Protein 2MRC (pdb70)

Solvent-accessible surface area: 8932 Å² total; per-residue (Å²): 250,98,142,164,171,153,123,198,142,169,160,148,71,113,169,31,34,207,104,76,64,16,22,127,107,90,56,41,70,66,51,126,91,80,14,56,152,102,97,88,136,66,34,192,47,126,78,64,15,38,143,65,29,30,106,13,135,64,126,39,60,108,77,113,40,56,67,37,77,123,126,11,102,86,41,147,70,181,70,40,121,90,38,86,108,100,190,182,149,61,189,199

Nearest PDB structures (foldseek):
  2mrc-assembly1_A  TM=8.404E-01  e=1.492E-11  Plasmodium falciparum 3D7
  2eqz-assembly1_A  TM=6.096E-01  e=2.941E-03  Homo sapiens
  2rtu-assembly1_A  TM=5.316E-01  e=8.885E-03  Homo sapiens
  2ly4-assembly1_A  TM=5.467E-01  e=5.963E-02  Homo sapiens
  2mrc-assembly1_A  TM=8.126E-01  e=1.089E-11  Plasmodium falciparum 3D7

Secondary structure (DSSP, 8-state):
---SSS-SS-S--TTS-S----HHHHHHHHHHHHHHHH-TTGGG-HHHHHHHHHHHHHT--HHHHHHHHHHHHHHHHHHHHHHHHHHHT---

Foldseek 3Di:
DDDDDDDDDDPDDPPFDDDDAQLLVVVLCVQLVVCCVVPVVCNVVPVVSVVCSVVCLVVDDCVVNVCRVVRNVVCVVCVCVRRVVCVVVPDD

GO terms:
  GO:0002720 positive regulation of cytokine production involved in immune response (P, IDA)
  GO:0005694 chromosome (C, IDA)
  GO:0003677 DNA binding (F, IDA)
  GO:0005829 cytosol (C, IDA)
  GO:0008301 DNA binding, bending (F, IDA)
  GO:0006355 regulation of DNA-templated transcription (P, TAS)

Organism: Plasmodium falciparum (isolate 3D7) (NCBI:txid36329)

Radius of gyration: 17.03 Å; Cα contacts (8 Å, |Δi|>4): 40; chains: 1; bounding box: 44×26×45 Å

InterPro domains:
  IPR009071 High mobility group box domain [PF00505] (24-94)
  IPR009071 High mobility group box domain [PS50118] (24-94)
  IPR009071 High mobility group box domain [SM00398] (23-95)
  IPR036910 High mobility group box domain superfamily [G3DSA:1.10.30.10] (9-93)
  IPR036910 High mobility group box domain superfamily [SSF47095] (15-97)
  IPR050342 High Mobility Group Box (HMGB) [PTHR48112] (8-98)

Structure (mmCIF, N/CA/C/O backbone):
data_2MRC
#
_entry.id   2MRC
#
loop_
_atom_site.group_PDB
_atom_site.id
_atom_site.type_symbol
_atom_site.label_atom_id
_atom_site.label_alt_id
_atom_site.label_comp_id
_atom_site.label_asym_id
_atom_site.label_entity_id
_atom_site.label_seq_id
_atom_site.pdbx_PDB_ins_code
_atom_site.Cartn_x
_atom_site.Cartn_y
_atom_site.Cartn_z
_atom_site.occupancy
_atom_site.B_iso_or_equiv
_atom_site.auth_seq_id
_atom_site.auth_comp_id
_atom_site.auth_asym_id
_atom_site.auth_atom_id
_atom_site.pdbx_PDB_model_num
ATOM 1 N N . MET A 1 1 ? 1.329 0.000 0.000 1.00 0.00 1 MET A N 1
ATOM 2 C CA . MET A 1 1 ? 2.093 -0.001 -1.242 1.00 0.00 1 MET A CA 1
ATOM 3 C C . MET A 1 1 ? 2.156 -1.402 -1.841 1.00 0.00 1 MET A C 1
ATOM 4 O O . MET A 1 1 ? 3.237 -1.916 -2.128 1.00 0.00 1 MET A O 1
ATOM 18 N N . ALA A 1 2 ? 0.991 -2.015 -2.025 1.00 0.00 2 ALA A N 1
ATOM 19 C CA . ALA A 1 2 ? 0.915 -3.356 -2.591 1.00 0.00 2 ALA A CA 1
ATOM 20 C C . ALA A 1 2 ? -0.068 -3.406 -3.756 1.00 0.00 2 ALA A C 1
ATOM 21 O O . ALA A 1 2 ? -1.205 -3.855 -3.603 1.00 0.00 2 ALA A O 1
ATOM 28 N N . HIS A 1 3 ? 0.376 -2.941 -4.919 1.00 0.00 3 HIS A N 1
ATOM 29 C CA . HIS A 1 3 ? -0.466 -2.932 -6.110 1.00 0.00 3 HIS A CA 1
ATOM 30 C C . HIS A 1 3 ? 0.008 -3.975 -7.118 1.00 0.00 3 HIS A C 1
ATOM 31 O O . HIS A 1 3 ? 1.084 -4.554 -6.968 1.00 0.00 3 HIS A O 1
ATOM 45 N N . HIS A 1 4 ? -0.803 -4.210 -8.145 1.00 0.00 4 HIS A N 1
ATOM 46 C CA . HIS A 1 4 ? -0.466 -5.184 -9.178 1.00 0.00 4 HIS A CA 1
ATOM 47 C C . HIS A 1 4 ? 0.671 -4.672 -10.057 1.00 0.00 4 HIS A C 1
ATOM 48 O O . HIS A 1 4 ? 1.479 -5.453 -10.561 1.00 0.00 4 HIS A O 1
ATOM 62 N N . HIS A 1 5 ? 0.727 -3.356 -10.237 1.00 0.00 5 HIS A N 1
ATOM 63 C CA . HIS A 1 5 ? 1.766 -2.740 -11.055 1.00 0.00 5 HIS A CA 1
ATOM 64 C C . HIS A 1 5 ? 3.150 -3.018 -10.477 1.00 0.00 5 HIS A C 1
ATOM 65 O O . HIS A 1 5 ? 3.982 -3.665 -11.114 1.00 0.00 5 HIS A O 1
ATOM 79 N N . HIS A 1 6 ? 3.390 -2.525 -9.266 1.00 0.00 6 HIS A N 1
ATOM 80 C CA . HIS A 1 6 ? 4.674 -2.721 -8.601 1.00 0.00 6 HIS A CA 1
ATOM 81 C C . HIS A 1 6 ? 4.608 -3.893 -7.627 1.00 0.00 6 HIS A C 1
ATOM 82 O O . HIS A 1 6 ? 3.850 -3.865 -6.657 1.00 0.00 6 HIS A O 1
ATOM 96 N N . HIS A 1 7 ? 5.407 -4.922 -7.891 1.00 0.00 7 HIS A N 1
ATOM 97 C CA . HIS A 1 7 ? 5.439 -6.104 -7.038 1.00 0.00 7 HIS A CA 1
ATOM 98 C C . HIS A 1 7 ? 6.620 -6.047 -6.074 1.00 0.00 7 HIS A C 1
ATOM 99 O O . HIS A 1 7 ? 7.663 -5.471 -6.387 1.00 0.00 7 HIS A O 1
ATOM 113 N N . HIS A 1 8 ? 6.450 -6.646 -4.900 1.00 0.00 8 HIS A N 1
ATOM 114 C CA . HIS A 1 8 ? 7.502 -6.663 -3.890 1.00 0.00 8 HIS A CA 1
ATOM 115 C C . HIS A 1 8 ? 8.635 -7.599 -4.301 1.00 0.00 8 HIS A C 1
ATOM 116 O O . HIS A 1 8 ? 8.460 -8.816 -4.348 1.00 0.00 8 HIS A O 1
ATOM 130 N N . MET A 1 9 ? 9.795 -7.022 -4.598 1.00 0.00 9 MET A N 1
ATOM 131 C CA . MET A 1 9 ? 10.955 -7.806 -5.005 1.00 0.00 9 MET A CA 1
ATOM 132 C C . MET A 1 9 ? 12.211 -6.940 -5.041 1.00 0.00 9 MET A C 1
ATOM 133 O O . MET A 1 9 ? 12.156 -5.738 -4.778 1.00 0.00 9 MET A O 1
ATOM 147 N N . LYS A 1 10 ? 13.341 -7.557 -5.367 1.00 0.00 10 LYS A N 1
ATOM 148 C CA . LYS A 1 10 ? 14.610 -6.843 -5.438 1.00 0.00 10 LYS A CA 1
ATOM 149 C C . LYS A 1 10 ? 14.799 -6.205 -6.810 1.00 0.00 10 LYS A C 1
ATOM 150 O O . LYS A 1 10 ? 15.414 -6.792 -7.700 1.00 0.00 10 LYS A O 1
ATOM 169 N N . LYS A 1 11 ? 14.268 -4.998 -6.974 1.00 0.00 11 LYS A N 1
ATOM 170 C CA . LYS A 1 11 ? 14.381 -4.277 -8.237 1.00 0.00 11 LYS A CA 1
ATOM 171 C C . LYS A 1 11 ? 15.716 -3.546 -8.329 1.00 0.00 11 LYS A C 1
ATOM 172 O O . LYS A 1 11 ? 16.224 -3.294 -9.422 1.00 0.00 11 LYS A O 1
ATOM 191 N N . LYS A 1 12 ? 16.282 -3.210 -7.175 1.00 0.00 12 LYS A N 1
ATOM 192 C CA . LYS A 1 12 ? 17.560 -2.510 -7.125 1.00 0.00 12 LYS A CA 1
ATOM 193 C C . LYS A 1 12 ? 18.206 -2.655 -5.750 1.00 0.00 12 LYS A C 1
ATOM 194 O O . LYS A 1 12 ? 17.666 -3.322 -4.868 1.00 0.00 12 LYS A O 1
ATOM 213 N N . ASP A 1 13 ? 19.363 -2.025 -5.576 1.00 0.00 13 ASP A N 1
ATOM 214 C CA . ASP A 1 13 ? 20.081 -2.082 -4.308 1.00 0.00 13 ASP A CA 1
ATOM 215 C C . ASP A 1 13 ? 20.258 -0.685 -3.721 1.00 0.00 13 ASP A C 1
ATOM 216 O O . ASP A 1 13 ? 21.351 -0.118 -3.722 1.00 0.00 13 ASP A O 1
ATOM 225 N N . PRO A 1 14 ? 19.158 -0.116 -3.206 1.00 0.00 14 PRO A N 1
ATOM 226 C CA . PRO A 1 14 ? 19.166 1.222 -2.607 1.00 0.00 14 PRO A CA 1
ATOM 227 C C . PRO A 1 14 ? 19.923 1.259 -1.283 1.00 0.00 14 PRO A C 1
ATOM 228 O O . PRO A 1 14 ? 20.308 2.328 -0.807 1.00 0.00 14 PRO A O 1
ATOM 239 N N . LEU A 1 15 ? 20.133 0.087 -0.694 1.00 0.00 15 LEU A N 1
ATOM 240 C CA . LEU A 1 15 ? 20.845 -0.014 0.575 1.00 0.00 15 LEU A CA 1
ATOM 241 C C . LEU A 1 15 ? 22.305 -0.396 0.351 1.00 0.00 15 LEU A C 1
ATOM 242 O O . LEU A 1 15 ? 22.939 -0.996 1.218 1.00 0.00 15 LEU A O 1
ATOM 258 N N . ALA A 1 16 ? 22.831 -0.042 -0.816 1.00 0.00 16 ALA A N 1
ATOM 259 C CA . ALA A 1 16 ? 24.217 -0.344 -1.152 1.00 0.00 16 ALA A CA 1
ATOM 260 C C . ALA A 1 16 ? 24.989 0.926 -1.493 1.00 0.00 16 ALA A C 1
ATOM 261 O O . ALA A 1 16 ? 24.411 1.965 -1.816 1.00 0.00 16 ALA A O 1
ATOM 268 N N . PRO A 1 17 ? 26.326 0.846 -1.419 1.00 0.00 17 PRO A N 1
ATOM 269 C CA . PRO A 1 17 ? 27.205 1.980 -1.716 1.00 0.00 17 PRO A CA 1
ATOM 270 C C . PRO A 1 17 ? 27.210 2.337 -3.199 1.00 0.00 17 PRO A C 1
ATOM 271 O O . PRO A 1 17 ? 26.514 1.714 -4.000 1.00 0.00 17 PRO A O 1
ATOM 282 N N . LYS A 1 18 ? 28.000 3.343 -3.557 1.00 0.00 18 LYS A N 1
ATOM 283 C CA . LYS A 1 18 ? 28.099 3.783 -4.944 1.00 0.00 18 LYS A CA 1
ATOM 284 C C . LYS A 1 18 ? 29.058 2.894 -5.730 1.00 0.00 18 LYS A C 1
ATOM 285 O O . LYS A 1 18 ? 30.171 2.617 -5.281 1.00 0.00 18 LYS A O 1
ATOM 304 N N . ARG A 1 19 ? 28.621 2.453 -6.905 1.00 0.00 19 ARG A N 1
ATOM 305 C CA . ARG A 1 19 ? 29.442 1.596 -7.752 1.00 0.00 19 ARG A CA 1
ATOM 306 C C . ARG A 1 19 ? 28.758 1.341 -9.092 1.00 0.00 19 ARG A C 1
ATOM 307 O O . ARG A 1 19 ? 27.533 1.408 -9.197 1.00 0.00 19 ARG A O 1
ATOM 328 N N . ALA A 1 20 ? 29.557 1.048 -10.112 1.00 0.00 20 ALA A N 1
ATOM 329 C CA . ALA A 1 20 ? 29.028 0.781 -11.444 1.00 0.00 20 ALA A CA 1
ATOM 330 C C . ALA A 1 20 ? 29.210 -0.685 -11.823 1.00 0.00 20 ALA A C 1
ATOM 331 O O . ALA A 1 20 ? 30.010 -1.400 -11.216 1.00 0.00 20 ALA A O 1
ATOM 338 N N . LEU A 1 21 ? 28.464 -1.128 -12.829 1.00 0.00 21 LEU A N 1
ATOM 339 C CA . LEU A 1 21 ? 28.543 -2.510 -13.289 1.00 0.00 21 LEU A CA 1
ATOM 340 C C . LEU A 1 21 ? 29.954 -2.849 -13.758 1.00 0.00 21 LEU A C 1
ATOM 341 O O . LEU A 1 21 ? 30.726 -1.964 -14.126 1.00 0.00 21 LEU A O 1
ATOM 357 N N . SER A 1 22 ? 30.284 -4.137 -13.743 1.00 0.00 22 SER A N 1
ATOM 358 C CA . SER A 1 22 ? 31.603 -4.593 -14.166 1.00 0.00 22 SER A CA 1
ATOM 359 C C . SER A 1 22 ? 31.585 -5.026 -15.628 1.00 0.00 22 SER A C 1
ATOM 360 O O . SER A 1 22 ? 30.525 -5.271 -16.202 1.00 0.00 22 SER A O 1
ATOM 368 N N . ALA A 1 23 ? 32.769 -5.118 -16.226 1.00 0.00 23 ALA A N 1
ATOM 369 C CA . ALA A 1 23 ? 32.891 -5.523 -17.621 1.00 0.00 23 ALA A CA 1
ATOM 370 C C . ALA A 1 23 ? 32.149 -6.830 -17.879 1.00 0.00 23 ALA A C 1
ATOM 371 O O . ALA A 1 23 ? 31.457 -6.973 -18.887 1.00 0.00 23 ALA A O 1
ATOM 378 N N . TYR A 1 24 ? 32.299 -7.781 -16.964 1.00 0.00 24 TYR A N 1
ATOM 379 C CA . TYR A 1 24 ? 31.645 -9.078 -17.095 1.00 0.00 24 TYR A CA 1
ATOM 380 C C . TYR A 1 24 ? 30.149 -8.911 -17.340 1.00 0.00 24 TYR A C 1
ATOM 381 O O . TYR A 1 24 ? 29.619 -9.371 -18.351 1.00 0.00 24 TYR A O 1
ATOM 399 N N . MET A 1 25 ? 29.473 -8.250 -16.406 1.00 0.00 25 MET A N 1
ATOM 400 C CA . MET A 1 25 ? 28.038 -8.020 -16.520 1.00 0.00 25 MET A CA 1
ATOM 401 C C . MET A 1 25 ? 27.714 -7.217 -17.776 1.00 0.00 25 MET A C 1
ATOM 402 O O . MET A 1 25 ? 26.748 -7.511 -18.481 1.00 0.00 25 MET A O 1
ATOM 416 N N . PHE A 1 26 ? 28.526 -6.202 -18.050 1.00 0.00 26 PHE A N 1
ATOM 417 C CA . PHE A 1 26 ? 28.325 -5.357 -19.221 1.00 0.00 26 PHE A CA 1
ATOM 418 C C . PHE A 1 26 ? 28.191 -6.200 -20.485 1.00 0.00 26 PHE A C 1
ATOM 419 O O . PHE A 1 26 ? 27.227 -6.060 -21.239 1.00 0.00 26 PHE A O 1
ATOM 436 N N . TYR A 1 27 ? 29.163 -7.077 -20.710 1.00 0.00 27 TYR A N 1
ATOM 437 C CA . TYR A 1 27 ? 29.156 -7.942 -21.884 1.00 0.00 27 TYR A CA 1
ATOM 438 C C . TYR A 1 27 ? 27.922 -8.839 -21.892 1.00 0.00 27 TYR A C 1
ATOM 439 O O . TYR A 1 27 ? 27.221 -8.942 -22.899 1.00 0.00 27 TYR A O 1
ATOM 457 N N . VAL A 1 28 ? 27.662 -9.486 -20.761 1.00 0.00 28 VAL A N 1
ATOM 458 C CA . VAL A 1 28 ? 26.512 -10.374 -20.635 1.00 0.00 28 VAL A CA 1
ATOM 459 C C . VAL A 1 28 ? 25.220 -9.656 -21.011 1.00 0.00 28 VAL A C 1
ATOM 460 O O . VAL A 1 28 ? 24.527 -10.051 -21.949 1.00 0.00 28 VAL A O 1
ATOM 473 N N . LYS A 1 29 ? 24.901 -8.599 -20.273 1.00 0.00 29 LYS A N 1
ATOM 474 C CA . LYS A 1 29 ? 23.693 -7.823 -20.528 1.00 0.00 29 LYS A CA 1
ATOM 475 C C . LYS A 1 29 ? 23.697 -7.261 -21.946 1.00 0.00 29 LYS A C 1
ATOM 476 O O . LYS A 1 29 ? 22.646 -7.128 -22.574 1.00 0.00 29 LYS A O 1
ATOM 495 N N . ASP A 1 30 ? 24.884 -6.935 -22.445 1.00 0.00 30 ASP A N 1
ATOM 496 C CA . ASP A 1 30 ? 25.024 -6.390 -23.790 1.00 0.00 30 ASP A CA 1
ATOM 497 C C . ASP A 1 30 ? 24.590 -7.410 -24.838 1.00 0.00 30 ASP A C 1
ATOM 498 O O . ASP A 1 30 ? 23.696 -7.148 -25.643 1.00 0.00 30 ASP A O 1
ATOM 507 N N . LYS A 1 31 ? 25.228 -8.575 -24.822 1.00 0.00 31 LYS A N 1
ATOM 508 C CA . LYS A 1 31 ? 24.909 -9.636 -25.770 1.00 0.00 31 LYS A CA 1
ATOM 509 C C . LYS A 1 31 ? 23.437 -10.025 -25.676 1.00 0.00 31 LYS A C 1
ATOM 510 O O . LYS A 1 31 ? 22.768 -10.207 -26.693 1.00 0.00 31 LYS A O 1
ATOM 529 N N . ARG A 1 32 ? 22.939 -10.148 -24.450 1.00 0.00 32 ARG A N 1
ATOM 530 C CA . ARG A 1 32 ? 21.546 -10.514 -24.224 1.00 0.00 32 ARG A CA 1
ATOM 531 C C . ARG A 1 32 ? 20.607 -9.444 -24.774 1.00 0.00 32 ARG A C 1
ATOM 532 O O . ARG A 1 32 ? 19.813 -9.705 -25.679 1.00 0.00 32 ARG A O 1
ATOM 553 N N . LEU A 1 33 ? 20.702 -8.240 -24.220 1.00 0.00 33 LEU A N 1
ATOM 554 C CA . LEU A 1 33 ? 19.861 -7.130 -24.654 1.00 0.00 33 LEU A CA 1
ATOM 555 C C . LEU A 1 33 ? 19.904 -6.974 -26.171 1.00 0.00 33 LEU A C 1
ATOM 556 O O . LEU A 1 33 ? 18.912 -6.597 -26.793 1.00 0.00 33 LEU A O 1
ATOM 572 N N . GLU A 1 34 ? 21.059 -7.269 -26.758 1.00 0.00 34 GLU A N 1
ATOM 573 C CA . GLU A 1 34 ? 21.230 -7.163 -28.202 1.00 0.00 34 GLU A CA 1
ATOM 574 C C . GLU A 1 34 ? 20.432 -8.244 -28.926 1.00 0.00 34 GLU A C 1
ATOM 575 O O . GLU A 1 34 ? 19.738 -7.967 -29.905 1.00 0.00 34 GLU A O 1
ATOM 587 N N . ILE A 1 35 ? 20.537 -9.475 -28.437 1.00 0.00 35 ILE A N 1
ATOM 588 C CA . ILE A 1 35 ? 19.825 -10.597 -29.036 1.00 0.00 35 ILE A CA 1
ATOM 589 C C . ILE A 1 35 ? 18.318 -10.452 -28.854 1.00 0.00 35 ILE A C 1
ATOM 590 O O . ILE A 1 35 ? 17.533 -10.994 -29.633 1.00 0.00 35 ILE A O 1
ATOM 606 N N . ILE A 1 36 ? 17.920 -9.716 -27.822 1.00 0.00 36 ILE A N 1
ATOM 607 C CA . ILE A 1 36 ? 16.507 -9.498 -27.540 1.00 0.00 36 ILE A CA 1
ATOM 608 C C . ILE A 1 36 ? 15.933 -8.396 -28.425 1.00 0.00 36 ILE A C 1
ATOM 609 O O . ILE A 1 36 ? 14.881 -8.565 -29.042 1.00 0.00 36 ILE A O 1
ATOM 625 N N . LYS A 1 37 ? 16.633 -7.268 -28.485 1.00 0.00 37 LYS A N 1
ATOM 626 C CA . LYS A 1 37 ? 16.196 -6.139 -29.297 1.00 0.00 37 LYS A CA 1
ATOM 627 C C . LYS A 1 37 ? 16.180 -6.507 -30.777 1.00 0.00 37 LYS A C 1
ATOM 628 O O . LYS A 1 37 ? 15.298 -6.082 -31.522 1.00 0.00 37 LYS A O 1
ATOM 647 N N . GLU A 1 38 ? 17.160 -7.302 -31.196 1.00 0.00 38 GLU A N 1
ATOM 648 C CA . GLU A 1 38 ? 17.257 -7.727 -32.587 1.00 0.00 38 GLU A CA 1
ATOM 649 C C . GLU A 1 38 ? 16.442 -8.996 -32.826 1.00 0.00 38 GLU A C 1
ATOM 650 O O . GLU A 1 38 ? 15.946 -9.231 -33.928 1.00 0.00 38 GLU A O 1
ATOM 662 N N . LYS A 1 39 ? 16.310 -9.811 -31.785 1.00 0.00 39 LYS A N 1
ATOM 663 C CA . LYS A 1 39 ? 15.557 -11.056 -31.879 1.00 0.00 39 LYS A CA 1
ATOM 664 C C . LYS A 1 39 ? 14.806 -11.336 -30.581 1.00 0.00 39 LYS A C 1
ATOM 665 O O . LYS A 1 39 ? 15.217 -12.160 -29.764 1.00 0.00 39 LYS A O 1
ATOM 684 N N . PRO A 1 40 ? 13.678 -10.637 -30.386 1.00 0.00 40 PRO A N 1
ATOM 685 C CA . PRO A 1 40 ? 12.845 -10.796 -29.190 1.00 0.00 40 PRO A CA 1
ATOM 686 C C . PRO A 1 40 ? 12.132 -12.143 -29.155 1.00 0.00 40 PRO A C 1
ATOM 687 O O . PRO A 1 40 ? 11.517 -12.503 -28.152 1.00 0.00 40 PRO A O 1
ATOM 698 N N . GLU A 1 41 ? 12.220 -12.883 -30.255 1.00 0.00 41 GLU A N 1
ATOM 699 C CA . GLU A 1 41 ? 11.582 -14.191 -30.349 1.00 0.00 41 GLU A CA 1
ATOM 700 C C . GLU A 1 41 ? 12.291 -15.207 -29.457 1.00 0.00 41 GLU A C 1
ATOM 701 O O . GLU A 1 41 ? 11.648 -15.981 -28.746 1.00 0.00 41 GLU A O 1
ATOM 713 N N . LEU A 1 42 ? 13.618 -15.199 -29.502 1.00 0.00 42 LEU A N 1
ATOM 714 C CA . LEU A 1 42 ? 14.416 -16.120 -28.700 1.00 0.00 42 LEU A CA 1
ATOM 715 C C . LEU A 1 42 ? 14.739 -15.515 -27.337 1.00 0.00 42 LEU A C 1
ATOM 716 O O . LEU A 1 42 ? 15.462 -16.111 -26.538 1.00 0.00 42 LEU A O 1
ATOM 732 N N . ALA A 1 43 ? 14.198 -14.329 -27.078 1.00 0.00 43 ALA A N 1
ATOM 733 C CA . ALA A 1 43 ? 14.425 -13.646 -25.811 1.00 0.00 43 ALA A CA 1
ATOM 734 C C . ALA A 1 43 ? 14.072 -14.546 -24.631 1.00 0.00 43 ALA A C 1
ATOM 735 O O . ALA A 1 43 ? 14.617 -14.395 -23.537 1.00 0.00 43 ALA A O 1
ATOM 742 N N . LYS A 1 44 ? 13.156 -15.481 -24.859 1.00 0.00 44 LYS A N 1
ATOM 743 C CA . LYS A 1 44 ? 12.730 -16.406 -23.816 1.00 0.00 44 LYS A CA 1
ATOM 744 C C . LYS A 1 44 ? 13.494 -17.723 -23.911 1.00 0.00 44 LYS A C 1
ATOM 745 O O . LYS A 1 44 ? 12.968 -18.782 -23.569 1.00 0.00 44 LYS A O 1
ATOM 764 N N . ASP A 1 45 ? 14.736 -17.648 -24.376 1.00 0.00 45 ASP A N 1
ATOM 765 C CA . ASP A 1 45 ? 15.573 -18.834 -24.513 1.00 0.00 45 ASP A CA 1
ATOM 766 C C . ASP A 1 45 ? 16.827 -18.717 -23.653 1.00 0.00 45 ASP A C 1
ATOM 767 O O . ASP A 1 45 ? 17.920 -18.466 -24.161 1.00 0.00 45 ASP A O 1
ATOM 776 N N . VAL A 1 46 ? 16.662 -18.898 -22.346 1.00 0.00 46 VAL A N 1
ATOM 777 C CA . VAL A 1 46 ? 17.780 -18.812 -21.415 1.00 0.00 46 VAL A CA 1
ATOM 778 C C . VAL A 1 46 ? 18.947 -19.677 -21.876 1.00 0.00 46 VAL A C 1
ATOM 779 O O . VAL A 1 46 ? 20.100 -19.247 -21.851 1.00 0.00 46 VAL A O 1
ATOM 792 N N . ALA A 1 47 ? 18.640 -20.900 -22.298 1.00 0.00 47 ALA A N 1
ATOM 793 C CA . ALA A 1 47 ? 19.663 -21.825 -22.768 1.00 0.00 47 ALA A CA 1
ATOM 794 C C . ALA A 1 47 ? 20.387 -21.270 -23.990 1.00 0.00 47 ALA A C 1
ATOM 795 O O . ALA A 1 47 ? 21.606 -21.388 -24.107 1.00 0.00 47 ALA A O 1
ATOM 802 N N . GLN A 1 48 ? 19.627 -20.665 -24.897 1.00 0.00 48 GLN A N 1
ATOM 803 C CA . GLN A 1 48 ? 20.196 -20.093 -26.111 1.00 0.00 48 GLN A CA 1
ATOM 804 C C . GLN A 1 48 ? 21.196 -18.991 -25.777 1.00 0.00 48 GLN A C 1
ATOM 805 O O . GLN A 1 48 ? 22.385 -19.104 -26.076 1.00 0.00 48 GLN A O 1
ATOM 819 N N . VAL A 1 49 ? 20.706 -17.923 -25.154 1.00 0.00 49 VAL A N 1
ATOM 820 C CA . VAL A 1 49 ? 21.557 -16.800 -24.778 1.00 0.00 49 VAL A CA 1
ATOM 821 C C . VAL A 1 49 ? 22.798 -17.277 -24.032 1.00 0.00 49 VAL A C 1
ATOM 822 O O . VAL A 1 49 ? 23.916 -16.866 -24.340 1.00 0.00 49 VAL A O 1
ATOM 835 N N . GLY A 1 50 ? 22.593 -18.147 -23.048 1.00 0.00 50 GLY A N 1
ATOM 836 C CA . GLY A 1 50 ? 23.704 -18.666 -22.273 1.00 0.00 50 GLY A CA 1
ATOM 837 C C . GLY A 1 50 ? 24.774 -19.295 -23.143 1.00 0.00 50 GLY A C 1
ATOM 838 O O . GLY A 1 50 ? 25.957 -18.976 -23.014 1.00 0.00 50 GLY A O 1
ATOM 842 N N . LYS A 1 51 ? 24.360 -20.193 -24.030 1.00 0.00 51 LYS A N 1
ATOM 843 C CA . LYS A 1 51 ? 25.291 -20.870 -24.926 1.00 0.00 51 LYS A CA 1
ATOM 844 C C . LYS A 1 51 ? 26.083 -19.861 -25.751 1.00 0.00 51 LYS A C 1
ATOM 845 O O . LYS A 1 51 ? 27.264 -20.066 -26.035 1.00 0.00 51 LYS A O 1
ATOM 864 N N . LEU A 1 52 ? 25.427 -18.770 -26.132 1.00 0.00 52 LEU A N 1
ATOM 865 C CA . LEU A 1 52 ? 26.071 -17.728 -26.924 1.00 0.00 52 LEU A CA 1
ATOM 866 C C . LEU A 1 52 ? 27.205 -17.072 -26.143 1.00 0.00 52 LEU A C 1
ATOM 867 O O . LEU A 1 52 ? 28.302 -16.879 -26.667 1.00 0.00 52 LEU A O 1
ATOM 883 N N . ILE A 1 53 ? 26.932 -16.734 -24.887 1.00 0.00 53 ILE A N 1
ATOM 884 C CA . ILE A 1 53 ? 27.931 -16.104 -24.032 1.00 0.00 53 ILE A CA 1
ATOM 885 C C . ILE A 1 53 ? 29.139 -17.013 -23.835 1.00 0.00 53 ILE A C 1
ATOM 886 O O . ILE A 1 53 ? 30.274 -16.622 -24.102 1.00 0.00 53 ILE A O 1
ATOM 902 N N . GLY A 1 54 ? 28.886 -18.231 -23.366 1.00 0.00 54 GLY A N 1
ATOM 903 C CA . GLY A 1 54 ? 29.962 -19.178 -23.142 1.00 0.00 54 GLY A CA 1
ATOM 904 C C . GLY A 1 54 ? 30.800 -19.408 -24.384 1.00 0.00 54 GLY A C 1
ATOM 905 O O . GLY A 1 54 ? 32.029 -19.394 -24.322 1.00 0.00 54 GLY A O 1
ATOM 909 N N . GLU A 1 55 ? 30.134 -19.621 -25.515 1.00 0.00 55 GLU A N 1
ATOM 910 C CA . GLU A 1 55 ? 30.827 -19.856 -26.776 1.00 0.00 55 GLU A CA 1
ATOM 911 C C . GLU A 1 55 ? 31.686 -18.654 -27.157 1.00 0.00 55 GLU A C 1
ATOM 912 O O . GLU A 1 55 ? 32.894 -18.780 -27.359 1.00 0.00 55 GLU A O 1
ATOM 924 N N . ALA A 1 56 ? 31.053 -17.490 -27.256 1.00 0.00 56 ALA A N 1
ATOM 925 C CA . ALA A 1 56 ? 31.759 -16.265 -27.612 1.00 0.00 56 ALA A CA 1
ATOM 926 C C . ALA A 1 56 ? 32.991 -16.066 -26.736 1.00 0.00 56 ALA A C 1
ATOM 927 O O . ALA A 1 56 ? 34.031 -15.607 -27.207 1.00 0.00 56 ALA A O 1
ATOM 934 N N . TRP A 1 57 ? 32.866 -16.415 -25.461 1.00 0.00 57 TRP A N 1
ATOM 935 C CA . TRP A 1 57 ? 33.971 -16.273 -24.519 1.00 0.00 57 TRP A CA 1
ATOM 936 C C . TRP A 1 57 ? 35.071 -17.287 -24.814 1.00 0.00 57 TRP A C 1
ATOM 937 O O . TRP A 1 57 ? 36.221 -16.918 -25.049 1.00 0.00 57 TRP A O 1
ATOM 958 N N . GLY A 1 58 ? 34.710 -18.567 -24.801 1.00 0.00 58 GLY A N 1
ATOM 959 C CA . GLY A 1 58 ? 35.679 -19.613 -25.069 1.00 0.00 58 GLY A CA 1
ATOM 960 C C . GLY A 1 58 ? 36.303 -19.487 -26.445 1.00 0.00 58 GLY A C 1
ATOM 961 O O . GLY A 1 58 ? 37.348 -20.078 -26.715 1.00 0.00 58 GLY A O 1
ATOM 965 N N . GLN A 1 59 ? 35.660 -18.717 -27.316 1.00 0.00 59 GLN A N 1
ATOM 966 C CA . GLN A 1 59 ? 36.158 -18.518 -28.672 1.00 0.00 59 GLN A CA 1
ATOM 967 C C . GLN A 1 59 ? 36.558 -17.064 -28.898 1.00 0.00 59 GLN A C 1
ATOM 968 O O . GLN A 1 59 ? 36.818 -16.648 -30.028 1.00 0.00 59 GLN A O 1
ATOM 982 N N . LEU A 1 60 ? 36.605 -16.294 -27.816 1.00 0.00 60 LEU A N 1
ATOM 983 C CA . LEU A 1 60 ? 36.973 -14.885 -27.895 1.00 0.00 60 LEU A CA 1
ATOM 984 C C . LEU A 1 60 ? 38.481 -14.724 -28.054 1.00 0.00 60 LEU A C 1
ATOM 985 O O . LEU A 1 60 ? 39.248 -15.639 -27.755 1.00 0.00 60 LEU A O 1
ATOM 1001 N N . SER A 1 61 ? 38.900 -13.554 -28.526 1.00 0.00 61 SER A N 1
ATOM 1002 C CA . SER A 1 61 ? 40.317 -13.274 -28.727 1.00 0.00 61 SER A CA 1
ATOM 1003 C C . SER A 1 61 ? 40.921 -12.613 -27.491 1.00 0.00 61 SER A C 1
ATOM 1004 O O . SER A 1 61 ? 40.218 -12.056 -26.648 1.00 0.00 61 SER A O 1
ATOM 1012 N N . PRO A 1 62 ? 42.256 -12.677 -27.379 1.00 0.00 62 PRO A N 1
ATOM 1013 C CA . PRO A 1 62 ? 42.985 -12.090 -26.251 1.00 0.00 62 PRO A CA 1
ATOM 1014 C C . PRO A 1 62 ? 42.961 -10.565 -26.275 1.00 0.00 62 PRO A C 1
ATOM 1015 O O . PRO A 1 62 ? 43.219 -9.915 -25.263 1.00 0.00 62 PRO A O 1
ATOM 1026 N N . ALA A 1 63 ? 42.649 -10.002 -27.438 1.00 0.00 63 ALA A N 1
ATOM 1027 C CA . ALA A 1 63 ? 42.590 -8.553 -27.592 1.00 0.00 63 ALA A CA 1
ATOM 1028 C C . ALA A 1 63 ? 41.514 -7.949 -26.696 1.00 0.00 63 ALA A C 1
ATOM 1029 O O . ALA A 1 63 ? 41.783 -7.034 -25.919 1.00 0.00 63 ALA A O 1
ATOM 1036 N N . GLN A 1 64 ? 40.295 -8.467 -26.812 1.00 0.00 64 GLN A N 1
ATOM 1037 C CA . GLN A 1 64 ? 39.179 -7.977 -26.012 1.00 0.00 64 GLN A CA 1
ATOM 1038 C C . GLN A 1 64 ? 39.124 -8.683 -24.662 1.00 0.00 64 GLN A C 1
ATOM 1039 O O . GLN A 1 64 ? 38.631 -8.130 -23.679 1.00 0.00 64 GLN A O 1
ATOM 1053 N N . LYS A 1 65 ? 39.635 -9.909 -24.620 1.00 0.00 65 LYS A N 1
ATOM 1054 C CA . LYS A 1 65 ? 39.646 -10.692 -23.390 1.00 0.00 65 LYS A CA 1
ATOM 1055 C C . LYS A 1 65 ? 40.600 -10.085 -22.367 1.00 0.00 65 LYS A C 1
ATOM 1056 O O . LYS A 1 65 ? 40.332 -10.105 -21.166 1.00 0.00 65 LYS A O 1
ATOM 1075 N N . ALA A 1 66 ? 41.713 -9.544 -22.851 1.00 0.00 66 ALA A N 1
ATOM 1076 C CA . ALA A 1 66 ? 42.705 -8.928 -21.978 1.00 0.00 66 ALA A CA 1
ATOM 1077 C C . ALA A 1 66 ? 42.059 -7.906 -21.048 1.00 0.00 66 ALA A C 1
ATOM 1078 O O . ALA A 1 66 ? 42.087 -8.039 -19.825 1.00 0.00 66 ALA A O 1
ATOM 1085 N N . PRO A 1 67 ? 41.462 -6.861 -21.640 1.00 0.00 67 PRO A N 1
ATOM 1086 C CA . PRO A 1 67 ? 40.797 -5.796 -20.882 1.00 0.00 67 PRO A CA 1
ATOM 1087 C C . PRO A 1 67 ? 39.514 -6.275 -20.212 1.00 0.00 67 PRO A C 1
ATOM 1088 O O . PRO A 1 67 ? 39.261 -5.975 -19.045 1.00 0.00 67 PRO A O 1
ATOM 1099 N N . TYR A 1 68 ? 38.706 -7.022 -20.958 1.00 0.00 68 TYR A N 1
ATOM 1100 C CA . TYR A 1 68 ? 37.447 -7.541 -20.436 1.00 0.00 68 TYR A CA 1
ATOM 1101 C C . TYR A 1 68 ? 37.675 -8.335 -19.154 1.00 0.00 68 TYR A C 1
ATOM 1102 O O . TYR A 1 68 ? 36.942 -8.181 -18.178 1.00 0.00 68 TYR A O 1
ATOM 1120 N N . GLU A 1 69 ? 38.698 -9.184 -19.165 1.00 0.00 69 GLU A N 1
ATOM 1121 C CA . GLU A 1 69 ? 39.023 -10.003 -18.003 1.00 0.00 69 GLU A CA 1
ATOM 1122 C C . GLU A 1 69 ? 39.642 -9.155 -16.896 1.00 0.00 69 GLU A C 1
ATOM 1123 O O . GLU A 1 69 ? 39.192 -9.185 -15.750 1.00 0.00 69 GLU A O 1
ATOM 1135 N N . LYS A 1 70 ? 40.677 -8.400 -17.246 1.00 0.00 70 LYS A N 1
ATOM 1136 C CA . LYS A 1 70 ? 41.360 -7.542 -16.285 1.00 0.00 70 LYS A CA 1
ATOM 1137 C C . LYS A 1 70 ? 40.364 -6.651 -15.549 1.00 0.00 70 LYS A C 1
ATOM 1138 O O . LYS A 1 70 ? 40.410 -6.531 -14.324 1.00 0.00 70 LYS A O 1
ATOM 1157 N N . LYS A 1 71 ? 39.464 -6.029 -16.302 1.00 0.00 71 LYS A N 1
ATOM 1158 C CA . LYS A 1 71 ? 38.455 -5.150 -15.722 1.00 0.00 71 LYS A CA 1
ATOM 1159 C C . LYS A 1 71 ? 37.438 -5.950 -14.914 1.00 0.00 71 LYS A C 1
ATOM 1160 O O . LYS A 1 71 ? 37.130 -5.607 -13.773 1.00 0.00 71 LYS A O 1
ATOM 1179 N N . ALA A 1 72 ? 36.920 -7.017 -15.514 1.00 0.00 72 ALA A N 1
ATOM 1180 C CA . ALA A 1 72 ? 35.940 -7.866 -14.848 1.00 0.00 72 ALA A CA 1
ATOM 1181 C C . ALA A 1 72 ? 36.465 -8.362 -13.505 1.00 0.00 72 ALA A C 1
ATOM 1182 O O . ALA A 1 72 ? 35.719 -8.447 -12.531 1.00 0.00 72 ALA A O 1
ATOM 1189 N N . GLN A 1 73 ? 37.753 -8.688 -13.463 1.00 0.00 73 GLN A N 1
ATOM 1190 C CA . GLN A 1 73 ? 38.376 -9.177 -12.238 1.00 0.00 73 GLN A CA 1
ATOM 1191 C C . GLN A 1 73 ? 38.551 -8.048 -11.228 1.00 0.00 73 GLN A C 1
ATOM 1192 O O . GLN A 1 73 ? 38.034 -8.113 -10.112 1.00 0.00 73 GLN A O 1
ATOM 1206 N N . LEU A 1 74 ? 39.284 -7.013 -11.626 1.00 0.00 74 LEU A N 1
ATOM 1207 C CA . LEU A 1 74 ? 39.528 -5.868 -10.756 1.00 0.00 74 LEU A CA 1
ATOM 1208 C C . LEU A 1 74 ? 38.218 -5.321 -10.196 1.00 0.00 74 LEU A C 1
ATOM 1209 O O . LEU A 1 74 ? 38.131 -4.977 -9.017 1.00 0.00 74 LEU A O 1
ATOM 1225 N N . ASP A 1 75 ? 37.203 -5.245 -11.049 1.00 0.00 75 ASP A N 1
ATOM 1226 C CA . ASP A 1 75 ? 35.896 -4.742 -10.639 1.00 0.00 75 ASP A CA 1
ATOM 1227 C C . ASP A 1 75 ? 35.209 -5.724 -9.695 1.00 0.00 75 ASP A C 1
ATOM 1228 O O . ASP A 1 75 ? 34.706 -5.338 -8.639 1.00 0.00 75 ASP A O 1
ATOM 1237 N N . LYS A 1 76 ? 35.189 -6.994 -10.082 1.00 0.00 76 LYS A N 1
ATOM 1238 C CA . LYS A 1 76 ? 34.563 -8.032 -9.271 1.00 0.00 76 LYS A CA 1
ATOM 1239 C C . LYS A 1 76 ? 35.196 -8.095 -7.885 1.00 0.00 76 LYS A C 1
ATOM 1240 O O . LYS A 1 76 ? 34.508 -8.304 -6.886 1.00 0.00 76 LYS A O 1
ATOM 1259 N N . VAL A 1 77 ? 36.512 -7.913 -7.832 1.00 0.00 77 VAL A N 1
ATOM 1260 C CA . VAL A 1 77 ? 37.238 -7.946 -6.567 1.00 0.00 77 VAL A CA 1
ATOM 1261 C C . VAL A 1 77 ? 36.935 -6.710 -5.727 1.00 0.00 77 VAL A C 1
ATOM 1262 O O . VAL A 1 77 ? 36.435 -6.816 -4.608 1.00 0.00 77 VAL A O 1
ATOM 1275 N N . ARG A 1 78 ? 37.242 -5.539 -6.276 1.00 0.00 78 ARG A N 1
ATOM 1276 C CA . ARG A 1 78 ? 37.004 -4.282 -5.577 1.00 0.00 78 ARG A CA 1
ATOM 1277 C C . ARG A 1 78 ? 35.555 -4.185 -5.111 1.00 0.00 78 ARG A C 1
ATOM 1278 O O . ARG A 1 78 ? 35.281 -3.784 -3.980 1.00 0.00 78 ARG A O 1
ATOM 1299 N N . TYR A 1 79 ? 34.630 -4.555 -5.991 1.00 0.00 79 TYR A N 1
ATOM 1300 C CA . TYR A 1 79 ? 33.209 -4.507 -5.671 1.00 0.00 79 TYR A CA 1
ATOM 1301 C C . TYR A 1 79 ? 32.862 -5.510 -4.575 1.00 0.00 79 TYR A C 1
ATOM 1302 O O . TYR A 1 79 ? 32.228 -5.163 -3.578 1.00 0.00 79 TYR A O 1
ATOM 1320 N N . SER A 1 80 ? 33.285 -6.755 -4.767 1.00 0.00 80 SER A N 1
ATOM 1321 C CA . SER A 1 80 ? 33.018 -7.811 -3.797 1.00 0.00 80 SER A CA 1
ATOM 1322 C C . SER A 1 80 ? 33.468 -7.393 -2.400 1.00 0.00 80 SER A C 1
ATOM 1323 O O . SER A 1 80 ? 32.678 -7.384 -1.456 1.00 0.00 80 SER A O 1
ATOM 1331 N N . LYS A 1 81 ? 34.745 -7.046 -2.277 1.00 0.00 81 LYS A N 1
ATOM 1332 C CA . LYS A 1 81 ? 35.304 -6.625 -0.997 1.00 0.00 81 LYS A CA 1
ATOM 1333 C C . LYS A 1 81 ? 34.585 -5.387 -0.471 1.00 0.00 81 LYS A C 1
ATOM 1334 O O . LYS A 1 81 ? 34.232 -5.316 0.706 1.00 0.00 81 LYS A O 1
ATOM 1353 N N . GLU A 1 82 ? 34.371 -4.414 -1.351 1.00 0.00 82 GLU A N 1
ATOM 1354 C CA . GLU A 1 82 ? 33.693 -3.179 -0.974 1.00 0.00 82 GLU A CA 1
ATOM 1355 C C . GLU A 1 82 ? 32.361 -3.476 -0.292 1.00 0.00 82 GLU A C 1
ATOM 1356 O O . GLU A 1 82 ? 32.171 -3.167 0.885 1.00 0.00 82 GLU A O 1
ATOM 1368 N N . ILE A 1 83 ? 31.441 -4.076 -1.040 1.00 0.00 83 ILE A N 1
ATOM 1369 C CA . ILE A 1 83 ? 30.127 -4.415 -0.508 1.00 0.00 83 ILE A CA 1
ATOM 1370 C C . ILE A 1 83 ? 30.242 -5.368 0.677 1.00 0.00 83 ILE A C 1
ATOM 1371 O O . ILE A 1 83 ? 29.402 -5.360 1.576 1.00 0.00 83 ILE A O 1
ATOM 1387 N N . GLU A 1 84 ? 31.290 -6.186 0.671 1.00 0.00 84 GLU A N 1
ATOM 1388 C CA . GLU A 1 84 ? 31.515 -7.145 1.747 1.00 0.00 84 GLU A CA 1
ATOM 1389 C C . GLU A 1 84 ? 31.633 -6.435 3.093 1.00 0.00 84 GLU A C 1
ATOM 1390 O O . GLU A 1 84 ? 30.886 -6.725 4.026 1.00 0.00 84 GLU A O 1
ATOM 1402 N N . GLU A 1 85 ? 32.578 -5.504 3.183 1.00 0.00 85 GLU A N 1
ATOM 1403 C CA . GLU A 1 85 ? 32.795 -4.753 4.415 1.00 0.00 85 GLU A CA 1
ATOM 1404 C C . GLU A 1 85 ? 31.591 -3.872 4.733 1.00 0.00 85 GLU A C 1
ATOM 1405 O O . GLU A 1 85 ? 31.142 -3.805 5.878 1.00 0.00 85 GLU A O 1
ATOM 1417 N N . TYR A 1 86 ? 31.073 -3.196 3.713 1.00 0.00 86 TYR A N 1
ATOM 1418 C CA . TYR A 1 86 ? 29.924 -2.316 3.884 1.00 0.00 86 TYR A CA 1
ATOM 1419 C C . TYR A 1 86 ? 28.738 -3.076 4.470 1.00 0.00 86 TYR A C 1
ATOM 1420 O O . TYR A 1 86 ? 28.168 -2.674 5.485 1.00 0.00 86 TYR A O 1
ATOM 1438 N N . ARG A 1 87 ? 28.371 -4.177 3.822 1.00 0.00 87 ARG A N 1
ATOM 1439 C CA . ARG A 1 87 ? 27.253 -4.994 4.276 1.00 0.00 87 ARG A CA 1
ATOM 1440 C C . ARG A 1 87 ? 27.491 -5.500 5.696 1.00 0.00 87 ARG A C 1
ATOM 1441 O O . ARG A 1 87 ? 26.593 -5.465 6.538 1.00 0.00 87 ARG A O 1
ATOM 1462 N N . LYS A 1 88 ? 28.706 -5.969 5.956 1.00 0.00 88 LYS A N 1
ATOM 1463 C CA . LYS A 1 88 ? 29.064 -6.481 7.274 1.00 0.00 88 LYS A CA 1
ATOM 1464 C C . LYS A 1 88 ? 28.912 -5.399 8.337 1.00 0.00 88 LYS A C 1
ATOM 1465 O O . LYS A 1 88 ? 28.567 -5.685 9.484 1.00 0.00 88 LYS A O 1
ATOM 1484 N N . LYS A 1 89 ? 29.171 -4.154 7.950 1.00 0.00 89 LYS A N 1
ATOM 1485 C CA . LYS A 1 89 ? 29.060 -3.028 8.869 1.00 0.00 89 LYS A CA 1
ATOM 1486 C C . LYS A 1 89 ? 27.951 -2.076 8.432 1.00 0.00 89 LYS A C 1
ATOM 1487 O O . LYS A 1 89 ? 28.065 -0.861 8.592 1.00 0.00 89 LYS A O 1
ATOM 1506 N N . ASN A 1 90 ? 26.880 -2.636 7.881 1.00 0.00 90 ASN A N 1
ATOM 1507 C CA . ASN A 1 90 ? 25.750 -1.836 7.422 1.00 0.00 90 ASN A CA 1
ATOM 1508 C C . ASN A 1 90 ? 24.552 -2.003 8.352 1.00 0.00 90 ASN A C 1
ATOM 1509 O O . ASN A 1 90 ? 24.574 -2.827 9.266 1.00 0.00 90 ASN A O 1
ATOM 1520 N N . GLN A 1 91 ? 23.508 -1.217 8.110 1.00 0.00 91 GLN A N 1
ATOM 1521 C CA . GLN A 1 91 ? 22.301 -1.278 8.926 1.00 0.00 91 GLN A CA 1
ATOM 1522 C C . GLN A 1 91 ? 22.628 -1.063 10.400 1.00 0.00 91 GLN A C 1
ATOM 1523 O O . GLN A 1 91 ? 21.960 -1.607 11.279 1.00 0.00 91 GLN A O 1
ATOM 1537 N N . GLU A 1 92 ? 23.660 -0.268 10.662 1.00 0.00 92 GLU A N 1
ATOM 1538 C CA . GLU A 1 92 ? 24.077 0.017 12.030 1.00 0.00 92 GLU A CA 1
ATOM 1539 C C . GLU A 1 92 ? 23.197 1.098 12.652 1.00 0.00 92 GLU A C 1
ATOM 1540 O O . GLU A 1 92 ? 22.548 0.873 13.673 1.00 0.00 92 GLU A O 1
ATOM 1552 N N . MET A 1 1 ? -5.896 -22.141 -14.869 1.00 0.00 1 MET A N 2
ATOM 1553 C CA . MET A 1 1 ? -4.984 -21.028 -15.108 1.00 0.00 1 MET A CA 2
ATOM 1554 C C . MET A 1 1 ? -4.177 -20.708 -13.854 1.00 0.00 1 MET A C 2
ATOM 1555 O O . MET A 1 1 ? -4.727 -20.619 -12.756 1.00 0.00 1 MET A O 2
ATOM 1569 N N . ALA A 1 2 ? -2.870 -20.537 -14.024 1.00 0.00 2 ALA A N 2
ATOM 1570 C CA . ALA A 1 2 ? -1.988 -20.225 -12.906 1.00 0.00 2 ALA A CA 2
ATOM 1571 C C . ALA A 1 2 ? -0.723 -19.521 -13.385 1.00 0.00 2 ALA A C 2
ATOM 1572 O O . ALA A 1 2 ? -0.410 -19.526 -14.576 1.00 0.00 2 ALA A O 2
ATOM 1579 N N . HIS A 1 3 ? 0.002 -18.916 -12.450 1.00 0.00 3 HIS A N 2
ATOM 1580 C CA . HIS A 1 3 ? 1.234 -18.207 -12.777 1.00 0.00 3 HIS A CA 2
ATOM 1581 C C . HIS A 1 3 ? 2.003 -17.842 -11.511 1.00 0.00 3 HIS A C 2
ATOM 1582 O O . HIS A 1 3 ? 1.414 -17.427 -10.512 1.00 0.00 3 HIS A O 2
ATOM 1596 N N . HIS A 1 4 ? 3.323 -17.999 -11.559 1.00 0.00 4 HIS A N 2
ATOM 1597 C CA . HIS A 1 4 ? 4.172 -17.685 -10.416 1.00 0.00 4 HIS A CA 2
ATOM 1598 C C . HIS A 1 4 ? 5.153 -16.568 -10.758 1.00 0.00 4 HIS A C 2
ATOM 1599 O O . HIS A 1 4 ? 6.062 -16.753 -11.568 1.00 0.00 4 HIS A O 2
ATOM 1613 N N . HIS A 1 5 ? 4.962 -15.408 -10.137 1.00 0.00 5 HIS A N 2
ATOM 1614 C CA . HIS A 1 5 ? 5.830 -14.261 -10.376 1.00 0.00 5 HIS A CA 2
ATOM 1615 C C . HIS A 1 5 ? 7.215 -14.493 -9.779 1.00 0.00 5 HIS A C 2
ATOM 1616 O O . HIS A 1 5 ? 7.422 -15.434 -9.012 1.00 0.00 5 HIS A O 2
ATOM 1630 N N . HIS A 1 6 ? 8.161 -13.630 -10.137 1.00 0.00 6 HIS A N 2
ATOM 1631 C CA . HIS A 1 6 ? 9.526 -13.742 -9.637 1.00 0.00 6 HIS A CA 2
ATOM 1632 C C . HIS A 1 6 ? 9.820 -12.653 -8.610 1.00 0.00 6 HIS A C 2
ATOM 1633 O O . HIS A 1 6 ? 9.183 -11.598 -8.609 1.00 0.00 6 HIS A O 2
ATOM 1647 N N . HIS A 1 7 ? 10.787 -12.914 -7.736 1.00 0.00 7 HIS A N 2
ATOM 1648 C CA . HIS A 1 7 ? 11.164 -11.956 -6.704 1.00 0.00 7 HIS A CA 2
ATOM 1649 C C . HIS A 1 7 ? 11.607 -10.634 -7.325 1.00 0.00 7 HIS A C 2
ATOM 1650 O O . HIS A 1 7 ? 11.732 -10.521 -8.544 1.00 0.00 7 HIS A O 2
ATOM 1664 N N . HIS A 1 8 ? 11.842 -9.637 -6.478 1.00 0.00 8 HIS A N 2
ATOM 1665 C CA . HIS A 1 8 ? 12.271 -8.323 -6.944 1.00 0.00 8 HIS A CA 2
ATOM 1666 C C . HIS A 1 8 ? 13.635 -7.960 -6.364 1.00 0.00 8 HIS A C 2
ATOM 1667 O O . HIS A 1 8 ? 14.050 -8.503 -5.341 1.00 0.00 8 HIS A O 2
ATOM 1681 N N . MET A 1 9 ? 14.327 -7.038 -7.026 1.00 0.00 9 MET A N 2
ATOM 1682 C CA . MET A 1 9 ? 15.644 -6.602 -6.576 1.00 0.00 9 MET A CA 2
ATOM 1683 C C . MET A 1 9 ? 15.788 -5.089 -6.702 1.00 0.00 9 MET A C 2
ATOM 1684 O O . MET A 1 9 ? 16.834 -4.587 -7.115 1.00 0.00 9 MET A O 2
ATOM 1698 N N . LYS A 1 10 ? 14.732 -4.367 -6.345 1.00 0.00 10 LYS A N 2
ATOM 1699 C CA . LYS A 1 10 ? 14.740 -2.910 -6.416 1.00 0.00 10 LYS A CA 2
ATOM 1700 C C . LYS A 1 10 ? 15.444 -2.310 -5.204 1.00 0.00 10 LYS A C 2
ATOM 1701 O O . LYS A 1 10 ? 14.948 -2.394 -4.080 1.00 0.00 10 LYS A O 2
ATOM 1720 N N . LYS A 1 11 ? 16.602 -1.702 -5.438 1.00 0.00 11 LYS A N 2
ATOM 1721 C CA . LYS A 1 11 ? 17.374 -1.085 -4.366 1.00 0.00 11 LYS A CA 2
ATOM 1722 C C . LYS A 1 11 ? 18.054 0.192 -4.851 1.00 0.00 11 LYS A C 2
ATOM 1723 O O . LYS A 1 11 ? 18.363 0.332 -6.034 1.00 0.00 11 LYS A O 2
ATOM 1742 N N . LYS A 1 12 ? 18.286 1.120 -3.929 1.00 0.00 12 LYS A N 2
ATOM 1743 C CA . LYS A 1 12 ? 18.933 2.384 -4.261 1.00 0.00 12 LYS A CA 2
ATOM 1744 C C . LYS A 1 12 ? 20.228 2.556 -3.474 1.00 0.00 12 LYS A C 2
ATOM 1745 O O . LYS A 1 12 ? 21.297 2.747 -4.054 1.00 0.00 12 LYS A O 2
ATOM 1764 N N . ASP A 1 13 ? 20.125 2.486 -2.151 1.00 0.00 13 ASP A N 2
ATOM 1765 C CA . ASP A 1 13 ? 21.289 2.631 -1.285 1.00 0.00 13 ASP A CA 2
ATOM 1766 C C . ASP A 1 13 ? 22.017 3.941 -1.568 1.00 0.00 13 ASP A C 2
ATOM 1767 O O . ASP A 1 13 ? 23.110 3.962 -2.134 1.00 0.00 13 ASP A O 2
ATOM 1776 N N . PRO A 1 14 ? 21.398 5.061 -1.167 1.00 0.00 14 PRO A N 2
ATOM 1777 C CA . PRO A 1 14 ? 21.969 6.397 -1.368 1.00 0.00 14 PRO A CA 2
ATOM 1778 C C . PRO A 1 14 ? 23.192 6.642 -0.491 1.00 0.00 14 PRO A C 2
ATOM 1779 O O . PRO A 1 14 ? 23.971 7.563 -0.738 1.00 0.00 14 PRO A O 2
ATOM 1790 N N . LEU A 1 15 ? 23.356 5.812 0.533 1.00 0.00 15 LEU A N 2
ATOM 1791 C CA . LEU A 1 15 ? 24.486 5.938 1.447 1.00 0.00 15 LEU A CA 2
ATOM 1792 C C . LEU A 1 15 ? 25.477 4.796 1.249 1.00 0.00 15 LEU A C 2
ATOM 1793 O O . LEU A 1 15 ? 26.137 4.363 2.193 1.00 0.00 15 LEU A O 2
ATOM 1809 N N . ALA A 1 16 ? 25.577 4.314 0.014 1.00 0.00 16 ALA A N 2
ATOM 1810 C CA . ALA A 1 16 ? 26.491 3.225 -0.309 1.00 0.00 16 ALA A CA 2
ATOM 1811 C C . ALA A 1 16 ? 27.752 3.750 -0.987 1.00 0.00 16 ALA A C 2
ATOM 1812 O O . ALA A 1 16 ? 27.783 4.858 -1.521 1.00 0.00 16 ALA A O 2
ATOM 1819 N N . PRO A 1 17 ? 28.819 2.937 -0.964 1.00 0.00 17 PRO A N 2
ATOM 1820 C CA . PRO A 1 17 ? 30.103 3.298 -1.572 1.00 0.00 17 PRO A CA 2
ATOM 1821 C C . PRO A 1 17 ? 30.035 3.329 -3.096 1.00 0.00 17 PRO A C 2
ATOM 1822 O O . PRO A 1 17 ? 28.964 3.174 -3.683 1.00 0.00 17 PRO A O 2
ATOM 1833 N N . LYS A 1 18 ? 31.185 3.528 -3.731 1.00 0.00 18 LYS A N 2
ATOM 1834 C CA . LYS A 1 18 ? 31.257 3.577 -5.186 1.00 0.00 18 LYS A CA 2
ATOM 1835 C C . LYS A 1 18 ? 31.512 2.189 -5.765 1.00 0.00 18 LYS A C 2
ATOM 1836 O O . LYS A 1 18 ? 32.079 1.323 -5.099 1.00 0.00 18 LYS A O 2
ATOM 1855 N N . ARG A 1 19 ? 31.091 1.985 -7.009 1.00 0.00 19 ARG A N 2
ATOM 1856 C CA . ARG A 1 19 ? 31.274 0.703 -7.677 1.00 0.00 19 ARG A CA 2
ATOM 1857 C C . ARG A 1 19 ? 31.253 0.871 -9.194 1.00 0.00 19 ARG A C 2
ATOM 1858 O O . ARG A 1 19 ? 30.672 1.823 -9.714 1.00 0.00 19 ARG A O 2
ATOM 1879 N N . ALA A 1 20 ? 31.890 -0.059 -9.897 1.00 0.00 20 ALA A N 2
ATOM 1880 C CA . ALA A 1 20 ? 31.943 -0.014 -11.353 1.00 0.00 20 ALA A CA 2
ATOM 1881 C C . ALA A 1 20 ? 31.515 -1.346 -11.959 1.00 0.00 20 ALA A C 2
ATOM 1882 O O . ALA A 1 20 ? 31.488 -2.370 -11.276 1.00 0.00 20 ALA A O 2
ATOM 1889 N N . LEU A 1 21 ? 31.180 -1.325 -13.244 1.00 0.00 21 LEU A N 2
ATOM 1890 C CA . LEU A 1 21 ? 30.752 -2.532 -13.943 1.00 0.00 21 LEU A CA 2
ATOM 1891 C C . LEU A 1 21 ? 31.954 -3.330 -14.438 1.00 0.00 21 LEU A C 2
ATOM 1892 O O . LEU A 1 21 ? 33.064 -2.806 -14.531 1.00 0.00 21 LEU A O 2
ATOM 1908 N N . SER A 1 22 ? 31.724 -4.600 -14.756 1.00 0.00 22 SER A N 2
ATOM 1909 C CA . SER A 1 22 ? 32.789 -5.471 -15.239 1.00 0.00 22 SER A CA 2
ATOM 1910 C C . SER A 1 22 ? 32.859 -5.449 -16.763 1.00 0.00 22 SER A C 2
ATOM 1911 O O . SER A 1 22 ? 31.934 -4.987 -17.431 1.00 0.00 22 SER A O 2
ATOM 1919 N N . ALA A 1 23 ? 33.963 -5.951 -17.306 1.00 0.00 23 ALA A N 2
ATOM 1920 C CA . ALA A 1 23 ? 34.154 -5.991 -18.751 1.00 0.00 23 ALA A CA 2
ATOM 1921 C C . ALA A 1 23 ? 33.119 -6.892 -19.417 1.00 0.00 23 ALA A C 2
ATOM 1922 O O . ALA A 1 23 ? 32.778 -6.703 -20.585 1.00 0.00 23 ALA A O 2
ATOM 1929 N N . TYR A 1 24 ? 32.624 -7.870 -18.668 1.00 0.00 24 TYR A N 2
ATOM 1930 C CA . TYR A 1 24 ? 31.630 -8.802 -19.187 1.00 0.00 24 TYR A CA 2
ATOM 1931 C C . TYR A 1 24 ? 30.249 -8.155 -19.235 1.00 0.00 24 TYR A C 2
ATOM 1932 O O . TYR A 1 24 ? 29.472 -8.392 -20.159 1.00 0.00 24 TYR A O 2
ATOM 1950 N N . MET A 1 25 ? 29.952 -7.336 -18.231 1.00 0.00 25 MET A N 2
ATOM 1951 C CA . MET A 1 25 ? 28.665 -6.653 -18.158 1.00 0.00 25 MET A CA 2
ATOM 1952 C C . MET A 1 25 ? 28.387 -5.879 -19.444 1.00 0.00 25 MET A C 2
ATOM 1953 O O . MET A 1 25 ? 27.283 -5.934 -19.986 1.00 0.00 25 MET A O 2
ATOM 1967 N N . PHE A 1 26 ? 29.395 -5.159 -19.926 1.00 0.00 26 PHE A N 2
ATOM 1968 C CA . PHE A 1 26 ? 29.258 -4.374 -21.146 1.00 0.00 26 PHE A CA 2
ATOM 1969 C C . PHE A 1 26 ? 28.717 -5.231 -22.287 1.00 0.00 26 PHE A C 2
ATOM 1970 O O . PHE A 1 26 ? 27.816 -4.817 -23.017 1.00 0.00 26 PHE A O 2
ATOM 1987 N N . TYR A 1 27 ? 29.274 -6.428 -22.434 1.00 0.00 27 TYR A N 2
ATOM 1988 C CA . TYR A 1 27 ? 28.850 -7.344 -23.487 1.00 0.00 27 TYR A CA 2
ATOM 1989 C C . TYR A 1 27 ? 27.402 -7.776 -23.283 1.00 0.00 27 TYR A C 2
ATOM 1990 O O . TYR A 1 27 ? 26.653 -7.955 -24.244 1.00 0.00 27 TYR A O 2
ATOM 2008 N N . VAL A 1 28 ? 27.013 -7.943 -22.023 1.00 0.00 28 VAL A N 2
ATOM 2009 C CA . VAL A 1 28 ? 25.654 -8.353 -21.690 1.00 0.00 28 VAL A CA 2
ATOM 2010 C C . VAL A 1 28 ? 24.643 -7.287 -22.099 1.00 0.00 28 VAL A C 2
ATOM 2011 O O . VAL A 1 28 ? 23.678 -7.571 -22.810 1.00 0.00 28 VAL A O 2
ATOM 2024 N N . LYS A 1 29 ? 24.869 -6.059 -21.646 1.00 0.00 29 LYS A N 2
ATOM 2025 C CA . LYS A 1 29 ? 23.980 -4.949 -21.965 1.00 0.00 29 LYS A CA 2
ATOM 2026 C C . LYS A 1 29 ? 23.953 -4.688 -23.468 1.00 0.00 29 LYS A C 2
ATOM 2027 O O . LYS A 1 29 ? 22.893 -4.447 -24.047 1.00 0.00 29 LYS A O 2
ATOM 2046 N N . ASP A 1 30 ? 25.123 -4.740 -24.094 1.00 0.00 30 ASP A N 2
ATOM 2047 C CA . ASP A 1 30 ? 25.233 -4.512 -25.530 1.00 0.00 30 ASP A CA 2
ATOM 2048 C C . ASP A 1 30 ? 24.507 -5.603 -26.310 1.00 0.00 30 ASP A C 2
ATOM 2049 O O . ASP A 1 30 ? 23.588 -5.324 -27.081 1.00 0.00 30 ASP A O 2
ATOM 2058 N N . LYS A 1 31 ? 24.926 -6.847 -26.107 1.00 0.00 31 LYS A N 2
ATOM 2059 C CA . LYS A 1 31 ? 24.316 -7.982 -26.791 1.00 0.00 31 LYS A CA 2
ATOM 2060 C C . LYS A 1 31 ? 22.801 -7.973 -26.616 1.00 0.00 31 LYS A C 2
ATOM 2061 O O . LYS A 1 31 ? 22.054 -8.021 -27.593 1.00 0.00 31 LYS A O 2
ATOM 2080 N N . ARG A 1 32 ? 22.355 -7.909 -25.365 1.00 0.00 32 ARG A N 2
ATOM 2081 C CA . ARG A 1 32 ? 20.928 -7.892 -25.063 1.00 0.00 32 ARG A CA 2
ATOM 2082 C C . ARG A 1 32 ? 20.232 -6.744 -25.788 1.00 0.00 32 ARG A C 2
ATOM 2083 O O . ARG A 1 32 ? 19.191 -6.934 -26.418 1.00 0.00 32 ARG A O 2
ATOM 2104 N N . LEU A 1 33 ? 20.814 -5.553 -25.696 1.00 0.00 33 LEU A N 2
ATOM 2105 C CA . LEU A 1 33 ? 20.250 -4.374 -26.342 1.00 0.00 33 LEU A CA 2
ATOM 2106 C C . LEU A 1 33 ? 19.979 -4.639 -27.819 1.00 0.00 33 LEU A C 2
ATOM 2107 O O . LEU A 1 33 ? 18.872 -4.412 -28.307 1.00 0.00 33 LEU A O 2
ATOM 2123 N N . GLU A 1 34 ? 20.996 -5.124 -28.525 1.00 0.00 34 GLU A N 2
ATOM 2124 C CA . GLU A 1 34 ? 20.866 -5.422 -29.946 1.00 0.00 34 GLU A CA 2
ATOM 2125 C C . GLU A 1 34 ? 19.771 -6.457 -30.187 1.00 0.00 34 GLU A C 2
ATOM 2126 O O . GLU A 1 34 ? 18.876 -6.249 -31.007 1.00 0.00 34 GLU A O 2
ATOM 2138 N N . ILE A 1 35 ? 19.849 -7.571 -29.467 1.00 0.00 35 ILE A N 2
ATOM 2139 C CA . ILE A 1 35 ? 18.865 -8.637 -29.601 1.00 0.00 35 ILE A CA 2
ATOM 2140 C C . ILE A 1 35 ? 17.453 -8.117 -29.356 1.00 0.00 35 ILE A C 2
ATOM 2141 O O . ILE A 1 35 ? 16.492 -8.590 -29.964 1.00 0.00 35 ILE A O 2
ATOM 2157 N N . ILE A 1 36 ? 17.335 -7.140 -28.463 1.00 0.00 36 ILE A N 2
ATOM 2158 C CA . ILE A 1 36 ? 16.040 -6.553 -28.140 1.00 0.00 36 ILE A CA 2
ATOM 2159 C C . ILE A 1 36 ? 15.636 -5.509 -29.175 1.00 0.00 36 ILE A C 2
ATOM 2160 O O . ILE A 1 36 ? 14.450 -5.250 -29.382 1.00 0.00 36 ILE A O 2
ATOM 2176 N N . LYS A 1 37 ? 16.630 -4.912 -29.824 1.00 0.00 37 LYS A N 2
ATOM 2177 C CA . LYS A 1 37 ? 16.380 -3.897 -30.841 1.00 0.00 37 LYS A CA 2
ATOM 2178 C C . LYS A 1 37 ? 15.803 -4.525 -32.106 1.00 0.00 37 LYS A C 2
ATOM 2179 O O . LYS A 1 37 ? 14.807 -4.047 -32.648 1.00 0.00 37 LYS A O 2
ATOM 2198 N N . GLU A 1 38 ? 16.434 -5.600 -32.569 1.00 0.00 38 GLU A N 2
ATOM 2199 C CA . GLU A 1 38 ? 15.982 -6.292 -33.770 1.00 0.00 38 GLU A CA 2
ATOM 2200 C C . GLU A 1 38 ? 14.967 -7.377 -33.422 1.00 0.00 38 GLU A C 2
ATOM 2201 O O . GLU A 1 38 ? 14.125 -7.743 -34.243 1.00 0.00 38 GLU A O 2
ATOM 2213 N N . LYS A 1 39 ? 15.052 -7.889 -32.199 1.00 0.00 39 LYS A N 2
ATOM 2214 C CA . LYS A 1 39 ? 14.142 -8.931 -31.739 1.00 0.00 39 LYS A CA 2
ATOM 2215 C C . LYS A 1 39 ? 13.648 -8.639 -30.326 1.00 0.00 39 LYS A C 2
ATOM 2216 O O . LYS A 1 39 ? 14.059 -9.275 -29.355 1.00 0.00 39 LYS A O 2
ATOM 2235 N N . PRO A 1 40 ? 12.745 -7.655 -30.206 1.00 0.00 40 PRO A N 2
ATOM 2236 C CA . PRO A 1 40 ? 12.174 -7.257 -28.916 1.00 0.00 40 PRO A CA 2
ATOM 2237 C C . PRO A 1 40 ? 11.240 -8.318 -28.344 1.00 0.00 40 PRO A C 2
ATOM 2238 O O . PRO A 1 40 ? 10.939 -8.314 -27.150 1.00 0.00 40 PRO A O 2
ATOM 2249 N N . GLU A 1 41 ? 10.784 -9.224 -29.203 1.00 0.00 41 GLU A N 2
ATOM 2250 C CA . GLU A 1 41 ? 9.883 -10.290 -28.781 1.00 0.00 41 GLU A CA 2
ATOM 2251 C C . GLU A 1 41 ? 10.566 -11.214 -27.777 1.00 0.00 41 GLU A C 2
ATOM 2252 O O . GLU A 1 41 ? 9.942 -11.685 -26.825 1.00 0.00 41 GLU A O 2
ATOM 2264 N N . LEU A 1 42 ? 11.851 -11.470 -27.996 1.00 0.00 42 LEU A N 2
ATOM 2265 C CA . LEU A 1 42 ? 12.620 -12.338 -27.111 1.00 0.00 42 LEU A CA 2
ATOM 2266 C C . LEU A 1 42 ? 13.253 -11.537 -25.978 1.00 0.00 42 LEU A C 2
ATOM 2267 O O . LEU A 1 42 ? 13.998 -12.079 -25.162 1.00 0.00 42 LEU A O 2
ATOM 2283 N N . ALA A 1 43 ? 12.950 -10.243 -25.933 1.00 0.00 43 ALA A N 2
ATOM 2284 C CA . ALA A 1 43 ? 13.486 -9.368 -24.898 1.00 0.00 43 ALA A CA 2
ATOM 2285 C C . ALA A 1 43 ? 13.150 -9.895 -23.506 1.00 0.00 43 ALA A C 2
ATOM 2286 O O . ALA A 1 43 ? 13.850 -9.604 -22.536 1.00 0.00 43 ALA A O 2
ATOM 2293 N N . LYS A 1 44 ? 12.076 -10.671 -23.416 1.00 0.00 44 LYS A N 2
ATOM 2294 C CA . LYS A 1 44 ? 11.647 -11.239 -22.143 1.00 0.00 44 LYS A CA 2
ATOM 2295 C C . LYS A 1 44 ? 12.051 -12.706 -22.039 1.00 0.00 44 LYS A C 2
ATOM 2296 O O . LYS A 1 44 ? 11.366 -13.505 -21.399 1.00 0.00 44 LYS A O 2
ATOM 2315 N N . ASP A 1 45 ? 13.167 -13.054 -22.670 1.00 0.00 45 ASP A N 2
ATOM 2316 C CA . ASP A 1 45 ? 13.664 -14.425 -22.645 1.00 0.00 45 ASP A CA 2
ATOM 2317 C C . ASP A 1 45 ? 14.980 -14.513 -21.879 1.00 0.00 45 ASP A C 2
ATOM 2318 O O . ASP A 1 45 ? 16.049 -14.649 -22.474 1.00 0.00 45 ASP A O 2
ATOM 2327 N N . VAL A 1 46 ? 14.894 -14.433 -20.555 1.00 0.00 46 VAL A N 2
ATOM 2328 C CA . VAL A 1 46 ? 16.078 -14.503 -19.706 1.00 0.00 46 VAL A CA 2
ATOM 2329 C C . VAL A 1 46 ? 16.941 -15.707 -20.066 1.00 0.00 46 VAL A C 2
ATOM 2330 O O . VAL A 1 46 ? 18.163 -15.600 -20.166 1.00 0.00 46 VAL A O 2
ATOM 2343 N N . ALA A 1 47 ? 16.297 -16.853 -20.260 1.00 0.00 47 ALA A N 2
ATOM 2344 C CA . ALA A 1 47 ? 17.006 -18.077 -20.611 1.00 0.00 47 ALA A CA 2
ATOM 2345 C C . ALA A 1 47 ? 17.731 -17.929 -21.944 1.00 0.00 47 ALA A C 2
ATOM 2346 O O . ALA A 1 47 ? 18.874 -18.361 -22.090 1.00 0.00 47 ALA A O 2
ATOM 2353 N N . GLN A 1 48 ? 17.059 -17.315 -22.913 1.00 0.00 48 GLN A N 2
ATOM 2354 C CA . GLN A 1 48 ? 17.640 -17.112 -24.235 1.00 0.00 48 GLN A CA 2
ATOM 2355 C C . GLN A 1 48 ? 18.913 -16.275 -24.147 1.00 0.00 48 GLN A C 2
ATOM 2356 O O . GLN A 1 48 ? 20.001 -16.744 -24.478 1.00 0.00 48 GLN A O 2
ATOM 2370 N N . VAL A 1 49 ? 18.768 -15.032 -23.698 1.00 0.00 49 VAL A N 2
ATOM 2371 C CA . VAL A 1 49 ? 19.905 -14.129 -23.566 1.00 0.00 49 VAL A CA 2
ATOM 2372 C C . VAL A 1 49 ? 21.047 -14.792 -22.803 1.00 0.00 49 VAL A C 2
ATOM 2373 O O . VAL A 1 49 ? 22.200 -14.748 -23.228 1.00 0.00 49 VAL A O 2
ATOM 2386 N N . GLY A 1 50 ? 20.716 -15.408 -21.671 1.00 0.00 50 GLY A N 2
ATOM 2387 C CA . GLY A 1 50 ? 21.725 -16.072 -20.866 1.00 0.00 50 GLY A CA 2
ATOM 2388 C C . GLY A 1 50 ? 22.536 -17.074 -21.664 1.00 0.00 50 GLY A C 2
ATOM 2389 O O . GLY A 1 50 ? 23.766 -17.046 -21.644 1.00 0.00 50 GLY A O 2
ATOM 2393 N N . LYS A 1 51 ? 21.845 -17.965 -22.368 1.00 0.00 51 LYS A N 2
ATOM 2394 C CA . LYS A 1 51 ? 22.508 -18.982 -23.176 1.00 0.00 51 LYS A CA 2
ATOM 2395 C C . LYS A 1 51 ? 23.441 -18.341 -24.199 1.00 0.00 51 LYS A C 2
ATOM 2396 O O . LYS A 1 51 ? 24.518 -18.865 -24.485 1.00 0.00 51 LYS A O 2
ATOM 2415 N N . LEU A 1 52 ? 23.022 -17.205 -24.745 1.00 0.00 52 LEU A N 2
ATOM 2416 C CA . LEU A 1 52 ? 23.821 -16.492 -25.735 1.00 0.00 52 LEU A CA 2
ATOM 2417 C C . LEU A 1 52 ? 25.145 -16.029 -25.135 1.00 0.00 52 LEU A C 2
ATOM 2418 O O . LEU A 1 52 ? 26.198 -16.148 -25.763 1.00 0.00 52 LEU A O 2
ATOM 2434 N N . ILE A 1 53 ? 25.084 -15.502 -23.916 1.00 0.00 53 ILE A N 2
ATOM 2435 C CA . ILE A 1 53 ? 26.279 -15.025 -23.231 1.00 0.00 53 ILE A CA 2
ATOM 2436 C C . ILE A 1 53 ? 27.231 -16.175 -22.921 1.00 0.00 53 ILE A C 2
ATOM 2437 O O . ILE A 1 53 ? 28.441 -16.060 -23.110 1.00 0.00 53 ILE A O 2
ATOM 2453 N N . GLY A 1 54 ? 26.675 -17.285 -22.445 1.00 0.00 54 GLY A N 2
ATOM 2454 C CA . GLY A 1 54 ? 27.489 -18.441 -22.118 1.00 0.00 54 GLY A CA 2
ATOM 2455 C C . GLY A 1 54 ? 28.230 -18.987 -23.322 1.00 0.00 54 GLY A C 2
ATOM 2456 O O . GLY A 1 54 ? 29.457 -19.081 -23.313 1.00 0.00 54 GLY A O 2
ATOM 2460 N N . GLU A 1 55 ? 27.483 -19.351 -24.360 1.00 0.00 55 GLU A N 2
ATOM 2461 C CA . GLU A 1 55 ? 28.078 -19.894 -25.576 1.00 0.00 55 GLU A CA 2
ATOM 2462 C C . GLU A 1 55 ? 29.055 -18.898 -26.195 1.00 0.00 55 GLU A C 2
ATOM 2463 O O . GLU A 1 55 ? 30.159 -19.264 -26.597 1.00 0.00 55 GLU A O 2
ATOM 2475 N N . ALA A 1 56 ? 28.639 -17.638 -26.267 1.00 0.00 56 ALA A N 2
ATOM 2476 C CA . ALA A 1 56 ? 29.477 -16.589 -26.836 1.00 0.00 56 ALA A CA 2
ATOM 2477 C C . ALA A 1 56 ? 30.763 -16.419 -26.035 1.00 0.00 56 ALA A C 2
ATOM 2478 O O . ALA A 1 56 ? 31.816 -16.106 -26.592 1.00 0.00 56 ALA A O 2
ATOM 2485 N N . TRP A 1 57 ? 30.672 -16.628 -24.726 1.00 0.00 57 TRP A N 2
ATOM 2486 C CA . TRP A 1 57 ? 31.829 -16.497 -23.849 1.00 0.00 57 TRP A CA 2
ATOM 2487 C C . TRP A 1 57 ? 32.774 -17.682 -24.014 1.00 0.00 57 TRP A C 2
ATOM 2488 O O . TRP A 1 57 ? 33.933 -17.517 -24.392 1.00 0.00 57 TRP A O 2
ATOM 2509 N N . GLY A 1 58 ? 32.271 -18.879 -23.727 1.00 0.00 58 GLY A N 2
ATOM 2510 C CA . GLY A 1 58 ? 33.084 -20.075 -23.850 1.00 0.00 58 GLY A CA 2
ATOM 2511 C C . GLY A 1 58 ? 33.754 -20.183 -25.205 1.00 0.00 58 GLY A C 2
ATOM 2512 O O . GLY A 1 58 ? 34.927 -20.545 -25.297 1.00 0.00 58 GLY A O 2
ATOM 2516 N N . GLN A 1 59 ? 33.008 -19.870 -26.259 1.00 0.00 59 GLN A N 2
ATOM 2517 C CA . GLN A 1 59 ? 33.537 -19.936 -27.616 1.0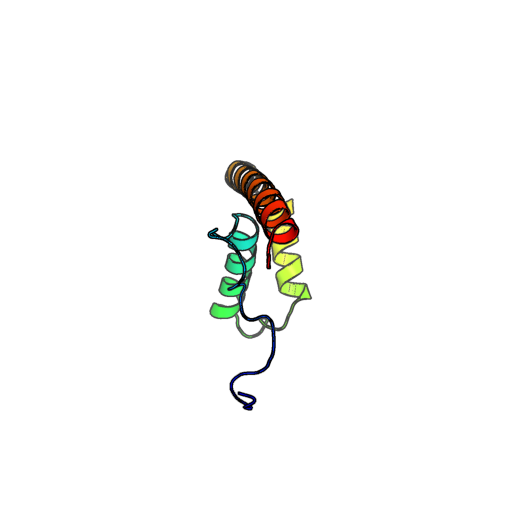0 0.00 59 GLN A CA 2
ATOM 2518 C C . GLN A 1 59 ? 34.543 -18.817 -27.864 1.00 0.00 59 GLN A C 2
ATOM 2519 O O . GLN A 1 59 ? 35.437 -18.945 -28.702 1.00 0.00 59 GLN A O 2
ATOM 2533 N N . LEU A 1 60 ? 34.390 -17.719 -27.132 1.00 0.00 60 LEU A N 2
ATOM 2534 C CA . LEU A 1 60 ? 35.285 -16.575 -27.272 1.00 0.00 60 LEU A CA 2
ATOM 2535 C C . LEU A 1 60 ? 36.743 -17.005 -27.142 1.00 0.00 60 LEU A C 2
ATOM 2536 O O . LEU A 1 60 ? 37.034 -18.145 -26.779 1.00 0.00 60 LEU A O 2
ATOM 2552 N N . SER A 1 61 ? 37.655 -16.084 -27.437 1.00 0.00 61 SER A N 2
ATOM 2553 C CA . SER A 1 61 ? 39.083 -16.369 -27.355 1.00 0.00 61 SER A CA 2
ATOM 2554 C C . SER A 1 61 ? 39.659 -15.875 -26.031 1.00 0.00 61 SER A C 2
ATOM 2555 O O . SER A 1 61 ? 39.080 -15.030 -25.349 1.00 0.00 61 SER A O 2
ATOM 2563 N N . PRO A 1 62 ? 40.828 -16.416 -25.657 1.00 0.00 62 PRO A N 2
ATOM 2564 C CA . PRO A 1 62 ? 41.510 -16.047 -24.413 1.00 0.00 62 PRO A CA 2
ATOM 2565 C C . PRO A 1 62 ? 42.068 -14.629 -24.457 1.00 0.00 62 PRO A C 2
ATOM 2566 O O . PRO A 1 62 ? 42.392 -14.046 -23.423 1.00 0.00 62 PRO A O 2
ATOM 2577 N N . ALA A 1 63 ? 42.177 -14.078 -25.662 1.00 0.00 63 ALA A N 2
ATOM 2578 C CA . ALA A 1 63 ? 42.694 -12.727 -25.840 1.00 0.00 63 ALA A CA 2
ATOM 2579 C C . ALA A 1 63 ? 41.833 -11.708 -25.102 1.00 0.00 63 ALA A C 2
ATOM 2580 O O . ALA A 1 63 ? 42.337 -10.923 -24.299 1.00 0.00 63 ALA A O 2
ATOM 2587 N N . GLN A 1 64 ? 40.534 -11.726 -25.379 1.00 0.00 64 GLN A N 2
ATOM 2588 C CA . GLN A 1 64 ? 39.604 -10.801 -24.741 1.00 0.00 64 GLN A CA 2
ATOM 2589 C C . GLN A 1 64 ? 39.121 -11.352 -23.403 1.00 0.00 64 GLN A C 2
ATOM 2590 O O . GLN A 1 64 ? 38.795 -10.594 -22.489 1.00 0.00 64 GLN A O 2
ATOM 2604 N N . LYS A 1 65 ? 39.077 -12.675 -23.295 1.00 0.00 65 LYS A N 2
ATOM 2605 C CA . LYS A 1 65 ? 38.635 -13.328 -22.068 1.00 0.00 65 LYS A CA 2
ATOM 2606 C C . LYS A 1 65 ? 39.635 -13.099 -20.939 1.00 0.00 65 LYS A C 2
ATOM 2607 O O . LYS A 1 65 ? 39.253 -12.970 -19.777 1.00 0.00 65 LYS A O 2
ATOM 2626 N N . ALA A 1 66 ? 40.916 -13.049 -21.290 1.00 0.00 66 ALA A N 2
ATOM 2627 C CA . ALA A 1 66 ? 41.969 -12.831 -20.306 1.00 0.00 66 ALA A CA 2
ATOM 2628 C C . ALA A 1 66 ? 41.672 -11.609 -19.444 1.00 0.00 66 ALA A C 2
ATOM 2629 O O . ALA A 1 66 ? 41.522 -11.701 -18.226 1.00 0.00 66 ALA A O 2
ATOM 2636 N N . PRO A 1 67 ? 41.584 -10.436 -20.089 1.00 0.00 67 PRO A N 2
ATOM 2637 C CA . PRO A 1 67 ? 41.304 -9.173 -19.400 1.00 0.00 67 PRO A CA 2
ATOM 2638 C C . PRO A 1 67 ? 39.873 -9.104 -18.876 1.00 0.00 67 PRO A C 2
ATOM 2639 O O . PRO A 1 67 ? 39.634 -8.652 -17.756 1.00 0.00 67 PRO A O 2
ATOM 2650 N N . TYR A 1 68 ? 38.927 -9.555 -19.691 1.00 0.00 68 TYR A N 2
ATOM 2651 C CA . TYR A 1 68 ? 37.520 -9.542 -19.310 1.00 0.00 68 TYR A CA 2
ATOM 2652 C C . TYR A 1 68 ? 37.302 -10.301 -18.005 1.00 0.00 68 TYR A C 2
ATOM 2653 O O . TYR A 1 68 ? 36.601 -9.830 -17.110 1.00 0.00 68 TYR A O 2
ATOM 2671 N N . GLU A 1 69 ? 37.908 -11.480 -17.906 1.00 0.00 69 GLU A N 2
ATOM 2672 C CA . GLU A 1 69 ? 37.780 -12.306 -16.711 1.00 0.00 69 GLU A CA 2
ATOM 2673 C C . GLU A 1 69 ? 38.568 -11.707 -15.549 1.00 0.00 69 GLU A C 2
ATOM 2674 O O . GLU A 1 69 ? 38.047 -11.557 -14.443 1.00 0.00 69 GLU A O 2
ATOM 2686 N N . LYS A 1 70 ? 39.826 -11.366 -15.807 1.00 0.00 70 LYS A N 2
ATOM 2687 C CA . LYS A 1 70 ? 40.686 -10.783 -14.785 1.00 0.00 70 LYS A CA 2
ATOM 2688 C C . LYS A 1 70 ? 40.030 -9.559 -14.155 1.00 0.00 70 LYS A C 2
ATOM 2689 O O . LYS A 1 70 ? 39.952 -9.444 -12.932 1.00 0.00 70 LYS A O 2
ATOM 2708 N N . LYS A 1 71 ? 39.557 -8.647 -14.998 1.00 0.00 71 LYS A N 2
ATOM 2709 C CA . LYS A 1 71 ? 38.904 -7.432 -14.524 1.00 0.00 71 LYS A CA 2
ATOM 2710 C C . LYS A 1 71 ? 37.585 -7.758 -13.831 1.00 0.00 71 LYS A C 2
ATOM 2711 O O . LYS A 1 71 ? 37.322 -7.289 -12.724 1.00 0.00 71 LYS A O 2
ATOM 2730 N N . ALA A 1 72 ? 36.760 -8.566 -14.490 1.00 0.00 72 ALA A N 2
ATOM 2731 C CA . ALA A 1 72 ? 35.470 -8.957 -13.935 1.00 0.00 72 ALA A CA 2
ATOM 2732 C C . ALA A 1 72 ? 35.630 -9.553 -12.540 1.00 0.00 72 ALA A C 2
ATOM 2733 O O . ALA A 1 72 ? 34.873 -9.227 -11.626 1.00 0.00 72 ALA A O 2
ATOM 2740 N N . GLN A 1 73 ? 36.619 -10.427 -12.385 1.00 0.00 73 GLN A N 2
ATOM 2741 C CA . GLN A 1 73 ? 36.877 -11.069 -11.101 1.00 0.00 73 GLN A CA 2
ATOM 2742 C C . GLN A 1 73 ? 37.346 -10.050 -10.068 1.00 0.00 73 GLN A C 2
ATOM 2743 O O . GLN A 1 73 ? 36.731 -9.891 -9.013 1.00 0.00 73 GLN A O 2
ATOM 2757 N N . LEU A 1 74 ? 38.440 -9.362 -10.377 1.00 0.00 74 LEU A N 2
ATOM 2758 C CA . LEU A 1 74 ? 38.993 -8.358 -9.475 1.00 0.00 74 LEU A CA 2
ATOM 2759 C C . LEU A 1 74 ? 37.922 -7.359 -9.050 1.00 0.00 74 LEU A C 2
ATOM 2760 O O . LEU A 1 74 ? 37.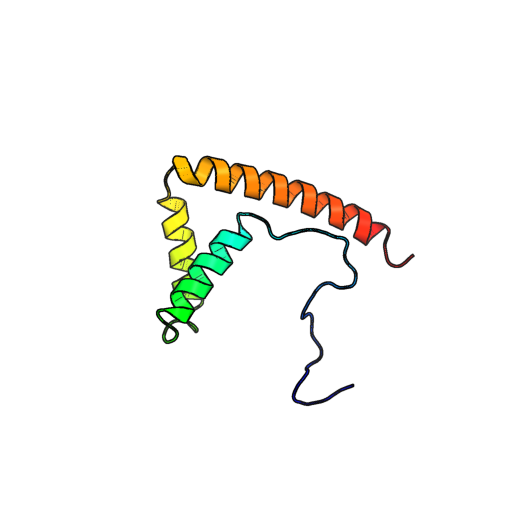829 -6.994 -7.878 1.00 0.00 74 LEU A O 2
ATOM 2776 N N . ASP A 1 75 ? 37.114 -6.922 -10.009 1.00 0.00 75 ASP A N 2
ATOM 2777 C CA . ASP A 1 75 ? 36.046 -5.967 -9.734 1.00 0.00 75 ASP A CA 2
ATOM 2778 C C . ASP A 1 75 ? 34.959 -6.602 -8.872 1.00 0.00 75 ASP A C 2
ATOM 2779 O O . ASP A 1 75 ? 34.397 -5.956 -7.987 1.00 0.00 75 ASP A O 2
ATOM 2788 N N . LYS A 1 76 ? 34.666 -7.870 -9.137 1.00 0.00 76 LYS A N 2
ATOM 2789 C CA . LYS A 1 76 ? 33.646 -8.593 -8.387 1.00 0.00 76 LYS A CA 2
ATOM 2790 C C . LYS A 1 76 ? 34.031 -8.705 -6.915 1.00 0.00 76 LYS A C 2
ATOM 2791 O O . LYS A 1 76 ? 33.226 -8.418 -6.029 1.00 0.00 76 LYS A O 2
ATOM 2810 N N . VAL A 1 77 ? 35.267 -9.122 -6.661 1.00 0.00 77 VAL A N 2
ATOM 2811 C CA . VAL A 1 77 ? 35.759 -9.269 -5.296 1.00 0.00 77 VAL A CA 2
ATOM 2812 C C . VAL A 1 77 ? 35.938 -7.910 -4.628 1.00 0.00 77 VAL A C 2
ATOM 2813 O O . VAL A 1 77 ? 35.699 -7.760 -3.429 1.00 0.00 77 VAL A O 2
ATOM 2826 N N . ARG A 1 78 ? 36.360 -6.923 -5.411 1.00 0.00 78 ARG A N 2
ATOM 2827 C CA . ARG A 1 78 ? 36.572 -5.576 -4.894 1.00 0.00 78 ARG A CA 2
ATOM 2828 C C . ARG A 1 78 ? 35.252 -4.946 -4.460 1.00 0.00 78 ARG A C 2
ATOM 2829 O O . ARG A 1 78 ? 35.149 -4.385 -3.369 1.00 0.00 78 ARG A O 2
ATOM 2850 N N . TYR A 1 79 ? 34.246 -5.042 -5.322 1.00 0.00 79 TYR A N 2
ATOM 2851 C CA . TYR A 1 79 ? 32.933 -4.479 -5.029 1.00 0.00 79 TYR A CA 2
ATOM 2852 C C . TYR A 1 79 ? 32.258 -5.235 -3.888 1.00 0.00 79 TYR A C 2
ATOM 2853 O O . TYR A 1 79 ? 31.701 -4.630 -2.972 1.00 0.00 79 TYR A O 2
ATOM 2871 N N . SER A 1 80 ? 32.314 -6.561 -3.951 1.00 0.00 80 SER A N 2
ATOM 2872 C CA . SER A 1 80 ? 31.706 -7.401 -2.926 1.00 0.00 80 SER A CA 2
ATOM 2873 C C . SER A 1 80 ? 32.286 -7.085 -1.550 1.00 0.00 80 SER A C 2
ATOM 2874 O O . SER A 1 80 ? 31.553 -6.769 -0.612 1.00 0.00 80 SER A O 2
ATOM 2882 N N . LYS A 1 81 ? 33.607 -7.173 -1.438 1.00 0.00 81 LYS A N 2
ATOM 2883 C CA . LYS A 1 81 ? 34.288 -6.895 -0.178 1.00 0.00 81 LYS A CA 2
ATOM 2884 C C . LYS A 1 81 ? 34.024 -5.464 0.279 1.00 0.00 81 LYS A C 2
ATOM 2885 O O . LYS A 1 81 ? 33.727 -5.222 1.448 1.00 0.00 81 LYS A O 2
ATOM 2904 N N . GLU A 1 82 ? 34.133 -4.521 -0.651 1.00 0.00 82 GLU A N 2
ATOM 2905 C CA . GLU A 1 82 ? 33.906 -3.114 -0.341 1.00 0.00 82 GLU A CA 2
ATOM 2906 C C . GLU A 1 82 ? 32.557 -2.919 0.346 1.00 0.00 82 GLU A C 2
ATOM 2907 O O . GLU A 1 82 ? 32.493 -2.505 1.504 1.00 0.00 82 GLU A O 2
ATOM 2919 N N . ILE A 1 83 ? 31.483 -3.220 -0.376 1.00 0.00 83 ILE A N 2
ATOM 2920 C CA . ILE A 1 83 ? 30.136 -3.079 0.163 1.00 0.00 83 ILE A CA 2
ATOM 2921 C C . ILE A 1 83 ? 29.945 -3.953 1.398 1.00 0.00 83 ILE A C 2
ATOM 2922 O O . ILE A 1 83 ? 29.165 -3.620 2.290 1.00 0.00 83 ILE A O 2
ATOM 2938 N N . GLU A 1 84 ? 30.663 -5.070 1.443 1.00 0.00 84 GLU A N 2
ATOM 2939 C CA . GLU A 1 84 ? 30.572 -5.991 2.570 1.00 0.00 84 GLU A CA 2
ATOM 2940 C C . GLU A 1 84 ? 30.932 -5.290 3.877 1.00 0.00 84 GLU A C 2
ATOM 2941 O O . GLU A 1 84 ? 30.141 -5.267 4.819 1.00 0.00 84 GLU A O 2
ATOM 2953 N N . GLU A 1 85 ? 32.132 -4.720 3.924 1.00 0.00 85 GLU A N 2
ATOM 2954 C CA . GLU A 1 85 ? 32.598 -4.019 5.115 1.00 0.00 85 GLU A CA 2
ATOM 2955 C C . GLU A 1 85 ? 31.754 -2.775 5.379 1.00 0.00 85 GLU A C 2
ATOM 2956 O O . GLU A 1 85 ? 31.366 -2.505 6.516 1.00 0.00 85 GLU A O 2
ATOM 2968 N N . TYR A 1 86 ? 31.475 -2.022 4.321 1.00 0.00 86 TYR A N 2
ATOM 2969 C CA . TYR A 1 86 ? 30.680 -0.805 4.438 1.00 0.00 86 TYR A CA 2
ATOM 2970 C C . TYR A 1 86 ? 29.318 -1.101 5.057 1.00 0.00 86 TYR A C 2
ATOM 2971 O O . TYR A 1 86 ? 28.926 -0.485 6.048 1.00 0.00 86 TYR A O 2
ATOM 2989 N N . ARG A 1 87 ? 28.600 -2.051 4.465 1.00 0.00 87 ARG A N 2
ATOM 2990 C CA . ARG A 1 87 ? 27.281 -2.430 4.957 1.00 0.00 87 ARG A CA 2
ATOM 2991 C C . ARG A 1 87 ? 27.357 -2.910 6.403 1.00 0.00 87 ARG A C 2
ATOM 2992 O O . ARG A 1 87 ? 26.531 -2.539 7.237 1.00 0.00 87 ARG A O 2
ATOM 3013 N N . LYS A 1 88 ? 28.355 -3.739 6.694 1.00 0.00 88 LYS A N 2
ATOM 3014 C CA . LYS A 1 88 ? 28.541 -4.271 8.039 1.00 0.00 88 LYS A CA 2
ATOM 3015 C C . LYS A 1 88 ? 28.766 -3.145 9.043 1.00 0.00 88 LYS A C 2
ATOM 3016 O O . LYS A 1 88 ? 28.359 -3.240 10.200 1.00 0.00 88 LYS A O 2
ATOM 3035 N N . LYS A 1 89 ? 29.416 -2.077 8.591 1.00 0.00 89 LYS A N 2
ATOM 3036 C CA . LYS A 1 89 ? 29.694 -0.931 9.449 1.00 0.00 89 LYS A CA 2
ATOM 3037 C C . LYS A 1 89 ? 28.954 0.309 8.956 1.00 0.00 89 LYS A C 2
ATOM 3038 O O . LYS A 1 89 ? 29.462 1.425 9.051 1.00 0.00 89 LYS A O 2
ATOM 3057 N N . ASN A 1 90 ? 27.751 0.104 8.429 1.00 0.00 90 ASN A N 2
ATOM 3058 C CA . ASN A 1 90 ? 26.941 1.206 7.923 1.00 0.00 90 ASN A CA 2
ATOM 3059 C C . ASN A 1 90 ? 25.766 1.491 8.853 1.00 0.00 90 ASN A C 2
ATOM 3060 O O . ASN A 1 90 ? 25.543 0.770 9.825 1.00 0.00 90 ASN A O 2
ATOM 3071 N N . GLN A 1 91 ? 25.018 2.547 8.548 1.00 0.00 91 GLN A N 2
ATOM 3072 C CA . GLN A 1 91 ? 23.867 2.926 9.357 1.00 0.00 91 GLN A CA 2
ATOM 3073 C C . GLN A 1 91 ? 22.607 3.018 8.503 1.00 0.00 91 GLN A C 2
ATOM 3074 O O . GLN A 1 91 ? 22.525 3.836 7.588 1.00 0.00 91 GLN A O 2
ATOM 3088 N N . GLU A 1 92 ? 21.628 2.172 8.808 1.00 0.00 92 GLU A N 2
ATOM 3089 C CA . GLU A 1 92 ? 20.373 2.157 8.066 1.00 0.00 92 GLU A CA 2
ATOM 3090 C C . GLU A 1 92 ? 19.459 3.292 8.520 1.00 0.00 92 GLU A C 2
ATOM 3091 O O . GLU A 1 92 ? 18.801 3.936 7.704 1.00 0.00 92 GLU A O 2
ATOM 3103 N N . MET A 1 1 ? 10.383 -23.339 -10.604 1.00 0.00 1 MET A N 3
ATOM 3104 C CA . MET A 1 1 ? 9.915 -21.996 -10.926 1.00 0.00 1 MET A CA 3
ATOM 3105 C C . MET A 1 1 ? 9.217 -21.974 -12.283 1.00 0.00 1 MET A C 3
ATOM 3106 O O . MET A 1 1 ? 9.830 -22.263 -13.310 1.00 0.00 1 MET A O 3
ATOM 3120 N N . ALA A 1 2 ? 7.934 -21.631 -12.278 1.00 0.00 2 ALA A N 3
ATOM 3121 C CA . ALA A 1 2 ? 7.154 -21.570 -13.508 1.00 0.00 2 ALA A CA 3
ATOM 3122 C C . ALA A 1 2 ? 6.059 -20.513 -13.413 1.00 0.00 2 ALA A C 3
ATOM 3123 O O . ALA A 1 2 ? 5.661 -20.114 -12.318 1.00 0.00 2 ALA A O 3
ATOM 3130 N N . HIS A 1 3 ? 5.576 -20.063 -14.566 1.00 0.00 3 HIS A N 3
ATOM 3131 C CA . HIS A 1 3 ? 4.526 -19.051 -14.612 1.00 0.00 3 HIS A CA 3
ATOM 3132 C C . HIS A 1 3 ? 4.919 -17.823 -13.797 1.00 0.00 3 HIS A C 3
ATOM 3133 O O . HIS A 1 3 ? 4.075 -17.194 -13.156 1.00 0.00 3 HIS A O 3
ATOM 3147 N N . HIS A 1 4 ? 6.204 -17.486 -13.826 1.00 0.00 4 HIS A N 3
ATOM 3148 C CA . HIS A 1 4 ? 6.709 -16.332 -13.090 1.00 0.00 4 HIS A CA 3
ATOM 3149 C C . HIS A 1 4 ? 6.534 -15.052 -13.900 1.00 0.00 4 HIS A C 3
ATOM 3150 O O . HIS A 1 4 ? 6.448 -15.089 -15.128 1.00 0.00 4 HIS A O 3
ATOM 3164 N N . HIS A 1 5 ? 6.481 -13.920 -13.205 1.00 0.00 5 HIS A N 3
ATOM 3165 C CA . HIS A 1 5 ? 6.316 -12.627 -13.861 1.00 0.00 5 HIS A CA 3
ATOM 3166 C C . HIS A 1 5 ? 6.595 -11.485 -12.889 1.00 0.00 5 HIS A C 3
ATOM 3167 O O . HIS A 1 5 ? 5.842 -11.267 -11.938 1.00 0.00 5 HIS A O 3
ATOM 3181 N N . HIS A 1 6 ? 7.681 -10.759 -13.132 1.00 0.00 6 HIS A N 3
ATOM 3182 C CA . HIS A 1 6 ? 8.060 -9.639 -12.278 1.00 0.00 6 HIS A CA 3
ATOM 3183 C C . HIS A 1 6 ? 8.559 -8.463 -13.112 1.00 0.00 6 HIS A C 3
ATOM 3184 O O . HIS A 1 6 ? 9.225 -8.650 -14.131 1.00 0.00 6 HIS A O 3
ATOM 3198 N N . HIS A 1 7 ? 8.232 -7.252 -12.674 1.00 0.00 7 HIS A N 3
ATOM 3199 C CA . HIS A 1 7 ? 8.647 -6.045 -13.381 1.00 0.00 7 HIS A CA 3
ATOM 3200 C C . HIS A 1 7 ? 9.320 -5.062 -12.428 1.00 0.00 7 HIS A C 3
ATOM 3201 O O . HIS A 1 7 ? 8.652 -4.373 -11.657 1.00 0.00 7 HIS A O 3
ATOM 3215 N N . HIS A 1 8 ? 10.647 -5.003 -12.487 1.00 0.00 8 HIS A N 3
ATOM 3216 C CA . HIS A 1 8 ? 11.410 -4.103 -11.629 1.00 0.00 8 HIS A CA 3
ATOM 3217 C C . HIS A 1 8 ? 12.780 -3.809 -12.233 1.00 0.00 8 HIS A C 3
ATOM 3218 O O . HIS A 1 8 ? 13.177 -4.422 -13.224 1.00 0.00 8 HIS A O 3
ATOM 3232 N N . MET A 1 9 ? 13.498 -2.868 -11.629 1.00 0.00 9 MET A N 3
ATOM 3233 C CA . MET A 1 9 ? 14.824 -2.494 -12.107 1.00 0.00 9 MET A CA 3
ATOM 3234 C C . MET A 1 9 ? 15.892 -3.413 -11.524 1.00 0.00 9 MET A C 3
ATOM 3235 O O . MET A 1 9 ? 15.594 -4.298 -10.722 1.00 0.00 9 MET A O 3
ATOM 3249 N N . LYS A 1 10 ? 17.138 -3.198 -11.932 1.00 0.00 10 LYS A N 3
ATOM 3250 C CA . LYS A 1 10 ? 18.252 -4.007 -11.450 1.00 0.00 10 LYS A CA 3
ATOM 3251 C C . LYS A 1 10 ? 19.323 -3.130 -10.809 1.00 0.00 10 LYS A C 3
ATOM 3252 O O . LYS A 1 10 ? 20.430 -3.002 -11.333 1.00 0.00 10 LYS A O 3
ATOM 3271 N N . LYS A 1 11 ? 18.988 -2.530 -9.672 1.00 0.00 11 LYS A N 3
ATOM 3272 C CA . LYS A 1 11 ? 19.921 -1.668 -8.958 1.00 0.00 11 LYS A CA 3
ATOM 3273 C C . LYS A 1 11 ? 19.386 -1.316 -7.573 1.00 0.00 11 LYS A C 3
ATOM 3274 O O . LYS A 1 11 ? 18.286 -0.780 -7.439 1.00 0.00 11 LYS A O 3
ATOM 3293 N N . LYS A 1 12 ? 20.172 -1.619 -6.546 1.00 0.00 12 LYS A N 3
ATOM 3294 C CA . LYS A 1 12 ? 19.779 -1.332 -5.171 1.00 0.00 12 LYS A CA 3
ATOM 3295 C C . LYS A 1 12 ? 20.985 -0.913 -4.337 1.00 0.00 12 LYS A C 3
ATOM 3296 O O . LYS A 1 12 ? 21.984 -1.630 -4.267 1.00 0.00 12 LYS A O 3
ATOM 3315 N N . ASP A 1 13 ? 20.885 0.252 -3.705 1.00 0.00 13 ASP A N 3
ATOM 3316 C CA . ASP A 1 13 ? 21.967 0.766 -2.873 1.00 0.00 13 ASP A CA 3
ATOM 3317 C C . ASP A 1 13 ? 21.514 1.993 -2.089 1.00 0.00 13 ASP A C 3
ATOM 3318 O O . ASP A 1 13 ? 21.945 3.117 -2.344 1.00 0.00 13 ASP A O 3
ATOM 3327 N N . PRO A 1 14 ? 20.621 1.774 -1.111 1.00 0.00 14 PRO A N 3
ATOM 3328 C CA . PRO A 1 14 ? 20.089 2.850 -0.270 1.00 0.00 14 PRO A CA 3
ATOM 3329 C C . PRO A 1 14 ? 21.139 3.416 0.681 1.00 0.00 14 PRO A C 3
ATOM 3330 O O . PRO A 1 14 ? 21.263 4.632 0.832 1.00 0.00 14 PRO A O 3
ATOM 3341 N N . LEU A 1 15 ? 21.892 2.527 1.319 1.00 0.00 15 LEU A N 3
ATOM 3342 C CA . LEU A 1 15 ? 22.933 2.938 2.256 1.00 0.00 15 LEU A CA 3
ATOM 3343 C C . LEU A 1 15 ? 24.279 2.331 1.874 1.00 0.00 15 LEU A C 3
ATOM 3344 O O . LEU A 1 15 ? 25.149 2.141 2.724 1.00 0.00 15 LEU A O 3
ATOM 3360 N N . ALA A 1 16 ? 24.444 2.031 0.590 1.00 0.00 16 ALA A N 3
ATOM 3361 C CA . ALA A 1 16 ? 25.686 1.450 0.095 1.00 0.00 16 ALA A CA 3
ATOM 3362 C C . ALA A 1 16 ? 26.546 2.501 -0.599 1.00 0.00 16 ALA A C 3
ATOM 3363 O O . ALA A 1 16 ? 26.065 3.557 -1.012 1.00 0.00 16 ALA A O 3
ATOM 3370 N N . PRO A 1 17 ? 27.848 2.209 -0.732 1.00 0.00 17 PRO A N 3
ATOM 3371 C CA . PRO A 1 17 ? 28.802 3.116 -1.376 1.00 0.00 17 PRO A CA 3
ATOM 3372 C C . PRO A 1 17 ? 28.573 3.225 -2.880 1.00 0.00 17 PRO A C 3
ATOM 3373 O O . PRO A 1 17 ? 27.784 2.475 -3.454 1.00 0.00 17 PRO A O 3
ATOM 3384 N N . LYS A 1 18 ? 29.268 4.164 -3.513 1.00 0.00 18 LYS A N 3
ATOM 3385 C CA . LYS A 1 18 ? 29.143 4.371 -4.951 1.00 0.00 18 LYS A CA 3
ATOM 3386 C C . LYS A 1 18 ? 29.991 3.364 -5.721 1.00 0.00 18 LYS A C 3
ATOM 3387 O O . LYS A 1 18 ? 31.052 2.947 -5.256 1.00 0.00 18 LYS A O 3
ATOM 3406 N N . ARG A 1 19 ? 29.517 2.978 -6.901 1.00 0.00 19 ARG A N 3
ATOM 3407 C CA . ARG A 1 19 ? 30.231 2.020 -7.736 1.00 0.00 19 ARG A CA 3
ATOM 3408 C C . ARG A 1 19 ? 29.593 1.921 -9.118 1.00 0.00 19 ARG A C 3
ATOM 3409 O O . ARG A 1 19 ? 28.524 2.480 -9.361 1.00 0.00 19 ARG A O 3
ATOM 3430 N N . ALA A 1 20 ? 30.257 1.206 -10.021 1.00 0.00 20 ALA A N 3
ATOM 3431 C CA . ALA A 1 20 ? 29.754 1.032 -11.378 1.00 0.00 20 ALA A CA 3
ATOM 3432 C C . ALA A 1 20 ? 29.560 -0.444 -11.707 1.00 0.00 20 ALA A C 3
ATOM 3433 O O . ALA A 1 20 ? 30.092 -1.319 -11.021 1.00 0.00 20 ALA A O 3
ATOM 3440 N N . LEU A 1 21 ? 28.796 -0.716 -12.759 1.00 0.00 21 LEU A N 3
ATOM 3441 C CA . LEU A 1 21 ? 28.531 -2.088 -13.179 1.00 0.00 21 LEU A CA 3
ATOM 3442 C C . LEU A 1 21 ? 29.829 -2.812 -13.523 1.00 0.00 21 LEU A C 3
ATOM 3443 O O . LEU A 1 21 ? 30.863 -2.182 -13.744 1.00 0.00 21 LEU A O 3
ATOM 3459 N N . SER A 1 22 ? 29.766 -4.139 -13.568 1.00 0.00 22 SER A N 3
ATOM 3460 C CA . SER A 1 22 ? 30.937 -4.949 -13.884 1.00 0.00 22 SER A CA 3
ATOM 3461 C C . SER A 1 22 ? 30.842 -5.512 -15.299 1.00 0.00 22 SER A C 3
ATOM 3462 O O . SER A 1 22 ? 29.782 -5.475 -15.923 1.00 0.00 22 SER A O 3
ATOM 3470 N N . ALA A 1 23 ? 31.958 -6.033 -15.797 1.00 0.00 23 ALA A N 3
ATOM 3471 C CA . ALA A 1 23 ? 32.002 -6.606 -17.137 1.00 0.00 23 ALA A CA 3
ATOM 3472 C C . ALA A 1 23 ? 30.921 -7.667 -17.316 1.00 0.00 23 ALA A C 3
ATOM 3473 O O . ALA A 1 23 ? 30.344 -7.804 -18.395 1.00 0.00 23 ALA A O 3
ATOM 3480 N N . TYR A 1 24 ? 30.653 -8.416 -16.252 1.00 0.00 24 TYR A N 3
ATOM 3481 C CA . TYR A 1 24 ? 29.643 -9.468 -16.293 1.00 0.00 24 TYR A CA 3
ATOM 3482 C C . TYR A 1 24 ? 28.293 -8.909 -16.732 1.00 0.00 24 TYR A C 3
ATOM 3483 O O . TYR A 1 24 ? 27.700 -9.380 -17.702 1.00 0.00 24 TYR A O 3
ATOM 3501 N N . MET A 1 25 ? 27.814 -7.902 -16.010 1.00 0.00 25 MET A N 3
ATOM 3502 C CA . MET A 1 25 ? 26.534 -7.277 -16.325 1.00 0.00 25 MET A CA 3
ATOM 3503 C C . MET A 1 25 ? 26.600 -6.548 -17.663 1.00 0.00 25 MET A C 3
ATOM 3504 O O . MET A 1 25 ? 25.662 -6.604 -18.458 1.00 0.00 25 MET A O 3
ATOM 3518 N N . PHE A 1 26 ? 27.713 -5.863 -17.904 1.00 0.00 26 PHE A N 3
ATOM 3519 C CA . PHE A 1 26 ? 27.900 -5.122 -19.146 1.00 0.00 26 PHE A CA 3
ATOM 3520 C C . PHE A 1 26 ? 27.733 -6.036 -20.356 1.00 0.00 26 PHE A C 3
ATOM 3521 O O . PHE A 1 26 ? 27.041 -5.694 -21.315 1.00 0.00 26 PHE A O 3
ATOM 3538 N N . TYR A 1 27 ? 28.372 -7.200 -20.304 1.00 0.00 27 TYR A N 3
ATOM 3539 C CA . TYR A 1 27 ? 28.297 -8.163 -21.396 1.00 0.00 27 TYR A CA 3
ATOM 3540 C C . TYR A 1 27 ? 26.848 -8.538 -21.693 1.00 0.00 27 TYR A C 3
ATOM 3541 O O . TYR A 1 27 ? 26.332 -8.259 -22.775 1.00 0.00 27 TYR A O 3
ATOM 3559 N N . VAL A 1 28 ? 26.198 -9.173 -20.723 1.00 0.00 28 VAL A N 3
ATOM 3560 C CA . VAL A 1 28 ? 24.808 -9.586 -20.878 1.00 0.00 28 VAL A CA 3
ATOM 3561 C C . VAL A 1 28 ? 23.927 -8.410 -21.283 1.00 0.00 28 VAL A C 3
ATOM 3562 O O . VAL A 1 28 ? 23.029 -8.548 -22.114 1.00 0.00 28 VAL A O 3
ATOM 3575 N N . LYS A 1 29 ? 24.189 -7.250 -20.690 1.00 0.00 29 LYS A N 3
ATOM 3576 C CA . LYS A 1 29 ? 23.422 -6.046 -20.988 1.00 0.00 29 LYS A CA 3
ATOM 3577 C C . LYS A 1 29 ? 23.463 -5.731 -22.480 1.00 0.00 29 LYS A C 3
ATOM 3578 O O . LYS A 1 29 ? 22.429 -5.483 -23.101 1.00 0.00 29 LYS A O 3
ATOM 3597 N N . ASP A 1 30 ? 24.663 -5.742 -23.049 1.00 0.00 30 ASP A N 3
ATOM 3598 C CA . ASP A 1 30 ? 24.839 -5.460 -24.469 1.00 0.00 30 ASP A CA 3
ATOM 3599 C C . ASP A 1 30 ? 24.157 -6.524 -25.323 1.00 0.00 30 ASP A C 3
ATOM 3600 O O . ASP A 1 30 ? 23.347 -6.210 -26.196 1.00 0.00 30 ASP A O 3
ATOM 3609 N N . LYS A 1 31 ? 24.491 -7.784 -25.067 1.00 0.00 31 LYS A N 3
ATOM 3610 C CA . LYS A 1 31 ? 23.912 -8.896 -25.812 1.00 0.00 31 LYS A CA 3
ATOM 3611 C C . LYS A 1 31 ? 22.388 -8.830 -25.789 1.00 0.00 31 LYS A C 3
ATOM 3612 O O . LYS A 1 31 ? 21.744 -8.785 -26.837 1.00 0.00 31 LYS A O 3
ATOM 3631 N N . ARG A 1 32 ? 21.819 -8.825 -24.588 1.00 0.00 32 ARG A N 3
ATOM 3632 C CA . ARG A 1 32 ? 20.370 -8.765 -24.430 1.00 0.00 32 ARG A CA 3
ATOM 3633 C C . ARG A 1 32 ? 19.793 -7.556 -25.160 1.00 0.00 32 ARG A C 3
ATOM 3634 O O . ARG A 1 32 ? 18.815 -7.672 -25.899 1.00 0.00 32 ARG A O 3
ATOM 3655 N N . LEU A 1 33 ? 20.405 -6.396 -24.947 1.00 0.00 33 LEU A N 3
ATOM 3656 C CA . LEU A 1 33 ? 19.952 -5.164 -25.584 1.00 0.00 33 LEU A CA 3
ATOM 3657 C C . LEU A 1 33 ? 19.824 -5.347 -27.093 1.00 0.00 33 LEU A C 3
ATOM 3658 O O . LEU A 1 33 ? 18.831 -4.941 -27.695 1.00 0.00 33 LEU A O 3
ATOM 3674 N N . GLU A 1 34 ? 20.836 -5.961 -27.698 1.00 0.00 34 GLU A N 3
ATOM 3675 C CA . GLU A 1 34 ? 20.836 -6.198 -29.136 1.00 0.00 34 GLU A CA 3
ATOM 3676 C C . GLU A 1 34 ? 19.711 -7.152 -29.530 1.00 0.00 34 GLU A C 3
ATOM 3677 O O . GLU A 1 34 ? 18.931 -6.867 -30.439 1.00 0.00 34 GLU A O 3
ATOM 3689 N N . ILE A 1 35 ? 19.636 -8.285 -28.840 1.00 0.00 35 ILE A N 3
ATOM 3690 C CA . ILE A 1 35 ? 18.607 -9.280 -29.117 1.00 0.00 35 ILE A CA 3
ATOM 3691 C C . ILE A 1 35 ? 17.214 -8.663 -29.057 1.00 0.00 35 ILE A C 3
ATOM 3692 O O . ILE A 1 35 ? 16.330 -9.026 -29.832 1.00 0.00 35 ILE A O 3
ATOM 3708 N N . ILE A 1 36 ? 17.027 -7.726 -28.133 1.00 0.00 36 ILE A N 3
ATOM 3709 C CA . ILE A 1 36 ? 15.743 -7.056 -27.974 1.00 0.00 36 ILE A CA 3
ATOM 3710 C C . ILE A 1 36 ? 15.588 -5.920 -28.979 1.00 0.00 36 ILE A C 3
ATOM 3711 O O . ILE A 1 36 ? 14.474 -5.565 -29.365 1.00 0.00 36 ILE A O 3
ATOM 3727 N N . LYS A 1 37 ? 16.713 -5.353 -29.401 1.00 0.00 37 LYS A N 3
ATOM 3728 C CA . LYS A 1 37 ? 16.704 -4.258 -30.364 1.00 0.00 37 LYS A CA 3
ATOM 3729 C C . LYS A 1 37 ? 16.215 -4.736 -31.727 1.00 0.00 37 LYS A C 3
ATOM 3730 O O . LYS A 1 37 ? 15.366 -4.100 -32.350 1.00 0.00 37 LYS A O 3
ATOM 3749 N N . GLU A 1 38 ? 16.757 -5.862 -32.184 1.00 0.00 38 GLU A N 3
ATOM 3750 C CA . GLU A 1 38 ? 16.373 -6.424 -33.473 1.00 0.00 38 GLU A CA 3
ATOM 3751 C C . GLU A 1 38 ? 15.242 -7.436 -33.311 1.00 0.00 38 GLU A C 3
ATOM 3752 O O . GLU A 1 38 ? 14.444 -7.644 -34.225 1.00 0.00 38 GLU A O 3
ATOM 3764 N N . LYS A 1 39 ? 15.180 -8.062 -32.141 1.00 0.00 39 LYS A N 3
ATOM 3765 C CA . LYS A 1 39 ? 14.148 -9.052 -31.856 1.00 0.00 39 LYS A CA 3
ATOM 3766 C C . LYS A 1 39 ? 13.545 -8.826 -30.473 1.00 0.00 39 LYS A C 3
ATOM 3767 O O . LYS A 1 39 ? 13.804 -9.572 -29.528 1.00 0.00 39 LYS A O 3
ATOM 3786 N N . PRO A 1 40 ? 12.721 -7.775 -30.350 1.00 0.00 40 PRO A N 3
ATOM 3787 C CA . PRO A 1 40 ? 12.063 -7.429 -29.086 1.00 0.00 40 PRO A CA 3
ATOM 3788 C C . PRO A 1 40 ? 10.991 -8.441 -28.695 1.00 0.00 40 PRO A C 3
ATOM 3789 O O . PRO A 1 40 ? 10.558 -8.485 -27.545 1.00 0.00 40 PRO A O 3
ATOM 3800 N N . GLU A 1 41 ? 10.567 -9.251 -29.661 1.00 0.00 41 GLU A N 3
ATOM 3801 C CA . GLU A 1 41 ? 9.545 -10.261 -29.416 1.00 0.00 41 GLU A CA 3
ATOM 3802 C C . GLU A 1 41 ? 10.087 -11.379 -28.529 1.00 0.00 41 GLU A C 3
ATOM 3803 O O . GLU A 1 41 ? 9.356 -11.956 -27.722 1.00 0.00 41 GLU A O 3
ATOM 3815 N N . LEU A 1 42 ? 11.371 -11.680 -28.684 1.00 0.00 42 LEU A N 3
ATOM 3816 C CA . LEU A 1 42 ? 12.012 -12.729 -27.899 1.00 0.00 42 LEU A CA 3
ATOM 3817 C C . LEU A 1 42 ? 12.573 -12.167 -26.596 1.00 0.00 42 LEU A C 3
ATOM 3818 O O . LEU A 1 42 ? 13.212 -12.883 -25.825 1.00 0.00 42 LEU A O 3
ATOM 3834 N N . ALA A 1 43 ? 12.328 -10.883 -26.357 1.00 0.00 43 ALA A N 3
ATOM 3835 C CA . ALA A 1 43 ? 12.806 -10.227 -25.146 1.00 0.00 43 ALA A CA 3
ATOM 3836 C C . ALA A 1 43 ? 12.345 -10.975 -23.899 1.00 0.00 43 ALA A C 3
ATOM 3837 O O . ALA A 1 43 ? 12.990 -10.913 -22.852 1.00 0.00 43 ALA A O 3
ATOM 3844 N N . LYS A 1 44 ? 11.226 -11.681 -24.017 1.00 0.00 44 LYS A N 3
ATOM 3845 C CA . LYS A 1 44 ? 10.679 -12.441 -22.900 1.00 0.00 44 LYS A CA 3
ATOM 3846 C C . LYS A 1 44 ? 11.108 -13.903 -22.975 1.00 0.00 44 LYS A C 3
ATOM 3847 O O . LYS A 1 44 ? 10.380 -14.796 -22.541 1.00 0.00 44 LYS A O 3
ATOM 3866 N N . ASP A 1 45 ? 12.293 -14.139 -23.527 1.00 0.00 45 ASP A N 3
ATOM 3867 C CA . ASP A 1 45 ? 12.820 -15.493 -23.656 1.00 0.00 45 ASP A CA 3
ATOM 3868 C C . ASP A 1 45 ? 14.104 -15.656 -22.848 1.00 0.00 45 ASP A C 3
ATOM 3869 O O . ASP A 1 45 ? 15.195 -15.756 -23.409 1.00 0.00 45 ASP A O 3
ATOM 3878 N N . VAL A 1 46 ? 13.965 -15.681 -21.526 1.00 0.00 46 VAL A N 3
ATOM 3879 C CA . VAL A 1 46 ? 15.114 -15.831 -20.640 1.00 0.00 46 VAL A CA 3
ATOM 3880 C C . VAL A 1 46 ? 15.971 -17.023 -21.049 1.00 0.00 46 VAL A C 3
ATOM 3881 O O . VAL A 1 46 ? 17.199 -16.969 -20.983 1.00 0.00 46 VAL A O 3
ATOM 3894 N N . ALA A 1 47 ? 15.316 -18.099 -21.474 1.00 0.00 47 ALA A N 3
ATOM 3895 C CA . ALA A 1 47 ? 16.019 -19.303 -21.897 1.00 0.00 47 ALA A CA 3
ATOM 3896 C C . ALA A 1 47 ? 16.864 -19.038 -23.139 1.00 0.00 47 ALA A C 3
ATOM 3897 O O . ALA A 1 47 ? 18.048 -19.371 -23.177 1.00 0.00 47 ALA A O 3
ATOM 3904 N N . GLN A 1 48 ? 16.246 -18.439 -24.152 1.00 0.00 48 GLN A N 3
ATOM 3905 C CA . GLN A 1 48 ? 16.943 -18.132 -25.396 1.00 0.00 48 GLN A CA 3
ATOM 3906 C C . GLN A 1 48 ? 18.154 -17.243 -25.136 1.00 0.00 48 GLN A C 3
ATOM 3907 O O . GLN A 1 48 ? 19.292 -17.637 -25.390 1.00 0.00 48 GLN A O 3
ATOM 3921 N N . VAL A 1 49 ? 17.902 -16.040 -24.629 1.00 0.00 49 VAL A N 3
ATOM 3922 C CA . VAL A 1 49 ? 18.972 -15.095 -24.334 1.00 0.00 49 VAL A CA 3
ATOM 3923 C C . VAL A 1 49 ? 20.072 -15.751 -23.507 1.00 0.00 49 VAL A C 3
ATOM 3924 O O . VAL A 1 49 ? 21.256 -15.624 -23.818 1.00 0.00 49 VAL A O 3
ATOM 3937 N N . GLY A 1 50 ? 19.672 -16.453 -22.451 1.00 0.00 50 GLY A N 3
ATOM 3938 C CA . GLY A 1 50 ? 20.637 -17.119 -21.595 1.00 0.00 50 GLY A CA 3
ATOM 3939 C C . GLY A 1 50 ? 21.580 -18.015 -22.372 1.00 0.00 50 GLY A C 3
ATOM 3940 O O . GLY A 1 50 ? 22.799 -17.919 -22.230 1.00 0.00 50 GLY A O 3
ATOM 3944 N N . LYS A 1 51 ? 21.016 -18.892 -23.196 1.00 0.00 51 LYS A N 3
ATOM 3945 C CA . LYS A 1 51 ? 21.814 -19.811 -23.999 1.00 0.00 51 LYS A CA 3
ATOM 3946 C C . LYS A 1 51 ? 22.795 -19.049 -24.885 1.00 0.00 51 LYS A C 3
ATOM 3947 O O . LYS A 1 51 ? 23.929 -19.484 -25.089 1.00 0.00 51 LYS A O 3
ATOM 3966 N N . LEU A 1 52 ? 22.352 -17.910 -25.406 1.00 0.00 52 LEU A N 3
ATOM 3967 C CA . LEU A 1 52 ? 23.192 -17.086 -26.268 1.00 0.00 52 LEU A CA 3
ATOM 3968 C C . LEU A 1 52 ? 24.426 -16.595 -25.518 1.00 0.00 52 LEU A C 3
ATOM 3969 O O . LEU A 1 52 ? 25.536 -16.609 -26.053 1.00 0.00 52 LEU A O 3
ATOM 3985 N N . ILE A 1 53 ? 24.226 -16.164 -24.277 1.00 0.00 53 ILE A N 3
ATOM 3986 C CA . ILE A 1 53 ? 25.323 -15.672 -23.453 1.00 0.00 53 ILE A CA 3
ATOM 3987 C C . ILE A 1 53 ? 26.311 -16.788 -23.130 1.00 0.00 53 ILE A C 3
ATOM 3988 O O . ILE A 1 53 ? 27.524 -16.602 -23.215 1.00 0.00 53 ILE A O 3
ATOM 4004 N N . GLY A 1 54 ? 25.782 -17.951 -22.761 1.00 0.00 54 GLY A N 3
ATOM 4005 C CA . GLY A 1 54 ? 26.631 -19.081 -22.432 1.00 0.00 54 GLY A CA 3
ATOM 4006 C C . GLY A 1 54 ? 27.517 -19.496 -23.590 1.00 0.00 54 GLY A C 3
ATOM 4007 O O . GLY A 1 54 ? 28.741 -19.523 -23.464 1.00 0.00 54 GLY A O 3
ATOM 4011 N N . GLU A 1 55 ? 26.898 -19.823 -24.720 1.00 0.00 55 GLU A N 3
ATOM 4012 C CA . GLU A 1 55 ? 27.640 -20.241 -25.903 1.00 0.00 55 GLU A CA 3
ATOM 4013 C C . GLU A 1 55 ? 28.602 -19.147 -26.357 1.00 0.00 55 GLU A C 3
ATOM 4014 O O . GLU A 1 55 ? 29.763 -19.415 -26.663 1.00 0.00 55 GLU A O 3
ATOM 4026 N N . ALA A 1 56 ? 28.109 -17.914 -26.399 1.00 0.00 56 ALA A N 3
ATOM 4027 C CA . ALA A 1 56 ? 28.924 -16.779 -26.814 1.00 0.00 56 ALA A CA 3
ATOM 4028 C C . ALA A 1 56 ? 30.138 -16.614 -25.907 1.00 0.00 56 ALA A C 3
ATOM 4029 O O . ALA A 1 56 ? 31.213 -16.219 -26.359 1.00 0.00 56 ALA A O 3
ATOM 4036 N N . TRP A 1 57 ? 29.959 -16.918 -24.626 1.00 0.00 57 TRP A N 3
ATOM 4037 C CA . TRP A 1 57 ? 31.042 -16.802 -23.655 1.00 0.00 57 TRP A CA 3
ATOM 4038 C C . TRP A 1 57 ? 32.087 -17.891 -23.873 1.00 0.00 57 TRP A C 3
ATOM 4039 O O . TRP A 1 57 ? 33.251 -17.601 -24.145 1.00 0.00 57 TRP A O 3
ATOM 4060 N N . GLY A 1 58 ? 31.663 -19.145 -23.753 1.00 0.00 58 GLY A N 3
ATOM 4061 C CA . GLY A 1 58 ? 32.576 -20.258 -23.940 1.00 0.00 58 GLY A CA 3
ATOM 4062 C C . GLY A 1 58 ? 33.314 -20.186 -25.262 1.00 0.00 58 GLY A C 3
ATOM 4063 O O . GLY A 1 58 ? 34.479 -20.574 -25.351 1.00 0.00 58 GLY A O 3
ATOM 4067 N N . GLN A 1 59 ? 32.635 -19.690 -26.291 1.00 0.00 59 GLN A N 3
ATOM 4068 C CA . GLN A 1 59 ? 33.234 -19.571 -27.615 1.00 0.00 59 GLN A CA 3
ATOM 4069 C C . GLN A 1 59 ? 34.035 -18.279 -27.737 1.00 0.00 59 GLN A C 3
ATOM 4070 O O . GLN A 1 59 ? 34.871 -18.136 -28.630 1.00 0.00 59 GLN A O 3
ATOM 4084 N N . LEU A 1 60 ? 33.775 -17.341 -26.833 1.00 0.00 60 LEU A N 3
ATOM 4085 C CA . LEU A 1 60 ? 34.472 -16.059 -26.839 1.00 0.00 60 LEU A CA 3
ATOM 4086 C C . LEU A 1 60 ? 35.983 -16.261 -26.883 1.00 0.00 60 LEU A C 3
ATOM 4087 O O . LEU A 1 60 ? 36.504 -17.238 -26.346 1.00 0.00 60 LEU A O 3
ATOM 4103 N N . SER A 1 61 ? 36.681 -15.330 -27.525 1.00 0.00 61 SER A N 3
ATOM 4104 C CA . SER A 1 61 ? 38.132 -15.406 -27.641 1.00 0.00 61 SER A CA 3
ATOM 4105 C C . SER A 1 61 ? 38.805 -14.944 -26.352 1.00 0.00 61 SER A C 3
ATOM 4106 O O . SER A 1 61 ? 38.211 -14.251 -25.525 1.00 0.00 61 SER A O 3
ATOM 4114 N N . PRO A 1 62 ? 40.076 -15.335 -26.175 1.00 0.00 62 PRO A N 3
ATOM 4115 C CA . PRO A 1 62 ? 40.858 -14.972 -24.990 1.00 0.00 62 PRO A CA 3
ATOM 4116 C C . PRO A 1 62 ? 41.208 -13.488 -24.958 1.00 0.00 62 PRO A C 3
ATOM 4117 O O . PRO A 1 62 ? 41.509 -12.934 -23.901 1.00 0.00 62 PRO A O 3
ATOM 4128 N N . ALA A 1 63 ? 41.165 -12.849 -26.123 1.00 0.00 63 ALA A N 3
ATOM 4129 C CA . ALA A 1 63 ? 41.475 -11.429 -26.227 1.00 0.00 63 ALA A CA 3
ATOM 4130 C C . ALA A 1 63 ? 40.549 -10.599 -25.344 1.00 0.00 63 ALA A C 3
ATOM 4131 O O . ALA A 1 63 ? 40.993 -9.679 -24.657 1.00 0.00 63 ALA A O 3
ATOM 4138 N N . GLN A 1 64 ? 39.262 -10.930 -25.368 1.00 0.00 64 GLN A N 3
ATOM 4139 C CA . GLN A 1 64 ? 38.275 -10.213 -24.569 1.00 0.00 64 GLN A CA 3
ATOM 4140 C C . GLN A 1 64 ? 38.192 -10.790 -23.160 1.00 0.00 64 GLN A C 3
ATOM 4141 O O . GLN A 1 64 ? 37.794 -10.104 -22.218 1.00 0.00 64 GLN A O 3
ATOM 4155 N N . LYS A 1 65 ? 38.568 -12.057 -23.022 1.00 0.00 65 LYS A N 3
ATOM 4156 C CA . LYS A 1 65 ? 38.538 -12.728 -21.727 1.00 0.00 65 LYS A CA 3
ATOM 4157 C C . LYS A 1 65 ? 39.596 -12.153 -20.791 1.00 0.00 65 LYS A C 3
ATOM 4158 O O . LYS A 1 65 ? 39.378 -12.045 -19.585 1.00 0.00 65 LYS A O 3
ATOM 4177 N N . ALA A 1 66 ? 40.741 -11.784 -21.356 1.00 0.00 66 ALA A N 3
ATOM 4178 C CA . ALA A 1 66 ? 41.831 -11.217 -20.572 1.00 0.00 66 ALA A CA 3
ATOM 4179 C C . ALA A 1 66 ? 41.349 -10.039 -19.733 1.00 0.00 66 ALA A C 3
ATOM 4180 O O . ALA A 1 66 ? 41.414 -10.053 -18.504 1.00 0.00 66 ALA A O 3
ATOM 4187 N N . PRO A 1 67 ? 40.854 -8.992 -20.410 1.00 0.00 67 PRO A N 3
ATOM 4188 C CA . PRO A 1 67 ? 40.351 -7.786 -19.747 1.00 0.00 67 PRO A CA 3
ATOM 4189 C C . PRO A 1 67 ? 39.050 -8.038 -18.993 1.00 0.00 67 PRO A C 3
ATOM 4190 O O . PRO A 1 67 ? 38.884 -7.597 -17.855 1.00 0.00 67 PRO A O 3
ATOM 4201 N N . TYR A 1 68 ? 38.130 -8.751 -19.633 1.00 0.00 68 TYR A N 3
ATOM 4202 C CA . TYR A 1 68 ? 36.842 -9.061 -19.023 1.00 0.00 68 TYR A CA 3
ATOM 4203 C C . TYR A 1 68 ? 37.029 -9.759 -17.680 1.00 0.00 68 TYR A C 3
ATOM 4204 O O . TYR A 1 68 ? 36.399 -9.396 -16.687 1.00 0.00 68 TYR A O 3
ATOM 4222 N N . GLU A 1 69 ? 37.901 -10.762 -17.658 1.00 0.00 69 GLU A N 3
ATOM 4223 C CA . GLU A 1 69 ? 38.171 -11.512 -16.436 1.00 0.00 69 GLU A CA 3
ATOM 4224 C C . GLU A 1 69 ? 38.946 -10.659 -15.435 1.00 0.00 69 GLU A C 3
ATOM 4225 O O . GLU A 1 69 ? 38.567 -10.553 -14.269 1.00 0.00 69 GLU A O 3
ATOM 4237 N N . LYS A 1 70 ? 40.034 -10.054 -15.900 1.00 0.00 70 LYS A N 3
ATOM 4238 C CA . LYS A 1 70 ? 40.863 -9.210 -15.048 1.00 0.00 70 LYS A CA 3
ATOM 4239 C C . LYS A 1 70 ? 40.021 -8.147 -14.350 1.00 0.00 70 LYS A C 3
ATOM 4240 O O . LYS A 1 70 ? 40.135 -7.946 -13.140 1.00 0.00 70 LYS A O 3
ATOM 4259 N N . LYS A 1 71 ? 39.175 -7.470 -15.119 1.00 0.00 71 LYS A N 3
ATOM 4260 C CA . LYS A 1 71 ? 38.311 -6.430 -14.574 1.00 0.00 71 LYS A CA 3
ATOM 4261 C C . LYS A 1 71 ? 37.278 -7.023 -13.621 1.00 0.00 71 LYS A C 3
ATOM 4262 O O . LYS A 1 71 ? 37.129 -6.565 -12.489 1.00 0.00 71 LYS A O 3
ATOM 4281 N N . ALA A 1 72 ? 36.569 -8.046 -14.087 1.00 0.00 72 ALA A N 3
ATOM 4282 C CA . ALA A 1 72 ? 35.553 -8.704 -13.275 1.00 0.00 72 ALA A CA 3
ATOM 4283 C C . ALA A 1 72 ? 36.130 -9.160 -11.938 1.00 0.00 72 ALA A C 3
ATOM 4284 O O . ALA A 1 72 ? 35.468 -9.068 -10.904 1.00 0.00 72 ALA A O 3
ATOM 4291 N N . GLN A 1 73 ? 37.365 -9.650 -11.968 1.00 0.00 73 GLN A N 3
ATOM 4292 C CA . GLN A 1 73 ? 38.028 -10.121 -10.758 1.00 0.00 73 GLN A CA 3
ATOM 4293 C C . GLN A 1 73 ? 38.366 -8.955 -9.834 1.00 0.00 73 GLN A C 3
ATOM 4294 O O . GLN A 1 73 ? 37.895 -8.893 -8.698 1.00 0.00 73 GLN A O 3
ATOM 4308 N N . LEU A 1 74 ? 39.186 -8.034 -10.328 1.00 0.00 74 LEU A N 3
ATOM 4309 C CA . LEU A 1 74 ? 39.588 -6.870 -9.546 1.00 0.00 74 LEU A CA 3
ATOM 4310 C C . LEU A 1 74 ? 38.369 -6.134 -8.999 1.00 0.00 74 LEU A C 3
ATOM 4311 O O . LEU A 1 74 ? 38.401 -5.598 -7.891 1.00 0.00 74 LEU A O 3
ATOM 4327 N N . ASP A 1 75 ? 37.297 -6.113 -9.782 1.00 0.00 75 ASP A N 3
ATOM 4328 C CA . ASP A 1 75 ? 36.065 -5.446 -9.375 1.00 0.00 75 ASP A CA 3
ATOM 4329 C C . ASP A 1 75 ? 35.355 -6.237 -8.281 1.00 0.00 75 ASP A C 3
ATOM 4330 O O . ASP A 1 75 ? 34.879 -5.668 -7.298 1.00 0.00 75 ASP A O 3
ATOM 4339 N N . LYS A 1 76 ? 35.287 -7.552 -8.458 1.00 0.00 76 LYS A N 3
ATOM 4340 C CA . LYS A 1 76 ? 34.635 -8.422 -7.486 1.00 0.00 76 LYS A CA 3
ATOM 4341 C C . LYS A 1 76 ? 35.299 -8.304 -6.118 1.00 0.00 76 LYS A C 3
ATOM 4342 O O . LYS A 1 76 ? 34.622 -8.222 -5.093 1.00 0.00 76 LYS A O 3
ATOM 4361 N N . VAL A 1 77 ? 36.628 -8.294 -6.110 1.00 0.00 77 VAL A N 3
ATOM 4362 C CA . VAL A 1 77 ? 37.384 -8.183 -4.868 1.00 0.00 77 VAL A CA 3
ATOM 4363 C C . VAL A 1 77 ? 37.264 -6.784 -4.274 1.00 0.00 77 VAL A C 3
ATOM 4364 O O . VAL A 1 77 ? 36.916 -6.622 -3.105 1.00 0.00 77 VAL A O 3
ATOM 4377 N N . ARG A 1 78 ? 37.554 -5.775 -5.089 1.00 0.00 78 ARG A N 3
ATOM 4378 C CA . ARG A 1 78 ? 37.480 -4.388 -4.645 1.00 0.00 78 ARG A CA 3
ATOM 4379 C C . ARG A 1 78 ? 36.097 -4.071 -4.084 1.00 0.00 78 ARG A C 3
ATOM 4380 O O . ARG A 1 78 ? 35.971 -3.481 -3.010 1.00 0.00 78 ARG A O 3
ATOM 4401 N N . TYR A 1 79 ? 35.062 -4.465 -4.818 1.00 0.00 79 TYR A N 3
ATOM 4402 C CA . TYR A 1 79 ? 33.688 -4.220 -4.396 1.00 0.00 79 TYR A CA 3
ATOM 4403 C C . TYR A 1 79 ? 33.357 -5.009 -3.133 1.00 0.00 79 TYR A C 3
ATOM 4404 O O . TYR A 1 79 ? 32.805 -4.468 -2.175 1.00 0.00 79 TYR A O 3
ATOM 4422 N N . SER A 1 80 ? 33.699 -6.294 -3.140 1.00 0.00 80 SER A N 3
ATOM 4423 C CA . SER A 1 80 ? 33.436 -7.161 -1.997 1.00 0.00 80 SER A CA 3
ATOM 4424 C C . SER A 1 80 ? 33.999 -6.555 -0.715 1.00 0.00 80 SER A C 3
ATOM 4425 O O . SER A 1 80 ? 33.273 -6.339 0.256 1.00 0.00 80 SER A O 3
ATOM 4433 N N . LYS A 1 81 ? 35.300 -6.283 -0.718 1.00 0.00 81 LYS A N 3
ATOM 4434 C CA . LYS A 1 81 ? 35.963 -5.701 0.443 1.00 0.00 81 LYS A CA 3
ATOM 4435 C C . LYS A 1 81 ? 35.355 -4.347 0.795 1.00 0.00 81 LYS A C 3
ATOM 4436 O O . LYS A 1 81 ? 35.085 -4.063 1.962 1.00 0.00 81 LYS A O 3
ATOM 4455 N N . GLU A 1 82 ? 35.140 -3.517 -0.221 1.00 0.00 82 GLU A N 3
ATOM 4456 C CA . GLU A 1 82 ? 34.563 -2.194 -0.017 1.00 0.00 82 GLU A CA 3
ATOM 4457 C C . GLU A 1 82 ? 33.264 -2.284 0.779 1.00 0.00 82 GLU A C 3
ATOM 4458 O O . GLU A 1 82 ? 33.171 -1.771 1.895 1.00 0.00 82 GLU A O 3
ATOM 4470 N N . ILE A 1 83 ? 32.265 -2.937 0.197 1.00 0.00 83 ILE A N 3
ATOM 4471 C CA . ILE A 1 83 ? 30.971 -3.095 0.851 1.00 0.00 83 ILE A CA 3
ATOM 4472 C C . ILE A 1 83 ? 31.109 -3.857 2.164 1.00 0.00 83 ILE A C 3
ATOM 4473 O O . ILE A 1 83 ? 30.328 -3.656 3.094 1.00 0.00 83 ILE A O 3
ATOM 4489 N N . GLU A 1 84 ? 32.109 -4.730 2.234 1.00 0.00 84 GLU A N 3
ATOM 4490 C CA . GLU A 1 84 ? 32.349 -5.522 3.434 1.00 0.00 84 GLU A CA 3
ATOM 4491 C C . GLU A 1 84 ? 32.598 -4.620 4.640 1.00 0.00 84 GLU A C 3
ATOM 4492 O O . GLU A 1 84 ? 31.892 -4.700 5.644 1.00 0.00 84 GLU A O 3
ATOM 4504 N N . GLU A 1 85 ? 33.608 -3.762 4.531 1.00 0.00 85 GLU A N 3
ATOM 4505 C CA . GLU A 1 85 ? 33.951 -2.846 5.612 1.00 0.00 85 GLU A CA 3
ATOM 4506 C C . GLU A 1 85 ? 32.834 -1.831 5.841 1.00 0.00 85 GLU A C 3
ATOM 4507 O O . GLU A 1 85 ? 32.490 -1.517 6.981 1.00 0.00 85 GLU A O 3
ATOM 4519 N N . TYR A 1 86 ? 32.271 -1.323 4.750 1.00 0.00 86 TYR A N 3
ATOM 4520 C CA . TYR A 1 86 ? 31.195 -0.343 4.831 1.00 0.00 86 TYR A CA 3
ATOM 4521 C C . TYR A 1 86 ? 30.006 -0.902 5.605 1.00 0.00 86 TYR A C 3
ATOM 4522 O O . TYR A 1 86 ? 29.541 -0.298 6.572 1.00 0.00 86 TYR A O 3
ATOM 4540 N N . ARG A 1 87 ? 29.518 -2.060 5.172 1.00 0.00 87 ARG A N 3
ATOM 4541 C CA . ARG A 1 87 ? 28.382 -2.701 5.823 1.00 0.00 87 ARG A CA 3
ATOM 4542 C C . ARG A 1 87 ? 28.691 -2.997 7.288 1.00 0.00 87 ARG A C 3
ATOM 4543 O O . ARG A 1 87 ? 27.851 -2.791 8.164 1.00 0.00 87 ARG A O 3
ATOM 4564 N N . LYS A 1 88 ? 29.900 -3.483 7.545 1.00 0.00 88 LYS A N 3
ATOM 4565 C CA . LYS A 1 88 ? 30.322 -3.807 8.903 1.00 0.00 88 LYS A CA 3
ATOM 4566 C C . LYS A 1 88 ? 30.308 -2.565 9.788 1.00 0.00 88 LYS A C 3
ATOM 4567 O O . LYS A 1 88 ? 30.010 -2.643 10.980 1.00 0.00 88 LYS A O 3
ATOM 4586 N N . LYS A 1 89 ? 30.633 -1.420 9.198 1.00 0.00 89 LYS A N 3
ATOM 4587 C CA . LYS A 1 89 ? 30.655 -0.160 9.931 1.00 0.00 89 LYS A CA 3
ATOM 4588 C C . LYS A 1 89 ? 29.582 0.791 9.412 1.00 0.00 89 LYS A C 3
ATOM 4589 O O . LYS A 1 89 ? 29.780 2.005 9.374 1.00 0.00 89 LYS A O 3
ATOM 4608 N N . ASN A 1 90 ? 28.443 0.232 9.015 1.00 0.00 90 ASN A N 3
ATOM 4609 C CA . ASN A 1 90 ? 27.338 1.031 8.499 1.00 0.00 90 ASN A CA 3
ATOM 4610 C C . ASN A 1 90 ? 26.202 1.107 9.514 1.00 0.00 90 ASN A C 3
ATOM 4611 O O . ASN A 1 90 ? 25.858 2.187 9.994 1.00 0.00 90 ASN A O 3
ATOM 4622 N N . GLN A 1 91 ? 25.624 -0.046 9.835 1.00 0.00 91 GLN A N 3
ATOM 4623 C CA . GLN A 1 91 ? 24.527 -0.109 10.793 1.00 0.00 91 GLN A CA 3
ATOM 4624 C C . GLN A 1 91 ? 25.021 -0.580 12.157 1.00 0.00 91 GLN A C 3
ATOM 4625 O O . GLN A 1 91 ? 26.036 -1.269 12.255 1.00 0.00 91 GLN A O 3
ATOM 4639 N N . GLU A 1 92 ? 24.298 -0.202 13.206 1.00 0.00 92 GLU A N 3
ATOM 4640 C CA . GLU A 1 92 ? 24.665 -0.585 14.565 1.00 0.00 92 GLU A CA 3
ATOM 4641 C C . GLU A 1 92 ? 24.231 -2.017 14.862 1.00 0.00 92 GLU A C 3
ATOM 4642 O O . GLU A 1 92 ? 25.048 -2.858 15.236 1.00 0.00 92 GLU A O 3
ATOM 4654 N N . MET A 1 1 ? -6.633 -11.391 10.337 1.00 0.00 1 MET A N 4
ATOM 4655 C CA . MET A 1 1 ? -8.086 -11.268 10.383 1.00 0.00 1 MET A CA 4
ATOM 4656 C C . MET A 1 1 ? -8.535 -9.917 9.837 1.00 0.00 1 MET A C 4
ATOM 4657 O O . MET A 1 1 ? -9.577 -9.393 10.230 1.00 0.00 1 MET A O 4
ATOM 4671 N N . ALA A 1 2 ? -7.742 -9.357 8.929 1.00 0.00 2 ALA A N 4
ATOM 4672 C CA . ALA A 1 2 ? -8.059 -8.068 8.328 1.00 0.00 2 ALA A CA 4
ATOM 4673 C C . ALA A 1 2 ? -8.796 -8.245 7.005 1.00 0.00 2 ALA A C 4
ATOM 4674 O O . ALA A 1 2 ? -9.580 -7.386 6.599 1.00 0.00 2 ALA A O 4
ATOM 4681 N N . HIS A 1 3 ? -8.540 -9.364 6.335 1.00 0.00 3 HIS A N 4
ATOM 4682 C CA . HIS A 1 3 ? -9.179 -9.654 5.057 1.00 0.00 3 HIS A CA 4
ATOM 4683 C C . HIS A 1 3 ? -8.855 -8.572 4.030 1.00 0.00 3 HIS A C 4
ATOM 4684 O O . HIS A 1 3 ? -9.665 -8.274 3.151 1.00 0.00 3 HIS A O 4
ATOM 4698 N N . HIS A 1 4 ? -7.667 -7.988 4.148 1.00 0.00 4 HIS A N 4
ATOM 4699 C CA . HIS A 1 4 ? -7.237 -6.939 3.230 1.00 0.00 4 HIS A CA 4
ATOM 4700 C C . HIS A 1 4 ? -6.153 -7.453 2.288 1.00 0.00 4 HIS A C 4
ATOM 4701 O O . HIS A 1 4 ? -5.449 -8.415 2.600 1.00 0.00 4 HIS A O 4
ATOM 4715 N N . HIS A 1 5 ? -6.024 -6.807 1.134 1.00 0.00 5 HIS A N 4
ATOM 4716 C CA . HIS A 1 5 ? -5.025 -7.199 0.145 1.00 0.00 5 HIS A CA 4
ATOM 4717 C C . HIS A 1 5 ? -3.739 -6.398 0.324 1.00 0.00 5 HIS A C 4
ATOM 4718 O O . HIS A 1 5 ? -3.704 -5.195 0.061 1.00 0.00 5 HIS A O 4
ATOM 4732 N N . HIS A 1 6 ? -2.685 -7.071 0.774 1.00 0.00 6 HIS A N 4
ATOM 4733 C CA . HIS A 1 6 ? -1.397 -6.421 0.989 1.00 0.00 6 HIS A CA 4
ATOM 4734 C C . HIS A 1 6 ? -0.444 -6.708 -0.168 1.00 0.00 6 HIS A C 4
ATOM 4735 O O . HIS A 1 6 ? -0.501 -7.774 -0.782 1.00 0.00 6 HIS A O 4
ATOM 4749 N N . HIS A 1 7 ? 0.430 -5.750 -0.460 1.00 0.00 7 HIS A N 4
ATOM 4750 C CA . HIS A 1 7 ? 1.395 -5.900 -1.543 1.00 0.00 7 HIS A CA 4
ATOM 4751 C C . HIS A 1 7 ? 2.822 -5.890 -1.005 1.00 0.00 7 HIS A C 4
ATOM 4752 O O . HIS A 1 7 ? 3.152 -5.115 -0.106 1.00 0.00 7 HIS A O 4
ATOM 4766 N N . HIS A 1 8 ? 3.665 -6.756 -1.559 1.00 0.00 8 HIS A N 4
ATOM 4767 C CA . HIS A 1 8 ? 5.058 -6.846 -1.134 1.00 0.00 8 HIS A CA 4
ATOM 4768 C C . HIS A 1 8 ? 5.995 -6.370 -2.239 1.00 0.00 8 HIS A C 4
ATOM 4769 O O . HIS A 1 8 ? 6.512 -7.173 -3.016 1.00 0.00 8 HIS A O 4
ATOM 4783 N N . MET A 1 9 ? 6.208 -5.060 -2.304 1.00 0.00 9 MET A N 4
ATOM 4784 C CA . MET A 1 9 ? 7.084 -4.478 -3.315 1.00 0.00 9 MET A CA 4
ATOM 4785 C C . MET A 1 9 ? 8.487 -5.069 -3.224 1.00 0.00 9 MET A C 4
ATOM 4786 O O . MET A 1 9 ? 8.834 -5.724 -2.241 1.00 0.00 9 MET A O 4
ATOM 4800 N N . LYS A 1 10 ? 9.292 -4.832 -4.254 1.00 0.00 10 LYS A N 4
ATOM 4801 C CA . LYS A 1 10 ? 10.659 -5.339 -4.290 1.00 0.00 10 LYS A CA 4
ATOM 4802 C C . LYS A 1 10 ? 11.509 -4.691 -3.202 1.00 0.00 10 LYS A C 4
ATOM 4803 O O . LYS A 1 10 ? 11.077 -3.745 -2.544 1.00 0.00 10 LYS A O 4
ATOM 4822 N N . LYS A 1 11 ? 12.720 -5.205 -3.020 1.00 0.00 11 LYS A N 4
ATOM 4823 C CA . LYS A 1 11 ? 13.633 -4.674 -2.014 1.00 0.00 11 LYS A CA 4
ATOM 4824 C C . LYS A 1 11 ? 14.652 -3.731 -2.646 1.00 0.00 11 LYS A C 4
ATOM 4825 O O . LYS A 1 11 ? 15.500 -4.154 -3.432 1.00 0.00 11 LYS A O 4
ATOM 4844 N N . LYS A 1 12 ? 14.563 -2.452 -2.298 1.00 0.00 12 LYS A N 4
ATOM 4845 C CA . LYS A 1 12 ? 15.478 -1.449 -2.830 1.00 0.00 12 LYS A CA 4
ATOM 4846 C C . LYS A 1 12 ? 16.600 -1.156 -1.839 1.00 0.00 12 LYS A C 4
ATOM 4847 O O . LYS A 1 12 ? 16.444 -1.357 -0.634 1.00 0.00 12 LYS A O 4
ATOM 4866 N N . ASP A 1 13 ? 17.728 -0.680 -2.353 1.00 0.00 13 ASP A N 4
ATOM 4867 C CA . ASP A 1 13 ? 18.875 -0.358 -1.513 1.00 0.00 13 ASP A CA 4
ATOM 4868 C C . ASP A 1 13 ? 19.377 1.055 -1.797 1.00 0.00 13 ASP A C 4
ATOM 4869 O O . ASP A 1 13 ? 20.431 1.255 -2.402 1.00 0.00 13 ASP A O 4
ATOM 4878 N N . PRO A 1 14 ? 18.606 2.058 -1.353 1.00 0.00 14 PRO A N 4
ATOM 4879 C CA . PRO A 1 14 ? 18.952 3.469 -1.549 1.00 0.00 14 PRO A CA 4
ATOM 4880 C C . PRO A 1 14 ? 20.155 3.892 -0.712 1.00 0.00 14 PRO A C 4
ATOM 4881 O O . PRO A 1 14 ? 20.767 4.930 -0.967 1.00 0.00 14 PRO A O 4
ATOM 4892 N N . LEU A 1 15 ? 20.488 3.083 0.288 1.00 0.00 15 LEU A N 4
ATOM 4893 C CA . LEU A 1 15 ? 21.619 3.374 1.162 1.00 0.00 15 LEU A CA 4
ATOM 4894 C C . LEU A 1 15 ? 22.860 2.604 0.723 1.00 0.00 15 LEU A C 4
ATOM 4895 O O . LEU A 1 15 ? 23.715 2.266 1.540 1.00 0.00 15 LEU A O 4
ATOM 4911 N N . ALA A 1 16 ? 22.952 2.331 -0.575 1.00 0.00 16 ALA A N 4
ATOM 4912 C CA . ALA A 1 16 ? 24.090 1.605 -1.124 1.00 0.00 16 ALA A CA 4
ATOM 4913 C C . ALA A 1 16 ? 24.830 2.445 -2.159 1.00 0.00 16 ALA A C 4
ATOM 4914 O O . ALA A 1 16 ? 24.296 3.409 -2.709 1.00 0.00 16 ALA A O 4
ATOM 4921 N N . PRO A 1 17 ? 26.090 2.076 -2.431 1.00 0.00 17 PRO A N 4
ATOM 4922 C CA . PRO A 1 17 ? 26.931 2.783 -3.401 1.00 0.00 17 PRO A CA 4
ATOM 4923 C C . PRO A 1 17 ? 26.458 2.579 -4.836 1.00 0.00 17 PRO A C 4
ATOM 4924 O O . PRO A 1 17 ? 25.384 2.026 -5.074 1.00 0.00 17 PRO A O 4
ATOM 4935 N N . LYS A 1 18 ? 27.266 3.029 -5.790 1.00 0.00 18 LYS A N 4
ATOM 4936 C CA . LYS A 1 18 ? 26.931 2.894 -7.203 1.00 0.00 18 LYS A CA 4
ATOM 4937 C C . LYS A 1 18 ? 27.346 1.526 -7.732 1.00 0.00 18 LYS A C 4
ATOM 4938 O O . LYS A 1 18 ? 28.321 0.938 -7.264 1.00 0.00 18 LYS A O 4
ATOM 4957 N N . ARG A 1 19 ? 26.601 1.024 -8.712 1.00 0.00 19 ARG A N 4
ATOM 4958 C CA . ARG A 1 19 ? 26.892 -0.275 -9.305 1.00 0.00 19 ARG A CA 4
ATOM 4959 C C . ARG A 1 19 ? 27.624 -0.115 -10.634 1.00 0.00 19 ARG A C 4
ATOM 4960 O O . ARG A 1 19 ? 27.236 0.698 -11.474 1.00 0.00 19 ARG A O 4
ATOM 4981 N N . ALA A 1 20 ? 28.685 -0.894 -10.818 1.00 0.00 20 ALA A N 4
ATOM 4982 C CA . ALA A 1 20 ? 29.470 -0.839 -12.045 1.00 0.00 20 ALA A CA 4
ATOM 4983 C C . ALA A 1 20 ? 29.498 -2.196 -12.740 1.00 0.00 20 ALA A C 4
ATOM 4984 O O . ALA A 1 20 ? 29.231 -3.228 -12.121 1.00 0.00 20 ALA A O 4
ATOM 4991 N N . LEU A 1 21 ? 29.821 -2.190 -14.028 1.00 0.00 21 LEU A N 4
ATOM 4992 C CA . LEU A 1 21 ? 29.883 -3.421 -14.808 1.00 0.00 21 LEU A CA 4
ATOM 4993 C C . LEU A 1 21 ? 31.326 -3.885 -14.979 1.00 0.00 21 LEU A C 4
ATOM 4994 O O . LEU A 1 21 ? 32.265 -3.117 -14.771 1.00 0.00 21 LEU A O 4
ATOM 5010 N N . SER A 1 22 ? 31.495 -5.147 -15.361 1.00 0.00 22 SER A N 4
ATOM 5011 C CA . SER A 1 22 ? 32.823 -5.715 -15.558 1.00 0.00 22 SER A CA 4
ATOM 5012 C C . SER A 1 22 ? 32.956 -6.313 -16.955 1.00 0.00 22 SER A C 4
ATOM 5013 O O . SER A 1 22 ? 32.023 -6.261 -17.756 1.00 0.00 22 SER A O 4
ATOM 5021 N N . ALA A 1 23 ? 34.123 -6.881 -17.240 1.00 0.00 23 ALA A N 4
ATOM 5022 C CA . ALA A 1 23 ? 34.379 -7.491 -18.539 1.00 0.00 23 ALA A CA 4
ATOM 5023 C C . ALA A 1 23 ? 33.293 -8.500 -18.895 1.00 0.00 23 ALA A C 4
ATOM 5024 O O . ALA A 1 23 ? 33.008 -8.732 -20.071 1.00 0.00 23 ALA A O 4
ATOM 5031 N N . TYR A 1 24 ? 32.690 -9.098 -17.874 1.00 0.00 24 TYR A N 4
ATOM 5032 C CA . TYR A 1 24 ? 31.637 -10.085 -18.080 1.00 0.00 24 TYR A CA 4
ATOM 5033 C C . TYR A 1 24 ? 30.427 -9.457 -18.764 1.00 0.00 24 TYR A C 4
ATOM 5034 O O . TYR A 1 24 ? 29.866 -10.023 -19.702 1.00 0.00 24 TYR A O 4
ATOM 5052 N N . MET A 1 25 ? 30.030 -8.281 -18.287 1.00 0.00 25 MET A N 4
ATOM 5053 C CA . MET A 1 25 ? 28.888 -7.573 -18.853 1.00 0.00 25 MET A CA 4
ATOM 5054 C C . MET A 1 25 ? 29.237 -6.978 -20.213 1.00 0.00 25 MET A C 4
ATOM 5055 O O . MET A 1 25 ? 28.407 -6.952 -21.122 1.00 0.00 25 MET A O 4
ATOM 5069 N N . PHE A 1 26 ? 30.469 -6.499 -20.346 1.00 0.00 26 PHE A N 4
ATOM 5070 C CA . PHE A 1 26 ? 30.928 -5.903 -21.595 1.00 0.00 26 PHE A CA 4
ATOM 5071 C C . PHE A 1 26 ? 30.659 -6.834 -22.773 1.00 0.00 26 PHE A C 4
ATOM 5072 O O . PHE A 1 26 ? 30.103 -6.421 -23.791 1.00 0.00 26 PHE A O 4
ATOM 5089 N N . TYR A 1 27 ? 31.058 -8.093 -22.628 1.00 0.00 27 TYR A N 4
ATOM 5090 C CA . TYR A 1 27 ? 30.864 -9.083 -23.680 1.00 0.00 27 TYR A CA 4
ATOM 5091 C C . TYR A 1 27 ? 29.379 -9.305 -23.952 1.00 0.00 27 TYR A C 4
ATOM 5092 O O . TYR A 1 27 ? 28.968 -9.509 -25.094 1.00 0.00 27 TYR A O 4
ATOM 5110 N N . VAL A 1 28 ? 28.578 -9.265 -22.892 1.00 0.00 28 VAL A N 4
ATOM 5111 C CA . VAL A 1 28 ? 27.138 -9.459 -23.014 1.00 0.00 28 VAL A CA 4
ATOM 5112 C C . VAL A 1 28 ? 26.496 -8.328 -23.809 1.00 0.00 28 VAL A C 4
ATOM 5113 O O . VAL A 1 28 ? 25.866 -8.560 -24.842 1.00 0.00 28 VAL A O 4
ATOM 5126 N N . LYS A 1 29 ? 26.660 -7.103 -23.323 1.00 0.00 29 LYS A N 4
ATOM 5127 C CA . LYS A 1 29 ? 26.098 -5.933 -23.988 1.00 0.00 29 LYS A CA 4
ATOM 5128 C C . LYS A 1 29 ? 26.591 -5.838 -25.429 1.00 0.00 29 LYS A C 4
ATOM 5129 O O . LYS A 1 29 ? 25.830 -5.492 -26.333 1.00 0.00 29 LYS A O 4
ATOM 5148 N N . ASP A 1 30 ? 27.866 -6.149 -25.635 1.00 0.00 30 ASP A N 4
ATOM 5149 C CA . ASP A 1 30 ? 28.459 -6.101 -26.966 1.00 0.00 30 ASP A CA 4
ATOM 5150 C C . ASP A 1 30 ? 27.841 -7.160 -27.875 1.00 0.00 30 ASP A C 4
ATOM 5151 O O . ASP A 1 30 ? 27.270 -6.842 -28.918 1.00 0.00 30 ASP A O 4
ATOM 5160 N N . LYS A 1 31 ? 27.961 -8.420 -27.471 1.00 0.00 31 LYS A N 4
ATOM 5161 C CA . LYS A 1 31 ? 27.416 -9.528 -28.248 1.00 0.00 31 LYS A CA 4
ATOM 5162 C C . LYS A 1 31 ? 25.927 -9.325 -28.513 1.00 0.00 31 LYS A C 4
ATOM 5163 O O . LYS A 1 31 ? 25.476 -9.395 -29.656 1.00 0.00 31 LYS A O 4
ATOM 5182 N N . ARG A 1 32 ? 25.171 -9.072 -27.450 1.00 0.00 32 ARG A N 4
ATOM 5183 C CA . ARG A 1 32 ? 23.733 -8.858 -27.569 1.00 0.00 32 ARG A CA 4
ATOM 5184 C C . ARG A 1 32 ? 23.430 -7.743 -28.565 1.00 0.00 32 ARG A C 4
ATOM 5185 O O . ARG A 1 32 ? 22.627 -7.916 -29.482 1.00 0.00 32 ARG A O 4
ATOM 5206 N N . LEU A 1 33 ? 24.077 -6.598 -28.377 1.00 0.00 33 LEU A N 4
ATOM 5207 C CA . LEU A 1 33 ? 23.876 -5.452 -29.259 1.00 0.00 33 LEU A CA 4
ATOM 5208 C C . LEU A 1 33 ? 24.048 -5.853 -30.720 1.00 0.00 33 LEU A C 4
ATOM 5209 O O . LEU A 1 33 ? 23.191 -5.570 -31.556 1.00 0.00 33 LEU A O 4
ATOM 5225 N N . GLU A 1 34 ? 25.161 -6.516 -31.020 1.00 0.00 34 GLU A N 4
ATOM 5226 C CA . GLU A 1 34 ? 25.444 -6.957 -32.381 1.00 0.00 34 GLU A CA 4
ATOM 5227 C C . GLU A 1 34 ? 24.392 -7.953 -32.859 1.00 0.00 34 GLU A C 4
ATOM 5228 O O . GLU A 1 34 ? 23.828 -7.803 -33.943 1.00 0.00 34 GLU A O 4
ATOM 5240 N N . ILE A 1 35 ? 24.134 -8.970 -32.044 1.00 0.00 35 ILE A N 4
ATOM 5241 C CA . ILE A 1 35 ? 23.150 -9.990 -32.383 1.00 0.00 35 ILE A CA 4
ATOM 5242 C C . ILE A 1 35 ? 21.783 -9.369 -32.650 1.00 0.00 35 ILE A C 4
ATOM 5243 O O . ILE A 1 35 ? 21.011 -9.870 -33.468 1.00 0.00 35 ILE A O 4
ATOM 5259 N N . ILE A 1 36 ? 21.492 -8.274 -31.956 1.00 0.00 36 ILE A N 4
ATOM 5260 C CA . ILE A 1 36 ? 20.219 -7.582 -32.120 1.00 0.00 36 ILE A CA 4
ATOM 5261 C C . ILE A 1 36 ? 20.255 -6.643 -33.321 1.00 0.00 36 ILE A C 4
ATOM 5262 O O . ILE A 1 36 ? 19.229 -6.376 -33.946 1.00 0.00 36 ILE A O 4
ATOM 5278 N N . LYS A 1 37 ? 21.445 -6.144 -33.639 1.00 0.00 37 LYS A N 4
ATOM 5279 C CA . LYS A 1 37 ? 21.617 -5.236 -34.767 1.00 0.00 37 LYS A CA 4
ATOM 5280 C C . LYS A 1 37 ? 21.421 -5.968 -36.090 1.00 0.00 37 LYS A C 4
ATOM 5281 O O . LYS A 1 37 ? 20.767 -5.460 -37.000 1.00 0.00 37 LYS A O 4
ATOM 5300 N N . GLU A 1 38 ? 21.992 -7.165 -36.189 1.00 0.00 38 GLU A N 4
ATOM 5301 C CA . GLU A 1 38 ? 21.878 -7.967 -37.402 1.00 0.00 38 GLU A CA 4
ATOM 5302 C C . GLU A 1 38 ? 20.692 -8.922 -37.313 1.00 0.00 38 GLU A C 4
ATOM 5303 O O . GLU A 1 38 ? 20.041 -9.218 -38.315 1.00 0.00 38 GLU A O 4
ATOM 5315 N N . LYS A 1 39 ? 20.416 -9.404 -36.105 1.00 0.00 39 LYS A N 4
ATOM 5316 C CA . LYS A 1 39 ? 19.309 -10.325 -35.883 1.00 0.00 39 LYS A CA 4
ATOM 5317 C C . LYS A 1 39 ? 18.436 -9.857 -34.723 1.00 0.00 39 LYS A C 4
ATOM 5318 O O . LYS A 1 39 ? 18.476 -10.408 -33.622 1.00 0.00 39 LYS A O 4
ATOM 5337 N N . PRO A 1 40 ? 17.627 -8.817 -34.972 1.00 0.00 40 PRO A N 4
ATOM 5338 C CA . PRO A 1 40 ? 16.728 -8.254 -33.961 1.00 0.00 40 PRO A CA 4
ATOM 5339 C C . PRO A 1 40 ? 15.576 -9.194 -33.620 1.00 0.00 40 PRO A C 4
ATOM 5340 O O . PRO A 1 40 ? 14.822 -8.950 -32.679 1.00 0.00 40 PRO A O 4
ATOM 5351 N N . GLU A 1 41 ? 15.447 -10.268 -34.393 1.00 0.00 41 GLU A N 4
ATOM 5352 C CA . GLU A 1 41 ? 14.387 -11.244 -34.172 1.00 0.00 41 GLU A CA 4
ATOM 5353 C C . GLU A 1 41 ? 14.655 -12.064 -32.913 1.00 0.00 41 GLU A C 4
ATOM 5354 O O . GLU A 1 41 ? 13.735 -12.388 -32.161 1.00 0.00 41 GLU A O 4
ATOM 5366 N N . LEU A 1 42 ? 15.922 -12.397 -32.690 1.00 0.00 42 LEU A N 4
ATOM 5367 C CA . LEU A 1 42 ? 16.313 -13.180 -31.523 1.00 0.00 42 LEU A CA 4
ATOM 5368 C C . LEU A 1 42 ? 16.627 -12.272 -30.339 1.00 0.00 42 LEU A C 4
ATOM 5369 O O . LEU A 1 42 ? 17.046 -12.739 -29.280 1.00 0.00 42 LEU A O 4
ATOM 5385 N N . ALA A 1 43 ? 16.420 -10.972 -30.525 1.00 0.00 43 ALA A N 4
ATOM 5386 C CA . ALA A 1 43 ? 16.677 -9.999 -29.470 1.00 0.00 43 ALA A CA 4
ATOM 5387 C C . ALA A 1 43 ? 15.987 -10.402 -28.171 1.00 0.00 43 ALA A C 4
ATOM 5388 O O . ALA A 1 43 ? 16.551 -10.259 -27.086 1.00 0.00 43 ALA A O 4
ATOM 5395 N N . LYS A 1 44 ? 14.763 -10.905 -28.289 1.00 0.00 44 LYS A N 4
ATOM 5396 C CA . LYS A 1 44 ? 13.995 -11.330 -27.124 1.00 0.00 44 LYS A CA 4
ATOM 5397 C C . LYS A 1 44 ? 14.145 -12.829 -26.890 1.00 0.00 44 LYS A C 4
ATOM 5398 O O . LYS A 1 44 ? 13.229 -13.485 -26.393 1.00 0.00 44 LYS A O 4
ATOM 5417 N N . ASP A 1 45 ? 15.306 -13.366 -27.250 1.00 0.00 45 ASP A N 4
ATOM 5418 C CA . ASP A 1 45 ? 15.577 -14.788 -27.076 1.00 0.00 45 ASP A CA 4
ATOM 5419 C C . ASP A 1 45 ? 16.650 -15.012 -26.015 1.00 0.00 45 ASP A C 4
ATOM 5420 O O . ASP A 1 45 ? 17.825 -15.194 -26.333 1.00 0.00 45 ASP A O 4
ATOM 5429 N N . VAL A 1 46 ? 16.237 -14.995 -24.751 1.00 0.00 46 VAL A N 4
ATOM 5430 C CA . VAL A 1 46 ? 17.162 -15.196 -23.642 1.00 0.00 46 VAL A CA 4
ATOM 5431 C C . VAL A 1 46 ? 18.006 -16.449 -23.850 1.00 0.00 46 VAL A C 4
ATOM 5432 O O . VAL A 1 46 ? 19.215 -16.439 -23.624 1.00 0.00 46 VAL A O 4
ATOM 5445 N N . ALA A 1 47 ? 17.359 -17.526 -24.284 1.00 0.00 47 ALA A N 4
ATOM 5446 C CA . ALA A 1 47 ? 18.050 -18.786 -24.525 1.00 0.00 47 ALA A CA 4
ATOM 5447 C C . ALA A 1 47 ? 19.130 -18.625 -25.589 1.00 0.00 47 ALA A C 4
ATOM 5448 O O . ALA A 1 47 ? 20.270 -19.046 -25.396 1.00 0.00 47 ALA A O 4
ATOM 5455 N N . GLN A 1 48 ? 18.763 -18.014 -26.711 1.00 0.00 48 GLN A N 4
ATOM 5456 C CA . GLN A 1 48 ? 19.702 -17.799 -27.805 1.00 0.00 48 GLN A CA 4
ATOM 5457 C C . GLN A 1 48 ? 20.938 -17.046 -27.323 1.00 0.00 48 GLN A C 4
ATOM 5458 O O . GLN A 1 48 ? 22.054 -17.563 -27.382 1.00 0.00 48 GLN A O 4
ATOM 5472 N N . VAL A 1 49 ? 20.731 -15.823 -26.847 1.00 0.00 49 VAL A N 4
ATOM 5473 C CA . VAL A 1 49 ? 21.828 -14.999 -26.354 1.00 0.00 49 VAL A CA 4
ATOM 5474 C C . VAL A 1 49 ? 22.643 -15.742 -25.301 1.00 0.00 49 VAL A C 4
ATOM 5475 O O . VAL A 1 49 ? 23.865 -15.615 -25.244 1.00 0.00 49 VAL A O 4
ATOM 5488 N N . GLY A 1 50 ? 21.957 -16.518 -24.468 1.00 0.00 50 GLY A N 4
ATOM 5489 C CA . GLY A 1 50 ? 22.633 -17.270 -23.428 1.00 0.00 50 GLY A CA 4
ATOM 5490 C C . GLY A 1 50 ? 23.634 -18.262 -23.987 1.00 0.00 50 GLY A C 4
ATOM 5491 O O . GLY A 1 50 ? 24.766 -18.350 -23.510 1.00 0.00 50 GLY A O 4
ATOM 5495 N N . LYS A 1 51 ? 23.217 -19.012 -25.002 1.00 0.00 51 LYS A N 4
ATOM 5496 C CA . LYS A 1 51 ? 24.084 -20.003 -25.627 1.00 0.00 51 LYS A CA 4
ATOM 5497 C C . LYS A 1 51 ? 25.239 -19.330 -26.363 1.00 0.00 51 LYS A C 4
ATOM 5498 O O . LYS A 1 51 ? 26.377 -19.799 -26.315 1.00 0.00 51 LYS A O 4
ATOM 5517 N N . LEU A 1 52 ? 24.939 -18.228 -27.041 1.00 0.00 52 LEU A N 4
ATOM 5518 C CA . LEU A 1 52 ? 25.952 -17.488 -27.785 1.00 0.00 52 LEU A CA 4
ATOM 5519 C C . LEU A 1 52 ? 27.083 -17.038 -26.866 1.00 0.00 52 LEU A C 4
ATOM 5520 O O . LEU A 1 52 ? 28.240 -17.411 -27.061 1.00 0.00 52 LEU A O 4
ATOM 5536 N N . ILE A 1 53 ? 26.740 -16.236 -25.863 1.00 0.00 53 ILE A N 4
ATOM 5537 C CA . ILE A 1 53 ? 27.726 -15.738 -24.912 1.00 0.00 53 ILE A CA 4
ATOM 5538 C C . ILE A 1 53 ? 28.399 -16.886 -24.167 1.00 0.00 53 ILE A C 4
ATOM 5539 O O . ILE A 1 53 ? 29.624 -17.000 -24.158 1.00 0.00 53 ILE A O 4
ATOM 5555 N N . GLY A 1 54 ? 27.589 -17.737 -23.544 1.00 0.00 54 GLY A N 4
ATOM 5556 C CA . GLY A 1 54 ? 28.125 -18.866 -22.806 1.00 0.00 54 GLY A CA 4
ATOM 5557 C C . GLY A 1 54 ? 29.112 -19.676 -23.623 1.00 0.00 54 GLY A C 4
ATOM 5558 O O . GLY A 1 54 ? 30.218 -19.961 -23.165 1.00 0.00 54 GLY A O 4
ATOM 5562 N N . GLU A 1 55 ? 28.711 -20.049 -24.834 1.00 0.00 55 GLU A N 4
ATOM 5563 C CA . GLU A 1 55 ? 29.569 -20.834 -25.714 1.00 0.00 55 GLU A CA 4
ATOM 5564 C C . GLU A 1 55 ? 30.790 -20.026 -26.145 1.00 0.00 55 GLU A C 4
ATOM 5565 O O . GLU A 1 55 ? 31.927 -20.473 -25.996 1.00 0.00 55 GLU A O 4
ATOM 5577 N N . ALA A 1 56 ? 30.545 -18.835 -26.681 1.00 0.00 56 ALA A N 4
ATOM 5578 C CA . ALA A 1 56 ? 31.623 -17.964 -27.133 1.00 0.00 56 ALA A CA 4
ATOM 5579 C C . ALA A 1 56 ? 32.689 -17.806 -26.054 1.00 0.00 56 ALA A C 4
ATOM 5580 O O . ALA A 1 56 ? 33.882 -17.952 -26.321 1.00 0.00 56 ALA A O 4
ATOM 5587 N N . TRP A 1 57 ? 32.252 -17.507 -24.837 1.00 0.00 57 TRP A N 4
ATOM 5588 C CA . TRP A 1 57 ? 33.170 -17.328 -23.717 1.00 0.00 57 TRP A CA 4
ATOM 5589 C C . TRP A 1 57 ? 33.836 -18.647 -23.343 1.00 0.00 57 TRP A C 4
ATOM 5590 O O . TRP A 1 57 ? 35.061 -18.739 -23.276 1.00 0.00 57 TRP A O 4
ATOM 5611 N N . GLY A 1 58 ? 33.020 -19.669 -23.100 1.00 0.00 58 GLY A N 4
ATOM 5612 C CA . GLY A 1 58 ? 33.549 -20.970 -22.735 1.00 0.00 58 GLY A CA 4
ATOM 5613 C C . GLY A 1 58 ? 34.553 -21.491 -23.744 1.00 0.00 58 GLY A C 4
ATOM 5614 O O . GLY A 1 58 ? 35.390 -22.332 -23.417 1.00 0.00 58 GLY A O 4
ATOM 5618 N N . GLN A 1 59 ? 34.467 -20.993 -24.973 1.00 0.00 59 GLN A N 4
ATOM 5619 C CA . GLN A 1 59 ? 35.374 -21.417 -26.033 1.00 0.00 59 GLN A CA 4
ATOM 5620 C C . GLN A 1 59 ? 36.236 -20.252 -26.509 1.00 0.00 59 GLN A C 4
ATOM 5621 O O . GLN A 1 59 ? 36.891 -20.335 -27.550 1.00 0.00 59 GLN A O 4
ATOM 5635 N N . LEU A 1 60 ? 36.232 -19.167 -25.742 1.00 0.00 60 LEU A N 4
ATOM 5636 C CA . LEU A 1 60 ? 37.014 -17.985 -26.086 1.00 0.00 60 LEU A CA 4
ATOM 5637 C C . LEU A 1 60 ? 38.508 -18.292 -26.059 1.00 0.00 60 LEU A C 4
ATOM 5638 O O . LEU A 1 60 ? 38.985 -19.028 -25.196 1.00 0.00 60 LEU A O 4
ATOM 5654 N N . SER A 1 61 ? 39.241 -17.722 -27.010 1.00 0.00 61 SER A N 4
ATOM 5655 C CA . SER A 1 61 ? 40.681 -17.937 -27.097 1.00 0.00 61 SER A CA 4
ATOM 5656 C C . SER A 1 61 ? 41.380 -17.454 -25.829 1.00 0.00 61 SER A C 4
ATOM 5657 O O . SER A 1 61 ? 40.848 -16.647 -25.066 1.00 0.00 61 SER A O 4
ATOM 5665 N N . PRO A 1 62 ? 42.600 -17.960 -25.598 1.00 0.00 62 PRO A N 4
ATOM 5666 C CA . PRO A 1 62 ? 43.399 -17.595 -24.425 1.00 0.00 62 PRO A CA 4
ATOM 5667 C C . PRO A 1 62 ? 43.900 -16.156 -24.489 1.00 0.00 62 PRO A C 4
ATOM 5668 O O . PRO A 1 62 ? 43.975 -15.469 -23.471 1.00 0.00 62 PRO A O 4
ATOM 5679 N N . ALA A 1 63 ? 44.240 -15.706 -25.692 1.00 0.00 63 ALA A N 4
ATOM 5680 C CA . ALA A 1 63 ? 44.731 -14.348 -25.889 1.00 0.00 63 ALA A CA 4
ATOM 5681 C C . ALA A 1 63 ? 43.709 -13.320 -25.416 1.00 0.00 63 ALA A C 4
ATOM 5682 O O . ALA A 1 63 ? 44.067 -12.302 -24.825 1.00 0.00 63 ALA A O 4
ATOM 5689 N N . GLN A 1 64 ? 42.435 -13.594 -25.681 1.00 0.00 64 GLN A N 4
ATOM 5690 C CA . GLN A 1 64 ? 41.362 -12.692 -25.283 1.00 0.00 64 GLN A CA 4
ATOM 5691 C C . GLN A 1 64 ? 40.907 -12.982 -23.856 1.00 0.00 64 GLN A C 4
ATOM 5692 O O . GLN A 1 64 ? 40.422 -12.094 -23.155 1.00 0.00 64 GLN A O 4
ATOM 5706 N N . LYS A 1 65 ? 41.067 -14.231 -23.433 1.00 0.00 65 LYS A N 4
ATOM 5707 C CA . LYS A 1 65 ? 40.675 -14.640 -22.089 1.00 0.00 65 LYS A CA 4
ATOM 5708 C C . LYS A 1 65 ? 41.580 -14.002 -21.040 1.00 0.00 65 LYS A C 4
ATOM 5709 O O . LYS A 1 65 ? 41.137 -13.681 -19.938 1.00 0.00 65 LYS A O 4
ATOM 5728 N N . ALA A 1 66 ? 42.848 -13.819 -21.391 1.00 0.00 66 ALA A N 4
ATOM 5729 C CA . ALA A 1 66 ? 43.814 -13.216 -20.481 1.00 0.00 66 ALA A CA 4
ATOM 5730 C C . ALA A 1 66 ? 43.309 -11.876 -19.955 1.00 0.00 66 ALA A C 4
ATOM 5731 O O . ALA A 1 66 ? 43.113 -11.688 -18.755 1.00 0.00 66 ALA A O 4
ATOM 5738 N N . PRO A 1 67 ? 43.095 -10.922 -20.873 1.00 0.00 67 PRO A N 4
ATOM 5739 C CA . PRO A 1 67 ? 42.612 -9.583 -20.525 1.00 0.00 67 PRO A CA 4
ATOM 5740 C C . PRO A 1 67 ? 41.161 -9.594 -20.056 1.00 0.00 67 PRO A C 4
ATOM 5741 O O . PRO A 1 67 ? 40.808 -8.930 -19.081 1.00 0.00 67 PRO A O 4
ATOM 5752 N N . TYR A 1 68 ? 40.324 -10.353 -20.755 1.00 0.00 68 TYR A N 4
ATOM 5753 C CA . TYR A 1 68 ? 38.910 -10.449 -20.411 1.00 0.00 68 TYR A CA 4
ATOM 5754 C C . TYR A 1 68 ? 38.731 -10.922 -18.972 1.00 0.00 68 TYR A C 4
ATOM 5755 O O . TYR A 1 68 ? 37.962 -10.339 -18.208 1.00 0.00 68 TYR A O 4
ATOM 5773 N N . GLU A 1 69 ? 39.447 -11.981 -18.610 1.00 0.00 69 GLU A N 4
ATOM 5774 C CA . GLU A 1 69 ? 39.367 -12.533 -17.262 1.00 0.00 69 GLU A CA 4
ATOM 5775 C C . GLU A 1 69 ? 40.012 -11.591 -16.250 1.00 0.00 69 GLU A C 4
ATOM 5776 O O . GLU A 1 69 ? 39.433 -11.292 -15.205 1.00 0.00 69 GLU A O 4
ATOM 5788 N N . LYS A 1 70 ? 41.216 -11.126 -16.567 1.00 0.00 70 LYS A N 4
ATOM 5789 C CA . LYS A 1 70 ? 41.942 -10.217 -15.687 1.00 0.00 70 LYS A CA 4
ATOM 5790 C C . LYS A 1 70 ? 41.092 -8.998 -15.343 1.00 0.00 70 LYS A C 4
ATOM 5791 O O . LYS A 1 70 ? 40.983 -8.613 -14.179 1.00 0.00 70 LYS A O 4
ATOM 5810 N N . LYS A 1 71 ? 40.489 -8.396 -16.363 1.00 0.00 71 LYS A N 4
ATOM 5811 C CA . LYS A 1 71 ? 39.646 -7.222 -16.169 1.00 0.00 71 LYS A CA 4
ATOM 5812 C C . LYS A 1 71 ? 38.395 -7.577 -15.372 1.00 0.00 71 LYS A C 4
ATOM 5813 O O . LYS A 1 71 ? 38.071 -6.919 -14.384 1.00 0.00 71 LYS A O 4
ATOM 5832 N N . ALA A 1 72 ? 37.698 -8.621 -15.807 1.00 0.00 72 ALA A N 4
ATOM 5833 C CA . ALA A 1 72 ? 36.485 -9.065 -15.131 1.00 0.00 72 ALA A CA 4
ATOM 5834 C C . ALA A 1 72 ? 36.747 -9.334 -13.653 1.00 0.00 72 ALA A C 4
ATOM 5835 O O . ALA A 1 72 ? 35.948 -8.961 -12.795 1.00 0.00 72 ALA A O 4
ATOM 5842 N N . GLN A 1 73 ? 37.869 -9.984 -13.365 1.00 0.00 73 GLN A N 4
ATOM 5843 C CA . GLN A 1 73 ? 38.235 -10.304 -11.990 1.00 0.00 73 GLN A CA 4
ATOM 5844 C C . GLN A 1 73 ? 38.505 -9.035 -11.189 1.00 0.00 73 GLN A C 4
ATOM 5845 O O . GLN A 1 73 ? 37.926 -8.826 -10.122 1.00 0.00 73 GLN A O 4
ATOM 5859 N N . LEU A 1 74 ? 39.388 -8.190 -11.710 1.00 0.00 74 LEU A N 4
ATOM 5860 C CA . LEU A 1 74 ? 39.737 -6.940 -11.043 1.00 0.00 74 LEU A CA 4
ATOM 5861 C C . LEU A 1 74 ? 38.484 -6.141 -10.695 1.00 0.00 74 LEU A C 4
ATOM 5862 O O . LEU A 1 74 ? 38.316 -5.694 -9.560 1.00 0.00 74 LEU A O 4
ATOM 5878 N N . ASP A 1 75 ? 37.608 -5.968 -11.678 1.00 0.00 75 ASP A N 4
ATOM 5879 C CA . ASP A 1 75 ? 36.369 -5.226 -11.476 1.00 0.00 75 ASP A CA 4
ATOM 5880 C C . ASP A 1 75 ? 35.488 -5.912 -10.437 1.00 0.00 75 ASP A C 4
ATOM 5881 O O . ASP A 1 75 ? 34.904 -5.259 -9.572 1.00 0.00 75 ASP A O 4
ATOM 5890 N N . LYS A 1 76 ? 35.396 -7.235 -10.528 1.00 0.00 76 LYS A N 4
ATOM 5891 C CA . LYS A 1 76 ? 34.586 -8.012 -9.596 1.00 0.00 76 LYS A CA 4
ATOM 5892 C C . LYS A 1 76 ? 35.030 -7.769 -8.157 1.00 0.00 76 LYS A C 4
ATOM 5893 O O . LYS A 1 76 ? 34.206 -7.520 -7.277 1.00 0.00 76 LYS A O 4
ATOM 5912 N N . VAL A 1 77 ? 36.336 -7.842 -7.925 1.00 0.00 77 VAL A N 4
ATOM 5913 C CA . VAL A 1 77 ? 36.889 -7.627 -6.593 1.00 0.00 77 VAL A CA 4
ATOM 5914 C C . VAL A 1 77 ? 36.643 -6.200 -6.119 1.00 0.00 77 VAL A C 4
ATOM 5915 O O . VAL A 1 77 ? 36.215 -5.976 -4.987 1.00 0.00 77 VAL A O 4
ATOM 5928 N N . ARG A 1 78 ? 36.915 -5.236 -6.993 1.00 0.00 78 ARG A N 4
ATOM 5929 C CA . ARG A 1 78 ? 36.724 -3.829 -6.664 1.00 0.00 78 ARG A CA 4
ATOM 5930 C C . ARG A 1 78 ? 35.308 -3.578 -6.152 1.00 0.00 78 ARG A C 4
ATOM 5931 O O . ARG A 1 78 ? 35.117 -3.073 -5.046 1.00 0.00 78 ARG A O 4
ATOM 5952 N N . TYR A 1 79 ? 34.320 -3.934 -6.965 1.00 0.00 79 TYR A N 4
ATOM 5953 C CA . TYR A 1 79 ? 32.922 -3.744 -6.597 1.00 0.00 79 TYR A CA 4
ATOM 5954 C C . TYR A 1 79 ? 32.587 -4.508 -5.319 1.00 0.00 79 TYR A C 4
ATOM 5955 O O . TYR A 1 79 ? 31.944 -3.975 -4.414 1.00 0.00 79 TYR A O 4
ATOM 5973 N N . SER A 1 80 ? 33.029 -5.759 -5.252 1.00 0.00 80 SER A N 4
ATOM 5974 C CA . SER A 1 80 ? 32.775 -6.598 -4.086 1.00 0.00 80 SER A CA 4
ATOM 5975 C C . SER A 1 80 ? 33.231 -5.904 -2.807 1.00 0.00 80 SER A C 4
ATOM 5976 O O . SER A 1 80 ? 32.466 -5.771 -1.851 1.00 0.00 80 SER A O 4
ATOM 5984 N N . LYS A 1 81 ? 34.484 -5.462 -2.795 1.00 0.00 81 LYS A N 4
ATOM 5985 C CA . LYS A 1 81 ? 35.045 -4.779 -1.635 1.00 0.00 81 LYS A CA 4
ATOM 5986 C C . LYS A 1 81 ? 34.257 -3.512 -1.316 1.00 0.00 81 LYS A C 4
ATOM 5987 O O . LYS A 1 81 ? 33.930 -3.249 -0.160 1.00 0.00 81 LYS A O 4
ATOM 6006 N N . GLU A 1 82 ? 33.956 -2.732 -2.350 1.00 0.00 82 GLU A N 4
ATOM 6007 C CA . GLU A 1 82 ? 33.206 -1.494 -2.178 1.00 0.00 82 GLU A CA 4
ATOM 6008 C C . GLU A 1 82 ? 31.913 -1.743 -1.406 1.00 0.00 82 GLU A C 4
ATOM 6009 O O . GLU A 1 82 ? 31.729 -1.231 -0.301 1.00 0.00 82 GLU A O 4
ATOM 6021 N N . ILE A 1 83 ? 31.021 -2.531 -1.996 1.00 0.00 83 ILE A N 4
ATOM 6022 C CA . ILE A 1 83 ? 29.747 -2.849 -1.365 1.00 0.00 83 ILE A CA 4
ATOM 6023 C C . ILE A 1 83 ? 29.955 -3.564 -0.034 1.00 0.00 83 ILE A C 4
ATOM 6024 O O . ILE A 1 83 ? 29.133 -3.455 0.875 1.00 0.00 83 ILE A O 4
ATOM 6040 N N . GLU A 1 84 ? 31.061 -4.294 0.072 1.00 0.00 84 GLU A N 4
ATOM 6041 C CA . GLU A 1 84 ? 31.378 -5.027 1.292 1.00 0.00 84 GLU A CA 4
ATOM 6042 C C . GLU A 1 84 ? 31.482 -4.079 2.484 1.00 0.00 84 GLU A C 4
ATOM 6043 O O . GLU A 1 84 ? 30.773 -4.234 3.477 1.00 0.00 84 GLU A O 4
ATOM 6055 N N . GLU A 1 85 ? 32.373 -3.098 2.376 1.00 0.00 85 GLU A N 4
ATOM 6056 C CA . GLU A 1 85 ? 32.572 -2.127 3.445 1.00 0.00 85 GLU A CA 4
ATOM 6057 C C . GLU A 1 85 ? 31.327 -1.266 3.637 1.00 0.00 85 GLU A C 4
ATOM 6058 O O . GLU A 1 85 ? 30.925 -0.979 4.765 1.00 0.00 85 GLU A O 4
ATOM 6070 N N . TYR A 1 86 ? 30.721 -0.858 2.528 1.00 0.00 86 TYR A N 4
ATOM 6071 C CA . TYR A 1 86 ? 29.523 -0.028 2.572 1.00 0.00 86 TYR A CA 4
ATOM 6072 C C . TYR A 1 86 ? 28.402 -0.729 3.334 1.00 0.00 86 TYR A C 4
ATOM 6073 O O . TYR A 1 86 ? 27.844 -0.180 4.284 1.00 0.00 86 TYR A O 4
ATOM 6091 N N . ARG A 1 87 ? 28.079 -1.947 2.910 1.00 0.00 87 ARG A N 4
ATOM 6092 C CA . ARG A 1 87 ? 27.025 -2.724 3.550 1.00 0.00 87 ARG A CA 4
ATOM 6093 C C . ARG A 1 87 ? 27.337 -2.951 5.027 1.00 0.00 87 ARG A C 4
ATOM 6094 O O . ARG A 1 87 ? 26.458 -2.844 5.882 1.00 0.00 87 ARG A O 4
ATOM 6115 N N . LYS A 1 88 ? 28.595 -3.264 5.319 1.00 0.00 88 LYS A N 4
ATOM 6116 C CA . LYS A 1 88 ? 29.025 -3.505 6.691 1.00 0.00 88 LYS A CA 4
ATOM 6117 C C . LYS A 1 88 ? 28.825 -2.260 7.550 1.00 0.00 88 LYS A C 4
ATOM 6118 O O . LYS A 1 88 ? 28.505 -2.356 8.735 1.00 0.00 88 LYS A O 4
ATOM 6137 N N . LYS A 1 89 ? 29.014 -1.093 6.945 1.00 0.00 89 LYS A N 4
ATOM 6138 C CA . LYS A 1 89 ? 28.852 0.172 7.653 1.00 0.00 89 LYS A CA 4
ATOM 6139 C C . LYS A 1 89 ? 27.673 0.961 7.094 1.00 0.00 89 LYS A C 4
ATOM 6140 O O . LYS A 1 89 ? 27.709 2.189 7.033 1.00 0.00 89 LYS A O 4
ATOM 6159 N N . ASN A 1 90 ? 26.628 0.247 6.687 1.00 0.00 90 ASN A N 4
ATOM 6160 C CA . ASN A 1 90 ? 25.437 0.882 6.133 1.00 0.00 90 ASN A CA 4
ATOM 6161 C C . ASN A 1 90 ? 24.276 0.814 7.121 1.00 0.00 90 ASN A C 4
ATOM 6162 O O . ASN A 1 90 ? 23.624 1.821 7.396 1.00 0.00 90 ASN A O 4
ATOM 6173 N N . GLN A 1 91 ? 24.025 -0.379 7.650 1.00 0.00 91 GLN A N 4
ATOM 6174 C CA . GLN A 1 91 ? 22.942 -0.578 8.606 1.00 0.00 91 GLN A CA 4
ATOM 6175 C C . GLN A 1 91 ? 23.491 -0.790 10.013 1.00 0.00 91 GLN A C 4
ATOM 6176 O O . GLN A 1 91 ? 24.638 -1.200 10.186 1.00 0.00 91 GLN A O 4
ATOM 6190 N N . GLU A 1 92 ? 22.664 -0.509 11.015 1.00 0.00 92 GLU A N 4
ATOM 6191 C CA . GLU A 1 92 ? 23.068 -0.669 12.406 1.00 0.00 92 GLU A CA 4
ATOM 6192 C C . GLU A 1 92 ? 23.550 -2.092 12.673 1.00 0.00 92 GLU A C 4
ATOM 6193 O O . GLU A 1 92 ? 23.093 -2.747 13.609 1.00 0.00 92 GLU A O 4
ATOM 6205 N N . MET A 1 1 ? 5.748 -9.989 -20.804 1.00 0.00 1 MET A N 5
ATOM 6206 C CA . MET A 1 1 ? 4.431 -10.049 -20.181 1.00 0.00 1 MET A CA 5
ATOM 6207 C C . MET A 1 1 ? 3.758 -8.680 -20.201 1.00 0.00 1 MET A C 5
ATOM 6208 O O . MET A 1 1 ? 4.326 -7.691 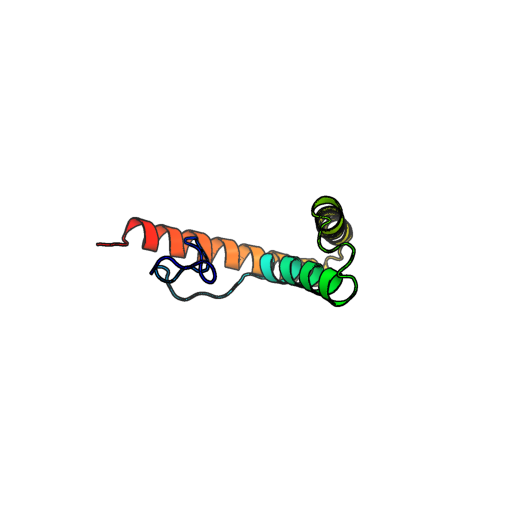-19.739 1.00 0.00 1 MET A O 5
ATOM 6222 N N . ALA A 1 2 ? 2.544 -8.631 -20.740 1.00 0.00 2 ALA A N 5
ATOM 6223 C CA . ALA A 1 2 ? 1.793 -7.384 -20.819 1.00 0.00 2 ALA A CA 5
ATOM 6224 C C . ALA A 1 2 ? 0.559 -7.429 -19.924 1.00 0.00 2 ALA A C 5
ATOM 6225 O O . ALA A 1 2 ? -0.550 -7.686 -20.391 1.00 0.00 2 ALA A O 5
ATOM 6232 N N . HIS A 1 3 ? 0.760 -7.176 -18.634 1.00 0.00 3 HIS A N 5
ATOM 6233 C CA . HIS A 1 3 ? -0.337 -7.188 -17.673 1.00 0.00 3 HIS A CA 5
ATOM 6234 C C . HIS A 1 3 ? -0.263 -5.976 -16.749 1.00 0.00 3 HIS A C 5
ATOM 6235 O O . HIS A 1 3 ? 0.824 -5.534 -16.374 1.00 0.00 3 HIS A O 5
ATOM 6249 N N . HIS A 1 4 ? -1.425 -5.441 -16.387 1.00 0.00 4 HIS A N 5
ATOM 6250 C CA . HIS A 1 4 ? -1.491 -4.280 -15.508 1.00 0.00 4 HIS A CA 5
ATOM 6251 C C . HIS A 1 4 ? -0.885 -4.596 -14.144 1.00 0.00 4 HIS A C 5
ATOM 6252 O O . HIS A 1 4 ? -1.204 -5.617 -13.533 1.00 0.00 4 HIS A O 5
ATOM 6266 N N . HIS A 1 5 ? -0.009 -3.714 -13.672 1.00 0.00 5 HIS A N 5
ATOM 6267 C CA . HIS A 1 5 ? 0.642 -3.900 -12.380 1.00 0.00 5 HIS A CA 5
ATOM 6268 C C . HIS A 1 5 ? 1.190 -2.577 -11.853 1.00 0.00 5 HIS A C 5
ATOM 6269 O O . HIS A 1 5 ? 1.593 -1.708 -12.626 1.00 0.00 5 HIS A O 5
ATOM 6283 N N . HIS A 1 6 ? 1.201 -2.431 -10.531 1.00 0.00 6 HIS A N 5
ATOM 6284 C CA . HIS A 1 6 ? 1.699 -1.214 -9.901 1.00 0.00 6 HIS A CA 5
ATOM 6285 C C . HIS A 1 6 ? 3.153 -0.959 -10.285 1.00 0.00 6 HIS A C 5
ATOM 6286 O O . HIS A 1 6 ? 4.058 -1.661 -9.830 1.00 0.00 6 HIS A O 5
ATOM 6300 N N . HIS A 1 7 ? 3.372 0.048 -11.124 1.00 0.00 7 HIS A N 5
ATOM 6301 C CA . HIS A 1 7 ? 4.717 0.395 -11.569 1.00 0.00 7 HIS A CA 5
ATOM 6302 C C . HIS A 1 7 ? 5.644 0.614 -10.377 1.00 0.00 7 HIS A C 5
ATOM 6303 O O . HIS A 1 7 ? 5.265 1.247 -9.391 1.00 0.00 7 HIS A O 5
ATOM 6317 N N . HIS A 1 8 ? 6.860 0.086 -10.474 1.00 0.00 8 HIS A N 5
ATOM 6318 C CA . HIS A 1 8 ? 7.841 0.225 -9.404 1.00 0.00 8 HIS A CA 5
ATOM 6319 C C . HIS A 1 8 ? 9.140 0.827 -9.932 1.00 0.00 8 HIS A C 5
ATOM 6320 O O . HIS A 1 8 ? 9.306 1.007 -11.138 1.00 0.00 8 HIS A O 5
ATOM 6334 N N . MET A 1 9 ? 10.056 1.136 -9.021 1.00 0.00 9 MET A N 5
ATOM 6335 C CA . MET A 1 9 ? 11.340 1.718 -9.395 1.00 0.00 9 MET A CA 5
ATOM 6336 C C . MET A 1 9 ? 12.452 0.676 -9.318 1.00 0.00 9 MET A C 5
ATOM 6337 O O . MET A 1 9 ? 12.266 -0.405 -8.760 1.00 0.00 9 MET A O 5
ATOM 6351 N N . LYS A 1 10 ? 13.608 1.009 -9.883 1.00 0.00 10 LYS A N 5
ATOM 6352 C CA . LYS A 1 10 ? 14.751 0.103 -9.877 1.00 0.00 10 LYS A CA 5
ATOM 6353 C C . LYS A 1 10 ? 15.675 0.401 -8.701 1.00 0.00 10 LYS A C 5
ATOM 6354 O O . LYS A 1 10 ? 16.697 1.069 -8.854 1.00 0.00 10 LYS A O 5
ATOM 6373 N N . LYS A 1 11 ? 15.310 -0.102 -7.526 1.00 0.00 11 LYS A N 5
ATOM 6374 C CA . LYS A 1 11 ? 16.107 0.107 -6.323 1.00 0.00 11 LYS A CA 5
ATOM 6375 C C . LYS A 1 11 ? 17.052 -1.067 -6.086 1.00 0.00 11 LYS A C 5
ATOM 6376 O O . LYS A 1 11 ? 16.843 -2.161 -6.610 1.00 0.00 11 LYS A O 5
ATOM 6395 N N . LYS A 1 12 ? 18.091 -0.832 -5.292 1.00 0.00 12 LYS A N 5
ATOM 6396 C CA . LYS A 1 12 ? 19.067 -1.870 -4.983 1.00 0.00 12 LYS A CA 5
ATOM 6397 C C . LYS A 1 12 ? 20.040 -1.399 -3.907 1.00 0.00 12 LYS A C 5
ATOM 6398 O O . LYS A 1 12 ? 20.215 -0.199 -3.697 1.00 0.00 12 LYS A O 5
ATOM 6417 N N . ASP A 1 13 ? 20.672 -2.351 -3.229 1.00 0.00 13 ASP A N 5
ATOM 6418 C CA . ASP A 1 13 ? 21.629 -2.033 -2.176 1.00 0.00 13 ASP A CA 5
ATOM 6419 C C . ASP A 1 13 ? 20.969 -1.217 -1.069 1.00 0.00 13 ASP A C 5
ATOM 6420 O O . ASP A 1 13 ? 21.228 -0.024 -0.905 1.00 0.00 13 ASP A O 5
ATOM 6429 N N . PRO A 1 14 ? 20.094 -1.872 -0.292 1.00 0.00 14 PRO A N 5
ATOM 6430 C CA . PRO A 1 14 ? 19.378 -1.227 0.812 1.00 0.00 14 PRO A CA 5
ATOM 6431 C C . PRO A 1 14 ? 20.300 -0.877 1.975 1.00 0.00 14 PRO A C 5
ATOM 6432 O O . PRO A 1 14 ? 20.143 0.164 2.615 1.00 0.00 14 PRO A O 5
ATOM 6443 N N . LEU A 1 15 ? 21.262 -1.753 2.245 1.00 0.00 15 LEU A N 5
ATOM 6444 C CA . LEU A 1 15 ? 22.211 -1.536 3.332 1.00 0.00 15 LEU A CA 5
ATOM 6445 C C . LEU A 1 15 ? 23.647 -1.665 2.835 1.00 0.00 15 LEU A C 5
ATOM 6446 O O . LEU A 1 15 ? 24.549 -2.010 3.597 1.00 0.00 15 LEU A O 5
ATOM 6462 N N . ALA A 1 16 ? 23.851 -1.383 1.552 1.00 0.00 16 ALA A N 5
ATOM 6463 C CA . ALA A 1 16 ? 25.178 -1.462 0.955 1.00 0.00 16 ALA A CA 5
ATOM 6464 C C . ALA A 1 16 ? 25.552 -0.151 0.272 1.00 0.00 16 ALA A C 5
ATOM 6465 O O . ALA A 1 16 ? 24.697 0.674 -0.052 1.00 0.00 16 ALA A O 5
ATOM 6472 N N . PRO A 1 17 ? 26.859 0.049 0.048 1.00 0.00 17 PRO A N 5
ATOM 6473 C CA . PRO A 1 17 ? 27.376 1.259 -0.598 1.00 0.00 17 PRO A CA 5
ATOM 6474 C C . PRO A 1 17 ? 27.013 1.326 -2.078 1.00 0.00 17 PRO A C 5
ATOM 6475 O O . PRO A 1 17 ? 26.322 0.450 -2.599 1.00 0.00 17 PRO A O 5
ATOM 6486 N N . LYS A 1 18 ? 27.482 2.371 -2.750 1.00 0.00 18 LYS A N 5
ATOM 6487 C CA . LYS A 1 18 ? 27.208 2.553 -4.171 1.00 0.00 18 LYS A CA 5
ATOM 6488 C C . LYS A 1 18 ? 28.328 1.961 -5.021 1.00 0.00 18 LYS A C 5
ATOM 6489 O O . LYS A 1 18 ? 29.508 2.179 -4.748 1.00 0.00 18 LYS A O 5
ATOM 6508 N N . ARG A 1 19 ? 27.949 1.214 -6.053 1.00 0.00 19 ARG A N 5
ATOM 6509 C CA . ARG A 1 19 ? 28.922 0.591 -6.943 1.00 0.00 19 ARG A CA 5
ATOM 6510 C C . ARG A 1 19 ? 28.282 0.230 -8.280 1.00 0.00 19 ARG A C 5
ATOM 6511 O O . ARG A 1 19 ? 27.063 0.299 -8.435 1.00 0.00 19 ARG A O 5
ATOM 6532 N N . ALA A 1 20 ? 29.113 -0.156 -9.243 1.00 0.00 20 ALA A N 5
ATOM 6533 C CA . ALA A 1 20 ? 28.629 -0.529 -10.566 1.00 0.00 20 ALA A CA 5
ATOM 6534 C C . ALA A 1 20 ? 28.818 -2.021 -10.818 1.00 0.00 20 ALA A C 5
ATOM 6535 O O . ALA A 1 20 ? 29.578 -2.689 -10.115 1.00 0.00 20 ALA A O 5
ATOM 6542 N N . LEU A 1 21 ? 28.123 -2.539 -11.825 1.00 0.00 21 LEU A N 5
ATOM 6543 C CA . LEU A 1 21 ? 28.214 -3.953 -12.170 1.00 0.00 21 LEU A CA 5
ATOM 6544 C C . LEU A 1 21 ? 29.588 -4.286 -12.744 1.00 0.00 21 LEU A C 5
ATOM 6545 O O . LEU A 1 21 ? 30.326 -3.398 -13.170 1.00 0.00 21 LEU A O 5
ATOM 6561 N N . SER A 1 22 ? 29.923 -5.573 -12.754 1.00 0.00 22 SER A N 5
ATOM 6562 C CA . SER A 1 22 ? 31.209 -6.023 -13.274 1.00 0.00 22 SER A CA 5
ATOM 6563 C C . SER A 1 22 ? 31.165 -6.151 -14.794 1.00 0.00 22 SER A C 5
ATOM 6564 O O . SER A 1 22 ? 30.105 -6.035 -15.407 1.00 0.00 22 SER A O 5
ATOM 6572 N N . ALA A 1 23 ? 32.326 -6.392 -15.395 1.00 0.00 23 ALA A N 5
ATOM 6573 C CA . ALA A 1 23 ? 32.421 -6.538 -16.842 1.00 0.00 23 ALA A CA 5
ATOM 6574 C C . ALA A 1 23 ? 31.602 -7.728 -17.329 1.00 0.00 23 ALA A C 5
ATOM 6575 O O . ALA A 1 23 ? 30.999 -7.682 -18.401 1.00 0.00 23 ALA A O 5
ATOM 6582 N N . TYR A 1 24 ? 31.585 -8.793 -16.535 1.00 0.00 24 TYR A N 5
ATOM 6583 C CA . TYR A 1 24 ? 30.842 -9.997 -16.887 1.00 0.00 24 TYR A CA 5
ATOM 6584 C C . TYR A 1 24 ? 29.339 -9.737 -16.859 1.00 0.00 24 TYR A C 5
ATOM 6585 O O . TYR A 1 24 ? 28.643 -9.947 -17.853 1.00 0.00 24 TYR A O 5
ATOM 6603 N N . MET A 1 25 ? 28.845 -9.278 -15.714 1.00 0.00 25 MET A N 5
ATOM 6604 C CA . MET A 1 25 ? 27.425 -8.987 -15.557 1.00 0.00 25 MET A CA 5
ATOM 6605 C C . MET A 1 25 ? 26.928 -8.079 -16.677 1.00 0.00 25 MET A C 5
ATOM 6606 O O . MET A 1 25 ? 25.816 -8.244 -17.177 1.00 0.00 25 MET A O 5
ATOM 6620 N N . PHE A 1 26 ? 27.760 -7.118 -17.066 1.00 0.00 26 PHE A N 5
ATOM 6621 C CA . PHE A 1 26 ? 27.405 -6.182 -18.126 1.00 0.00 26 PHE A CA 5
ATOM 6622 C C . PHE A 1 26 ? 27.119 -6.921 -19.430 1.00 0.00 26 PHE A C 5
ATOM 6623 O O . PHE A 1 26 ? 26.099 -6.686 -20.078 1.00 0.00 26 PHE A O 5
ATOM 6640 N N . TYR A 1 27 ? 28.026 -7.814 -19.808 1.00 0.00 27 TYR A N 5
ATOM 6641 C CA . TYR A 1 27 ? 27.873 -8.586 -21.036 1.00 0.00 27 TYR A CA 5
ATOM 6642 C C . TYR A 1 27 ? 26.625 -9.460 -20.978 1.00 0.00 27 TYR A C 5
ATOM 6643 O O . TYR A 1 27 ? 25.796 -9.440 -21.888 1.00 0.00 27 TYR A O 5
ATOM 6661 N N . VAL A 1 28 ? 26.497 -10.228 -19.901 1.00 0.00 28 VAL A N 5
ATOM 6662 C CA . VAL A 1 28 ? 25.349 -11.109 -19.721 1.00 0.00 28 VAL A CA 5
ATOM 6663 C C . VAL A 1 28 ? 24.040 -10.350 -19.905 1.00 0.00 28 VAL A C 5
ATOM 6664 O O . VAL A 1 28 ? 23.249 -10.661 -20.796 1.00 0.00 28 VAL A O 5
ATOM 6677 N N . LYS A 1 29 ? 23.817 -9.353 -19.056 1.00 0.00 29 LYS A N 5
ATOM 6678 C CA . LYS A 1 29 ? 22.603 -8.547 -19.124 1.00 0.00 29 LYS A CA 5
ATOM 6679 C C . LYS A 1 29 ? 22.473 -7.873 -20.486 1.00 0.00 29 LYS A C 5
ATOM 6680 O O . LYS A 1 29 ? 21.367 -7.684 -20.992 1.00 0.00 29 LYS A O 5
ATOM 6699 N N . ASP A 1 30 ? 23.609 -7.515 -21.074 1.00 0.00 30 ASP A N 5
ATOM 6700 C CA . ASP A 1 30 ? 23.622 -6.865 -22.380 1.00 0.00 30 ASP A CA 5
ATOM 6701 C C . ASP A 1 30 ? 23.003 -7.767 -23.442 1.00 0.00 30 ASP A C 5
ATOM 6702 O O . ASP A 1 30 ? 22.049 -7.384 -24.120 1.00 0.00 30 ASP A O 5
ATOM 6711 N N . LYS A 1 31 ? 23.553 -8.969 -23.584 1.00 0.00 31 LYS A N 5
ATOM 6712 C CA . LYS A 1 31 ? 23.057 -9.927 -24.564 1.00 0.00 31 LYS A CA 5
ATOM 6713 C C . LYS A 1 31 ? 21.602 -10.288 -24.283 1.00 0.00 31 LYS A C 5
ATOM 6714 O O . LYS A 1 31 ? 20.789 -10.389 -25.202 1.00 0.00 31 LYS A O 5
ATOM 6733 N N . ARG A 1 32 ? 21.280 -10.481 -23.008 1.00 0.00 32 ARG A N 5
ATOM 6734 C CA . ARG A 1 32 ? 19.923 -10.830 -22.607 1.00 0.00 32 ARG A CA 5
ATOM 6735 C C . ARG A 1 32 ? 18.925 -9.785 -23.097 1.00 0.00 32 ARG A C 5
ATOM 6736 O O . ARG A 1 32 ? 18.069 -10.073 -23.934 1.00 0.00 32 ARG A O 5
ATOM 6757 N N . LEU A 1 33 ? 19.041 -8.572 -22.570 1.00 0.00 33 LEU A N 5
ATOM 6758 C CA . LEU A 1 33 ? 18.149 -7.483 -22.952 1.00 0.00 33 LEU A CA 5
ATOM 6759 C C . LEU A 1 33 ? 18.101 -7.326 -24.469 1.00 0.00 33 LEU A C 5
ATOM 6760 O O . LEU A 1 33 ? 17.028 -7.173 -25.053 1.00 0.00 33 LEU A O 5
ATOM 6776 N N . GLU A 1 34 ? 19.270 -7.366 -25.100 1.00 0.00 34 GLU A N 5
ATOM 6777 C CA . GLU A 1 34 ? 19.360 -7.229 -26.549 1.00 0.00 34 GLU A CA 5
ATOM 6778 C C . GLU A 1 34 ? 18.525 -8.297 -27.249 1.00 0.00 34 GLU A C 5
ATOM 6779 O O . GLU A 1 34 ? 17.603 -7.984 -28.003 1.00 0.00 34 GLU A O 5
ATOM 6791 N N . ILE A 1 35 ? 18.855 -9.559 -26.995 1.00 0.00 35 ILE A N 5
ATOM 6792 C CA . ILE A 1 35 ? 18.136 -10.673 -27.600 1.00 0.00 35 ILE A CA 5
ATOM 6793 C C . ILE A 1 35 ? 16.636 -10.561 -27.349 1.00 0.00 35 ILE A C 5
ATOM 6794 O O . ILE A 1 35 ? 15.825 -10.962 -28.183 1.00 0.00 35 ILE A O 5
ATOM 6810 N N . ILE A 1 36 ? 16.275 -10.010 -26.194 1.00 0.00 36 ILE A N 5
ATOM 6811 C CA . ILE A 1 36 ? 14.873 -9.842 -25.834 1.00 0.00 36 ILE A CA 5
ATOM 6812 C C . ILE A 1 36 ? 14.255 -8.656 -26.567 1.00 0.00 36 ILE A C 5
ATOM 6813 O O . ILE A 1 36 ? 13.049 -8.620 -26.809 1.00 0.00 36 ILE A O 5
ATOM 6829 N N . LYS A 1 37 ? 15.091 -7.685 -26.919 1.00 0.00 37 LYS A N 5
ATOM 6830 C CA . LYS A 1 37 ? 14.630 -6.497 -27.627 1.00 0.00 37 LYS A CA 5
ATOM 6831 C C . LYS A 1 37 ? 14.310 -6.821 -29.083 1.00 0.00 37 LYS A C 5
ATOM 6832 O O . LYS A 1 37 ? 13.214 -6.536 -29.565 1.00 0.00 37 LYS A O 5
ATOM 6851 N N . GLU A 1 38 ? 15.273 -7.419 -29.777 1.00 0.00 38 GLU A N 5
ATOM 6852 C CA . GLU A 1 38 ? 15.092 -7.783 -31.178 1.00 0.00 38 GLU A CA 5
ATOM 6853 C C . GLU A 1 38 ? 14.310 -9.087 -31.304 1.00 0.00 38 GLU A C 5
ATOM 6854 O O . GLU A 1 38 ? 13.658 -9.338 -32.318 1.00 0.00 38 GLU A O 5
ATOM 6866 N N . LYS A 1 39 ? 14.383 -9.916 -30.269 1.00 0.00 39 LYS A N 5
ATOM 6867 C CA . LYS A 1 39 ? 13.683 -11.195 -30.261 1.00 0.00 39 LYS A CA 5
ATOM 6868 C C . LYS A 1 39 ? 13.087 -11.482 -28.887 1.00 0.00 39 LYS A C 5
ATOM 6869 O O . LYS A 1 39 ? 13.600 -12.298 -28.120 1.00 0.00 39 LYS A O 5
ATOM 6888 N N . PRO A 1 40 ? 11.979 -10.798 -28.567 1.00 0.00 40 PRO A N 5
ATOM 6889 C CA . PRO A 1 40 ? 11.289 -10.964 -27.284 1.00 0.00 40 PRO A CA 5
ATOM 6890 C C . PRO A 1 40 ? 10.604 -12.322 -27.166 1.00 0.00 40 PRO A C 5
ATOM 6891 O O . PRO A 1 40 ? 10.114 -12.688 -26.099 1.00 0.00 40 PRO A O 5
ATOM 6902 N N . GLU A 1 41 ? 10.574 -13.062 -28.269 1.00 0.00 41 GLU A N 5
ATOM 6903 C CA . GLU A 1 41 ? 9.948 -14.379 -28.288 1.00 0.00 41 GLU A CA 5
ATOM 6904 C C . GLU A 1 41 ? 10.864 -15.426 -27.660 1.00 0.00 41 GLU A C 5
ATOM 6905 O O . GLU A 1 41 ? 10.399 -16.373 -27.025 1.00 0.00 41 GLU A O 5
ATOM 6917 N N . LEU A 1 42 ? 12.167 -15.248 -27.842 1.00 0.00 42 LEU A N 5
ATOM 6918 C CA . LEU A 1 42 ? 13.150 -16.177 -27.294 1.00 0.00 42 LEU A CA 5
ATOM 6919 C C . LEU A 1 42 ? 13.569 -15.760 -25.888 1.00 0.00 42 LEU A C 5
ATOM 6920 O O . LEU A 1 42 ? 14.445 -16.376 -25.283 1.00 0.00 42 LEU A O 5
ATOM 6936 N N . ALA A 1 43 ? 12.935 -14.711 -25.374 1.00 0.00 43 ALA A N 5
ATOM 6937 C CA . ALA A 1 43 ? 13.238 -14.214 -24.038 1.00 0.00 43 ALA A CA 5
ATOM 6938 C C . ALA A 1 43 ? 13.103 -15.321 -22.997 1.00 0.00 43 ALA A C 5
ATOM 6939 O O . ALA A 1 43 ? 13.729 -15.271 -21.938 1.00 0.00 43 ALA A O 5
ATOM 6946 N N . LYS A 1 44 ? 12.282 -16.319 -23.305 1.00 0.00 44 LYS A N 5
ATOM 6947 C CA . LYS A 1 44 ? 12.065 -17.439 -22.397 1.00 0.00 44 LYS A CA 5
ATOM 6948 C C . LYS A 1 44 ? 12.884 -18.653 -22.824 1.00 0.00 44 LYS A C 5
ATOM 6949 O O . LYS A 1 44 ? 12.475 -19.795 -22.613 1.00 0.00 44 LYS A O 5
ATOM 6968 N N . ASP A 1 45 ? 14.041 -18.398 -23.424 1.00 0.00 45 ASP A N 5
ATOM 6969 C CA . ASP A 1 45 ? 14.919 -19.470 -23.878 1.00 0.00 45 ASP A CA 5
ATOM 6970 C C . ASP A 1 45 ? 16.228 -19.469 -23.095 1.00 0.00 45 ASP A C 5
ATOM 6971 O O . ASP A 1 45 ? 17.275 -19.084 -23.616 1.00 0.00 45 ASP A O 5
ATOM 6980 N N . VAL A 1 46 ? 16.162 -19.902 -21.840 1.00 0.00 46 VAL A N 5
ATOM 6981 C CA . VAL A 1 46 ? 17.341 -19.952 -20.984 1.00 0.00 46 VAL A CA 5
ATOM 6982 C C . VAL A 1 46 ? 18.494 -20.669 -21.678 1.00 0.00 46 VAL A C 5
ATOM 6983 O O . VAL A 1 46 ? 19.635 -20.210 -21.644 1.00 0.00 46 VAL A O 5
ATOM 6996 N N . ALA A 1 47 ? 18.187 -21.798 -22.308 1.00 0.00 47 ALA A N 5
ATOM 6997 C CA . ALA A 1 47 ? 19.196 -22.579 -23.012 1.00 0.00 47 ALA A CA 5
ATOM 6998 C C . ALA A 1 47 ? 19.819 -21.774 -24.148 1.00 0.00 47 ALA A C 5
ATOM 6999 O O . ALA A 1 47 ? 21.030 -21.823 -24.364 1.00 0.00 47 ALA A O 5
ATOM 7006 N N . GLN A 1 48 ? 18.983 -21.034 -24.870 1.00 0.00 48 GLN A N 5
ATOM 7007 C CA . GLN A 1 48 ? 19.453 -20.220 -25.985 1.00 0.00 48 GLN A CA 5
ATOM 7008 C C . GLN A 1 48 ? 20.446 -19.165 -25.508 1.00 0.00 48 GLN A C 5
ATOM 7009 O O . GLN A 1 48 ? 21.613 -19.174 -25.899 1.00 0.00 48 GLN A O 5
ATOM 7023 N N . VAL A 1 49 ? 19.975 -18.256 -24.660 1.00 0.00 49 VAL A N 5
ATOM 7024 C CA . VAL A 1 49 ? 20.822 -17.195 -24.129 1.00 0.00 49 VAL A CA 5
ATOM 7025 C C . VAL A 1 49 ? 22.124 -17.758 -23.570 1.00 0.00 49 VAL A C 5
ATOM 7026 O O . VAL A 1 49 ? 23.207 -17.255 -23.863 1.00 0.00 49 VAL A O 5
ATOM 7039 N N . GLY A 1 50 ? 22.009 -18.808 -22.761 1.00 0.00 50 GLY A N 5
ATOM 7040 C CA . GLY A 1 50 ? 23.185 -19.423 -22.174 1.00 0.00 50 GLY A CA 5
ATOM 7041 C C . GLY A 1 50 ? 24.206 -19.835 -23.216 1.00 0.00 50 GLY A C 5
ATOM 7042 O O . GLY A 1 50 ? 25.387 -19.506 -23.103 1.00 0.00 50 GLY A O 5
ATOM 7046 N N . LYS A 1 51 ? 23.751 -20.560 -24.233 1.00 0.00 51 LYS A N 5
ATOM 7047 C CA . LYS A 1 51 ? 24.633 -21.019 -25.300 1.00 0.00 51 LYS A CA 5
ATOM 7048 C C . LYS A 1 51 ? 25.341 -19.842 -25.964 1.00 0.00 51 LYS A C 5
ATOM 7049 O O . LYS A 1 51 ? 26.504 -19.946 -26.357 1.00 0.00 51 LYS A O 5
ATOM 7068 N N . LEU A 1 52 ? 24.634 -18.724 -26.085 1.00 0.00 52 LEU A N 5
ATOM 7069 C CA . LEU A 1 52 ? 25.196 -17.527 -26.701 1.00 0.00 52 LEU A CA 5
ATOM 7070 C C . LEU A 1 52 ? 26.368 -16.993 -25.883 1.00 0.00 52 LEU A C 5
ATOM 7071 O O . LEU A 1 52 ? 27.419 -16.660 -26.431 1.00 0.00 52 LEU A O 5
ATOM 7087 N N . ILE A 1 53 ? 26.181 -16.917 -24.570 1.00 0.00 53 ILE A N 5
ATOM 7088 C CA . ILE A 1 53 ? 27.223 -16.427 -23.677 1.00 0.00 53 ILE A CA 5
ATOM 7089 C C . ILE A 1 53 ? 28.460 -17.318 -23.735 1.00 0.00 53 ILE A C 5
ATOM 7090 O O . ILE A 1 53 ? 29.562 -16.851 -24.020 1.00 0.00 53 ILE A O 5
ATOM 7106 N N . GLY A 1 54 ? 28.268 -18.606 -23.463 1.00 0.00 54 GLY A N 5
ATOM 7107 C CA . GLY A 1 54 ? 29.376 -19.543 -23.492 1.00 0.00 54 GLY A CA 5
ATOM 7108 C C . GLY A 1 54 ? 30.127 -19.514 -24.808 1.00 0.00 54 GLY A C 5
ATOM 7109 O O . GLY A 1 54 ? 31.357 -19.493 -24.827 1.00 0.00 54 GLY A O 5
ATOM 7113 N N . GLU A 1 55 ? 29.384 -19.514 -25.911 1.00 0.00 55 GLU A N 5
ATOM 7114 C CA . GLU A 1 55 ? 29.989 -19.490 -27.238 1.00 0.00 55 GLU A CA 5
ATOM 7115 C C . GLU A 1 55 ? 30.724 -18.174 -27.477 1.00 0.00 55 GLU A C 5
ATOM 7116 O O . GLU A 1 55 ? 31.882 -18.164 -27.893 1.00 0.00 55 GLU A O 5
ATOM 7128 N N . ALA A 1 56 ? 30.041 -17.065 -27.211 1.00 0.00 56 ALA A N 5
ATOM 7129 C CA . ALA A 1 56 ? 30.628 -15.744 -27.396 1.00 0.00 56 ALA A CA 5
ATOM 7130 C C . ALA A 1 56 ? 31.951 -15.622 -26.647 1.00 0.00 56 ALA A C 5
ATOM 7131 O O . ALA A 1 56 ? 32.880 -14.963 -27.114 1.00 0.00 56 ALA A O 5
ATOM 7138 N N . TRP A 1 57 ? 32.028 -16.259 -25.485 1.00 0.00 57 TRP A N 5
ATOM 7139 C CA . TRP A 1 57 ? 33.238 -16.220 -24.671 1.00 0.00 57 TRP A CA 5
ATOM 7140 C C . TRP A 1 57 ? 34.332 -17.090 -25.281 1.00 0.00 57 TRP A C 5
ATOM 7141 O O . TRP A 1 57 ? 35.409 -16.602 -25.622 1.00 0.00 57 TRP A O 5
ATOM 7162 N N . GLY A 1 58 ? 34.049 -18.382 -25.415 1.00 0.00 58 GLY A N 5
ATOM 7163 C CA . GLY A 1 58 ? 35.019 -19.299 -25.984 1.00 0.00 58 GLY A CA 5
ATOM 7164 C C . GLY A 1 58 ? 35.521 -18.845 -27.340 1.00 0.00 58 GLY A C 5
ATOM 7165 O O . GLY A 1 58 ? 36.627 -19.198 -27.749 1.00 0.00 58 GLY A O 5
ATOM 7169 N N . GLN A 1 59 ? 34.706 -18.061 -28.038 1.00 0.00 59 GLN A N 5
ATOM 7170 C CA . GLN A 1 59 ? 35.074 -17.560 -29.358 1.00 0.00 59 GLN A CA 5
ATOM 7171 C C . GLN A 1 59 ? 35.591 -16.128 -29.272 1.00 0.00 59 GLN A C 5
ATOM 7172 O O . GLN A 1 59 ? 36.180 -15.611 -30.222 1.00 0.00 59 GLN A O 5
ATOM 7186 N N . LEU A 1 60 ? 35.366 -15.491 -28.128 1.00 0.00 60 LEU A N 5
ATOM 7187 C CA . LEU A 1 60 ? 35.808 -14.117 -27.917 1.00 0.00 60 LEU A CA 5
ATOM 7188 C C . LEU A 1 60 ? 37.286 -13.962 -28.262 1.00 0.00 60 LEU A C 5
ATOM 7189 O O . LEU A 1 60 ? 38.048 -14.927 -28.220 1.00 0.00 60 LEU A O 5
ATOM 7205 N N . SER A 1 61 ? 37.684 -12.740 -28.601 1.00 0.00 61 SER A N 5
ATOM 7206 C CA . SER A 1 61 ? 39.071 -12.458 -28.955 1.00 0.00 61 SER A CA 5
ATOM 7207 C C . SER A 1 61 ? 39.858 -11.989 -27.735 1.00 0.00 61 SER A C 5
ATOM 7208 O O . SER A 1 61 ? 39.296 -11.537 -26.737 1.00 0.00 61 SER A O 5
ATOM 7216 N N . PRO A 1 62 ? 41.192 -12.099 -27.816 1.00 0.00 62 PRO A N 5
ATOM 7217 C CA . PRO A 1 62 ? 42.087 -11.691 -26.728 1.00 0.00 62 PRO A CA 5
ATOM 7218 C C . PRO A 1 62 ? 42.124 -10.177 -26.545 1.00 0.00 62 PRO A C 5
ATOM 7219 O O . PRO A 1 62 ? 42.301 -9.682 -25.432 1.00 0.00 62 PRO A O 5
ATOM 7230 N N . ALA A 1 63 ? 41.955 -9.449 -27.643 1.00 0.00 63 ALA A N 5
ATOM 7231 C CA . ALA A 1 63 ? 41.967 -7.992 -27.602 1.00 0.00 63 ALA A CA 5
ATOM 7232 C C . ALA A 1 63 ? 40.896 -7.460 -26.656 1.00 0.00 63 ALA A C 5
ATOM 7233 O O . ALA A 1 63 ? 41.125 -6.497 -25.924 1.00 0.00 63 ALA A O 5
ATOM 7240 N N . GLN A 1 64 ? 39.728 -8.094 -26.676 1.00 0.00 64 GLN A N 5
ATOM 7241 C CA . GLN A 1 64 ? 38.622 -7.683 -25.820 1.00 0.00 64 GLN A CA 5
ATOM 7242 C C . GLN A 1 64 ? 38.715 -8.350 -24.451 1.00 0.00 64 GLN A C 5
ATOM 7243 O O . GLN A 1 64 ? 38.305 -7.779 -23.441 1.00 0.00 64 GLN A O 5
ATOM 7257 N N . LYS A 1 65 ? 39.257 -9.563 -24.426 1.00 0.00 65 LYS A N 5
ATOM 7258 C CA . LYS A 1 65 ? 39.406 -10.309 -23.182 1.00 0.00 65 LYS A CA 5
ATOM 7259 C C . LYS A 1 65 ? 40.430 -9.644 -22.268 1.00 0.00 65 LYS A C 5
ATOM 7260 O O . LYS A 1 65 ? 40.296 -9.674 -21.045 1.00 0.00 65 LYS A O 5
ATOM 7279 N N . ALA A 1 66 ? 41.451 -9.043 -22.869 1.00 0.00 66 ALA A N 5
ATOM 7280 C CA . ALA A 1 66 ? 42.495 -8.367 -22.109 1.00 0.00 66 ALA A CA 5
ATOM 7281 C C . ALA A 1 66 ? 41.897 -7.379 -21.113 1.00 0.00 66 ALA A C 5
ATOM 7282 O O . ALA A 1 66 ? 42.061 -7.508 -19.900 1.00 0.00 66 ALA A O 5
ATOM 7289 N N . PRO A 1 67 ? 41.187 -6.368 -21.635 1.00 0.00 67 PRO A N 5
ATOM 7290 C CA . PRO A 1 67 ? 40.551 -5.338 -20.809 1.00 0.00 67 PRO A CA 5
ATOM 7291 C C . PRO A 1 67 ? 39.372 -5.883 -20.010 1.00 0.00 67 PRO A C 5
ATOM 7292 O O . PRO A 1 67 ? 39.209 -5.566 -18.831 1.00 0.00 67 PRO A O 5
ATOM 7303 N N . TYR A 1 68 ? 38.553 -6.704 -20.658 1.00 0.00 68 TYR A N 5
ATOM 7304 C CA . TYR A 1 68 ? 37.387 -7.291 -20.008 1.00 0.00 68 TYR A CA 5
ATOM 7305 C C . TYR A 1 68 ? 37.792 -8.055 -18.751 1.00 0.00 68 TYR A C 5
ATOM 7306 O O . TYR A 1 68 ? 37.170 -7.913 -17.699 1.00 0.00 68 TYR A O 5
ATOM 7324 N N . GLU A 1 69 ? 38.839 -8.865 -18.870 1.00 0.00 69 GLU A N 5
ATOM 7325 C CA . GLU A 1 69 ? 39.327 -9.652 -17.744 1.00 0.00 69 GLU A CA 5
ATOM 7326 C C . GLU A 1 69 ? 40.017 -8.761 -16.716 1.00 0.00 69 GLU A C 5
ATOM 7327 O O . GLU A 1 69 ? 39.725 -8.829 -15.522 1.00 0.00 69 GLU A O 5
ATOM 7339 N N . LYS A 1 70 ? 40.936 -7.925 -17.188 1.00 0.00 70 LYS A N 5
ATOM 7340 C CA . LYS A 1 70 ? 41.669 -7.019 -16.312 1.00 0.00 70 LYS A CA 5
ATOM 7341 C C . LYS A 1 70 ? 40.711 -6.184 -15.469 1.00 0.00 70 LYS A C 5
ATOM 7342 O O . LYS A 1 70 ? 40.857 -6.095 -14.249 1.00 0.00 70 LYS A O 5
ATOM 7361 N N . LYS A 1 71 ? 39.730 -5.574 -16.125 1.00 0.00 71 LYS A N 5
ATOM 7362 C CA . LYS A 1 71 ? 38.745 -4.749 -15.436 1.00 0.00 71 LYS A CA 5
ATOM 7363 C C . LYS A 1 71 ? 37.863 -5.598 -14.527 1.00 0.00 71 LYS A C 5
ATOM 7364 O O . LYS A 1 71 ? 37.635 -5.252 -13.368 1.00 0.00 71 LYS A O 5
ATOM 7383 N N . ALA A 1 72 ? 37.372 -6.713 -15.059 1.00 0.00 72 ALA A N 5
ATOM 7384 C CA . ALA A 1 72 ? 36.519 -7.613 -14.294 1.00 0.00 72 ALA A CA 5
ATOM 7385 C C . ALA A 1 72 ? 37.204 -8.057 -13.006 1.00 0.00 72 ALA A C 5
ATOM 7386 O O . ALA A 1 72 ? 36.585 -8.092 -11.943 1.00 0.00 72 ALA A O 5
ATOM 7393 N N . GLN A 1 73 ? 38.486 -8.395 -13.109 1.00 0.00 73 GLN A N 5
ATOM 7394 C CA . GLN A 1 73 ? 39.254 -8.838 -11.952 1.00 0.00 73 GLN A CA 5
ATOM 7395 C C . GLN A 1 73 ? 39.462 -7.693 -10.966 1.00 0.00 73 GLN A C 5
ATOM 7396 O O . GLN A 1 73 ? 39.064 -7.781 -9.803 1.00 0.00 73 GLN A O 5
ATOM 7410 N N . LEU A 1 74 ? 40.087 -6.620 -11.436 1.00 0.00 74 LEU A N 5
ATOM 7411 C CA . LEU A 1 74 ? 40.349 -5.457 -10.596 1.00 0.00 74 LEU A CA 5
ATOM 7412 C C . LEU A 1 74 ? 39.073 -4.988 -9.903 1.00 0.00 74 LEU A C 5
ATOM 7413 O O . LEU A 1 74 ? 39.067 -4.732 -8.699 1.00 0.00 74 LEU A O 5
ATOM 7429 N N . ASP A 1 75 ? 37.995 -4.879 -10.672 1.00 0.00 75 ASP A N 5
ATOM 7430 C CA . ASP A 1 75 ? 36.712 -4.444 -10.132 1.00 0.00 75 ASP A CA 5
ATOM 7431 C C . ASP A 1 75 ? 36.207 -5.422 -9.075 1.00 0.00 75 ASP A C 5
ATOM 7432 O O . ASP A 1 75 ? 35.792 -5.019 -7.989 1.00 0.00 75 ASP A O 5
ATOM 7441 N N . LYS A 1 76 ? 36.246 -6.710 -9.401 1.00 0.00 76 LYS A N 5
ATOM 7442 C CA . LYS A 1 76 ? 35.793 -7.746 -8.481 1.00 0.00 76 LYS A CA 5
ATOM 7443 C C . LYS A 1 76 ? 36.488 -7.614 -7.129 1.00 0.00 76 LYS A C 5
ATOM 7444 O O . LYS A 1 76 ? 35.845 -7.679 -6.081 1.00 0.00 76 LYS A O 5
ATOM 7463 N N . VAL A 1 77 ? 37.803 -7.428 -7.160 1.00 0.00 77 VAL A N 5
ATOM 7464 C CA . VAL A 1 77 ? 38.584 -7.284 -5.937 1.00 0.00 77 VAL A CA 5
ATOM 7465 C C . VAL A 1 77 ? 38.218 -6.001 -5.199 1.00 0.00 77 VAL A C 5
ATOM 7466 O O . VAL A 1 77 ? 37.921 -6.024 -4.005 1.00 0.00 77 VAL A O 5
ATOM 7479 N N . ARG A 1 78 ? 38.242 -4.884 -5.919 1.00 0.00 78 ARG A N 5
ATOM 7480 C CA . ARG A 1 78 ? 37.914 -3.590 -5.332 1.00 0.00 78 ARG A CA 5
ATOM 7481 C C . ARG A 1 78 ? 36.568 -3.645 -4.615 1.00 0.00 78 ARG A C 5
ATOM 7482 O O . ARG A 1 78 ? 36.462 -3.278 -3.444 1.00 0.00 78 ARG A O 5
ATOM 7503 N N . TYR A 1 79 ? 35.544 -4.104 -5.324 1.00 0.00 79 TYR A N 5
ATOM 7504 C CA . TYR A 1 79 ? 34.204 -4.204 -4.757 1.00 0.00 79 TYR A CA 5
ATOM 7505 C C . TYR A 1 79 ? 34.186 -5.158 -3.567 1.00 0.00 79 TYR A C 5
ATOM 7506 O O . TYR A 1 79 ? 33.593 -4.864 -2.529 1.00 0.00 79 TYR A O 5
ATOM 7524 N N . SER A 1 80 ? 34.842 -6.304 -3.725 1.00 0.00 80 SER A N 5
ATOM 7525 C CA . SER A 1 80 ? 34.900 -7.305 -2.666 1.00 0.00 80 SER A CA 5
ATOM 7526 C C . SER A 1 80 ? 35.398 -6.688 -1.363 1.00 0.00 80 SER A C 5
ATOM 7527 O O . SER A 1 80 ? 34.735 -6.771 -0.329 1.00 0.00 80 SER A O 5
ATOM 7535 N N . LYS A 1 81 ? 36.572 -6.069 -1.420 1.00 0.00 81 LYS A N 5
ATOM 7536 C CA . LYS A 1 81 ? 37.162 -5.436 -0.246 1.00 0.00 81 LYS A CA 5
ATOM 7537 C C . LYS A 1 81 ? 36.250 -4.340 0.297 1.00 0.00 81 LYS A C 5
ATOM 7538 O O . LYS A 1 81 ? 36.021 -4.253 1.503 1.00 0.00 81 LYS A O 5
ATOM 7557 N N . GLU A 1 82 ? 35.732 -3.508 -0.601 1.00 0.00 82 GLU A N 5
ATOM 7558 C CA . GLU A 1 82 ? 34.845 -2.419 -0.210 1.00 0.00 82 GLU A CA 5
ATOM 7559 C C . GLU A 1 82 ? 33.695 -2.936 0.650 1.00 0.00 82 GLU A C 5
ATOM 7560 O O . GLU A 1 82 ? 33.574 -2.578 1.822 1.00 0.00 82 GLU A O 5
ATOM 7572 N N . ILE A 1 83 ? 32.854 -3.779 0.060 1.00 0.00 83 ILE A N 5
ATOM 7573 C CA . ILE A 1 83 ? 31.715 -4.345 0.772 1.00 0.00 83 ILE A CA 5
ATOM 7574 C C . ILE A 1 83 ? 32.170 -5.151 1.984 1.00 0.00 83 ILE A C 5
ATOM 7575 O O . ILE A 1 83 ? 31.455 -5.248 2.981 1.00 0.00 83 ILE A O 5
ATOM 7591 N N . GLU A 1 84 ? 33.365 -5.726 1.891 1.00 0.00 84 GLU A N 5
ATOM 7592 C CA . GLU A 1 84 ? 33.916 -6.523 2.981 1.00 0.00 84 GLU A CA 5
ATOM 7593 C C . GLU A 1 84 ? 34.022 -5.696 4.259 1.00 0.00 84 GLU A C 5
ATOM 7594 O O . GLU A 1 84 ? 33.466 -6.062 5.294 1.00 0.00 84 GLU A O 5
ATOM 7606 N N . GLU A 1 85 ? 34.741 -4.581 4.178 1.00 0.00 85 GLU A N 5
ATOM 7607 C CA . GLU A 1 85 ? 34.922 -3.704 5.329 1.00 0.00 85 GLU A CA 5
ATOM 7608 C C . GLU A 1 85 ? 33.596 -3.076 5.747 1.00 0.00 85 GLU A C 5
ATOM 7609 O O . GLU A 1 85 ? 33.273 -3.014 6.934 1.00 0.00 85 GLU A O 5
ATOM 7621 N N . TYR A 1 86 ? 32.832 -2.611 4.765 1.00 0.00 86 TYR A N 5
ATOM 7622 C CA . TYR A 1 86 ? 31.542 -1.985 5.031 1.00 0.00 86 TYR A CA 5
ATOM 7623 C C . TYR A 1 86 ? 30.627 -2.930 5.803 1.00 0.00 86 TYR A C 5
ATOM 7624 O O . TYR A 1 86 ? 30.100 -2.576 6.859 1.00 0.00 86 TYR A O 5
ATOM 7642 N N . ARG A 1 87 ? 30.443 -4.133 5.270 1.00 0.00 87 ARG A N 5
ATOM 7643 C CA . ARG A 1 87 ? 29.591 -5.130 5.908 1.00 0.00 87 ARG A CA 5
ATOM 7644 C C . ARG A 1 87 ? 30.092 -5.453 7.313 1.00 0.00 87 ARG A C 5
ATOM 7645 O O . ARG A 1 87 ? 29.308 -5.539 8.259 1.00 0.00 87 ARG A O 5
ATOM 7666 N N . LYS A 1 88 ? 31.402 -5.632 7.442 1.00 0.00 88 LYS A N 5
ATOM 7667 C CA . LYS A 1 88 ? 32.009 -5.946 8.730 1.00 0.00 88 LYS A CA 5
ATOM 7668 C C . LYS A 1 88 ? 31.741 -4.836 9.742 1.00 0.00 88 LYS A C 5
ATOM 7669 O O . LYS A 1 88 ? 31.598 -5.093 10.938 1.00 0.00 88 LYS A O 5
ATOM 7688 N N . LYS A 1 89 ? 31.672 -3.602 9.255 1.00 0.00 89 LYS A N 5
ATOM 7689 C CA . LYS A 1 89 ? 31.418 -2.452 10.116 1.00 0.00 89 LYS A CA 5
ATOM 7690 C C . LYS A 1 89 ? 30.084 -1.798 9.771 1.00 0.00 89 LYS A C 5
ATOM 7691 O O . LYS A 1 89 ? 29.943 -0.579 9.846 1.00 0.00 89 LYS A O 5
ATOM 7710 N N . ASN A 1 90 ? 29.109 -2.618 9.393 1.00 0.00 90 ASN A N 5
ATOM 7711 C CA . ASN A 1 90 ? 27.785 -2.118 9.037 1.00 0.00 90 ASN A CA 5
ATOM 7712 C C . ASN A 1 90 ? 26.766 -2.460 10.119 1.00 0.00 90 ASN A C 5
ATOM 7713 O O . ASN A 1 90 ? 26.168 -1.571 10.724 1.00 0.00 90 ASN A O 5
ATOM 7724 N N . GLN A 1 91 ? 26.574 -3.753 10.357 1.00 0.00 91 GLN A N 5
ATOM 7725 C CA . GLN A 1 91 ? 25.627 -4.212 11.366 1.00 0.00 91 GLN A CA 5
ATOM 7726 C C . GLN A 1 91 ? 26.237 -5.316 12.223 1.00 0.00 91 GLN A C 5
ATOM 7727 O O . GLN A 1 91 ? 26.585 -6.384 11.721 1.00 0.00 91 GLN A O 5
ATOM 7741 N N . GLU A 1 92 ? 26.364 -5.049 13.520 1.00 0.00 92 GLU A N 5
ATOM 7742 C CA . GLU A 1 92 ? 26.934 -6.020 14.446 1.00 0.00 92 GLU A CA 5
ATOM 7743 C C . GLU A 1 92 ? 25.952 -7.158 14.714 1.00 0.00 92 GLU A C 5
ATOM 7744 O O . GLU A 1 92 ? 26.309 -8.332 14.625 1.00 0.00 92 GLU A O 5
ATOM 7756 N N . MET A 1 1 ? 10.022 -12.555 -17.780 1.00 0.00 1 MET A N 6
ATOM 7757 C CA . MET A 1 1 ? 9.307 -12.651 -16.513 1.00 0.00 1 MET A CA 6
ATOM 7758 C C . MET A 1 1 ? 10.152 -13.369 -15.465 1.00 0.00 1 MET A C 6
ATOM 7759 O O . MET A 1 1 ? 9.724 -14.369 -14.888 1.00 0.00 1 MET A O 6
ATOM 7773 N N . ALA A 1 2 ? 11.352 -12.852 -15.224 1.00 0.00 2 ALA A N 6
ATOM 7774 C CA . ALA A 1 2 ? 12.255 -13.443 -14.244 1.00 0.00 2 ALA A CA 6
ATOM 7775 C C . ALA A 1 2 ? 12.312 -12.602 -12.973 1.00 0.00 2 ALA A C 6
ATOM 7776 O O . ALA A 1 2 ? 13.283 -11.883 -12.735 1.00 0.00 2 ALA A O 6
ATOM 7783 N N . HIS A 1 3 ? 11.266 -12.697 -12.159 1.00 0.00 3 HIS A N 6
ATOM 7784 C CA . HIS A 1 3 ? 11.197 -11.944 -10.911 1.00 0.00 3 HIS A CA 6
ATOM 7785 C C . HIS A 1 3 ? 10.298 -12.649 -9.900 1.00 0.00 3 HIS A C 6
ATOM 7786 O O . HIS A 1 3 ? 9.400 -13.405 -10.274 1.00 0.00 3 HIS A O 6
ATOM 7800 N N . HIS A 1 4 ? 10.545 -12.397 -8.619 1.00 0.00 4 HIS A N 6
ATOM 7801 C CA . HIS A 1 4 ? 9.757 -13.007 -7.554 1.00 0.00 4 HIS A CA 6
ATOM 7802 C C . HIS A 1 4 ? 8.973 -11.950 -6.783 1.00 0.00 4 HIS A C 6
ATOM 7803 O O . HIS A 1 4 ? 9.516 -10.909 -6.410 1.00 0.00 4 HIS A O 6
ATOM 7817 N N . HIS A 1 5 ? 7.694 -12.223 -6.547 1.00 0.00 5 HIS A N 6
ATOM 7818 C CA . HIS A 1 5 ? 6.835 -11.294 -5.820 1.00 0.00 5 HIS A CA 6
ATOM 7819 C C . HIS A 1 5 ? 7.085 -11.386 -4.318 1.00 0.00 5 HIS A C 6
ATOM 7820 O O . HIS A 1 5 ? 7.304 -12.471 -3.780 1.00 0.00 5 HIS A O 6
ATOM 7834 N N . HIS A 1 6 ? 7.050 -10.239 -3.646 1.00 0.00 6 HIS A N 6
ATOM 7835 C CA . HIS A 1 6 ? 7.273 -10.190 -2.206 1.00 0.00 6 HIS A CA 6
ATOM 7836 C C . HIS A 1 6 ? 6.212 -9.334 -1.521 1.00 0.00 6 HIS A C 6
ATOM 7837 O O . HIS A 1 6 ? 5.673 -8.401 -2.116 1.00 0.00 6 HIS A O 6
ATOM 7851 N N . HIS A 1 7 ? 5.916 -9.658 -0.266 1.00 0.00 7 HIS A N 6
ATOM 7852 C CA . HIS A 1 7 ? 4.919 -8.919 0.500 1.00 0.00 7 HIS A CA 6
ATOM 7853 C C . HIS A 1 7 ? 5.588 -7.973 1.492 1.00 0.00 7 HIS A C 6
ATOM 7854 O O . HIS A 1 7 ? 5.011 -7.631 2.525 1.00 0.00 7 HIS A O 6
ATOM 7868 N N . HIS A 1 8 ? 6.808 -7.554 1.173 1.00 0.00 8 HIS A N 6
ATOM 7869 C CA . HIS A 1 8 ? 7.556 -6.648 2.037 1.00 0.00 8 HIS A CA 6
ATOM 7870 C C . HIS A 1 8 ? 7.913 -5.362 1.296 1.00 0.00 8 HIS A C 6
ATOM 7871 O O . HIS A 1 8 ? 8.594 -5.394 0.272 1.00 0.00 8 HIS A O 6
ATOM 7885 N N . MET A 1 9 ? 7.446 -4.234 1.821 1.00 0.00 9 MET A N 6
ATOM 7886 C CA . MET A 1 9 ? 7.717 -2.938 1.209 1.00 0.00 9 MET A CA 6
ATOM 7887 C C . MET A 1 9 ? 8.253 -1.951 2.241 1.00 0.00 9 MET A C 6
ATOM 7888 O O . MET A 1 9 ? 7.584 -1.644 3.228 1.00 0.00 9 MET A O 6
ATOM 7902 N N . LYS A 1 10 ? 9.464 -1.456 2.007 1.00 0.00 10 LYS A N 6
ATOM 7903 C CA . LYS A 1 10 ? 10.090 -0.503 2.916 1.00 0.00 10 LYS A CA 6
ATOM 7904 C C . LYS A 1 10 ? 10.538 0.748 2.167 1.00 0.00 10 LYS A C 6
ATOM 7905 O O . LYS A 1 10 ? 11.424 0.690 1.314 1.00 0.00 10 LYS A O 6
ATOM 7924 N N . LYS A 1 11 ? 9.922 1.879 2.492 1.00 0.00 11 LYS A N 6
ATOM 7925 C CA . LYS A 1 11 ? 10.259 3.146 1.853 1.00 0.00 11 LYS A CA 6
ATOM 7926 C C . LYS A 1 11 ? 11.504 3.760 2.485 1.00 0.00 11 LYS A C 6
ATOM 7927 O O . LYS A 1 11 ? 11.421 4.447 3.504 1.00 0.00 11 LYS A O 6
ATOM 7946 N N . LYS A 1 12 ? 12.657 3.510 1.874 1.00 0.00 12 LYS A N 6
ATOM 7947 C CA . LYS A 1 12 ? 13.919 4.040 2.375 1.00 0.00 12 LYS A CA 6
ATOM 7948 C C . LYS A 1 12 ? 14.979 4.047 1.278 1.00 0.00 12 LYS A C 6
ATOM 7949 O O . LYS A 1 12 ? 15.142 3.065 0.552 1.00 0.00 12 LYS A O 6
ATOM 7968 N N . ASP A 1 13 ? 15.699 5.157 1.164 1.00 0.00 13 ASP A N 6
ATOM 7969 C CA . ASP A 1 13 ? 16.745 5.291 0.157 1.00 0.00 13 ASP A CA 6
ATOM 7970 C C . ASP A 1 13 ? 17.741 4.139 0.253 1.00 0.00 13 ASP A C 6
ATOM 7971 O O . ASP A 1 13 ? 17.841 3.455 1.272 1.00 0.00 13 ASP A O 6
ATOM 7980 N N . PRO A 1 14 ? 18.496 3.917 -0.833 1.00 0.00 14 PRO A N 6
ATOM 7981 C CA . PRO A 1 14 ? 19.497 2.848 -0.896 1.00 0.00 14 PRO A CA 6
ATOM 7982 C C . PRO A 1 14 ? 20.698 3.124 0.002 1.00 0.00 14 PRO A C 6
ATOM 7983 O O . PRO A 1 14 ? 21.126 2.258 0.766 1.00 0.00 14 PRO A O 6
ATOM 7994 N N . LEU A 1 15 ? 21.237 4.335 -0.094 1.00 0.00 15 LEU A N 6
ATOM 7995 C CA . LEU A 1 15 ? 22.389 4.725 0.711 1.00 0.00 15 LEU A CA 6
ATOM 7996 C C . LEU A 1 15 ? 23.592 3.839 0.407 1.00 0.00 15 LEU A C 6
ATOM 7997 O O . LEU A 1 15 ? 24.538 3.768 1.191 1.00 0.00 15 LEU A O 6
ATOM 8013 N N . ALA A 1 16 ? 23.549 3.165 -0.738 1.00 0.00 16 ALA A N 6
ATOM 8014 C CA . ALA A 1 16 ? 24.637 2.286 -1.148 1.00 0.00 16 ALA A CA 6
ATOM 8015 C C . ALA A 1 16 ? 25.808 3.087 -1.709 1.00 0.00 16 ALA A C 6
ATOM 8016 O O . ALA A 1 16 ? 25.666 4.243 -2.109 1.00 0.00 16 ALA A O 6
ATOM 8023 N N . PRO A 1 17 ? 26.994 2.461 -1.738 1.00 0.00 17 PRO A N 6
ATOM 8024 C CA . PRO A 1 17 ? 28.212 3.098 -2.248 1.00 0.00 17 PRO A CA 6
ATOM 8025 C C . PRO A 1 17 ? 28.172 3.302 -3.758 1.00 0.00 17 PRO A C 6
ATOM 8026 O O . PRO A 1 17 ? 27.143 3.083 -4.397 1.00 0.00 17 PRO A O 6
ATOM 8037 N N . LYS A 1 18 ? 29.298 3.722 -4.324 1.00 0.00 18 LYS A N 6
ATOM 8038 C CA . LYS A 1 18 ? 29.393 3.955 -5.760 1.00 0.00 18 LYS A CA 6
ATOM 8039 C C . LYS A 1 18 ? 30.062 2.776 -6.459 1.00 0.00 18 LYS A C 6
ATOM 8040 O O . LYS A 1 18 ? 30.922 2.108 -5.884 1.00 0.00 18 LYS A O 6
ATOM 8059 N N . ARG A 1 19 ? 29.664 2.527 -7.703 1.00 0.00 19 ARG A N 6
ATOM 8060 C CA . ARG A 1 19 ? 30.226 1.429 -8.479 1.00 0.00 19 ARG A CA 6
ATOM 8061 C C . ARG A 1 19 ? 29.784 1.512 -9.938 1.00 0.00 19 ARG A C 6
ATOM 8062 O O . ARG A 1 19 ? 28.835 2.221 -10.269 1.00 0.00 19 ARG A O 6
ATOM 8083 N N . ALA A 1 20 ? 30.480 0.784 -10.804 1.00 0.00 20 ALA A N 6
ATOM 8084 C CA . ALA A 1 20 ? 30.159 0.774 -12.226 1.00 0.00 20 ALA A CA 6
ATOM 8085 C C . ALA A 1 20 ? 30.014 -0.652 -12.747 1.00 0.00 20 ALA A C 6
ATOM 8086 O O . ALA A 1 20 ? 30.466 -1.605 -12.110 1.00 0.00 20 ALA A O 6
ATOM 8093 N N . LEU A 1 21 ? 29.382 -0.792 -13.907 1.00 0.00 21 LEU A N 6
ATOM 8094 C CA . LEU A 1 21 ? 29.177 -2.102 -14.513 1.00 0.00 21 LEU A CA 6
ATOM 8095 C C . LEU A 1 21 ? 30.511 -2.786 -14.797 1.00 0.00 21 LEU A C 6
ATOM 8096 O O . LEU A 1 21 ? 31.558 -2.138 -14.826 1.00 0.00 21 LEU A O 6
ATOM 8112 N N . SER A 1 22 ? 30.465 -4.097 -15.008 1.00 0.00 22 SER A N 6
ATOM 8113 C CA . SER A 1 22 ? 31.670 -4.869 -15.288 1.00 0.00 22 SER A CA 6
ATOM 8114 C C . SER A 1 22 ? 31.814 -5.127 -16.785 1.00 0.00 22 SER A C 6
ATOM 8115 O O . SER A 1 22 ? 30.951 -4.749 -17.577 1.00 0.00 22 SER A O 6
ATOM 8123 N N . ALA A 1 23 ? 32.911 -5.773 -17.165 1.00 0.00 23 ALA A N 6
ATOM 8124 C CA . ALA A 1 23 ? 33.169 -6.084 -18.566 1.00 0.00 23 ALA A CA 6
ATOM 8125 C C . ALA A 1 23 ? 32.167 -7.104 -19.095 1.00 0.00 23 ALA A C 6
ATOM 8126 O O . ALA A 1 23 ? 31.748 -7.035 -20.251 1.00 0.00 23 ALA A O 6
ATOM 8133 N N . TYR A 1 24 ? 31.787 -8.050 -18.243 1.00 0.00 24 TYR A N 6
ATOM 8134 C CA . TYR A 1 24 ? 30.836 -9.087 -18.626 1.00 0.00 24 TYR A CA 6
ATOM 8135 C C . TYR A 1 24 ? 29.457 -8.490 -18.892 1.00 0.00 24 TYR A C 6
ATOM 8136 O O . TYR A 1 24 ? 28.705 -8.986 -19.731 1.00 0.00 24 TYR A O 6
ATOM 8154 N N . MET A 1 25 ? 29.133 -7.421 -18.172 1.00 0.00 25 MET A N 6
ATOM 8155 C CA . MET A 1 25 ? 27.846 -6.755 -18.330 1.00 0.00 25 MET A CA 6
ATOM 8156 C C . MET A 1 25 ? 27.737 -6.103 -19.705 1.00 0.00 25 MET A C 6
ATOM 8157 O O . MET A 1 25 ? 26.749 -6.289 -20.415 1.00 0.00 25 MET A O 6
ATOM 8171 N N . PHE A 1 26 ? 28.759 -5.337 -20.074 1.00 0.00 26 PHE A N 6
ATOM 8172 C CA . PHE A 1 26 ? 28.777 -4.656 -21.364 1.00 0.00 26 PHE A CA 6
ATOM 8173 C C . PHE A 1 26 ? 28.704 -5.661 -22.510 1.00 0.00 26 PHE A C 6
ATOM 8174 O O . PHE A 1 26 ? 28.107 -5.388 -23.552 1.00 0.00 26 PHE A O 6
ATOM 8191 N N . TYR A 1 27 ? 29.315 -6.823 -22.310 1.00 0.00 27 TYR A N 6
ATOM 8192 C CA . TYR A 1 27 ? 29.323 -7.867 -23.327 1.00 0.00 27 TYR A CA 6
ATOM 8193 C C . TYR A 1 27 ? 27.910 -8.371 -23.602 1.00 0.00 27 TYR A C 6
ATOM 8194 O O . TYR A 1 27 ? 27.410 -8.273 -24.723 1.00 0.00 27 TYR A O 6
ATOM 8212 N N . VAL A 1 28 ? 27.269 -8.910 -22.569 1.00 0.00 28 VAL A N 6
ATOM 8213 C CA . VAL A 1 28 ? 25.912 -9.428 -22.697 1.00 0.00 28 VAL A CA 6
ATOM 8214 C C . VAL A 1 28 ? 24.944 -8.332 -23.130 1.00 0.00 28 VAL A C 6
ATOM 8215 O O . VAL A 1 28 ? 24.009 -8.580 -23.890 1.00 0.00 28 VAL A O 6
ATOM 8228 N N . LYS A 1 29 ? 25.176 -7.119 -22.640 1.00 0.00 29 LYS A N 6
ATOM 8229 C CA . LYS A 1 29 ? 24.326 -5.983 -22.977 1.00 0.00 29 LYS A CA 6
ATOM 8230 C C . LYS A 1 29 ? 24.345 -5.715 -24.479 1.00 0.00 29 LYS A C 6
ATOM 8231 O O . LYS A 1 29 ? 23.303 -5.732 -25.135 1.00 0.00 29 LYS A O 6
ATOM 8250 N N . ASP A 1 30 ? 25.535 -5.470 -25.016 1.00 0.00 30 ASP A N 6
ATOM 8251 C CA . ASP A 1 30 ? 25.689 -5.202 -26.441 1.00 0.00 30 ASP A CA 6
ATOM 8252 C C . ASP A 1 30 ? 25.186 -6.378 -27.273 1.00 0.00 30 ASP A C 6
ATOM 8253 O O . ASP A 1 30 ? 24.396 -6.203 -28.201 1.00 0.00 30 ASP A O 6
ATOM 8262 N N . LYS A 1 31 ? 25.651 -7.576 -26.936 1.00 0.00 31 LYS A N 6
ATOM 8263 C CA . LYS A 1 31 ? 25.249 -8.782 -27.651 1.00 0.00 31 LYS A CA 6
ATOM 8264 C C . LYS A 1 31 ? 23.729 -8.905 -27.699 1.00 0.00 31 LYS A C 6
ATOM 8265 O O . LYS A 1 31 ? 23.137 -8.984 -28.776 1.00 0.00 31 LYS A O 6
ATOM 8284 N N . ARG A 1 32 ? 23.103 -8.918 -26.527 1.00 0.00 32 ARG A N 6
ATOM 8285 C CA . ARG A 1 32 ? 21.653 -9.031 -26.436 1.00 0.00 32 ARG A CA 6
ATOM 8286 C C . ARG A 1 32 ? 20.971 -7.962 -27.286 1.00 0.00 32 ARG A C 6
ATOM 8287 O O . ARG A 1 32 ? 20.049 -8.255 -28.049 1.00 0.00 32 ARG A O 6
ATOM 8308 N N . LEU A 1 33 ? 21.428 -6.723 -27.147 1.00 0.00 33 LEU A N 6
ATOM 8309 C CA . LEU A 1 33 ? 20.862 -5.609 -27.901 1.00 0.00 33 LEU A CA 6
ATOM 8310 C C . LEU A 1 33 ? 20.825 -5.924 -29.392 1.00 0.00 33 LEU A C 6
ATOM 8311 O O . LEU A 1 33 ? 19.768 -5.878 -30.020 1.00 0.00 33 LEU A O 6
ATOM 8327 N N . GLU A 1 34 ? 21.987 -6.247 -29.953 1.00 0.00 34 GLU A N 6
ATOM 8328 C CA . GLU A 1 34 ? 22.086 -6.571 -31.371 1.00 0.00 34 GLU A CA 6
ATOM 8329 C C . GLU A 1 34 ? 21.147 -7.718 -31.734 1.00 0.00 34 GLU A C 6
ATOM 8330 O O . GLU A 1 34 ? 20.365 -7.617 -32.680 1.00 0.00 34 GLU A O 6
ATOM 8342 N N . ILE A 1 35 ? 21.230 -8.806 -30.976 1.00 0.00 35 ILE A N 6
ATOM 8343 C CA . ILE A 1 35 ? 20.388 -9.971 -31.217 1.00 0.00 35 ILE A CA 6
ATOM 8344 C C . ILE A 1 35 ? 18.912 -9.588 -31.232 1.00 0.00 35 ILE A C 6
ATOM 8345 O O . ILE A 1 35 ? 18.117 -10.168 -31.972 1.00 0.00 35 ILE A O 6
ATOM 8361 N N . ILE A 1 36 ? 18.552 -8.607 -30.410 1.00 0.00 36 ILE A N 6
ATOM 8362 C CA . ILE A 1 36 ? 17.172 -8.145 -30.331 1.00 0.00 36 ILE A CA 6
ATOM 8363 C C . ILE A 1 36 ? 16.860 -7.152 -31.445 1.00 0.00 36 ILE A C 6
ATOM 8364 O O . ILE A 1 36 ? 15.707 -6.995 -31.847 1.00 0.00 36 ILE A O 6
ATOM 8380 N N . LYS A 1 37 ? 17.896 -6.485 -31.943 1.00 0.00 37 LYS A N 6
ATOM 8381 C CA . LYS A 1 37 ? 17.734 -5.509 -33.014 1.00 0.00 37 LYS A CA 6
ATOM 8382 C C . LYS A 1 37 ? 17.427 -6.200 -34.338 1.00 0.00 37 LYS A C 6
ATOM 8383 O O . LYS A 1 37 ? 16.516 -5.797 -35.061 1.00 0.00 37 LYS A O 6
ATOM 8402 N N . GLU A 1 38 ? 18.191 -7.242 -34.648 1.00 0.00 38 GLU A N 6
ATOM 8403 C CA . GLU A 1 38 ? 17.999 -7.989 -35.886 1.00 0.00 38 GLU A CA 6
ATOM 8404 C C . GLU A 1 38 ? 17.051 -9.166 -35.669 1.00 0.00 38 GLU A C 6
ATOM 8405 O O . GLU A 1 38 ? 16.376 -9.612 -36.597 1.00 0.00 38 GLU A O 6
ATOM 8417 N N . LYS A 1 39 ? 17.008 -9.664 -34.438 1.00 0.00 39 LYS A N 6
ATOM 8418 C CA . LYS A 1 39 ? 16.144 -10.788 -34.097 1.00 0.00 39 LYS A CA 6
ATOM 8419 C C . LYS A 1 39 ? 15.395 -10.523 -32.796 1.00 0.00 39 LYS A C 6
ATOM 8420 O O . LYS A 1 39 ? 15.698 -11.096 -31.749 1.00 0.00 39 LYS A O 6
ATOM 8439 N N . PRO A 1 40 ? 14.391 -9.635 -32.860 1.00 0.00 40 PRO A N 6
ATOM 8440 C CA . PRO A 1 40 ? 13.577 -9.275 -31.695 1.00 0.00 40 PRO A CA 6
ATOM 8441 C C . PRO A 1 40 ? 12.669 -10.416 -31.249 1.00 0.00 40 PRO A C 6
ATOM 8442 O O . PRO A 1 40 ? 12.150 -10.408 -30.133 1.00 0.00 40 PRO A O 6
ATOM 8453 N N . GLU A 1 41 ? 12.482 -11.397 -32.127 1.00 0.00 41 GLU A N 6
ATOM 8454 C CA . GLU A 1 41 ? 11.636 -12.544 -31.822 1.00 0.00 41 GLU A CA 6
ATOM 8455 C C . GLU A 1 41 ? 12.256 -13.400 -30.721 1.00 0.00 41 GLU A C 6
ATOM 8456 O O . GLU A 1 41 ? 11.553 -13.929 -29.859 1.00 0.00 41 GLU A O 6
ATOM 8468 N N . LEU A 1 42 ? 13.578 -13.533 -30.757 1.00 0.00 42 LEU A N 6
ATOM 8469 C CA . LEU A 1 42 ? 14.294 -14.325 -29.764 1.00 0.00 42 LEU A CA 6
ATOM 8470 C C . LEU A 1 42 ? 14.645 -13.480 -28.543 1.00 0.00 42 LEU A C 6
ATOM 8471 O O . LEU A 1 42 ? 15.310 -13.950 -27.621 1.00 0.00 42 LEU A O 6
ATOM 8487 N N . ALA A 1 43 ? 14.190 -12.231 -28.544 1.00 0.00 43 ALA A N 6
ATOM 8488 C CA . ALA A 1 43 ? 14.453 -11.322 -27.435 1.00 0.00 43 ALA A CA 6
ATOM 8489 C C . ALA A 1 43 ? 13.974 -11.915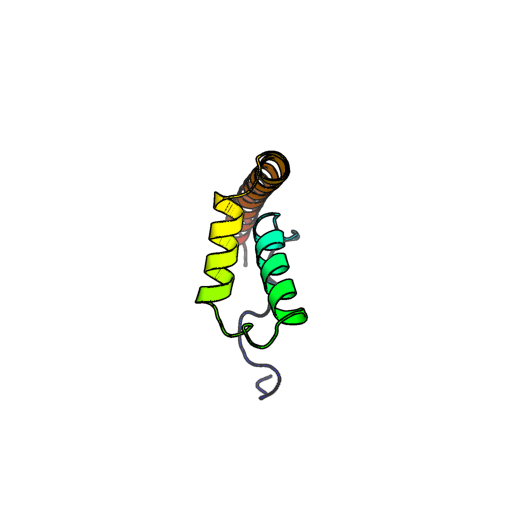 -26.115 1.00 0.00 43 ALA A C 6
ATOM 8490 O O . ALA A 1 43 ? 14.487 -11.577 -25.048 1.00 0.00 43 ALA A O 6
ATOM 8497 N N . LYS A 1 44 ? 12.987 -12.801 -26.192 1.00 0.00 44 LYS A N 6
ATOM 8498 C CA . LYS A 1 44 ? 12.438 -13.442 -25.003 1.00 0.00 44 LYS A CA 6
ATOM 8499 C C . LYS A 1 44 ? 12.945 -14.875 -24.875 1.00 0.00 44 LYS A C 6
ATOM 8500 O O . LYS A 1 44 ? 12.250 -15.745 -24.350 1.00 0.00 44 LYS A O 6
ATOM 8519 N N . ASP A 1 45 ? 14.161 -15.112 -25.355 1.00 0.00 45 ASP A N 6
ATOM 8520 C CA . ASP A 1 45 ? 14.762 -16.439 -25.292 1.00 0.00 45 ASP A CA 6
ATOM 8521 C C . ASP A 1 45 ? 16.006 -16.431 -24.408 1.00 0.00 45 ASP A C 6
ATOM 8522 O O . ASP A 1 45 ? 17.132 -16.447 -24.903 1.00 0.00 45 ASP A O 6
ATOM 8531 N N . VAL A 1 46 ? 15.793 -16.404 -23.096 1.00 0.00 46 VAL A N 6
ATOM 8532 C CA . VAL A 1 46 ? 16.896 -16.392 -22.142 1.00 0.00 46 VAL A CA 6
ATOM 8533 C C . VAL A 1 46 ? 17.897 -17.500 -22.448 1.00 0.00 46 VAL A C 6
ATOM 8534 O O . VAL A 1 46 ? 19.108 -17.280 -22.425 1.00 0.00 46 VAL A O 6
ATOM 8547 N N . ALA A 1 47 ? 17.384 -18.692 -22.734 1.00 0.00 47 ALA A N 6
ATOM 8548 C CA . ALA A 1 47 ? 18.233 -19.835 -23.047 1.00 0.00 47 ALA A CA 6
ATOM 8549 C C . ALA A 1 47 ? 19.069 -19.573 -24.295 1.00 0.00 47 ALA A C 6
ATOM 8550 O O . ALA A 1 47 ? 20.251 -19.909 -24.343 1.00 0.00 47 ALA A O 6
ATOM 8557 N N . GLN A 1 48 ? 18.445 -18.971 -25.303 1.00 0.00 48 GLN A N 6
ATOM 8558 C CA . GLN A 1 48 ? 19.132 -18.665 -26.552 1.00 0.00 48 GLN A CA 6
ATOM 8559 C C . GLN A 1 48 ? 20.296 -17.710 -26.314 1.00 0.00 48 GLN A C 6
ATOM 8560 O O . GLN A 1 48 ? 21.455 -18.056 -26.545 1.00 0.00 48 GLN A O 6
ATOM 8574 N N . VAL A 1 49 ? 19.981 -16.504 -25.850 1.00 0.00 49 VAL A N 6
ATOM 8575 C CA . VAL A 1 49 ? 21.001 -15.498 -25.579 1.00 0.00 49 VAL A CA 6
ATOM 8576 C C . VAL A 1 49 ? 22.129 -16.074 -24.731 1.00 0.00 49 VAL A C 6
ATOM 8577 O O . VAL A 1 49 ? 23.306 -15.897 -25.042 1.00 0.00 49 VAL A O 6
ATOM 8590 N N . GLY A 1 50 ? 21.761 -16.766 -23.657 1.00 0.00 50 GLY A N 6
ATOM 8591 C CA . GLY A 1 50 ? 22.754 -17.358 -22.780 1.00 0.00 50 GLY A CA 6
ATOM 8592 C C . GLY A 1 50 ? 23.714 -18.268 -23.521 1.00 0.00 50 GLY A C 6
ATOM 8593 O O . GLY A 1 50 ? 24.931 -18.141 -23.385 1.00 0.00 50 GLY A O 6
ATOM 8597 N N . LYS A 1 51 ? 23.166 -19.189 -24.306 1.00 0.00 51 LYS A N 6
ATOM 8598 C CA . LYS A 1 51 ? 23.981 -20.125 -25.072 1.00 0.00 51 LYS A CA 6
ATOM 8599 C C . LYS A 1 51 ? 24.950 -19.381 -25.986 1.00 0.00 51 LYS A C 6
ATOM 8600 O O . LYS A 1 51 ? 26.074 -19.830 -26.213 1.00 0.00 51 LYS A O 6
ATOM 8619 N N . LEU A 1 52 ? 24.507 -18.242 -26.507 1.00 0.00 52 LEU A N 6
ATOM 8620 C CA . LEU A 1 52 ? 25.336 -17.434 -27.396 1.00 0.00 52 LEU A CA 6
ATOM 8621 C C . LEU A 1 52 ? 26.544 -16.873 -26.653 1.00 0.00 52 LEU A C 6
ATOM 8622 O O . LEU A 1 52 ? 27.670 -16.927 -27.148 1.00 0.00 52 LEU A O 6
ATOM 8638 N N . ILE A 1 53 ? 26.302 -16.336 -25.462 1.00 0.00 53 ILE A N 6
ATOM 8639 C CA . ILE A 1 53 ? 27.371 -15.767 -24.650 1.00 0.00 53 ILE A CA 6
ATOM 8640 C C . ILE A 1 53 ? 28.410 -16.824 -24.292 1.00 0.00 53 ILE A C 6
ATOM 8641 O O . ILE A 1 53 ? 29.607 -16.627 -24.497 1.00 0.00 53 ILE A O 6
ATOM 8657 N N . GLY A 1 54 ? 27.944 -17.948 -23.755 1.00 0.00 54 GLY A N 6
ATOM 8658 C CA . GLY A 1 54 ? 28.846 -19.020 -23.379 1.00 0.00 54 GLY A CA 6
ATOM 8659 C C . GLY A 1 54 ? 29.654 -19.537 -24.552 1.00 0.00 54 GLY A C 6
ATOM 8660 O O . GLY A 1 54 ? 30.879 -19.633 -24.476 1.00 0.00 54 GLY A O 6
ATOM 8664 N N . GLU A 1 55 ? 28.968 -19.872 -25.640 1.00 0.00 55 GLU A N 6
ATOM 8665 C CA . GLU A 1 55 ? 29.631 -20.384 -26.834 1.00 0.00 55 GLU A CA 6
ATOM 8666 C C . GLU A 1 55 ? 30.595 -19.349 -27.407 1.00 0.00 55 GLU A C 6
ATOM 8667 O O . GLU A 1 55 ? 31.763 -19.645 -27.656 1.00 0.00 55 GLU A O 6
ATOM 8679 N N . ALA A 1 56 ? 30.096 -18.135 -27.613 1.00 0.00 56 ALA A N 6
ATOM 8680 C CA . ALA A 1 56 ? 30.913 -17.056 -28.155 1.00 0.00 56 ALA A CA 6
ATOM 8681 C C . ALA A 1 56 ? 32.137 -16.802 -27.282 1.00 0.00 56 ALA A C 6
ATOM 8682 O O . ALA A 1 56 ? 33.200 -16.432 -27.780 1.00 0.00 56 ALA A O 6
ATOM 8689 N N . TRP A 1 57 ? 31.980 -17.002 -25.978 1.00 0.00 57 TRP A N 6
ATOM 8690 C CA . TRP A 1 57 ? 33.073 -16.794 -25.036 1.00 0.00 57 TRP A CA 6
ATOM 8691 C C . TRP A 1 57 ? 34.140 -17.872 -25.192 1.00 0.00 57 TRP A C 6
ATOM 8692 O O . TRP A 1 57 ? 35.292 -17.577 -25.507 1.00 0.00 57 TRP A O 6
ATOM 8713 N N . GLY A 1 58 ? 33.748 -19.123 -24.971 1.00 0.00 58 GLY A N 6
ATOM 8714 C CA . GLY A 1 58 ? 34.683 -20.226 -25.093 1.00 0.00 58 GLY A CA 6
ATOM 8715 C C . GLY A 1 58 ? 35.418 -20.219 -26.419 1.00 0.00 58 GLY A C 6
ATOM 8716 O O . GLY A 1 58 ? 36.617 -20.488 -26.472 1.00 0.00 58 GLY A O 6
ATOM 8720 N N . GLN A 1 59 ? 34.696 -19.913 -27.492 1.00 0.00 59 GLN A N 6
ATOM 8721 C CA . GLN A 1 59 ? 35.286 -19.876 -28.825 1.00 0.00 59 GLN A CA 6
ATOM 8722 C C . GLN A 1 59 ? 36.174 -18.647 -28.992 1.00 0.00 59 GLN A C 6
ATOM 8723 O O . GLN A 1 59 ? 37.102 -18.644 -29.803 1.00 0.00 59 GLN A O 6
ATOM 8737 N N . LEU A 1 60 ? 35.884 -17.604 -28.222 1.00 0.00 60 LEU A N 6
ATOM 8738 C CA . LEU A 1 60 ? 36.656 -16.368 -28.285 1.00 0.00 60 LEU A CA 6
ATOM 8739 C C . LEU A 1 60 ? 38.140 -16.641 -28.063 1.00 0.00 60 LEU A C 6
ATOM 8740 O O . LEU A 1 60 ? 38.538 -17.770 -27.776 1.00 0.00 60 LEU A O 6
ATOM 8756 N N . SER A 1 61 ? 38.954 -15.599 -28.197 1.00 0.00 61 SER A N 6
ATOM 8757 C CA . SER A 1 61 ? 40.395 -15.726 -28.014 1.00 0.00 61 SER A CA 6
ATOM 8758 C C . SER A 1 61 ? 40.820 -15.182 -26.653 1.00 0.00 61 SER A C 6
ATOM 8759 O O . SER A 1 61 ? 40.105 -14.409 -26.014 1.00 0.00 61 SER A O 6
ATOM 8767 N N . PRO A 1 62 ? 42.012 -15.595 -26.197 1.00 0.00 62 PRO A N 6
ATOM 8768 C CA . PRO A 1 62 ? 42.560 -15.162 -24.908 1.00 0.00 62 PRO A CA 6
ATOM 8769 C C . PRO A 1 62 ? 42.962 -13.691 -24.914 1.00 0.00 62 PRO A C 6
ATOM 8770 O O . PRO A 1 62 ? 43.218 -13.104 -23.863 1.00 0.00 62 PRO A O 6
ATOM 8781 N N . ALA A 1 63 ? 43.014 -13.102 -26.104 1.00 0.00 63 ALA A N 6
ATOM 8782 C CA . ALA A 1 63 ? 43.383 -11.699 -26.246 1.00 0.00 63 ALA A CA 6
ATOM 8783 C C . ALA A 1 63 ? 42.388 -10.794 -25.527 1.00 0.00 63 ALA A C 6
ATOM 8784 O O . ALA A 1 63 ? 42.774 -9.951 -24.718 1.00 0.00 63 ALA A O 6
ATOM 8791 N N . GLN A 1 64 ? 41.106 -10.976 -25.827 1.00 0.00 64 GLN A N 6
ATOM 8792 C CA . GLN A 1 64 ? 40.056 -10.175 -25.209 1.00 0.00 64 GLN A CA 6
ATOM 8793 C C . GLN A 1 64 ? 39.621 -10.780 -23.878 1.00 0.00 64 GLN A C 6
ATOM 8794 O O . GLN A 1 64 ? 39.202 -10.066 -22.967 1.00 0.00 64 GLN A O 6
ATOM 8808 N N . LYS A 1 65 ? 39.724 -12.100 -23.773 1.00 0.00 65 LYS A N 6
ATOM 8809 C CA . LYS A 1 65 ? 39.343 -12.803 -22.553 1.00 0.00 65 LYS A CA 6
ATOM 8810 C C . LYS A 1 65 ? 40.294 -12.463 -21.410 1.00 0.00 65 LYS A C 6
ATOM 8811 O O . LYS A 1 65 ? 39.885 -12.383 -20.252 1.00 0.00 65 LYS A O 6
ATOM 8830 N N . ALA A 1 66 ? 41.565 -12.262 -21.743 1.00 0.00 66 ALA A N 6
ATOM 8831 C CA . ALA A 1 66 ? 42.573 -11.927 -20.745 1.00 0.00 66 ALA A CA 6
ATOM 8832 C C . ALA A 1 66 ? 42.121 -10.755 -19.881 1.00 0.00 66 ALA A C 6
ATOM 8833 O O . ALA A 1 66 ? 41.972 -10.871 -18.664 1.00 0.00 66 ALA A O 6
ATOM 8840 N N . PRO A 1 67 ? 41.898 -9.598 -20.521 1.00 0.00 67 PRO A N 6
ATOM 8841 C CA . PRO A 1 67 ? 41.460 -8.382 -19.829 1.00 0.00 67 PRO A CA 6
ATOM 8842 C C . PRO A 1 67 ? 40.027 -8.489 -19.319 1.00 0.00 67 PRO A C 6
ATOM 8843 O O . PRO A 1 67 ? 39.746 -8.183 -18.160 1.00 0.00 67 PRO A O 6
ATOM 8854 N N . TYR A 1 68 ? 39.125 -8.925 -20.192 1.00 0.00 68 TYR A N 6
ATOM 8855 C CA . TYR A 1 68 ? 37.720 -9.070 -19.830 1.00 0.00 68 TYR A CA 6
ATOM 8856 C C . TYR A 1 68 ? 37.568 -9.900 -18.559 1.00 0.00 68 TYR A C 6
ATOM 8857 O O . TYR A 1 68 ? 36.827 -9.530 -17.648 1.00 0.00 68 TYR A O 6
ATOM 8875 N N . GLU A 1 69 ? 38.276 -11.024 -18.505 1.00 0.00 69 GLU A N 6
ATOM 8876 C CA . GLU A 1 69 ? 38.220 -11.907 -17.346 1.00 0.00 69 GLU A CA 6
ATOM 8877 C C . GLU A 1 69 ? 38.855 -11.246 -16.127 1.00 0.00 69 GLU A C 6
ATOM 8878 O O . GLU A 1 69 ? 38.252 -11.180 -15.056 1.00 0.00 69 GLU A O 6
ATOM 8890 N N . LYS A 1 70 ? 40.079 -10.756 -16.298 1.00 0.00 70 LYS A N 6
ATOM 8891 C CA . LYS A 1 70 ? 40.798 -10.098 -15.213 1.00 0.00 70 LYS A CA 6
ATOM 8892 C C . LYS A 1 70 ? 39.960 -8.978 -14.605 1.00 0.00 70 LYS A C 6
ATOM 8893 O O . LYS A 1 70 ? 39.661 -8.991 -13.411 1.00 0.00 70 LYS A O 6
ATOM 8912 N N . LYS A 1 71 ? 39.583 -8.011 -15.434 1.00 0.00 71 LYS A N 6
ATOM 8913 C CA . LYS A 1 71 ? 38.777 -6.884 -14.979 1.00 0.00 71 LYS A CA 6
ATOM 8914 C C . LYS A 1 71 ? 37.489 -7.368 -14.320 1.00 0.00 71 LYS A C 6
ATOM 8915 O O . LYS A 1 71 ? 37.169 -6.976 -13.198 1.00 0.00 71 LYS A O 6
ATOM 8934 N N . ALA A 1 72 ? 36.754 -8.222 -15.025 1.00 0.00 72 ALA A N 6
ATOM 8935 C CA . ALA A 1 72 ? 35.503 -8.762 -14.506 1.00 0.00 72 ALA A CA 6
ATOM 8936 C C . ALA A 1 72 ? 35.705 -9.396 -13.135 1.00 0.00 72 ALA A C 6
ATOM 8937 O O . ALA A 1 72 ? 34.867 -9.253 -12.245 1.00 0.00 72 ALA A O 6
ATOM 8944 N N . GLN A 1 73 ? 36.822 -10.098 -12.971 1.00 0.00 73 GLN A N 6
ATOM 8945 C CA . GLN A 1 73 ? 37.133 -10.756 -11.708 1.00 0.00 73 GLN A CA 6
ATOM 8946 C C . GLN A 1 73 ? 37.357 -9.730 -10.601 1.00 0.00 73 GLN A C 6
ATOM 8947 O O . GLN A 1 73 ? 36.604 -9.676 -9.628 1.00 0.00 73 GLN A O 6
ATOM 8961 N N . LEU A 1 74 ? 38.398 -8.919 -10.756 1.00 0.00 74 LEU A N 6
ATOM 8962 C CA . LEU A 1 74 ? 38.722 -7.895 -9.769 1.00 0.00 74 LEU A CA 6
ATOM 8963 C C . LEU A 1 74 ? 37.505 -7.026 -9.466 1.00 0.00 74 LEU A C 6
ATOM 8964 O O . LEU A 1 74 ? 37.291 -6.617 -8.325 1.00 0.00 74 LEU A O 6
ATOM 8980 N N . ASP A 1 75 ? 36.711 -6.750 -10.494 1.00 0.00 75 ASP A N 6
ATOM 8981 C CA . ASP A 1 75 ? 35.513 -5.933 -10.337 1.00 0.00 75 ASP A CA 6
ATOM 8982 C C . ASP A 1 75 ? 34.464 -6.661 -9.503 1.00 0.00 75 ASP A C 6
ATOM 8983 O O . ASP A 1 75 ? 33.811 -6.063 -8.647 1.00 0.00 75 ASP A O 6
ATOM 8992 N N . LYS A 1 76 ? 34.307 -7.956 -9.758 1.00 0.00 76 LYS A N 6
ATOM 8993 C CA . LYS A 1 76 ? 33.337 -8.767 -9.031 1.00 0.00 76 LYS A CA 6
ATOM 8994 C C . LYS A 1 76 ? 33.678 -8.821 -7.546 1.00 0.00 76 LYS A C 6
ATOM 8995 O O . LYS A 1 76 ? 32.822 -8.582 -6.693 1.00 0.00 76 LYS A O 6
ATOM 9014 N N . VAL A 1 77 ? 34.934 -9.135 -7.242 1.00 0.00 77 VAL A N 6
ATOM 9015 C CA . VAL A 1 77 ? 35.388 -9.217 -5.859 1.00 0.00 77 VAL A CA 6
ATOM 9016 C C . VAL A 1 77 ? 35.401 -7.841 -5.202 1.00 0.00 77 VAL A C 6
ATOM 9017 O O . VAL A 1 77 ? 35.105 -7.706 -4.015 1.00 0.00 77 VAL A O 6
ATOM 9030 N N . ARG A 1 78 ? 35.745 -6.822 -5.983 1.00 0.00 78 ARG A N 6
ATOM 9031 C CA . ARG A 1 78 ? 35.798 -5.456 -5.477 1.00 0.00 78 ARG A CA 6
ATOM 9032 C C . ARG A 1 78 ? 34.405 -4.965 -5.091 1.00 0.00 78 ARG A C 6
ATOM 9033 O O . ARG A 1 78 ? 34.178 -4.536 -3.959 1.00 0.00 78 ARG A O 6
ATOM 9054 N N . TYR A 1 79 ? 33.477 -5.030 -6.039 1.00 0.00 79 TYR A N 6
ATOM 9055 C CA . TYR A 1 79 ? 32.108 -4.589 -5.800 1.00 0.00 79 TYR A CA 6
ATOM 9056 C C . TYR A 1 79 ? 31.450 -5.426 -4.708 1.00 0.00 79 TYR A C 6
ATOM 9057 O O . TYR A 1 79 ? 30.780 -4.894 -3.822 1.00 0.00 79 TYR A O 6
ATOM 9075 N N . SER A 1 80 ? 31.645 -6.739 -4.778 1.00 0.00 80 SER A N 6
ATOM 9076 C CA . SER A 1 80 ? 31.068 -7.651 -3.798 1.00 0.00 80 SER A CA 6
ATOM 9077 C C . SER A 1 80 ? 31.527 -7.293 -2.387 1.00 0.00 80 SER A C 6
ATOM 9078 O O . SER A 1 80 ? 30.710 -7.063 -1.495 1.00 0.00 80 SER A O 6
ATOM 9086 N N . LYS A 1 81 ? 32.840 -7.248 -2.192 1.00 0.00 81 LYS A N 6
ATOM 9087 C CA . LYS A 1 81 ? 33.410 -6.917 -0.892 1.00 0.00 81 LYS A CA 6
ATOM 9088 C C . LYS A 1 81 ? 32.972 -5.527 -0.443 1.00 0.00 81 LYS A C 6
ATOM 9089 O O . LYS A 1 81 ? 32.578 -5.332 0.706 1.00 0.00 81 LYS A O 6
ATOM 9108 N N . GLU A 1 82 ? 33.042 -4.565 -1.358 1.00 0.00 82 GLU A N 6
ATOM 9109 C CA . GLU A 1 82 ? 32.651 -3.193 -1.055 1.00 0.00 82 GLU A CA 6
ATOM 9110 C C . GLU A 1 82 ? 31.252 -3.148 -0.448 1.00 0.00 82 GLU A C 6
ATOM 9111 O O . GLU A 1 82 ? 31.077 -2.757 0.706 1.00 0.00 82 GLU A O 6
ATOM 9123 N N . ILE A 1 83 ? 30.259 -3.549 -1.235 1.00 0.00 83 ILE A N 6
ATOM 9124 C CA . ILE A 1 83 ? 28.876 -3.555 -0.776 1.00 0.00 83 ILE A CA 6
ATOM 9125 C C . ILE A 1 83 ? 28.704 -4.459 0.440 1.00 0.00 83 ILE A C 6
ATOM 9126 O O . ILE A 1 83 ? 27.842 -4.221 1.286 1.00 0.00 83 ILE A O 6
ATOM 9142 N N . GLU A 1 84 ? 29.531 -5.497 0.520 1.00 0.00 84 GLU A N 6
ATOM 9143 C CA . GLU A 1 84 ? 29.470 -6.437 1.634 1.00 0.00 84 GLU A CA 6
ATOM 9144 C C . GLU A 1 84 ? 29.677 -5.718 2.964 1.00 0.00 84 GLU A C 6
ATOM 9145 O O . GLU A 1 84 ? 28.834 -5.790 3.857 1.00 0.00 84 GLU A O 6
ATOM 9157 N N . GLU A 1 85 ? 30.806 -5.027 3.087 1.00 0.00 85 GLU A N 6
ATOM 9158 C CA . GLU A 1 85 ? 31.124 -4.297 4.309 1.00 0.00 85 GLU A CA 6
ATOM 9159 C C . GLU A 1 85 ? 30.141 -3.151 4.530 1.00 0.00 85 GLU A C 6
ATOM 9160 O O . GLU A 1 85 ? 29.658 -2.939 5.642 1.00 0.00 85 GLU A O 6
ATOM 9172 N N . TYR A 1 86 ? 29.850 -2.415 3.463 1.00 0.00 86 TYR A N 6
ATOM 9173 C CA . TYR A 1 86 ? 28.928 -1.289 3.540 1.00 0.00 86 TYR A CA 6
ATOM 9174 C C . TYR A 1 86 ? 27.568 -1.733 4.072 1.00 0.00 86 TYR A C 6
ATOM 9175 O O . TYR A 1 86 ? 27.054 -1.171 5.039 1.00 0.00 86 TYR A O 6
ATOM 9193 N N . ARG A 1 87 ? 26.993 -2.747 3.433 1.00 0.00 87 ARG A N 6
ATOM 9194 C CA . ARG A 1 87 ? 25.694 -3.267 3.840 1.00 0.00 87 ARG A CA 6
ATOM 9195 C C . ARG A 1 87 ? 25.731 -3.750 5.287 1.00 0.00 87 ARG A C 6
ATOM 9196 O O . ARG A 1 87 ? 24.825 -3.466 6.072 1.00 0.00 87 ARG A O 6
ATOM 9217 N N . LYS A 1 88 ? 26.783 -4.483 5.634 1.00 0.00 88 LYS A N 6
ATOM 9218 C CA . LYS A 1 88 ? 26.940 -5.006 6.986 1.00 0.00 88 LYS A CA 6
ATOM 9219 C C . LYS A 1 88 ? 26.987 -3.873 8.006 1.00 0.00 88 LYS A C 6
ATOM 9220 O O . LYS A 1 88 ? 26.519 -4.020 9.135 1.00 0.00 88 LYS A O 6
ATOM 9239 N N . LYS A 1 89 ? 27.552 -2.741 7.600 1.00 0.00 89 LYS A N 6
ATOM 9240 C CA . LYS A 1 89 ? 27.657 -1.580 8.476 1.00 0.00 89 LYS A CA 6
ATOM 9241 C C . LYS A 1 89 ? 26.820 -0.420 7.946 1.00 0.00 89 LYS A C 6
ATOM 9242 O O . LYS A 1 89 ? 27.201 0.742 8.077 1.00 0.00 89 LYS A O 6
ATOM 9261 N N . ASN A 1 90 ? 25.678 -0.745 7.349 1.00 0.00 90 ASN A N 6
ATOM 9262 C CA . ASN A 1 90 ? 24.787 0.271 6.801 1.00 0.00 90 ASN A CA 6
ATOM 9263 C C . ASN A 1 90 ? 23.533 0.415 7.658 1.00 0.00 90 ASN A C 6
ATOM 9264 O O . ASN A 1 90 ? 23.132 1.526 8.005 1.00 0.00 90 ASN A O 6
ATOM 9275 N N . GLN A 1 91 ? 22.921 -0.715 7.996 1.00 0.00 91 GLN A N 6
ATOM 9276 C CA . GLN A 1 91 ? 21.713 -0.713 8.813 1.00 0.00 91 GLN A CA 6
ATOM 9277 C C . GLN A 1 91 ? 22.034 -1.075 10.260 1.00 0.00 91 GLN A C 6
ATOM 9278 O O . GLN A 1 91 ? 22.469 -2.189 10.548 1.00 0.00 91 GLN A O 6
ATOM 9292 N N . GLU A 1 92 ? 21.816 -0.125 11.164 1.00 0.00 92 GLU A N 6
ATOM 9293 C CA . GLU A 1 92 ? 22.084 -0.345 12.581 1.00 0.00 92 GLU A CA 6
ATOM 9294 C C . GLU A 1 92 ? 20.783 -0.512 13.360 1.00 0.00 92 GLU A C 6
ATOM 9295 O O . GLU A 1 92 ? 20.758 -0.369 14.582 1.00 0.00 92 GLU A O 6
ATOM 9307 N N . MET A 1 1 ? 12.114 -11.693 -14.604 1.00 0.00 1 MET A N 7
ATOM 9308 C CA . MET A 1 1 ? 12.706 -10.568 -15.318 1.00 0.00 1 MET A CA 7
ATOM 9309 C C . MET A 1 1 ? 11.737 -9.392 -15.380 1.00 0.00 1 MET A C 7
ATOM 9310 O O . MET A 1 1 ? 10.525 -9.568 -15.251 1.00 0.00 1 MET A O 7
ATOM 9324 N N . ALA A 1 2 ? 12.277 -8.195 -15.579 1.00 0.00 2 ALA A N 7
ATOM 9325 C CA . ALA A 1 2 ? 11.459 -6.991 -15.660 1.00 0.00 2 ALA A CA 7
ATOM 9326 C C . ALA A 1 2 ? 11.972 -6.050 -16.744 1.00 0.00 2 ALA A C 7
ATOM 9327 O O . ALA A 1 2 ? 13.159 -5.725 -16.788 1.00 0.00 2 ALA A O 7
ATOM 9334 N N . HIS A 1 3 ? 11.071 -5.617 -17.620 1.00 0.00 3 HIS A N 7
ATOM 9335 C CA . HIS A 1 3 ? 11.434 -4.712 -18.706 1.00 0.00 3 HIS A CA 7
ATOM 9336 C C . HIS A 1 3 ? 10.768 -3.352 -18.525 1.00 0.00 3 HIS A C 7
ATOM 9337 O O . HIS A 1 3 ? 11.387 -2.311 -18.752 1.00 0.00 3 HIS A O 7
ATOM 9351 N N . HIS A 1 4 ? 9.504 -3.366 -18.115 1.00 0.00 4 HIS A N 7
ATOM 9352 C CA . HIS A 1 4 ? 8.754 -2.133 -17.904 1.00 0.00 4 HIS A CA 7
ATOM 9353 C C . HIS A 1 4 ? 9.515 -1.186 -16.981 1.00 0.00 4 HIS A C 7
ATOM 9354 O O . HIS A 1 4 ? 9.583 0.018 -17.230 1.00 0.00 4 HIS A O 7
ATOM 9368 N N . HIS A 1 5 ? 10.086 -1.738 -15.915 1.00 0.00 5 HIS A N 7
ATOM 9369 C CA . HIS A 1 5 ? 10.842 -0.942 -14.955 1.00 0.00 5 HIS A CA 7
ATOM 9370 C C . HIS A 1 5 ? 12.203 -0.553 -15.524 1.00 0.00 5 HIS A C 7
ATOM 9371 O O . HIS A 1 5 ? 12.537 -0.903 -16.656 1.00 0.00 5 HIS A O 7
ATOM 9385 N N . HIS A 1 6 ? 12.985 0.174 -14.731 1.00 0.00 6 HIS A N 7
ATOM 9386 C CA . HIS A 1 6 ? 14.310 0.610 -15.157 1.00 0.00 6 HIS A CA 7
ATOM 9387 C C . HIS A 1 6 ? 15.075 1.237 -13.994 1.00 0.00 6 HIS A C 7
ATOM 9388 O O . HIS A 1 6 ? 14.703 2.298 -13.493 1.00 0.00 6 HIS A O 7
ATOM 9402 N N . HIS A 1 7 ? 16.145 0.573 -13.570 1.00 0.00 7 HIS A N 7
ATOM 9403 C CA . HIS A 1 7 ? 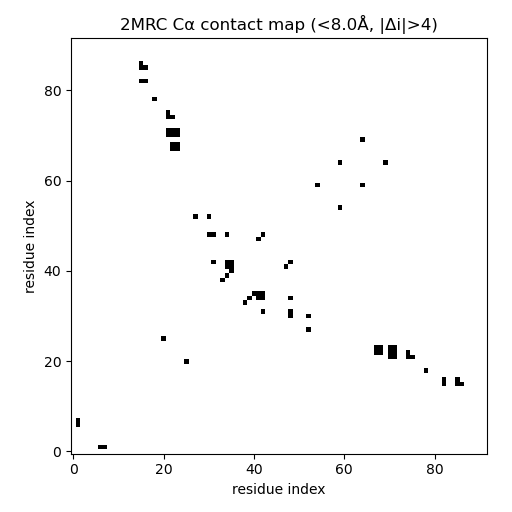16.962 1.065 -12.466 1.00 0.00 7 HIS A CA 7
ATOM 9404 C C . HIS A 1 7 ? 16.121 1.246 -11.206 1.00 0.00 7 HIS A C 7
ATOM 9405 O O . HIS A 1 7 ? 16.135 2.310 -10.585 1.00 0.00 7 HIS A O 7
ATOM 9419 N N . HIS A 1 8 ? 15.387 0.202 -10.835 1.00 0.00 8 HIS A N 7
ATOM 9420 C CA . HIS A 1 8 ? 14.539 0.246 -9.649 1.00 0.00 8 HIS A CA 7
ATOM 9421 C C . HIS A 1 8 ? 14.880 -0.893 -8.694 1.00 0.00 8 HIS A C 7
ATOM 9422 O O . HIS A 1 8 ? 15.458 -1.902 -9.097 1.00 0.00 8 HIS A O 7
ATOM 9436 N N . MET A 1 9 ? 14.518 -0.725 -7.426 1.00 0.00 9 MET A N 7
ATOM 9437 C CA . MET A 1 9 ? 14.786 -1.741 -6.414 1.00 0.00 9 MET A CA 7
ATOM 9438 C C . MET A 1 9 ? 13.496 -2.174 -5.725 1.00 0.00 9 MET A C 7
ATOM 9439 O O . MET A 1 9 ? 12.520 -1.424 -5.681 1.00 0.00 9 MET A O 7
ATOM 9453 N N . LYS A 1 10 ? 13.497 -3.389 -5.187 1.00 0.00 10 LYS A N 7
ATOM 9454 C CA . LYS A 1 10 ? 12.328 -3.923 -4.499 1.00 0.00 10 LYS A CA 7
ATOM 9455 C C . LYS A 1 10 ? 12.192 -3.316 -3.106 1.00 0.00 10 LYS A C 7
ATOM 9456 O O . LYS A 1 10 ? 13.126 -2.698 -2.593 1.00 0.00 10 LYS A O 7
ATOM 9475 N N . LYS A 1 11 ? 11.025 -3.497 -2.498 1.00 0.00 11 LYS A N 7
ATOM 9476 C CA . LYS A 1 11 ? 10.768 -2.971 -1.163 1.00 0.00 11 LYS A CA 7
ATOM 9477 C C . LYS A 1 11 ? 11.513 -3.780 -0.106 1.00 0.00 11 LYS A C 7
ATOM 9478 O O . LYS A 1 11 ? 11.105 -4.887 0.246 1.00 0.00 11 LYS A O 7
ATOM 9497 N N . LYS A 1 12 ? 12.607 -3.219 0.399 1.00 0.00 12 LYS A N 7
ATOM 9498 C CA . LYS A 1 12 ? 13.408 -3.886 1.418 1.00 0.00 12 LYS A CA 7
ATOM 9499 C C . LYS A 1 12 ? 14.317 -2.892 2.133 1.00 0.00 12 LYS A C 7
ATOM 9500 O O . LYS A 1 12 ? 14.285 -1.694 1.852 1.00 0.00 12 LYS A O 7
ATOM 9519 N N . ASP A 1 13 ? 15.128 -3.396 3.057 1.00 0.00 13 ASP A N 7
ATOM 9520 C CA . ASP A 1 13 ? 16.048 -2.552 3.810 1.00 0.00 13 ASP A CA 7
ATOM 9521 C C . ASP A 1 13 ? 17.487 -3.024 3.633 1.00 0.00 13 ASP A C 7
ATOM 9522 O O . ASP A 1 13 ? 18.117 -3.537 4.558 1.00 0.00 13 ASP A O 7
ATOM 9531 N N . PRO A 1 14 ? 18.022 -2.848 2.416 1.00 0.00 14 PRO A N 7
ATOM 9532 C CA . PRO A 1 14 ? 19.394 -3.250 2.088 1.00 0.00 14 PRO A CA 7
ATOM 9533 C C . PRO A 1 14 ? 20.435 -2.376 2.779 1.00 0.00 14 PRO A C 7
ATOM 9534 O O . PRO A 1 14 ? 21.409 -2.880 3.341 1.00 0.00 14 PRO A O 7
ATOM 9545 N N . LEU A 1 15 ? 20.223 -1.065 2.736 1.00 0.00 15 LEU A N 7
ATOM 9546 C CA . LEU A 1 15 ? 21.144 -0.121 3.359 1.00 0.00 15 LEU A CA 7
ATOM 9547 C C . LEU A 1 15 ? 22.577 -0.376 2.905 1.00 0.00 15 LEU A C 7
ATOM 9548 O O . LEU A 1 15 ? 23.528 -0.120 3.643 1.00 0.00 15 LEU A O 7
ATOM 9564 N N . ALA A 1 16 ? 22.724 -0.882 1.684 1.00 0.00 16 ALA A N 7
ATOM 9565 C CA . ALA A 1 16 ? 24.041 -1.168 1.129 1.00 0.00 16 ALA A CA 7
ATOM 9566 C C . ALA A 1 16 ? 24.575 0.023 0.341 1.00 0.00 16 ALA A C 7
ATOM 9567 O O . ALA A 1 16 ? 23.828 0.907 -0.077 1.00 0.00 16 ALA A O 7
ATOM 9574 N N . PRO A 1 17 ? 25.900 0.050 0.134 1.00 0.00 17 PRO A N 7
ATOM 9575 C CA . PRO A 1 17 ? 26.564 1.128 -0.605 1.00 0.00 17 PRO A CA 7
ATOM 9576 C C . PRO A 1 17 ? 26.232 1.101 -2.093 1.00 0.00 17 PRO A C 7
ATOM 9577 O O . PRO A 1 17 ? 25.362 0.348 -2.532 1.00 0.00 17 PRO A O 7
ATOM 9588 N N . LYS A 1 18 ? 26.932 1.925 -2.866 1.00 0.00 18 LYS A N 7
ATOM 9589 C CA . LYS A 1 18 ? 26.713 1.994 -4.306 1.00 0.00 18 LYS A CA 7
ATOM 9590 C C . LYS A 1 18 ? 27.302 0.773 -5.005 1.00 0.00 18 LYS A C 7
ATOM 9591 O O . LYS A 1 18 ? 28.266 0.176 -4.525 1.00 0.00 18 LYS A O 7
ATOM 9610 N N . ARG A 1 19 ? 26.718 0.408 -6.141 1.00 0.00 19 ARG A N 7
ATOM 9611 C CA . ARG A 1 19 ? 27.185 -0.742 -6.906 1.00 0.00 19 ARG A CA 7
ATOM 9612 C C . ARG A 1 19 ? 26.649 -0.699 -8.334 1.00 0.00 19 ARG A C 7
ATOM 9613 O O . ARG A 1 19 ? 25.498 -0.332 -8.565 1.00 0.00 19 ARG A O 7
ATOM 9634 N N . ALA A 1 20 ? 27.494 -1.076 -9.289 1.00 0.00 20 ALA A N 7
ATOM 9635 C CA . ALA A 1 20 ? 27.105 -1.082 -10.694 1.00 0.00 20 ALA A CA 7
ATOM 9636 C C . ALA A 1 20 ? 27.436 -2.419 -11.349 1.00 0.00 20 ALA A C 7
ATOM 9637 O O . ALA A 1 20 ? 28.216 -3.208 -10.814 1.00 0.00 20 ALA A O 7
ATOM 9644 N N . LEU A 1 21 ? 26.839 -2.668 -12.509 1.00 0.00 21 LEU A N 7
ATOM 9645 C CA . LEU A 1 21 ? 27.071 -3.910 -13.238 1.00 0.00 21 LEU A CA 7
ATOM 9646 C C . LEU A 1 21 ? 28.505 -3.981 -13.751 1.00 0.00 21 LEU A C 7
ATOM 9647 O O . LEU A 1 21 ? 29.203 -2.969 -13.817 1.00 0.00 21 LEU A O 7
ATOM 9663 N N . SER A 1 22 ? 28.939 -5.183 -14.116 1.00 0.00 22 SER A N 7
ATOM 9664 C CA . SER A 1 22 ? 30.291 -5.387 -14.623 1.00 0.00 22 SER A CA 7
ATOM 9665 C C . SER A 1 22 ? 30.336 -5.214 -16.138 1.00 0.00 22 SER A C 7
ATOM 9666 O O . SER A 1 22 ? 29.337 -4.857 -16.762 1.00 0.00 22 SER A O 7
ATOM 9674 N N . ALA A 1 23 ? 31.502 -5.471 -16.722 1.00 0.00 23 ALA A N 7
ATOM 9675 C CA . ALA A 1 23 ? 31.677 -5.346 -18.164 1.00 0.00 23 ALA A CA 7
ATOM 9676 C C . ALA A 1 23 ? 30.965 -6.474 -18.903 1.00 0.00 23 ALA A C 7
ATOM 9677 O O . ALA A 1 23 ? 30.427 -6.273 -19.992 1.00 0.00 23 ALA A O 7
ATOM 9684 N N . TYR A 1 24 ? 30.964 -7.660 -18.305 1.00 0.00 24 TYR A N 7
ATOM 9685 C CA . TYR A 1 24 ? 30.321 -8.820 -18.908 1.00 0.00 24 TYR A CA 7
ATOM 9686 C C . TYR A 1 24 ? 28.806 -8.639 -18.957 1.00 0.00 24 TYR A C 7
ATOM 9687 O O . TYR A 1 24 ? 28.169 -8.919 -19.972 1.00 0.00 24 TYR A O 7
ATOM 9705 N N . MET A 1 25 ? 28.238 -8.169 -17.852 1.00 0.00 25 MET A N 7
ATOM 9706 C CA . MET A 1 25 ? 26.799 -7.948 -17.768 1.00 0.00 25 MET A CA 7
ATOM 9707 C C . MET A 1 25 ? 26.311 -7.090 -18.931 1.00 0.00 25 MET A C 7
ATOM 9708 O O . MET A 1 25 ? 25.212 -7.293 -19.447 1.00 0.00 25 MET A O 7
ATOM 9722 N N . PHE A 1 26 ? 27.135 -6.131 -19.338 1.00 0.00 26 PHE A N 7
ATOM 9723 C CA . PHE A 1 26 ? 26.787 -5.241 -20.440 1.00 0.00 26 PHE A CA 7
ATOM 9724 C C . PHE A 1 26 ? 26.479 -6.036 -21.705 1.00 0.00 26 PHE A C 7
ATOM 9725 O O . PHE A 1 26 ? 25.411 -5.889 -22.299 1.00 0.00 26 PHE A O 7
ATOM 9742 N N . TYR A 1 27 ? 27.423 -6.878 -22.111 1.00 0.00 27 TYR A N 7
ATOM 9743 C CA . TYR A 1 27 ? 27.254 -7.695 -23.307 1.00 0.00 27 TYR A CA 7
ATOM 9744 C C . TYR A 1 27 ? 26.034 -8.602 -23.181 1.00 0.00 27 TYR A C 7
ATOM 9745 O O . TYR A 1 27 ? 25.195 -8.662 -24.079 1.00 0.00 27 TYR A O 7
ATOM 9763 N N . VAL A 1 28 ? 25.942 -9.306 -22.057 1.00 0.00 28 VAL A N 7
ATOM 9764 C CA . VAL A 1 28 ? 24.825 -10.209 -21.809 1.00 0.00 28 VAL A CA 7
ATOM 9765 C C . VAL A 1 28 ? 23.491 -9.481 -21.935 1.00 0.00 28 VAL A C 7
ATOM 9766 O O . VAL A 1 28 ? 22.615 -9.893 -22.694 1.00 0.00 28 VAL A O 7
ATOM 9779 N N . LYS A 1 29 ? 23.345 -8.394 -21.184 1.00 0.00 29 LYS A N 7
ATOM 9780 C CA . LYS A 1 29 ? 22.119 -7.605 -21.211 1.00 0.00 29 LYS A CA 7
ATOM 9781 C C . LYS A 1 29 ? 21.817 -7.116 -22.624 1.00 0.00 29 LYS A C 7
ATOM 9782 O O . LYS A 1 29 ? 20.698 -7.259 -23.115 1.00 0.00 29 LYS A O 7
ATOM 9801 N N . ASP A 1 30 ? 22.823 -6.540 -23.273 1.00 0.00 30 ASP A N 7
ATOM 9802 C CA . ASP A 1 30 ? 22.667 -6.032 -24.631 1.00 0.00 30 ASP A CA 7
ATOM 9803 C C . ASP A 1 30 ? 22.195 -7.136 -25.573 1.00 0.00 30 ASP A C 7
ATOM 9804 O O . ASP A 1 30 ? 21.140 -7.025 -26.198 1.00 0.00 30 ASP A O 7
ATOM 9813 N N . LYS A 1 31 ? 22.984 -8.200 -25.671 1.00 0.00 31 LYS A N 7
ATOM 9814 C CA . LYS A 1 31 ? 22.649 -9.325 -26.536 1.00 0.00 31 LYS A CA 7
ATOM 9815 C C . LYS A 1 31 ? 21.251 -9.851 -26.226 1.00 0.00 31 LYS A C 7
ATOM 9816 O O . LYS A 1 31 ? 20.388 -9.900 -27.103 1.00 0.00 31 LYS A O 7
ATOM 9835 N N . ARG A 1 32 ? 21.035 -10.242 -24.975 1.00 0.00 32 ARG A N 7
ATOM 9836 C CA . ARG A 1 32 ? 19.742 -10.765 -24.550 1.00 0.00 32 ARG A CA 7
ATOM 9837 C C . ARG A 1 32 ? 18.616 -9.812 -24.941 1.00 0.00 32 ARG A C 7
ATOM 9838 O O . ARG A 1 32 ? 17.693 -10.187 -25.665 1.00 0.00 32 ARG A O 7
ATOM 9859 N N . LEU A 1 33 ? 18.698 -8.577 -24.457 1.00 0.00 33 LEU A N 7
ATOM 9860 C CA . LEU A 1 33 ? 17.686 -7.570 -24.755 1.00 0.00 33 LEU A CA 7
ATOM 9861 C C . LEU A 1 33 ? 17.410 -7.501 -26.253 1.00 0.00 33 LEU A C 7
ATOM 9862 O O . LEU A 1 33 ? 16.261 -7.387 -26.678 1.00 0.00 33 LEU A O 7
ATOM 9878 N N . GLU A 1 34 ? 18.473 -7.573 -27.049 1.00 0.00 34 GLU A N 7
ATOM 9879 C CA . GLU A 1 34 ? 18.344 -7.520 -28.501 1.00 0.00 34 GLU A CA 7
ATOM 9880 C C . GLU A 1 34 ? 17.609 -8.749 -29.027 1.00 0.00 34 GLU A C 7
ATOM 9881 O O . GLU A 1 34 ? 16.768 -8.647 -29.921 1.00 0.00 34 GLU A O 7
ATOM 9893 N N . ILE A 1 35 ? 17.932 -9.910 -28.466 1.00 0.00 35 ILE A N 7
ATOM 9894 C CA . ILE A 1 35 ? 17.302 -11.158 -28.878 1.00 0.00 35 ILE A CA 7
ATOM 9895 C C . ILE A 1 35 ? 15.831 -11.190 -28.477 1.00 0.00 35 ILE A C 7
ATOM 9896 O O . ILE A 1 35 ? 15.022 -11.875 -29.104 1.00 0.00 35 ILE A O 7
ATOM 9912 N N . ILE A 1 36 ? 15.492 -10.445 -27.431 1.00 0.00 36 ILE A N 7
ATOM 9913 C CA . ILE A 1 36 ? 14.118 -10.386 -26.948 1.00 0.00 36 ILE A CA 7
ATOM 9914 C C . ILE A 1 36 ? 13.271 -9.459 -27.813 1.00 0.00 36 ILE A C 7
ATOM 9915 O O . ILE A 1 36 ? 12.162 -9.809 -28.217 1.00 0.00 36 ILE A O 7
ATOM 9931 N N . LYS A 1 37 ? 13.802 -8.274 -28.096 1.00 0.00 37 LYS A N 7
ATOM 9932 C CA . LYS A 1 37 ? 13.097 -7.295 -28.916 1.00 0.00 37 LYS A CA 7
ATOM 9933 C C . LYS A 1 37 ? 12.910 -7.812 -30.339 1.00 0.00 37 LYS A C 7
ATOM 9934 O O . LYS A 1 37 ? 11.845 -7.648 -30.933 1.00 0.00 37 LYS A O 7
ATOM 9953 N N . GLU A 1 38 ? 13.952 -8.437 -30.879 1.00 0.00 38 GLU A N 7
ATOM 9954 C CA . GLU A 1 38 ? 13.901 -8.978 -32.232 1.00 0.00 38 GLU A CA 7
ATOM 9955 C C . GLU A 1 38 ? 13.235 -10.351 -32.245 1.00 0.00 38 GLU A C 7
ATOM 9956 O O . GLU A 1 38 ? 12.619 -10.746 -33.234 1.00 0.00 38 GLU A O 7
ATOM 9968 N N . LYS A 1 39 ? 13.365 -11.075 -31.138 1.00 0.00 39 LYS A N 7
ATOM 9969 C CA . LYS A 1 39 ? 12.777 -12.404 -31.019 1.00 0.00 39 LYS A CA 7
ATOM 9970 C C . LYS A 1 39 ? 12.256 -12.643 -29.605 1.00 0.00 39 LYS A C 7
ATOM 9971 O O . LYS A 1 39 ? 12.889 -13.314 -28.790 1.00 0.00 39 LYS A O 7
ATOM 9990 N N . PRO A 1 40 ? 11.074 -12.084 -29.307 1.00 0.00 40 PRO A N 7
ATOM 9991 C CA . PRO A 1 40 ? 10.441 -12.225 -27.992 1.00 0.00 40 PRO A CA 7
ATOM 9992 C C . PRO A 1 40 ? 9.945 -13.644 -27.737 1.00 0.00 40 PRO A C 7
ATOM 9993 O O . PRO A 1 40 ? 9.526 -13.974 -26.628 1.00 0.00 40 PRO A O 7
ATOM 10004 N N . GLU A 1 41 ? 9.995 -14.478 -28.771 1.00 0.00 41 GLU A N 7
ATOM 10005 C CA . GLU A 1 41 ? 9.549 -15.862 -28.657 1.00 0.00 41 GLU A CA 7
ATOM 10006 C C . GLU A 1 41 ? 10.562 -16.697 -27.879 1.00 0.00 41 GLU A C 7
ATOM 10007 O O . GLU A 1 41 ? 10.192 -17.508 -27.028 1.00 0.00 41 GLU A O 7
ATOM 10019 N N . LEU A 1 42 ? 11.840 -16.495 -28.177 1.00 0.00 42 LEU A N 7
ATOM 10020 C CA . LEU A 1 42 ? 12.908 -17.229 -27.507 1.00 0.00 42 LEU A CA 7
ATOM 10021 C C . LEU A 1 42 ? 13.372 -16.493 -26.254 1.00 0.00 42 LEU A C 7
ATOM 10022 O O . LEU A 1 42 ? 14.316 -16.916 -25.588 1.00 0.00 42 LEU A O 7
ATOM 10038 N N . ALA A 1 43 ? 12.700 -15.390 -25.939 1.00 0.00 43 ALA A N 7
ATOM 10039 C CA . ALA A 1 43 ? 13.041 -14.598 -24.764 1.00 0.00 43 ALA A CA 7
ATOM 10040 C C . ALA A 1 43 ? 12.995 -15.445 -23.498 1.00 0.00 43 ALA A C 7
ATOM 10041 O O . ALA A 1 43 ? 13.634 -15.121 -22.497 1.00 0.00 43 ALA A O 7
ATOM 10048 N N . LYS A 1 44 ? 12.232 -16.533 -23.547 1.00 0.00 44 LYS A N 7
ATOM 10049 C CA . LYS A 1 44 ? 12.102 -17.429 -22.404 1.00 0.00 44 LYS A CA 7
ATOM 10050 C C . LYS A 1 44 ? 12.972 -18.669 -22.582 1.00 0.00 44 LYS A C 7
ATOM 10051 O O . LYS A 1 44 ? 12.631 -19.751 -22.104 1.00 0.00 44 LYS A O 7
ATOM 10070 N N . ASP A 1 45 ? 14.095 -18.504 -23.271 1.00 0.00 45 ASP A N 7
ATOM 10071 C CA . ASP A 1 45 ? 15.015 -19.609 -23.511 1.00 0.00 45 ASP A CA 7
ATOM 10072 C C . ASP A 1 45 ? 16.323 -19.402 -22.753 1.00 0.00 45 ASP A C 7
ATOM 10073 O O . ASP A 1 45 ? 17.342 -19.040 -23.340 1.00 0.00 45 ASP A O 7
ATOM 10082 N N . VAL A 1 46 ? 16.286 -19.632 -21.444 1.00 0.00 46 VAL A N 7
ATOM 10083 C CA . VAL A 1 46 ? 17.467 -19.471 -20.606 1.00 0.00 46 VAL A CA 7
ATOM 10084 C C . VAL A 1 46 ? 18.661 -20.218 -21.188 1.00 0.00 46 VAL A C 7
ATOM 10085 O O . VAL A 1 46 ? 19.773 -19.692 -21.237 1.00 0.00 46 VAL A O 7
ATOM 10098 N N . ALA A 1 47 ? 18.424 -21.449 -21.630 1.00 0.00 47 ALA A N 7
ATOM 10099 C CA . ALA A 1 47 ? 19.479 -22.268 -22.213 1.00 0.00 47 ALA A CA 7
ATOM 10100 C C . ALA A 1 47 ? 20.052 -21.616 -23.466 1.00 0.00 47 ALA A C 7
ATOM 10101 O O . ALA A 1 47 ? 21.264 -21.622 -23.681 1.00 0.00 47 ALA A O 7
ATOM 10108 N N . GLN A 1 48 ? 19.173 -21.056 -24.291 1.00 0.00 48 GLN A N 7
ATOM 10109 C CA . GLN A 1 48 ? 19.592 -20.401 -25.524 1.00 0.00 48 GLN A CA 7
ATOM 10110 C C . GLN A 1 48 ? 20.515 -19.223 -25.228 1.00 0.00 48 GLN A C 7
ATOM 10111 O O . GLN A 1 48 ? 21.681 -19.220 -25.623 1.00 0.00 48 GLN A O 7
ATOM 10125 N N . VAL A 1 49 ? 19.985 -18.223 -24.531 1.00 0.00 49 VAL A N 7
ATOM 10126 C CA . VAL A 1 49 ? 20.761 -17.040 -24.181 1.00 0.00 49 VAL A CA 7
ATOM 10127 C C . VAL A 1 49 ? 22.094 -17.423 -23.550 1.00 0.00 49 VAL A C 7
ATOM 10128 O O . VAL A 1 49 ? 23.144 -16.904 -23.928 1.00 0.00 49 VAL A O 7
ATOM 10141 N N . GLY A 1 50 ? 22.046 -18.337 -22.586 1.00 0.00 50 GLY A N 7
ATOM 10142 C CA . GLY A 1 50 ? 23.257 -18.776 -21.917 1.00 0.00 50 GLY A CA 7
ATOM 10143 C C . GLY A 1 50 ? 24.304 -19.282 -22.889 1.00 0.00 50 GLY A C 7
ATOM 10144 O O . GLY A 1 50 ? 25.460 -18.860 -22.844 1.00 0.00 50 GLY A O 7
ATOM 10148 N N . LYS A 1 51 ? 23.901 -20.192 -23.769 1.00 0.00 51 LYS A N 7
ATOM 10149 C CA . LYS A 1 51 ? 24.813 -20.759 -24.756 1.00 0.00 51 LYS A CA 7
ATOM 10150 C C . LYS A 1 51 ? 25.452 -19.660 -25.600 1.00 0.00 51 LYS A C 7
ATOM 10151 O O . LYS A 1 51 ? 26.622 -19.752 -25.974 1.00 0.00 51 LYS A O 7
ATOM 10170 N N . LEU A 1 52 ? 24.677 -18.623 -25.897 1.00 0.00 52 LEU A N 7
ATOM 10171 C CA . LEU A 1 52 ? 25.168 -17.505 -26.696 1.00 0.00 52 LEU A CA 7
ATOM 10172 C C . LEU A 1 52 ? 26.299 -16.777 -25.976 1.00 0.00 52 LEU A C 7
ATOM 10173 O O . LEU A 1 52 ? 27.337 -16.482 -26.570 1.00 0.00 52 LEU A O 7
ATOM 10189 N N . ILE A 1 53 ? 26.092 -16.492 -24.695 1.00 0.00 53 ILE A N 7
ATOM 10190 C CA . ILE A 1 53 ? 27.095 -15.802 -23.894 1.00 0.00 53 ILE A CA 7
ATOM 10191 C C . ILE A 1 53 ? 28.390 -16.604 -23.825 1.00 0.00 53 ILE A C 7
ATOM 10192 O O . ILE A 1 53 ? 29.465 -16.096 -24.141 1.00 0.00 53 ILE A O 7
ATOM 10208 N N . GLY A 1 54 ? 28.279 -17.862 -23.409 1.00 0.00 54 GLY A N 7
ATOM 10209 C CA . GLY A 1 54 ? 29.448 -18.716 -23.307 1.00 0.00 54 GLY A CA 7
ATOM 10210 C C . GLY A 1 54 ? 30.215 -18.807 -24.612 1.00 0.00 54 GLY A C 7
ATOM 10211 O O . GLY A 1 54 ? 31.435 -18.649 -24.634 1.00 0.00 54 GLY A O 7
ATOM 10215 N N . GLU A 1 55 ? 29.498 -19.065 -25.701 1.00 0.00 55 GLU A N 7
ATOM 10216 C CA . GLU A 1 55 ? 30.120 -19.180 -27.015 1.00 0.00 55 GLU A CA 7
ATOM 10217 C C . GLU A 1 55 ? 30.871 -17.901 -27.375 1.00 0.00 55 GLU A C 7
ATOM 10218 O O . GLU A 1 55 ? 32.018 -17.946 -27.818 1.00 0.00 55 GLU A O 7
ATOM 10230 N N . ALA A 1 56 ? 30.214 -16.762 -27.182 1.00 0.00 56 ALA A N 7
ATOM 10231 C CA . ALA A 1 56 ? 30.818 -15.471 -27.485 1.00 0.00 56 ALA A CA 7
ATOM 10232 C C . ALA A 1 56 ? 32.141 -15.297 -26.746 1.00 0.00 56 ALA A C 7
ATOM 10233 O O . ALA A 1 56 ? 33.163 -14.972 -27.351 1.00 0.00 56 ALA A O 7
ATOM 10240 N N . TRP A 1 57 ? 32.114 -15.515 -25.436 1.00 0.00 57 TRP A N 7
ATOM 10241 C CA . TRP A 1 57 ? 33.313 -15.382 -24.615 1.00 0.00 57 TRP A CA 7
ATOM 10242 C C . TRP A 1 57 ? 34.422 -16.298 -25.118 1.00 0.00 57 TRP A C 7
ATOM 10243 O O . TRP A 1 57 ? 35.529 -15.847 -25.408 1.00 0.00 57 TRP A O 7
ATOM 10264 N N . GLY A 1 58 ? 34.117 -17.589 -25.220 1.00 0.00 58 GLY A N 7
ATOM 10265 C CA . GLY A 1 58 ? 35.100 -18.548 -25.688 1.00 0.00 58 GLY A CA 7
ATOM 10266 C C . GLY A 1 58 ? 35.712 -18.150 -27.017 1.00 0.00 58 GLY A C 7
ATOM 10267 O O . GLY A 1 58 ? 36.903 -18.358 -27.245 1.00 0.00 58 GLY A O 7
ATOM 10271 N N . GLN A 1 59 ? 34.895 -17.577 -27.895 1.00 0.00 59 GLN A N 7
ATOM 10272 C CA . GLN A 1 59 ? 35.364 -17.151 -29.208 1.00 0.00 59 GLN A CA 7
ATOM 10273 C C . GLN A 1 59 ? 35.719 -15.668 -29.205 1.00 0.00 59 GLN A C 7
ATOM 10274 O O . GLN A 1 59 ? 35.910 -15.062 -30.260 1.00 0.00 59 GLN A O 7
ATOM 10288 N N . LEU A 1 60 ? 35.804 -15.087 -28.013 1.00 0.00 60 LEU A N 7
ATOM 10289 C CA . LEU A 1 60 ? 36.135 -13.674 -27.872 1.00 0.00 60 LEU A CA 7
ATOM 10290 C C . LEU A 1 60 ? 37.646 -13.464 -27.891 1.00 0.00 60 LEU A C 7
ATOM 10291 O O . LEU A 1 60 ? 38.402 -14.272 -27.352 1.00 0.00 60 LEU A O 7
ATOM 10307 N N . SER A 1 61 ? 38.079 -12.372 -28.513 1.00 0.00 61 SER A N 7
ATOM 10308 C CA . SER A 1 61 ? 39.500 -12.057 -28.604 1.00 0.00 61 SER A CA 7
ATOM 10309 C C . SER A 1 61 ? 40.016 -11.493 -27.283 1.00 0.00 61 SER A C 7
ATOM 10310 O O . SER A 1 61 ? 39.255 -11.004 -26.448 1.00 0.00 61 SER A O 7
ATOM 10318 N N . PRO A 1 62 ? 41.342 -11.562 -27.089 1.00 0.00 62 PRO A N 7
ATOM 10319 C CA . PRO A 1 62 ? 41.990 -11.063 -25.873 1.00 0.00 62 PRO A CA 7
ATOM 10320 C C . PRO A 1 62 ? 41.957 -9.541 -25.781 1.00 0.00 62 PRO A C 7
ATOM 10321 O O . PRO A 1 62 ? 42.139 -8.971 -24.706 1.00 0.00 62 PRO A O 7
ATOM 10332 N N . ALA A 1 63 ? 41.724 -8.889 -26.915 1.00 0.00 63 ALA A N 7
ATOM 10333 C CA . ALA A 1 63 ? 41.664 -7.434 -26.962 1.00 0.00 63 ALA A CA 7
ATOM 10334 C C . ALA A 1 63 ? 40.563 -6.900 -26.052 1.00 0.00 63 ALA A C 7
ATOM 10335 O O . ALA A 1 63 ? 40.783 -5.971 -25.276 1.00 0.00 63 ALA A O 7
ATOM 10342 N N . GLN A 1 64 ? 39.378 -7.494 -26.155 1.00 0.00 64 GLN A N 7
ATOM 10343 C CA . GLN A 1 64 ? 38.242 -7.076 -25.342 1.00 0.00 64 GLN A CA 7
ATOM 10344 C C . GLN A 1 64 ? 38.245 -7.789 -23.994 1.00 0.00 64 GLN A C 7
ATOM 10345 O O . GLN A 1 64 ? 37.822 -7.230 -22.982 1.00 0.00 64 GLN A O 7
ATOM 10359 N N . LYS A 1 65 ? 38.726 -9.028 -23.987 1.00 0.00 65 LYS A N 7
ATOM 10360 C CA . LYS A 1 65 ? 38.786 -9.820 -22.764 1.00 0.00 65 LYS A CA 7
ATOM 10361 C C . LYS A 1 65 ? 39.794 -9.229 -21.783 1.00 0.00 65 LYS A C 7
ATOM 10362 O O . LYS A 1 65 ? 39.626 -9.333 -20.568 1.00 0.00 65 LYS A O 7
ATOM 10381 N N . ALA A 1 66 ? 40.839 -8.607 -22.318 1.00 0.00 66 ALA A N 7
ATOM 10382 C CA . ALA A 1 66 ? 41.872 -7.997 -21.490 1.00 0.00 66 ALA A CA 7
ATOM 10383 C C . ALA A 1 66 ? 41.265 -7.027 -20.482 1.00 0.00 66 ALA A C 7
ATOM 10384 O O . ALA A 1 66 ? 41.372 -7.207 -19.268 1.00 0.00 66 ALA A O 7
ATOM 10391 N N . PRO A 1 67 ? 40.612 -5.973 -20.993 1.00 0.00 67 PRO A N 7
ATOM 10392 C CA . PRO A 1 67 ? 39.975 -4.954 -20.154 1.00 0.00 67 PRO A CA 7
ATOM 10393 C C . PRO A 1 67 ? 38.745 -5.487 -19.427 1.00 0.00 67 PRO A C 7
ATOM 10394 O O . PRO A 1 67 ? 38.544 -5.212 -18.243 1.00 0.00 67 PRO A O 7
ATOM 10405 N N . TYR A 1 68 ? 37.926 -6.250 -20.141 1.00 0.00 68 TYR A N 7
ATOM 10406 C CA . TYR A 1 68 ? 36.715 -6.820 -19.563 1.00 0.00 68 TYR A CA 7
ATOM 10407 C C . TYR A 1 68 ? 37.042 -7.672 -18.341 1.00 0.00 68 TYR A C 7
ATOM 10408 O O . TYR A 1 68 ? 36.403 -7.549 -17.296 1.00 0.00 68 TYR A O 7
ATOM 10426 N N . GLU A 1 69 ? 38.044 -8.535 -18.480 1.00 0.00 69 GLU A N 7
ATOM 10427 C CA . GLU A 1 69 ? 38.457 -9.407 -17.387 1.00 0.00 69 GLU A CA 7
ATOM 10428 C C . GLU A 1 69 ? 39.132 -8.607 -16.277 1.00 0.00 69 GLU A C 7
ATOM 10429 O O . GLU A 1 69 ? 38.800 -8.752 -15.101 1.00 0.00 69 GLU A O 7
ATOM 10441 N N . LYS A 1 70 ? 40.083 -7.761 -16.660 1.00 0.00 70 LYS A N 7
ATOM 10442 C CA . LYS A 1 70 ? 40.806 -6.936 -15.700 1.00 0.00 70 LYS A CA 7
ATOM 10443 C C . LYS A 1 70 ? 39.840 -6.115 -14.852 1.00 0.00 70 LYS A C 7
ATOM 10444 O O . LYS A 1 70 ? 39.903 -6.137 -13.623 1.00 0.00 70 LYS A O 7
ATOM 10463 N N . LYS A 1 71 ? 38.944 -5.392 -15.516 1.00 0.00 71 LYS A N 7
ATOM 10464 C CA . LYS A 1 71 ? 37.962 -4.566 -14.825 1.00 0.00 71 LYS A CA 7
ATOM 10465 C C . LYS A 1 71 ? 37.029 -5.424 -13.977 1.00 0.00 71 LYS A C 7
ATOM 10466 O O . LYS A 1 71 ? 36.789 -5.127 -12.807 1.00 0.00 71 LYS A O 7
ATOM 10485 N N . ALA A 1 72 ? 36.507 -6.491 -14.574 1.00 0.00 72 ALA A N 7
ATOM 10486 C CA . ALA A 1 72 ? 35.604 -7.394 -13.873 1.00 0.00 72 ALA A CA 7
ATOM 10487 C C . ALA A 1 72 ? 36.247 -7.933 -12.599 1.00 0.00 72 ALA A C 7
ATOM 10488 O O . ALA A 1 72 ? 35.620 -7.959 -11.540 1.00 0.00 72 ALA A O 7
ATOM 10495 N N . GLN A 1 73 ? 37.499 -8.363 -12.710 1.00 0.00 73 GLN A N 7
ATOM 10496 C CA . GLN A 1 73 ? 38.225 -8.903 -11.567 1.00 0.00 73 GLN A CA 7
ATOM 10497 C C . GLN A 1 73 ? 38.395 -7.846 -10.481 1.00 0.00 73 GLN A C 7
ATOM 10498 O O . GLN A 1 73 ? 37.948 -8.028 -9.347 1.00 0.00 73 GLN A O 7
ATOM 10512 N N . LEU A 1 74 ? 39.043 -6.741 -10.834 1.00 0.00 74 LEU A N 7
ATOM 10513 C CA . LEU A 1 74 ? 39.272 -5.653 -9.889 1.00 0.00 74 LEU A CA 7
ATOM 10514 C C . LEU A 1 74 ? 37.963 -5.207 -9.245 1.00 0.00 74 LEU A C 7
ATOM 10515 O O . LEU A 1 74 ? 37.885 -5.035 -8.029 1.00 0.00 74 LEU A O 7
ATOM 10531 N N . ASP A 1 75 ? 36.938 -5.022 -10.069 1.00 0.00 75 ASP A N 7
ATOM 10532 C CA . ASP A 1 75 ? 35.631 -4.598 -9.580 1.00 0.00 75 ASP A CA 7
ATOM 10533 C C . ASP A 1 75 ? 35.011 -5.670 -8.688 1.00 0.00 75 ASP A C 7
ATOM 10534 O O . ASP A 1 75 ? 34.274 -5.363 -7.750 1.00 0.00 75 ASP A O 7
ATOM 10543 N N . LYS A 1 76 ? 35.314 -6.928 -8.986 1.00 0.00 76 LYS A N 7
ATOM 10544 C CA . LYS A 1 76 ? 34.788 -8.046 -8.212 1.00 0.00 76 LYS A CA 7
ATOM 10545 C C . LYS A 1 76 ? 35.338 -8.030 -6.789 1.00 0.00 76 LYS A C 7
ATOM 10546 O O . LYS A 1 76 ? 34.580 -8.047 -5.819 1.00 0.00 76 LYS A O 7
ATOM 10565 N N . VAL A 1 77 ? 36.662 -7.995 -6.672 1.00 0.00 77 VAL A N 7
ATOM 10566 C CA . VAL A 1 77 ? 37.313 -7.973 -5.367 1.00 0.00 77 VAL A CA 7
ATOM 10567 C C . VAL A 1 77 ? 36.987 -6.689 -4.612 1.00 0.00 77 VAL A C 7
ATOM 10568 O O . VAL A 1 77 ? 36.807 -6.703 -3.394 1.00 0.00 77 VAL A O 7
ATOM 10581 N N . ARG A 1 78 ? 36.912 -5.582 -5.342 1.00 0.00 78 ARG A N 7
ATOM 10582 C CA . ARG A 1 78 ? 36.608 -4.289 -4.741 1.00 0.00 78 ARG A CA 7
ATOM 10583 C C . ARG A 1 78 ? 35.199 -4.280 -4.154 1.00 0.00 78 ARG A C 7
ATOM 10584 O O . ARG A 1 78 ? 34.982 -3.798 -3.042 1.00 0.00 78 ARG A O 7
ATOM 10605 N N . TYR A 1 79 ? 34.247 -4.815 -4.909 1.00 0.00 79 TYR A N 7
ATOM 10606 C CA . TYR A 1 79 ? 32.858 -4.866 -4.466 1.00 0.00 79 TYR A CA 7
ATOM 10607 C C . TYR A 1 79 ? 32.701 -5.806 -3.275 1.00 0.00 79 TYR A C 7
ATOM 10608 O O . TYR A 1 79 ? 32.030 -5.479 -2.296 1.00 0.00 79 TYR A O 7
ATOM 10626 N N . SER A 1 80 ? 33.327 -6.975 -3.365 1.00 0.00 80 SER A N 7
ATOM 10627 C CA . SER A 1 80 ? 33.255 -7.965 -2.297 1.00 0.00 80 SER A CA 7
ATOM 10628 C C . SER A 1 80 ? 33.781 -7.390 -0.986 1.00 0.00 80 SER A C 7
ATOM 10629 O O . SER A 1 80 ? 33.091 -7.401 0.033 1.00 0.00 80 SER A O 7
ATOM 10637 N N . LYS A 1 81 ? 35.011 -6.886 -1.020 1.00 0.00 81 LYS A N 7
ATOM 10638 C CA . LYS A 1 81 ? 35.632 -6.304 0.163 1.00 0.00 81 LYS A CA 7
ATOM 10639 C C . LYS A 1 81 ? 34.820 -5.119 0.677 1.00 0.00 81 LYS A C 7
ATOM 10640 O O . LYS A 1 81 ? 34.574 -4.999 1.877 1.00 0.00 81 LYS A O 7
ATOM 10659 N N . GLU A 1 82 ? 34.407 -4.249 -0.238 1.00 0.00 82 GLU A N 7
ATOM 10660 C CA . GLU A 1 82 ? 33.622 -3.075 0.124 1.00 0.00 82 GLU A CA 7
ATOM 10661 C C . GLU A 1 82 ? 32.402 -3.470 0.951 1.00 0.00 82 GLU A C 7
ATOM 10662 O O . GLU A 1 82 ? 32.283 -3.096 2.118 1.00 0.00 82 GLU A O 7
ATOM 10674 N N . ILE A 1 83 ? 31.499 -4.228 0.338 1.00 0.00 83 ILE A N 7
ATOM 10675 C CA . ILE A 1 83 ? 30.289 -4.674 1.017 1.00 0.00 83 ILE A CA 7
ATOM 10676 C C . ILE A 1 83 ? 30.625 -5.508 2.249 1.00 0.00 83 ILE A C 7
ATOM 10677 O O . ILE A 1 83 ? 29.874 -5.524 3.223 1.00 0.00 83 ILE A O 7
ATOM 10693 N N . GLU A 1 84 ? 31.760 -6.198 2.198 1.00 0.00 84 GLU A N 7
ATOM 10694 C CA . GLU A 1 84 ? 32.197 -7.033 3.311 1.00 0.00 84 GLU A CA 7
ATOM 10695 C C . GLU A 1 84 ? 32.346 -6.207 4.585 1.00 0.00 84 GLU A C 7
ATOM 10696 O O . GLU A 1 84 ? 31.725 -6.503 5.605 1.00 0.00 84 GLU A O 7
ATOM 10708 N N . GLU A 1 85 ? 33.176 -5.171 4.518 1.00 0.00 85 GLU A N 7
ATOM 10709 C CA . GLU A 1 85 ? 33.408 -4.303 5.666 1.00 0.00 85 GLU A CA 7
ATOM 10710 C C . GLU A 1 85 ? 32.139 -3.543 6.039 1.00 0.00 85 GLU A C 7
ATOM 10711 O O . GLU A 1 85 ? 31.787 -3.439 7.215 1.00 0.00 85 GLU A O 7
ATOM 10723 N N . TYR A 1 86 ? 31.456 -3.013 5.031 1.00 0.00 86 TYR A N 7
ATOM 10724 C CA . TYR A 1 86 ? 30.227 -2.259 5.252 1.00 0.00 86 TYR A CA 7
ATOM 10725 C C . TYR A 1 86 ? 29.199 -3.101 6.002 1.00 0.00 86 TYR A C 7
ATOM 10726 O O . TYR A 1 86 ? 28.678 -2.688 7.038 1.00 0.00 86 TYR A O 7
ATOM 10744 N N . ARG A 1 87 ? 28.913 -4.285 5.470 1.00 0.00 87 ARG A N 7
ATOM 10745 C CA . ARG A 1 87 ? 27.947 -5.187 6.087 1.00 0.00 87 ARG A CA 7
ATOM 10746 C C . ARG A 1 87 ? 28.368 -5.542 7.510 1.00 0.00 87 ARG A C 7
ATOM 10747 O O . ARG A 1 87 ? 27.549 -5.539 8.430 1.00 0.00 87 ARG A O 7
ATOM 10768 N N . LYS A 1 88 ? 29.649 -5.849 7.684 1.00 0.00 88 LYS A N 7
ATOM 10769 C CA . LYS A 1 88 ? 30.179 -6.207 8.994 1.00 0.00 88 LYS A CA 7
ATOM 10770 C C . LYS A 1 88 ? 29.991 -5.064 9.987 1.00 0.00 88 LYS A C 7
ATOM 10771 O O . LYS A 1 88 ? 29.785 -5.292 11.180 1.00 0.00 88 LYS A O 7
ATOM 10790 N N . LYS A 1 89 ? 30.062 -3.835 9.488 1.00 0.00 89 LYS A N 7
ATOM 10791 C CA . LYS A 1 89 ? 29.896 -2.656 10.331 1.00 0.00 89 LYS A CA 7
ATOM 10792 C C . LYS A 1 89 ? 28.646 -1.877 9.936 1.00 0.00 89 LYS A C 7
ATOM 10793 O O . LYS A 1 89 ? 28.624 -0.648 9.996 1.00 0.00 89 LYS A O 7
ATOM 10812 N N . ASN A 1 90 ? 27.605 -2.600 9.534 1.00 0.00 90 ASN A N 7
ATOM 10813 C CA . ASN A 1 90 ? 26.351 -1.976 9.131 1.00 0.00 90 ASN A CA 7
ATOM 10814 C C . ASN A 1 90 ? 25.267 -2.205 10.180 1.00 0.00 90 ASN A C 7
ATOM 10815 O O . ASN A 1 90 ? 24.665 -1.256 10.681 1.00 0.00 90 ASN A O 7
ATOM 10826 N N . GLN A 1 91 ? 25.026 -3.470 10.507 1.00 0.00 91 GLN A N 7
ATOM 10827 C CA . GLN A 1 91 ? 24.015 -3.824 11.497 1.00 0.00 91 GLN A CA 7
ATOM 10828 C C . GLN A 1 91 ? 24.548 -3.629 12.913 1.00 0.00 91 GLN A C 7
ATOM 10829 O O . GLN A 1 91 ? 25.387 -4.398 13.381 1.00 0.00 91 GLN A O 7
ATOM 10843 N N . GLU A 1 92 ? 24.055 -2.596 13.588 1.00 0.00 92 GLU A N 7
ATOM 10844 C CA . GLU A 1 92 ? 24.483 -2.300 14.951 1.00 0.00 92 GLU A CA 7
ATOM 10845 C C . GLU A 1 92 ? 23.285 -1.988 15.842 1.00 0.00 92 GLU A C 7
ATOM 10846 O O . GLU A 1 92 ? 23.364 -2.096 17.065 1.00 0.00 92 GLU A O 7
ATOM 10858 N N . MET A 1 1 ? -13.679 -6.588 2.589 1.00 0.00 1 MET A N 8
ATOM 10859 C CA . MET A 1 1 ? -13.743 -7.990 2.193 1.00 0.00 1 MET A CA 8
ATOM 10860 C C . MET A 1 1 ? -12.746 -8.285 1.076 1.00 0.00 1 MET A C 8
ATOM 10861 O O . MET A 1 1 ? -13.117 -8.794 0.019 1.00 0.00 1 MET A O 8
ATOM 10875 N N . ALA A 1 2 ? -11.480 -7.962 1.318 1.00 0.00 2 ALA A N 8
ATOM 10876 C CA . ALA A 1 2 ? -10.431 -8.194 0.334 1.00 0.00 2 ALA A CA 8
ATOM 10877 C C . ALA A 1 2 ? -9.330 -9.082 0.904 1.00 0.00 2 ALA A C 8
ATOM 10878 O O . ALA A 1 2 ? -9.311 -9.374 2.100 1.00 0.00 2 ALA A O 8
ATOM 10885 N N . HIS A 1 3 ? -8.415 -9.511 0.040 1.00 0.00 3 HIS A N 8
ATOM 10886 C CA . HIS A 1 3 ? -7.311 -10.367 0.458 1.00 0.00 3 HIS A CA 8
ATOM 10887 C C . HIS A 1 3 ? -5.968 -9.704 0.163 1.00 0.00 3 HIS A C 8
ATOM 10888 O O . HIS A 1 3 ? -5.528 -9.654 -0.986 1.00 0.00 3 HIS A O 8
ATOM 10902 N N . HIS A 1 4 ? -5.322 -9.196 1.208 1.00 0.00 4 HIS A N 8
ATOM 10903 C CA . HIS A 1 4 ? -4.030 -8.536 1.061 1.00 0.00 4 HIS A CA 8
ATOM 10904 C C . HIS A 1 4 ? -3.371 -8.323 2.420 1.00 0.00 4 HIS A C 8
ATOM 10905 O O . HIS A 1 4 ? -4.038 -8.343 3.455 1.00 0.00 4 HIS A O 8
ATOM 10919 N N . HIS A 1 5 ? -2.057 -8.119 2.410 1.00 0.00 5 HIS A N 8
ATOM 10920 C CA . HIS A 1 5 ? -1.308 -7.902 3.643 1.00 0.00 5 HIS A CA 8
ATOM 10921 C C . HIS A 1 5 ? -0.177 -6.902 3.422 1.00 0.00 5 HIS A C 8
ATOM 10922 O O . HIS A 1 5 ? 0.843 -7.228 2.814 1.00 0.00 5 HIS A O 8
ATOM 10936 N N . HIS A 1 6 ? -0.364 -5.684 3.920 1.00 0.00 6 HIS A N 8
ATOM 10937 C CA . HIS A 1 6 ? 0.641 -4.637 3.776 1.00 0.00 6 HIS A CA 8
ATOM 10938 C C . HIS A 1 6 ? 0.365 -3.484 4.736 1.00 0.00 6 HIS A C 8
ATOM 10939 O O . HIS A 1 6 ? -0.787 -3.111 4.959 1.00 0.00 6 HIS A O 8
ATOM 10953 N N . HIS A 1 7 ? 1.430 -2.923 5.302 1.00 0.00 7 HIS A N 8
ATOM 10954 C CA . HIS A 1 7 ? 1.302 -1.812 6.238 1.00 0.00 7 HIS A CA 8
ATOM 10955 C C . HIS A 1 7 ? 1.427 -0.475 5.515 1.00 0.00 7 HIS A C 8
ATOM 10956 O O . HIS A 1 7 ? 0.825 0.521 5.919 1.00 0.00 7 HIS A O 8
ATOM 10970 N N . HIS A 1 8 ? 2.213 -0.458 4.443 1.00 0.00 8 HIS A N 8
ATOM 10971 C CA . HIS A 1 8 ? 2.417 0.757 3.663 1.00 0.00 8 HIS A CA 8
ATOM 10972 C C . HIS A 1 8 ? 3.186 0.457 2.380 1.00 0.00 8 HIS A C 8
ATOM 10973 O O . HIS A 1 8 ? 3.634 -0.668 2.163 1.00 0.00 8 HIS A O 8
ATOM 10987 N N . MET A 1 9 ? 3.334 1.471 1.533 1.00 0.00 9 MET A N 8
ATOM 10988 C CA . MET A 1 9 ? 4.049 1.315 0.272 1.00 0.00 9 MET A CA 8
ATOM 10989 C C . MET A 1 9 ? 5.151 2.361 0.139 1.00 0.00 9 MET A C 8
ATOM 10990 O O . MET A 1 9 ? 5.115 3.205 -0.756 1.00 0.00 9 MET A O 8
ATOM 11004 N N . LYS A 1 10 ? 6.130 2.300 1.035 1.00 0.00 10 LYS A N 8
ATOM 11005 C CA . LYS A 1 10 ? 7.244 3.241 1.018 1.00 0.00 10 LYS A CA 8
ATOM 11006 C C . LYS A 1 10 ? 8.347 2.762 0.080 1.00 0.00 10 LYS A C 8
ATOM 11007 O O . LYS A 1 10 ? 8.625 1.566 -0.009 1.00 0.00 10 LYS A O 8
ATOM 11026 N N . LYS A 1 11 ? 8.974 3.703 -0.618 1.00 0.00 11 LYS A N 8
ATOM 11027 C CA . LYS A 1 11 ? 10.049 3.378 -1.547 1.00 0.00 11 LYS A CA 8
ATOM 11028 C C . LYS A 1 11 ? 11.369 3.185 -0.807 1.00 0.00 11 LYS A C 8
ATOM 11029 O O . LYS A 1 11 ? 11.684 3.926 0.125 1.00 0.00 11 LYS A O 8
ATOM 11048 N N . LYS A 1 12 ? 12.139 2.188 -1.228 1.00 0.00 12 LYS A N 8
ATOM 11049 C CA . LYS A 1 12 ? 13.426 1.899 -0.608 1.00 0.00 12 LYS A CA 8
ATOM 11050 C C . LYS A 1 12 ? 14.569 2.144 -1.587 1.00 0.00 12 LYS A C 8
ATOM 11051 O O . LYS A 1 12 ? 14.358 2.213 -2.798 1.00 0.00 12 LYS A O 8
ATOM 11070 N N . ASP A 1 13 ? 15.780 2.273 -1.056 1.00 0.00 13 ASP A N 8
ATOM 11071 C CA . ASP A 1 13 ? 16.957 2.508 -1.883 1.00 0.00 13 ASP A CA 8
ATOM 11072 C C . ASP A 1 13 ? 17.926 1.333 -1.796 1.00 0.00 13 ASP A C 8
ATOM 11073 O O . ASP A 1 13 ? 17.886 0.532 -0.863 1.00 0.00 13 ASP A O 8
ATOM 11082 N N . PRO A 1 14 ? 18.818 1.226 -2.793 1.00 0.00 14 PRO A N 8
ATOM 11083 C CA . PRO A 1 14 ? 19.814 0.152 -2.852 1.00 0.00 14 PRO A CA 8
ATOM 11084 C C . PRO A 1 14 ? 20.885 0.295 -1.776 1.00 0.00 14 PRO A C 8
ATOM 11085 O O . PRO A 1 14 ? 21.357 -0.698 -1.220 1.00 0.00 14 PRO A O 8
ATOM 11096 N N . LEU A 1 15 ? 21.265 1.535 -1.488 1.00 0.00 15 LEU A N 8
ATOM 11097 C CA . LEU A 1 15 ? 22.282 1.808 -0.478 1.00 0.00 15 LEU A CA 8
ATOM 11098 C C . LEU A 1 15 ? 23.594 1.111 -0.823 1.00 0.00 15 LEU A C 8
ATOM 11099 O O . LEU A 1 15 ? 24.372 0.757 0.062 1.00 0.00 15 LEU A O 8
ATOM 11115 N N . ALA A 1 16 ? 23.833 0.919 -2.116 1.00 0.00 16 ALA A N 8
ATOM 11116 C CA . ALA A 1 16 ? 25.053 0.269 -2.579 1.00 0.00 16 ALA A CA 8
ATOM 11117 C C . ALA A 1 16 ? 26.116 1.297 -2.952 1.00 0.00 16 ALA A C 8
ATOM 11118 O O . ALA A 1 16 ? 25.822 2.468 -3.196 1.00 0.00 16 ALA A O 8
ATOM 11125 N N . PRO A 1 17 ? 27.380 0.853 -2.998 1.00 0.00 17 PRO A N 8
ATOM 11126 C CA . PRO A 1 17 ? 28.512 1.719 -3.341 1.00 0.00 17 PRO A CA 8
ATOM 11127 C C . PRO A 1 17 ? 28.501 2.134 -4.808 1.00 0.00 17 PRO A C 8
ATOM 11128 O O . PRO A 1 17 ? 27.559 1.835 -5.542 1.00 0.00 17 PRO A O 8
ATOM 11139 N N . LYS A 1 18 ? 29.555 2.824 -5.231 1.00 0.00 18 LYS A N 8
ATOM 11140 C CA . LYS A 1 18 ? 29.669 3.278 -6.612 1.00 0.00 18 LYS A CA 8
ATOM 11141 C C . LYS A 1 18 ? 30.686 2.440 -7.379 1.00 0.00 18 LYS A C 8
ATOM 11142 O O . LYS A 1 18 ? 31.829 2.287 -6.948 1.00 0.00 18 LYS A O 8
ATOM 11161 N N . ARG A 1 19 ? 30.263 1.900 -8.517 1.00 0.00 19 ARG A N 8
ATOM 11162 C CA . ARG A 1 19 ? 31.138 1.077 -9.344 1.00 0.00 19 ARG A CA 8
ATOM 11163 C C . ARG A 1 19 ? 30.617 0.999 -10.776 1.00 0.00 19 ARG A C 8
ATOM 11164 O O . ARG A 1 19 ? 29.537 1.504 -11.083 1.00 0.00 19 ARG A O 8
ATOM 11185 N N . ALA A 1 20 ? 31.392 0.364 -11.649 1.00 0.00 20 ALA A N 8
ATOM 11186 C CA . ALA A 1 20 ? 31.009 0.219 -13.047 1.00 0.00 20 ALA A CA 8
ATOM 11187 C C . ALA A 1 20 ? 30.960 -1.250 -13.454 1.00 0.00 20 ALA A C 8
ATOM 11188 O O . ALA A 1 20 ? 31.507 -2.114 -12.766 1.00 0.00 20 ALA A O 8
ATOM 11195 N N . LEU A 1 21 ? 30.302 -1.528 -14.574 1.00 0.00 21 LEU A N 8
ATOM 11196 C CA . LEU A 1 21 ? 30.182 -2.894 -15.072 1.00 0.00 21 LEU A CA 8
ATOM 11197 C C . LEU A 1 21 ? 31.557 -3.510 -15.310 1.00 0.00 21 LEU A C 8
ATOM 11198 O O . LEU A 1 21 ? 32.556 -2.800 -15.418 1.00 0.00 21 LEU A O 8
ATOM 11214 N N . SER A 1 22 ? 31.599 -4.836 -15.392 1.00 0.00 22 SER A N 8
ATOM 11215 C CA . SER A 1 22 ? 32.851 -5.548 -15.616 1.00 0.00 22 SER A CA 8
ATOM 11216 C C . SER A 1 22 ? 32.967 -6.001 -17.068 1.00 0.00 22 SER A C 8
ATOM 11217 O O . SER A 1 22 ? 31.999 -5.946 -17.826 1.00 0.00 22 SER A O 8
ATOM 11225 N N . ALA A 1 23 ? 34.159 -6.449 -17.449 1.00 0.00 23 ALA A N 8
ATOM 11226 C CA . ALA A 1 23 ? 34.402 -6.913 -18.809 1.00 0.00 23 ALA A CA 8
ATOM 11227 C C . ALA A 1 23 ? 33.365 -7.949 -19.229 1.00 0.00 23 ALA A C 8
ATOM 11228 O O . ALA A 1 23 ? 32.862 -7.918 -20.352 1.00 0.00 23 ALA A O 8
ATOM 11235 N N . TYR A 1 24 ? 33.051 -8.866 -18.321 1.00 0.00 24 TYR A N 8
ATOM 11236 C CA . TYR A 1 24 ? 32.076 -9.914 -18.599 1.00 0.00 24 TYR A CA 8
ATOM 11237 C C . TYR A 1 24 ? 30.762 -9.318 -19.095 1.00 0.00 24 TYR A C 8
ATOM 11238 O O . TYR A 1 24 ? 30.311 -9.617 -20.201 1.00 0.00 24 TYR A O 8
ATOM 11256 N N . MET A 1 25 ? 30.154 -8.473 -18.270 1.00 0.00 25 MET A N 8
ATOM 11257 C CA . MET A 1 25 ? 28.893 -7.832 -18.625 1.00 0.00 25 MET A CA 8
ATOM 11258 C C . MET A 1 25 ? 29.001 -7.131 -19.975 1.00 0.00 25 MET A C 8
ATOM 11259 O O . MET A 1 25 ? 28.126 -7.271 -20.830 1.00 0.00 25 MET A O 8
ATOM 11273 N N . PHE A 1 26 ? 30.079 -6.375 -20.160 1.00 0.00 26 PHE A N 8
ATOM 11274 C CA . PHE A 1 26 ? 30.300 -5.651 -21.406 1.00 0.00 26 PHE A CA 8
ATOM 11275 C C . PHE A 1 26 ? 30.177 -6.584 -22.607 1.00 0.00 26 PHE A C 8
ATOM 11276 O O . PHE A 1 26 ? 29.412 -6.322 -23.536 1.00 0.00 26 PHE A O 8
ATOM 11293 N N . TYR A 1 27 ? 30.937 -7.674 -22.582 1.00 0.00 27 TYR A N 8
ATOM 11294 C CA . TYR A 1 27 ? 30.917 -8.645 -23.669 1.00 0.00 27 TYR A CA 8
ATOM 11295 C C . TYR A 1 27 ? 29.526 -9.250 -23.833 1.00 0.00 27 TYR A C 8
ATOM 11296 O O . TYR A 1 27 ? 29.109 -9.587 -24.942 1.00 0.00 27 TYR A O 8
ATOM 11314 N N . VAL A 1 28 ? 28.811 -9.384 -22.721 1.00 0.00 28 VAL A N 8
ATOM 11315 C CA . VAL A 1 28 ? 27.466 -9.947 -22.739 1.00 0.00 28 VAL A CA 8
ATOM 11316 C C . VAL A 1 28 ? 26.491 -9.016 -23.452 1.00 0.00 28 VAL A C 8
ATOM 11317 O O . VAL A 1 28 ? 25.895 -9.381 -24.466 1.00 0.00 28 VAL A O 8
ATOM 11330 N N . LYS A 1 29 ? 26.333 -7.811 -22.916 1.00 0.00 29 LYS A N 8
ATOM 11331 C CA . LYS A 1 29 ? 25.431 -6.825 -23.501 1.00 0.00 29 LYS A CA 8
ATOM 11332 C C . LYS A 1 29 ? 25.770 -6.581 -24.968 1.00 0.00 29 LYS A C 8
ATOM 11333 O O . LYS A 1 29 ? 24.879 -6.437 -25.805 1.00 0.00 29 LYS A O 8
ATOM 11352 N N . ASP A 1 30 ? 27.062 -6.537 -25.273 1.00 0.00 30 ASP A N 8
ATOM 11353 C CA . ASP A 1 30 ? 27.519 -6.313 -26.640 1.00 0.00 30 ASP A CA 8
ATOM 11354 C C . ASP A 1 30 ? 27.068 -7.447 -27.556 1.00 0.00 30 ASP A C 8
ATOM 11355 O O . ASP A 1 30 ? 26.359 -7.222 -28.537 1.00 0.00 30 ASP A O 8
ATOM 11364 N N . LYS A 1 31 ? 27.484 -8.665 -27.229 1.00 0.00 31 LYS A N 8
ATOM 11365 C CA . LYS A 1 31 ? 27.124 -9.835 -28.021 1.00 0.00 31 LYS A CA 8
ATOM 11366 C C . LYS A 1 31 ? 25.610 -9.959 -28.151 1.00 0.00 31 LYS A C 8
ATOM 11367 O O . LYS A 1 31 ? 25.075 -10.022 -29.258 1.00 0.00 31 LYS A O 8
ATOM 11386 N N . ARG A 1 32 ? 24.924 -9.993 -27.013 1.00 0.00 32 ARG A N 8
ATOM 11387 C CA . ARG A 1 32 ? 23.470 -10.109 -27.000 1.00 0.00 32 ARG A CA 8
ATOM 11388 C C . ARG A 1 32 ? 22.833 -9.053 -27.899 1.00 0.00 32 ARG A C 8
ATOM 11389 O O . ARG A 1 32 ? 22.195 -9.379 -28.901 1.00 0.00 32 ARG A O 8
ATOM 11410 N N . LEU A 1 33 ? 23.009 -7.789 -27.533 1.00 0.00 33 LEU A N 8
ATOM 11411 C CA . LEU A 1 33 ? 22.450 -6.684 -28.306 1.00 0.00 33 LEU A CA 8
ATOM 11412 C C . LEU A 1 33 ? 22.753 -6.851 -29.791 1.00 0.00 33 LEU A C 8
ATOM 11413 O O . LEU A 1 33 ? 21.920 -6.541 -30.642 1.00 0.00 33 LEU A O 8
ATOM 11429 N N . GLU A 1 34 ? 23.950 -7.343 -30.094 1.00 0.00 34 GLU A N 8
ATOM 11430 C CA . GLU A 1 34 ? 24.362 -7.552 -31.478 1.00 0.00 34 GLU A CA 8
ATOM 11431 C C . GLU A 1 34 ? 23.473 -8.589 -32.159 1.00 0.00 34 GLU A C 8
ATOM 11432 O O . GLU A 1 34 ? 23.064 -8.412 -33.307 1.00 0.00 34 GLU A O 8
ATOM 11444 N N . ILE A 1 35 ? 23.178 -9.669 -31.444 1.00 0.00 35 ILE A N 8
ATOM 11445 C CA . ILE A 1 35 ? 22.338 -10.733 -31.978 1.00 0.00 35 ILE A CA 8
ATOM 11446 C C . ILE A 1 35 ? 20.914 -10.242 -32.217 1.00 0.00 35 ILE A C 8
ATOM 11447 O O . ILE A 1 35 ? 20.277 -10.612 -33.204 1.00 0.00 35 ILE A O 8
ATOM 11463 N N . ILE A 1 36 ? 20.423 -9.405 -31.309 1.00 0.00 36 ILE A N 8
ATOM 11464 C CA . ILE A 1 36 ? 19.075 -8.861 -31.423 1.00 0.00 36 ILE A CA 8
ATOM 11465 C C . ILE A 1 36 ? 19.010 -7.774 -32.490 1.00 0.00 36 ILE A C 8
ATOM 11466 O O . ILE A 1 36 ? 17.975 -7.576 -33.128 1.00 0.00 36 ILE A O 8
ATOM 11482 N N . LYS A 1 37 ? 20.122 -7.072 -32.681 1.00 0.00 37 LYS A N 8
ATOM 11483 C CA . LYS A 1 37 ? 20.193 -6.006 -33.673 1.00 0.00 37 LYS A CA 8
ATOM 11484 C C . LYS A 1 37 ? 20.167 -6.577 -35.088 1.00 0.00 37 LYS A C 8
ATOM 11485 O O . LYS A 1 37 ? 19.308 -6.222 -35.894 1.00 0.00 37 LYS A O 8
ATOM 11504 N N . GLU A 1 38 ? 21.114 -7.463 -35.381 1.00 0.00 38 GLU A N 8
ATOM 11505 C CA . GLU A 1 38 ? 21.197 -8.083 -36.699 1.00 0.00 38 GLU A CA 8
ATOM 11506 C C . GLU A 1 38 ? 20.151 -9.183 -36.850 1.00 0.00 38 GLU A C 8
ATOM 11507 O O . GLU A 1 38 ? 19.763 -9.538 -37.963 1.00 0.00 38 GLU A O 8
ATOM 11519 N N . LYS A 1 39 ? 19.698 -9.719 -35.722 1.00 0.00 39 LYS A N 8
ATOM 11520 C CA . LYS A 1 39 ? 18.696 -10.779 -35.727 1.00 0.00 39 LYS A CA 8
ATOM 11521 C C . LYS A 1 39 ? 17.725 -10.615 -34.561 1.00 0.00 39 LYS A C 8
ATOM 11522 O O . LYS A 1 39 ? 17.803 -11.318 -33.554 1.00 0.00 39 LYS A O 8
ATOM 11541 N N . PRO A 1 40 ? 16.788 -9.665 -34.700 1.00 0.00 40 PRO A N 8
ATOM 11542 C CA . PRO A 1 40 ? 15.783 -9.389 -33.669 1.00 0.00 40 PRO A CA 8
ATOM 11543 C C . PRO A 1 40 ? 14.763 -10.514 -33.537 1.00 0.00 40 PRO A C 8
ATOM 11544 O O . PRO A 1 40 ? 13.946 -10.518 -32.617 1.00 0.00 40 PRO A O 8
ATOM 11555 N N . GLU A 1 41 ? 14.818 -11.468 -34.461 1.00 0.00 41 GLU A N 8
ATOM 11556 C CA . GLU A 1 41 ? 13.898 -12.599 -34.447 1.00 0.00 41 GLU A CA 8
ATOM 11557 C C . GLU A 1 41 ? 14.297 -13.612 -33.378 1.00 0.00 41 GLU A C 8
ATOM 11558 O O . GLU A 1 41 ? 13.447 -14.289 -32.799 1.00 0.00 41 GLU A O 8
ATOM 11570 N N . LEU A 1 42 ? 15.597 -13.712 -33.122 1.00 0.00 42 LEU A N 8
ATOM 11571 C CA . LEU A 1 42 ? 16.112 -14.642 -32.124 1.00 0.00 42 LEU A CA 8
ATOM 11572 C C . LEU A 1 42 ? 16.171 -13.987 -30.748 1.00 0.00 42 LEU A C 8
ATOM 11573 O O . LEU A 1 42 ? 16.644 -14.588 -29.783 1.00 0.00 42 LEU A O 8
ATOM 11589 N N . ALA A 1 43 ? 15.686 -12.752 -30.665 1.00 0.00 43 ALA A N 8
ATOM 11590 C CA . ALA A 1 43 ? 15.681 -12.017 -29.406 1.00 0.00 43 ALA A CA 8
ATOM 11591 C C . ALA A 1 43 ? 15.001 -12.821 -28.303 1.00 0.00 43 ALA A C 8
ATOM 11592 O O . ALA A 1 43 ? 15.302 -12.653 -27.122 1.00 0.00 43 ALA A O 8
ATOM 11599 N N . LYS A 1 44 ? 14.081 -13.696 -28.697 1.00 0.00 44 LYS A N 8
ATOM 11600 C CA . LYS A 1 44 ? 13.358 -14.528 -27.742 1.00 0.00 44 LYS A CA 8
ATOM 11601 C C . LYS A 1 44 ? 14.016 -15.898 -27.606 1.00 0.00 44 LYS A C 8
ATOM 11602 O O . LYS A 1 44 ? 13.344 -16.897 -27.351 1.00 0.00 44 LYS A O 8
ATOM 11621 N N . ASP A 1 45 ? 15.333 -15.936 -27.777 1.00 0.00 45 ASP A N 8
ATOM 11622 C CA . ASP A 1 45 ? 16.082 -17.183 -27.671 1.00 0.00 45 ASP A CA 8
ATOM 11623 C C . ASP A 1 45 ? 17.140 -17.090 -26.576 1.00 0.00 45 ASP A C 8
ATOM 11624 O O . ASP A 1 45 ? 18.339 -17.089 -26.854 1.00 0.00 45 ASP A O 8
ATOM 11633 N N . VAL A 1 46 ? 16.687 -17.011 -25.328 1.00 0.00 46 VAL A N 8
ATOM 11634 C CA . VAL A 1 46 ? 17.593 -16.917 -24.190 1.00 0.00 46 VAL A CA 8
ATOM 11635 C C . VAL A 1 46 ? 18.661 -18.004 -24.248 1.00 0.00 46 VAL A C 8
ATOM 11636 O O . VAL A 1 46 ? 19.841 -17.743 -24.014 1.00 0.00 46 VAL A O 8
ATOM 11649 N N . ALA A 1 47 ? 18.238 -19.225 -24.560 1.00 0.00 47 ALA A N 8
ATOM 11650 C CA . ALA A 1 47 ? 19.159 -20.352 -24.651 1.00 0.00 47 ALA A CA 8
ATOM 11651 C C . ALA A 1 47 ? 20.207 -20.119 -25.733 1.00 0.00 47 ALA A C 8
ATOM 11652 O O . ALA A 1 47 ? 21.384 -20.423 -25.545 1.00 0.00 47 ALA A O 8
ATOM 11659 N N . GLN A 1 48 ? 19.770 -19.579 -26.867 1.00 0.00 48 GLN A N 8
ATOM 11660 C CA . GLN A 1 48 ? 20.672 -19.308 -27.980 1.00 0.00 48 GLN A CA 8
ATOM 11661 C C . GLN A 1 48 ? 21.749 -18.307 -27.577 1.00 0.00 48 GLN A C 8
ATOM 11662 O O . GLN A 1 48 ? 22.937 -18.627 -27.570 1.00 0.00 48 GLN A O 8
ATOM 11676 N N . VAL A 1 49 ? 21.325 -17.092 -27.241 1.00 0.00 49 VAL A N 8
ATOM 11677 C CA . VAL A 1 49 ? 22.253 -16.044 -26.835 1.00 0.00 49 VAL A CA 8
ATOM 11678 C C . VAL A 1 49 ? 23.216 -16.546 -25.765 1.00 0.00 49 VAL A C 8
ATOM 11679 O O . VAL A 1 49 ? 24.426 -16.347 -25.861 1.00 0.00 49 VAL A O 8
ATOM 11692 N N . GLY A 1 50 ? 22.669 -17.199 -24.744 1.00 0.00 50 GLY A N 8
ATOM 11693 C CA . GLY A 1 50 ? 23.494 -17.720 -23.669 1.00 0.00 50 GLY A CA 8
ATOM 11694 C C . GLY A 1 50 ? 24.594 -18.632 -24.174 1.00 0.00 50 GLY A C 8
ATOM 11695 O O . GLY A 1 50 ? 25.762 -18.462 -23.823 1.00 0.00 50 GLY A O 8
ATOM 11699 N N . LYS A 1 51 ? 24.222 -19.605 -24.998 1.00 0.00 51 LYS A N 8
ATOM 11700 C CA . LYS A 1 51 ? 25.186 -20.550 -25.552 1.00 0.00 51 LYS A CA 8
ATOM 11701 C C . LYS A 1 51 ? 26.291 -19.819 -26.307 1.00 0.00 51 LYS A C 8
ATOM 11702 O O . LYS A 1 51 ? 27.448 -20.242 -26.297 1.00 0.00 51 LYS A O 8
ATOM 11721 N N . LEU A 1 52 ? 25.929 -18.720 -26.960 1.00 0.00 52 LEU A N 8
ATOM 11722 C CA . LEU A 1 52 ? 26.891 -17.929 -27.720 1.00 0.00 52 LEU A CA 8
ATOM 11723 C C . LEU A 1 52 ? 27.928 -17.299 -26.795 1.00 0.00 52 LEU A C 8
ATOM 11724 O O . LEU A 1 52 ? 29.127 -17.343 -27.071 1.00 0.00 52 LEU A O 8
ATOM 11740 N N . ILE A 1 53 ? 27.458 -16.716 -25.698 1.00 0.00 53 ILE A N 8
ATOM 11741 C CA . ILE A 1 53 ? 28.345 -16.080 -24.732 1.00 0.00 53 ILE A CA 8
ATOM 11742 C C . ILE A 1 53 ? 29.321 -17.089 -24.134 1.00 0.00 53 ILE A C 8
ATOM 11743 O O . ILE A 1 53 ? 30.533 -16.880 -24.149 1.00 0.00 53 ILE A O 8
ATOM 11759 N N . GLY A 1 54 ? 28.782 -18.186 -23.610 1.00 0.00 54 GLY A N 8
ATOM 11760 C CA . GLY A 1 54 ? 29.619 -19.212 -23.016 1.00 0.00 54 GLY A CA 8
ATOM 11761 C C . GLY A 1 54 ? 30.641 -19.762 -23.991 1.00 0.00 54 GLY A C 8
ATOM 11762 O O . GLY A 1 54 ? 31.831 -19.825 -23.682 1.00 0.00 54 GLY A O 8
ATOM 11766 N N . GLU A 1 55 ? 30.177 -20.162 -25.171 1.00 0.00 55 GLU A N 8
ATOM 11767 C CA . GLU A 1 55 ? 31.060 -20.712 -26.192 1.00 0.00 55 GLU A CA 8
ATOM 11768 C C . GLU A 1 55 ? 32.092 -19.678 -26.633 1.00 0.00 55 GLU A C 8
ATOM 11769 O O . GLU A 1 55 ? 33.297 -19.926 -26.578 1.00 0.00 55 GLU A O 8
ATOM 11781 N N . ALA A 1 56 ? 31.611 -18.519 -27.070 1.00 0.00 56 ALA A N 8
ATOM 11782 C CA . ALA A 1 56 ? 32.491 -17.447 -27.518 1.00 0.00 56 ALA A CA 8
ATOM 11783 C C . ALA A 1 56 ? 33.559 -17.140 -26.474 1.00 0.00 56 ALA A C 8
ATOM 11784 O O . ALA A 1 56 ? 34.702 -16.833 -26.813 1.00 0.00 56 ALA A O 8
ATOM 11791 N N . TRP A 1 57 ? 33.180 -17.224 -25.204 1.00 0.00 57 TRP A N 8
ATOM 11792 C CA . TRP A 1 57 ? 34.106 -16.955 -24.110 1.00 0.00 57 TRP A CA 8
ATOM 11793 C C . TRP A 1 57 ? 35.176 -18.038 -24.024 1.00 0.00 57 TRP A C 8
ATOM 11794 O O . TRP A 1 57 ? 36.367 -17.759 -24.160 1.00 0.00 57 TRP A O 8
ATOM 11815 N N . GLY A 1 58 ? 34.744 -19.275 -23.798 1.00 0.00 58 GLY A N 8
ATOM 11816 C CA . GLY A 1 58 ? 35.678 -20.380 -23.697 1.00 0.00 58 GLY A CA 8
ATOM 11817 C C . GLY A 1 58 ? 36.565 -20.503 -24.921 1.00 0.00 58 GLY A C 8
ATOM 11818 O O . GLY A 1 58 ? 37.669 -21.041 -24.843 1.00 0.00 58 GLY A O 8
ATOM 11822 N N . GLN A 1 59 ? 36.080 -20.004 -26.053 1.00 0.00 59 GLN A N 8
ATOM 11823 C CA . GLN A 1 59 ? 36.836 -20.064 -27.299 1.00 0.00 59 GLN A CA 8
ATOM 11824 C C . GLN A 1 59 ? 37.362 -18.685 -27.683 1.00 0.00 59 GLN A C 8
ATOM 11825 O O . GLN A 1 59 ? 37.821 -18.474 -28.806 1.00 0.00 59 GLN A O 8
ATOM 11839 N N . LEU A 1 60 ? 37.292 -17.748 -26.743 1.00 0.00 60 LEU A N 8
ATOM 11840 C CA . LEU A 1 60 ? 37.761 -16.388 -26.983 1.00 0.00 60 LEU A CA 8
ATOM 11841 C C . LEU A 1 60 ? 39.263 -16.368 -27.248 1.00 0.00 60 LEU A C 8
ATOM 11842 O O . LEU A 1 60 ? 40.013 -17.164 -26.683 1.00 0.00 60 LEU A O 8
ATOM 11858 N N . SER A 1 61 ? 39.695 -15.453 -28.110 1.00 0.00 61 SER A N 8
ATOM 11859 C CA . SER A 1 61 ? 41.107 -15.331 -28.452 1.00 0.00 61 SER A CA 8
ATOM 11860 C C . SER A 1 61 ? 41.927 -14.916 -27.234 1.00 0.00 61 SER A C 8
ATOM 11861 O O . SER A 1 61 ? 41.403 -14.390 -26.252 1.00 0.00 61 SER A O 8
ATOM 11869 N N . PRO A 1 62 ? 43.244 -15.157 -27.299 1.00 0.00 62 PRO A N 8
ATOM 11870 C CA . PRO A 1 62 ? 44.166 -14.815 -26.211 1.00 0.00 62 PRO A CA 8
ATOM 11871 C C . PRO A 1 62 ? 44.350 -13.309 -26.058 1.00 0.00 62 PRO A C 8
ATOM 11872 O O . PRO A 1 62 ? 44.413 -12.792 -24.943 1.00 0.00 62 PRO A O 8
ATOM 11883 N N . ALA A 1 63 ? 44.434 -12.611 -27.186 1.00 0.00 63 ALA A N 8
ATOM 11884 C CA . ALA A 1 63 ? 44.608 -11.164 -27.176 1.00 0.00 63 ALA A CA 8
ATOM 11885 C C . ALA A 1 63 ? 43.482 -10.480 -26.408 1.00 0.00 63 ALA A C 8
ATOM 11886 O O . ALA A 1 63 ? 43.713 -9.516 -25.679 1.00 0.00 63 ALA A O 8
ATOM 11893 N N . GLN A 1 64 ? 42.265 -10.986 -26.579 1.00 0.00 64 GLN A N 8
ATOM 11894 C CA . GLN A 1 64 ? 41.103 -10.422 -25.902 1.00 0.00 64 GLN A CA 8
ATOM 11895 C C . GLN A 1 64 ? 40.937 -11.026 -24.511 1.00 0.00 64 GLN A C 8
ATOM 11896 O O . GLN A 1 64 ? 40.356 -10.407 -23.619 1.00 0.00 64 GLN A O 8
ATOM 11910 N N . LYS A 1 65 ? 41.450 -12.238 -24.333 1.00 0.00 65 LYS A N 8
ATOM 11911 C CA . LYS A 1 65 ? 41.360 -12.927 -23.051 1.00 0.00 65 LYS A CA 8
ATOM 11912 C C . LYS A 1 65 ? 42.225 -12.237 -22.001 1.00 0.00 65 LYS A C 8
ATOM 11913 O O . LYS A 1 65 ? 41.855 -12.162 -20.830 1.00 0.00 65 LYS A O 8
ATOM 11932 N N . ALA A 1 66 ? 43.378 -11.733 -22.429 1.00 0.00 66 ALA A N 8
ATOM 11933 C CA . ALA A 1 66 ? 44.294 -11.046 -21.527 1.00 0.00 66 ALA A CA 8
ATOM 11934 C C . ALA A 1 66 ? 43.575 -9.954 -20.742 1.00 0.00 66 ALA A C 8
ATOM 11935 O O . ALA A 1 66 ? 43.503 -9.984 -19.513 1.00 0.00 66 ALA A O 8
ATOM 11942 N N . PRO A 1 67 ? 43.030 -8.965 -21.466 1.00 0.00 67 PRO A N 8
ATOM 11943 C CA . PRO A 1 67 ? 42.307 -7.844 -20.858 1.00 0.00 67 PRO A CA 8
ATOM 11944 C C . PRO A 1 67 ? 40.973 -8.273 -20.257 1.00 0.00 67 PRO A C 8
ATOM 11945 O O . PRO A 1 67 ? 40.617 -7.861 -19.153 1.00 0.00 67 PRO A O 8
ATOM 11956 N N . TYR A 1 68 ? 40.238 -9.101 -20.991 1.00 0.00 68 TYR A N 8
ATOM 11957 C CA . TYR A 1 68 ? 38.941 -9.584 -20.531 1.00 0.00 68 TYR A CA 8
ATOM 11958 C C . TYR A 1 68 ? 39.063 -10.259 -19.169 1.00 0.00 68 TYR A C 8
ATOM 11959 O O . TYR A 1 68 ? 38.263 -10.011 -18.268 1.00 0.00 68 TYR A O 8
ATOM 11977 N N . GLU A 1 69 ? 40.071 -11.115 -19.028 1.00 0.00 69 GLU A N 8
ATOM 11978 C CA . GLU A 1 69 ? 40.298 -11.827 -17.776 1.00 0.00 69 GLU A CA 8
ATOM 11979 C C . GLU A 1 69 ? 40.837 -10.884 -16.704 1.00 0.00 69 GLU A C 8
ATOM 11980 O O . GLU A 1 69 ? 40.302 -10.813 -15.597 1.00 0.00 69 GLU A O 8
ATOM 11992 N N . LYS A 1 70 ? 41.900 -10.162 -17.040 1.00 0.00 70 LYS A N 8
ATOM 11993 C CA . LYS A 1 70 ? 42.513 -9.223 -16.108 1.00 0.00 70 LYS A CA 8
ATOM 11994 C C . LYS A 1 70 ? 41.470 -8.270 -15.531 1.00 0.00 70 LYS A C 8
ATOM 11995 O O . LYS A 1 70 ? 41.400 -8.071 -14.318 1.00 0.00 70 LYS A O 8
ATOM 12014 N N . LYS A 1 71 ? 40.660 -7.686 -16.407 1.00 0.00 71 LYS A N 8
ATOM 12015 C CA . LYS A 1 71 ? 39.619 -6.756 -15.985 1.00 0.00 71 LYS A CA 8
ATOM 12016 C C . LYS A 1 71 ? 38.530 -7.480 -15.199 1.00 0.00 71 LYS A C 8
ATOM 12017 O O . LYS A 1 71 ? 38.131 -7.036 -14.122 1.00 0.00 71 LYS A O 8
ATOM 12036 N N . ALA A 1 72 ? 38.056 -8.595 -15.743 1.00 0.00 72 ALA A N 8
ATOM 12037 C CA . ALA A 1 72 ? 37.016 -9.381 -15.090 1.00 0.00 72 ALA A CA 8
ATOM 12038 C C . ALA A 1 72 ? 37.414 -9.740 -13.662 1.00 0.00 72 ALA A C 8
ATOM 12039 O O . ALA A 1 72 ? 36.604 -9.647 -12.741 1.00 0.00 72 ALA A O 8
ATOM 12046 N N . GLN A 1 73 ? 38.667 -10.149 -13.487 1.00 0.00 73 GLN A N 8
ATOM 12047 C CA . GLN A 1 73 ? 39.171 -10.523 -12.171 1.00 0.00 73 GLN A CA 8
ATOM 12048 C C . GLN A 1 73 ? 39.272 -9.304 -11.260 1.00 0.00 73 GLN A C 8
ATOM 12049 O O . GLN A 1 73 ? 38.679 -9.270 -10.181 1.00 0.00 73 GLN A O 8
ATOM 12063 N N . LEU A 1 74 ? 40.027 -8.304 -11.701 1.00 0.00 74 LEU A N 8
ATOM 12064 C CA . LEU A 1 74 ? 40.207 -7.081 -10.926 1.00 0.00 74 LEU A CA 8
ATOM 12065 C C . LEU A 1 74 ? 38.861 -6.493 -10.516 1.00 0.00 74 LEU A C 8
ATOM 12066 O O . LEU A 1 74 ? 38.700 -6.007 -9.397 1.00 0.00 74 LEU A O 8
ATOM 12082 N N . ASP A 1 75 ? 37.897 -6.544 -11.429 1.00 0.00 75 ASP A N 8
ATOM 12083 C CA . ASP A 1 75 ? 36.563 -6.019 -11.161 1.00 0.00 75 ASP A CA 8
ATOM 12084 C C . ASP A 1 75 ? 35.819 -6.907 -10.168 1.00 0.00 75 ASP A C 8
ATOM 12085 O O . ASP A 1 75 ? 35.133 -6.416 -9.271 1.00 0.00 75 ASP A O 8
ATOM 12094 N N . LYS A 1 76 ? 35.957 -8.218 -10.336 1.00 0.00 76 LYS A N 8
ATOM 12095 C CA . LYS A 1 76 ? 35.300 -9.176 -9.455 1.00 0.00 76 LYS A CA 8
ATOM 12096 C C . LYS A 1 76 ? 35.753 -8.988 -8.011 1.00 0.00 76 LYS A C 8
ATOM 12097 O O . LYS A 1 76 ? 34.940 -9.013 -7.086 1.00 0.00 76 LYS A O 8
ATOM 12116 N N . VAL A 1 77 ? 37.055 -8.798 -7.824 1.00 0.00 77 VAL A N 8
ATOM 12117 C CA . VAL A 1 77 ? 37.616 -8.603 -6.492 1.00 0.00 77 VAL A CA 8
ATOM 12118 C C . VAL A 1 77 ? 37.246 -7.232 -5.936 1.00 0.00 77 VAL A C 8
ATOM 12119 O O . VAL A 1 77 ? 36.740 -7.120 -4.820 1.00 0.00 77 VAL A O 8
ATOM 12132 N N . ARG A 1 78 ? 37.503 -6.192 -6.723 1.00 0.00 78 ARG A N 8
ATOM 12133 C CA . ARG A 1 78 ? 37.198 -4.828 -6.309 1.00 0.00 78 ARG A CA 8
ATOM 12134 C C . ARG A 1 78 ? 35.721 -4.684 -5.954 1.00 0.00 78 ARG A C 8
ATOM 12135 O O . ARG A 1 78 ? 35.372 -4.100 -4.928 1.00 0.00 78 ARG A O 8
ATOM 12156 N N . TYR A 1 79 ? 34.858 -5.220 -6.810 1.00 0.00 79 TYR A N 8
ATOM 12157 C CA . TYR A 1 79 ? 33.418 -5.149 -6.590 1.00 0.00 79 TYR A CA 8
ATOM 12158 C C . TYR A 1 79 ? 33.013 -5.971 -5.370 1.00 0.00 79 TYR A C 8
ATOM 12159 O O . TYR A 1 79 ? 32.342 -5.473 -4.466 1.00 0.00 79 TYR A O 8
ATOM 12177 N N . SER A 1 80 ? 33.426 -7.235 -5.353 1.00 0.00 80 SER A N 8
ATOM 12178 C CA . SER A 1 80 ? 33.104 -8.129 -4.247 1.00 0.00 80 SER A CA 8
ATOM 12179 C C . SER A 1 80 ? 33.530 -7.521 -2.915 1.00 0.00 80 SER A C 8
ATOM 12180 O O . SER A 1 80 ? 32.728 -7.400 -1.989 1.00 0.00 80 SER A O 8
ATOM 12188 N N . LYS A 1 81 ? 34.799 -7.138 -2.825 1.00 0.00 81 LYS A N 8
ATOM 12189 C CA . LYS A 1 81 ? 35.335 -6.541 -1.608 1.00 0.00 81 LYS A CA 8
ATOM 12190 C C . LYS A 1 81 ? 34.590 -5.256 -1.259 1.00 0.00 81 LYS A C 8
ATOM 12191 O O . LYS A 1 81 ? 34.221 -5.036 -0.106 1.00 0.00 81 LYS A O 8
ATOM 12210 N N . GLU A 1 82 ? 34.372 -4.412 -2.263 1.00 0.00 82 GLU A N 8
ATOM 12211 C CA . GLU A 1 82 ? 33.670 -3.150 -2.061 1.00 0.00 82 GLU A CA 8
ATOM 12212 C C . GLU A 1 82 ? 32.323 -3.379 -1.382 1.00 0.00 82 GLU A C 8
ATOM 12213 O O . GLU A 1 82 ? 32.097 -2.929 -0.259 1.00 0.00 82 GLU A O 8
ATOM 12225 N N . ILE A 1 83 ? 31.431 -4.082 -2.073 1.00 0.00 83 ILE A N 8
ATOM 12226 C CA . ILE A 1 83 ? 30.107 -4.371 -1.538 1.00 0.00 83 ILE A CA 8
ATOM 12227 C C . ILE A 1 83 ? 30.200 -5.155 -0.234 1.00 0.00 83 ILE A C 8
ATOM 12228 O O . ILE A 1 83 ? 29.330 -5.047 0.630 1.00 0.00 83 ILE A O 8
ATOM 12244 N N . GLU A 1 84 ? 31.262 -5.943 -0.097 1.00 0.00 84 GLU A N 8
ATOM 12245 C CA . GLU A 1 84 ? 31.469 -6.744 1.103 1.00 0.00 84 GLU A CA 8
ATOM 12246 C C . GLU A 1 84 ? 31.553 -5.857 2.342 1.00 0.00 84 GLU A C 8
ATOM 12247 O O . GLU A 1 84 ? 30.786 -6.023 3.289 1.00 0.00 84 GLU A O 8
ATOM 12259 N N . GLU A 1 85 ? 32.491 -4.915 2.326 1.00 0.00 85 GLU A N 8
ATOM 12260 C CA . GLU A 1 85 ? 32.676 -4.003 3.448 1.00 0.00 85 GLU A CA 8
ATOM 12261 C C . GLU A 1 85 ? 31.447 -3.118 3.639 1.00 0.00 85 GLU A C 8
ATOM 12262 O O . GLU A 1 85 ? 30.953 -2.956 4.755 1.00 0.00 85 GLU A O 8
ATOM 12274 N N . TYR A 1 86 ? 30.960 -2.549 2.542 1.00 0.00 86 TYR A N 8
ATOM 12275 C CA . TYR A 1 86 ? 29.791 -1.678 2.588 1.00 0.00 86 TYR A CA 8
ATOM 12276 C C . TYR A 1 86 ? 28.598 -2.401 3.207 1.00 0.00 86 TYR A C 8
ATOM 12277 O O . TYR A 1 86 ? 27.969 -1.898 4.137 1.00 0.00 86 TYR A O 8
ATOM 12295 N N . ARG A 1 87 ? 28.294 -3.583 2.683 1.00 0.00 87 ARG A N 8
ATOM 12296 C CA . ARG A 1 87 ? 27.177 -4.376 3.182 1.00 0.00 87 ARG A CA 8
ATOM 12297 C C . ARG A 1 87 ? 27.350 -4.684 4.667 1.00 0.00 87 ARG A C 8
ATOM 12298 O O . ARG A 1 87 ? 26.389 -4.650 5.435 1.00 0.00 87 ARG A O 8
ATOM 12319 N N . LYS A 1 88 ? 28.582 -4.987 5.063 1.00 0.00 88 LYS A N 8
ATOM 12320 C CA . LYS A 1 88 ? 28.882 -5.301 6.455 1.00 0.00 88 LYS A CA 8
ATOM 12321 C C . LYS A 1 88 ? 28.596 -4.105 7.357 1.00 0.00 88 LYS A C 8
ATOM 12322 O O . LYS A 1 88 ? 28.115 -4.261 8.479 1.00 0.00 88 LYS A O 8
ATOM 12341 N N . LYS A 1 89 ? 28.894 -2.909 6.858 1.00 0.00 89 LYS A N 8
ATOM 12342 C CA . LYS A 1 89 ? 28.667 -1.685 7.617 1.00 0.00 89 LYS A CA 8
ATOM 12343 C C . LYS A 1 89 ? 27.508 -0.887 7.027 1.00 0.00 89 LYS A C 8
ATOM 12344 O O . LYS A 1 89 ? 27.487 0.341 7.103 1.00 0.00 89 LYS A O 8
ATOM 12363 N N . ASN A 1 90 ? 26.547 -1.593 6.441 1.00 0.00 90 ASN A N 8
ATOM 12364 C CA . ASN A 1 90 ? 25.385 -0.949 5.839 1.00 0.00 90 ASN A CA 8
ATOM 12365 C C . ASN A 1 90 ? 24.152 -1.115 6.723 1.00 0.00 90 ASN A C 8
ATOM 12366 O O . ASN A 1 90 ? 23.021 -0.993 6.255 1.00 0.00 90 ASN A O 8
ATOM 12377 N N . GLN A 1 91 ? 24.381 -1.394 8.002 1.00 0.00 91 GLN A N 8
ATOM 12378 C CA . GLN A 1 91 ? 23.290 -1.576 8.951 1.00 0.00 91 GLN A CA 8
ATOM 12379 C C . GLN A 1 91 ? 23.534 -0.772 10.224 1.00 0.00 91 GLN A C 8
ATOM 12380 O O . GLN A 1 91 ? 24.275 -1.202 11.107 1.00 0.00 91 GLN A O 8
ATOM 12394 N N . GLU A 1 92 ? 22.907 0.397 10.309 1.00 0.00 92 GLU A N 8
ATOM 12395 C CA . GLU A 1 92 ? 23.058 1.261 11.474 1.00 0.00 92 GLU A CA 8
ATOM 12396 C C . GLU A 1 92 ? 22.726 0.506 12.758 1.00 0.00 92 GLU A C 8
ATOM 12397 O O . GLU A 1 92 ? 23.522 0.478 13.696 1.00 0.00 92 GLU A O 8
ATOM 12409 N N . MET A 1 1 ? 9.418 -22.019 -2.043 1.00 0.00 1 MET A N 9
ATOM 12410 C CA . MET A 1 1 ? 8.200 -21.484 -2.639 1.00 0.00 1 MET A CA 9
ATOM 12411 C C . MET A 1 1 ? 8.400 -20.036 -3.076 1.00 0.00 1 MET A C 9
ATOM 12412 O O . MET A 1 1 ? 8.695 -19.166 -2.258 1.00 0.00 1 MET A O 9
ATOM 12426 N N . ALA A 1 2 ? 8.237 -19.786 -4.371 1.00 0.00 2 ALA A N 9
ATOM 12427 C CA . ALA A 1 2 ? 8.397 -18.444 -4.916 1.00 0.00 2 ALA A CA 9
ATOM 12428 C C . ALA A 1 2 ? 8.023 -18.403 -6.394 1.00 0.00 2 ALA A C 9
ATOM 12429 O O . ALA A 1 2 ? 7.715 -19.432 -6.995 1.00 0.00 2 ALA A O 9
ATOM 12436 N N . HIS A 1 3 ? 8.050 -17.207 -6.974 1.00 0.00 3 HIS A N 9
ATOM 12437 C CA . HIS A 1 3 ? 7.713 -17.032 -8.382 1.00 0.00 3 HIS A CA 9
ATOM 12438 C C . HIS A 1 3 ? 8.835 -17.548 -9.277 1.00 0.00 3 HIS A C 9
ATOM 12439 O O . HIS A 1 3 ? 9.972 -17.710 -8.834 1.00 0.00 3 HIS A O 9
ATOM 12453 N N . HIS A 1 4 ? 8.508 -17.806 -10.540 1.00 0.00 4 HIS A N 9
ATOM 12454 C CA . HIS A 1 4 ? 9.488 -18.305 -11.497 1.00 0.00 4 HIS A CA 9
ATOM 12455 C C . HIS A 1 4 ? 9.978 -17.182 -12.407 1.00 0.00 4 HIS A C 9
ATOM 12456 O O . HIS A 1 4 ? 11.163 -16.846 -12.413 1.00 0.00 4 HIS A O 9
ATOM 12470 N N . HIS A 1 5 ? 9.059 -16.606 -13.176 1.00 0.00 5 HIS A N 9
ATOM 12471 C CA . HIS A 1 5 ? 9.398 -15.522 -14.091 1.00 0.00 5 HIS A CA 9
ATOM 12472 C C . HIS A 1 5 ? 8.888 -14.185 -13.561 1.00 0.00 5 HIS A C 9
ATOM 12473 O O . HIS A 1 5 ? 7.707 -14.041 -13.245 1.00 0.00 5 HIS A O 9
ATOM 12487 N N . HIS A 1 6 ? 9.787 -13.210 -13.465 1.00 0.00 6 HIS A N 9
ATOM 12488 C CA . HIS A 1 6 ? 9.428 -11.885 -12.973 1.00 0.00 6 HIS A CA 9
ATOM 12489 C C . HIS A 1 6 ? 10.604 -10.922 -13.097 1.00 0.00 6 HIS A C 9
ATOM 12490 O O . HIS A 1 6 ? 11.764 -11.334 -13.058 1.00 0.00 6 HIS A O 9
ATOM 12504 N N . HIS A 1 7 ? 10.298 -9.637 -13.249 1.00 0.00 7 HIS A N 9
ATOM 12505 C CA . HIS A 1 7 ? 11.331 -8.615 -13.380 1.00 0.00 7 HIS A CA 9
ATOM 12506 C C . HIS A 1 7 ? 10.805 -7.252 -12.940 1.00 0.00 7 HIS A C 9
ATOM 12507 O O . HIS A 1 7 ? 9.624 -6.947 -13.108 1.00 0.00 7 HIS A O 9
ATOM 12521 N N . HIS A 1 8 ? 11.689 -6.436 -12.376 1.00 0.00 8 HIS A N 9
ATOM 12522 C CA . HIS A 1 8 ? 11.314 -5.105 -11.911 1.00 0.00 8 HIS A CA 9
ATOM 12523 C C . HIS A 1 8 ? 12.548 -4.228 -11.721 1.00 0.00 8 HIS A C 9
ATOM 12524 O O . HIS A 1 8 ? 13.538 -4.654 -11.126 1.00 0.00 8 HIS A O 9
ATOM 12538 N N . MET A 1 9 ? 12.482 -3.003 -12.230 1.00 0.00 9 MET A N 9
ATOM 12539 C CA . MET A 1 9 ? 13.594 -2.066 -12.115 1.00 0.00 9 MET A CA 9
ATOM 12540 C C . MET A 1 9 ? 13.424 -1.168 -10.894 1.00 0.00 9 MET A C 9
ATOM 12541 O O . MET A 1 9 ? 13.003 -0.017 -11.010 1.00 0.00 9 MET A O 9
ATOM 12555 N N . LYS A 1 10 ? 13.753 -1.702 -9.722 1.00 0.00 10 LYS A N 9
ATOM 12556 C CA . LYS A 1 10 ? 13.639 -0.949 -8.479 1.00 0.00 10 LYS A CA 9
ATOM 12557 C C . LYS A 1 10 ? 14.798 -1.269 -7.540 1.00 0.00 10 LYS A C 9
ATOM 12558 O O . LYS A 1 10 ? 15.007 -2.423 -7.165 1.00 0.00 10 LYS A O 9
ATOM 12577 N N . LYS A 1 11 ? 15.549 -0.240 -7.163 1.00 0.00 11 LYS A N 9
ATOM 12578 C CA . LYS A 1 11 ? 16.685 -0.409 -6.265 1.00 0.00 11 LYS A CA 9
ATOM 12579 C C . LYS A 1 11 ? 16.218 -0.623 -4.829 1.00 0.00 11 LYS A C 9
ATOM 12580 O O . LYS A 1 11 ? 15.530 0.223 -4.257 1.00 0.00 11 LYS A O 9
ATOM 12599 N N . LYS A 1 12 ? 16.596 -1.758 -4.251 1.00 0.00 12 LYS A N 9
ATOM 12600 C CA . LYS A 1 12 ? 16.218 -2.082 -2.881 1.00 0.00 12 LYS A CA 9
ATOM 12601 C C . LYS A 1 12 ? 17.129 -1.373 -1.883 1.00 0.00 12 LYS A C 9
ATOM 12602 O O . LYS A 1 12 ? 16.706 -1.024 -0.781 1.00 0.00 12 LYS A O 9
ATOM 12621 N N . ASP A 1 13 ? 18.380 -1.163 -2.277 1.00 0.00 13 ASP A N 9
ATOM 12622 C CA . ASP A 1 13 ? 19.350 -0.494 -1.418 1.00 0.00 13 ASP A CA 9
ATOM 12623 C C . ASP A 1 13 ? 19.994 0.685 -2.142 1.00 0.00 13 ASP A C 9
ATOM 12624 O O . ASP A 1 13 ? 21.165 0.649 -2.519 1.00 0.00 13 ASP A O 9
ATOM 12633 N N . PRO A 1 14 ? 19.211 1.756 -2.341 1.00 0.00 14 PRO A N 9
ATOM 12634 C CA . PRO A 1 14 ? 19.684 2.966 -3.021 1.00 0.00 14 PRO A CA 9
ATOM 12635 C C . PRO A 1 14 ? 20.698 3.741 -2.187 1.00 0.00 14 PRO A C 9
ATOM 12636 O O . PRO A 1 14 ? 21.361 4.652 -2.685 1.00 0.00 14 PRO A O 9
ATOM 12647 N N . LEU A 1 15 ? 20.816 3.373 -0.916 1.00 0.00 15 LEU A N 9
ATOM 12648 C CA . LEU A 1 15 ? 21.751 4.034 -0.012 1.00 0.00 15 LEU A CA 9
ATOM 12649 C C . LEU A 1 15 ? 23.158 3.468 -0.175 1.00 0.00 15 LEU A C 9
ATOM 12650 O O . LEU A 1 15 ? 24.098 3.916 0.480 1.00 0.00 15 LEU A O 9
ATOM 12666 N N . ALA A 1 16 ? 23.295 2.481 -1.055 1.00 0.00 16 ALA A N 9
ATOM 12667 C CA . ALA A 1 16 ? 24.588 1.857 -1.308 1.00 0.00 16 ALA A CA 9
ATOM 12668 C C . ALA A 1 16 ? 25.396 2.659 -2.322 1.00 0.00 16 ALA A C 9
ATOM 12669 O O . ALA A 1 16 ? 24.859 3.465 -3.082 1.00 0.00 16 ALA A O 9
ATOM 12676 N N . PRO A 1 17 ? 26.718 2.435 -2.336 1.00 0.00 17 PRO A N 9
ATOM 12677 C CA . PRO A 1 17 ? 27.629 3.128 -3.253 1.00 0.00 17 PRO A CA 9
ATOM 12678 C C . PRO A 1 17 ? 27.440 2.688 -4.700 1.00 0.00 17 PRO A C 9
ATOM 12679 O O . PRO A 1 17 ? 27.293 1.499 -4.984 1.00 0.00 17 PRO A O 9
ATOM 12690 N N . LYS A 1 18 ? 27.445 3.653 -5.613 1.00 0.00 18 LYS A N 9
ATOM 12691 C CA . LYS A 1 18 ? 27.276 3.365 -7.033 1.00 0.00 18 LYS A CA 9
ATOM 12692 C C . LYS A 1 18 ? 28.623 3.347 -7.748 1.00 0.00 18 LYS A C 9
ATOM 12693 O O . LYS A 1 18 ? 29.563 4.031 -7.340 1.00 0.00 18 LYS A O 9
ATOM 12712 N N . ARG A 1 19 ? 28.710 2.563 -8.817 1.00 0.00 19 ARG A N 9
ATOM 12713 C CA . ARG A 1 19 ? 29.942 2.456 -9.589 1.00 0.00 19 ARG A CA 9
ATOM 12714 C C . ARG A 1 19 ? 29.736 1.588 -10.826 1.00 0.00 19 ARG A C 9
ATOM 12715 O O . ARG A 1 19 ? 28.817 0.770 -10.876 1.00 0.00 19 ARG A O 9
ATOM 12736 N N . ALA A 1 20 ? 30.596 1.772 -11.823 1.00 0.00 20 ALA A N 9
ATOM 12737 C CA . ALA A 1 20 ? 30.508 1.005 -13.059 1.00 0.00 20 ALA A CA 9
ATOM 12738 C C . ALA A 1 20 ? 30.503 -0.494 -12.776 1.00 0.00 20 ALA A C 9
ATOM 12739 O O . ALA A 1 20 ? 31.378 -1.007 -12.077 1.00 0.00 20 ALA A O 9
ATOM 12746 N N . LEU A 1 21 ? 29.512 -1.191 -13.321 1.00 0.00 21 LEU A N 9
ATOM 12747 C CA . LEU A 1 21 ? 29.392 -2.631 -13.127 1.00 0.00 21 LEU A CA 9
ATOM 12748 C C . LEU A 1 21 ? 30.648 -3.352 -13.607 1.00 0.00 21 LEU A C 9
ATOM 12749 O O . LEU A 1 21 ? 31.450 -2.791 -14.354 1.00 0.00 21 LEU A O 9
ATOM 12765 N N . SER A 1 22 ? 30.811 -4.598 -13.1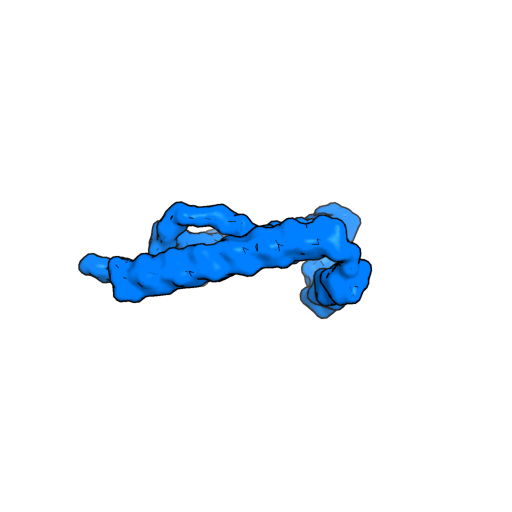75 1.00 0.00 22 SER A N 9
ATOM 12766 C CA . SER A 1 22 ? 31.970 -5.396 -13.560 1.00 0.00 22 SER A CA 9
ATOM 12767 C C . SER A 1 22 ? 31.857 -5.852 -15.011 1.00 0.00 22 SER A C 9
ATOM 12768 O O . SER A 1 22 ? 30.772 -5.850 -15.592 1.00 0.00 22 SER A O 9
ATOM 12776 N N . ALA A 1 23 ? 32.987 -6.244 -15.591 1.00 0.00 23 ALA A N 9
ATOM 12777 C CA . ALA A 1 23 ? 33.016 -6.705 -16.974 1.00 0.00 23 ALA A CA 9
ATOM 12778 C C . ALA A 1 23 ? 32.061 -7.876 -17.182 1.00 0.00 23 ALA A C 9
ATOM 12779 O O . ALA A 1 23 ? 31.603 -8.125 -18.297 1.00 0.00 23 ALA A O 9
ATOM 12786 N N . TYR A 1 24 ? 31.767 -8.592 -16.103 1.00 0.00 24 TYR A N 9
ATOM 12787 C CA . TYR A 1 24 ? 30.869 -9.739 -16.168 1.00 0.00 24 TYR A CA 9
ATOM 12788 C C . TYR A 1 24 ? 29.428 -9.291 -16.392 1.00 0.00 24 TYR A C 9
ATOM 12789 O O . TYR A 1 24 ? 28.703 -9.877 -17.195 1.00 0.00 24 TYR A O 9
ATOM 12807 N N . MET A 1 25 ? 29.022 -8.247 -15.677 1.00 0.00 25 MET A N 9
ATOM 12808 C CA . MET A 1 25 ? 27.668 -7.719 -15.798 1.00 0.00 25 MET A CA 9
ATOM 12809 C C . MET A 1 25 ? 27.540 -6.832 -17.033 1.00 0.00 25 MET A C 9
ATOM 12810 O O . MET A 1 25 ? 26.515 -6.846 -17.715 1.00 0.00 25 MET A O 9
ATOM 12824 N N . PHE A 1 26 ? 28.586 -6.063 -17.315 1.00 0.00 26 PHE A N 9
ATOM 12825 C CA . PHE A 1 26 ? 28.588 -5.169 -18.467 1.00 0.00 26 PHE A CA 9
ATOM 12826 C C . PHE A 1 26 ? 28.268 -5.933 -19.749 1.00 0.00 26 PHE A C 9
ATOM 12827 O O . PHE A 1 26 ? 27.440 -5.501 -20.552 1.00 0.00 26 PHE A O 9
ATOM 12844 N N . TYR A 1 27 ? 28.929 -7.070 -19.934 1.00 0.00 27 TYR A N 9
ATOM 12845 C CA . TYR A 1 27 ? 28.718 -7.893 -21.118 1.00 0.00 27 TYR A CA 9
ATOM 12846 C C . TYR A 1 27 ? 27.280 -8.399 -21.181 1.00 0.00 27 TYR A C 9
ATOM 12847 O O . TYR A 1 27 ? 26.631 -8.334 -22.225 1.00 0.00 27 TYR A O 9
ATOM 12865 N N . VAL A 1 28 ? 26.787 -8.903 -20.054 1.00 0.00 28 VAL A N 9
ATOM 12866 C CA . VAL A 1 28 ? 25.426 -9.419 -19.978 1.00 0.00 28 VAL A CA 9
ATOM 12867 C C . VAL A 1 28 ? 24.414 -8.368 -20.421 1.00 0.00 28 VAL A C 9
ATOM 12868 O O . VAL A 1 28 ? 23.657 -8.579 -21.368 1.00 0.00 28 VAL A O 9
ATOM 12881 N N . LYS A 1 29 ? 24.407 -7.233 -19.729 1.00 0.00 29 LYS A N 9
ATOM 12882 C CA . LYS A 1 29 ? 23.490 -6.146 -20.051 1.00 0.00 29 LYS A CA 9
ATOM 12883 C C . LYS A 1 29 ? 23.696 -5.667 -21.484 1.00 0.00 29 LYS A C 9
ATOM 12884 O O . LYS A 1 29 ? 22.741 -5.306 -22.172 1.00 0.00 29 LYS A O 9
ATOM 12903 N N . ASP A 1 30 ? 24.948 -5.667 -21.929 1.00 0.00 30 ASP A N 9
ATOM 12904 C CA . ASP A 1 30 ? 25.279 -5.234 -23.282 1.00 0.00 30 ASP A CA 9
ATOM 12905 C C . ASP A 1 30 ? 24.632 -6.148 -24.318 1.00 0.00 30 ASP A C 9
ATOM 12906 O O . ASP A 1 30 ? 23.848 -5.699 -25.155 1.00 0.00 30 ASP A O 9
ATOM 12915 N N . LYS A 1 31 ? 24.965 -7.433 -24.257 1.00 0.00 31 LYS A N 9
ATOM 12916 C CA . LYS A 1 31 ? 24.417 -8.411 -25.189 1.00 0.00 31 LYS A CA 9
ATOM 12917 C C . LYS A 1 31 ? 22.892 -8.362 -25.195 1.00 0.00 31 LYS A C 9
ATOM 12918 O O . LYS A 1 31 ? 22.269 -8.291 -26.254 1.00 0.00 31 LYS A O 9
ATOM 12937 N N . ARG A 1 32 ? 22.298 -8.399 -24.007 1.00 0.00 32 ARG A N 9
ATOM 12938 C CA . ARG A 1 32 ? 20.847 -8.359 -23.876 1.00 0.00 32 ARG A CA 9
ATOM 12939 C C . ARG A 1 32 ? 20.276 -7.108 -24.539 1.00 0.00 32 ARG A C 9
ATOM 12940 O O . ARG A 1 32 ? 19.423 -7.196 -25.424 1.00 0.00 32 ARG A O 9
ATOM 12961 N N . LEU A 1 33 ? 20.752 -5.946 -24.106 1.00 0.00 33 LEU A N 9
ATOM 12962 C CA . LEU A 1 33 ? 20.289 -4.677 -24.657 1.00 0.00 33 LEU A CA 9
ATOM 12963 C C . LEU A 1 33 ? 20.340 -4.694 -26.181 1.00 0.00 33 LEU A C 9
ATOM 12964 O O . LEU A 1 33 ? 19.433 -4.197 -26.847 1.00 0.00 33 LEU A O 9
ATOM 12980 N N . GLU A 1 34 ? 21.407 -5.271 -26.726 1.00 0.00 34 GLU A N 9
ATOM 12981 C CA . GLU A 1 34 ? 21.575 -5.354 -28.172 1.00 0.00 34 GLU A CA 9
ATOM 12982 C C . GLU A 1 34 ? 20.555 -6.310 -28.785 1.00 0.00 34 GLU A C 9
ATOM 12983 O O . GLU A 1 34 ? 19.967 -6.022 -29.827 1.00 0.00 34 GLU A O 9
ATOM 12995 N N . ILE A 1 35 ? 20.353 -7.448 -28.130 1.00 0.00 35 ILE A N 9
ATOM 12996 C CA . ILE A 1 35 ? 19.405 -8.446 -28.609 1.00 0.00 35 ILE A CA 9
ATOM 12997 C C . ILE A 1 35 ? 17.976 -7.916 -28.557 1.00 0.00 35 ILE A C 9
ATOM 12998 O O . ILE A 1 35 ? 17.107 -8.373 -29.301 1.00 0.00 35 ILE A O 9
ATOM 13014 N N . ILE A 1 36 ? 17.740 -6.950 -27.677 1.00 0.00 36 ILE A N 9
ATOM 13015 C CA . ILE A 1 36 ? 16.417 -6.356 -27.531 1.00 0.00 36 ILE A CA 9
ATOM 13016 C C . ILE A 1 36 ? 16.180 -5.277 -28.582 1.00 0.00 36 ILE A C 9
ATOM 13017 O O . ILE A 1 36 ? 15.147 -5.263 -29.251 1.00 0.00 36 ILE A O 9
ATOM 13033 N N . LYS A 1 37 ? 17.144 -4.374 -28.723 1.00 0.00 37 LYS A N 9
ATOM 13034 C CA . LYS A 1 37 ? 17.044 -3.291 -29.694 1.00 0.00 37 LYS A CA 9
ATOM 13035 C C . LYS A 1 37 ? 16.996 -3.840 -31.117 1.00 0.00 37 LYS A C 9
ATOM 13036 O O . LYS A 1 37 ? 16.346 -3.267 -31.991 1.00 0.00 37 LYS A O 9
ATOM 13055 N N . GLU A 1 38 ? 17.687 -4.953 -31.340 1.00 0.00 38 GLU A N 9
ATOM 13056 C CA . GLU A 1 38 ? 17.721 -5.579 -32.657 1.00 0.00 38 GLU A CA 9
ATOM 13057 C C . GLU A 1 38 ? 16.637 -6.645 -32.782 1.00 0.00 38 GLU A C 9
ATOM 13058 O O . GLU A 1 38 ? 16.145 -6.923 -33.876 1.00 0.00 38 GLU A O 9
ATOM 13070 N N . LYS A 1 39 ? 16.269 -7.241 -31.653 1.00 0.00 39 LYS A N 9
ATOM 13071 C CA . LYS A 1 39 ? 15.243 -8.277 -31.633 1.00 0.00 39 LYS A CA 9
ATOM 13072 C C . LYS A 1 39 ? 14.406 -8.189 -30.361 1.00 0.00 39 LYS A C 9
ATOM 13073 O O . LYS A 1 39 ? 14.582 -8.961 -29.418 1.00 0.00 39 LYS A O 9
ATOM 13092 N N . PRO A 1 40 ? 13.471 -7.227 -30.332 1.00 0.00 40 PRO A N 9
ATOM 13093 C CA . PRO A 1 40 ? 12.587 -7.018 -29.182 1.00 0.00 40 PRO A CA 9
ATOM 13094 C C . PRO A 1 40 ? 11.573 -8.144 -29.017 1.00 0.00 40 PRO A C 9
ATOM 13095 O O . PRO A 1 40 ? 10.858 -8.207 -28.017 1.00 0.00 40 PRO A O 9
ATOM 13106 N N . GLU A 1 41 ? 11.516 -9.033 -30.005 1.00 0.00 41 GLU A N 9
ATOM 13107 C CA . GLU A 1 41 ? 10.588 -10.157 -29.968 1.00 0.00 41 GLU A CA 9
ATOM 13108 C C . GLU A 1 41 ? 11.019 -11.183 -28.923 1.00 0.00 41 GLU A C 9
ATOM 13109 O O . GLU A 1 41 ? 10.198 -11.684 -28.15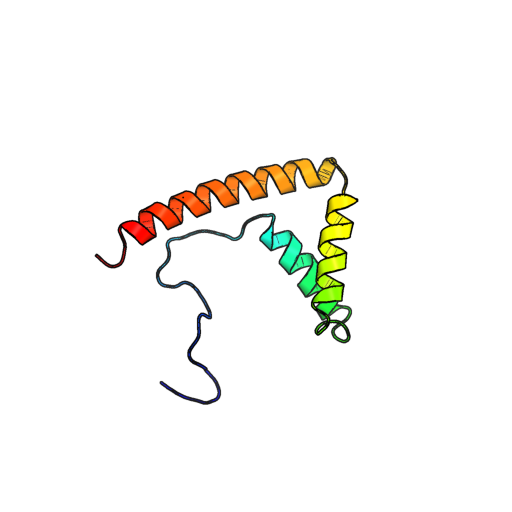4 1.00 0.00 41 GLU A O 9
ATOM 13121 N N . LEU A 1 42 ? 12.310 -11.492 -28.903 1.00 0.00 42 LEU A N 9
ATOM 13122 C CA . LEU A 1 42 ? 12.851 -12.459 -27.955 1.00 0.00 42 LEU A CA 9
ATOM 13123 C C . LEU A 1 42 ? 13.288 -11.772 -26.665 1.00 0.00 42 LEU A C 9
ATOM 13124 O O . LEU A 1 42 ? 13.824 -12.410 -25.760 1.00 0.00 42 LEU A O 9
ATOM 13140 N N . ALA A 1 43 ? 13.053 -10.466 -26.588 1.00 0.00 43 ALA A N 9
ATOM 13141 C CA . ALA A 1 43 ? 13.418 -9.692 -25.408 1.00 0.00 43 ALA A CA 9
ATOM 13142 C C . ALA A 1 43 ? 12.850 -10.322 -24.141 1.00 0.00 43 ALA A C 9
ATOM 13143 O O . ALA A 1 43 ? 13.471 -10.274 -23.079 1.00 0.00 43 ALA A O 9
ATOM 13150 N N . LYS A 1 44 ? 11.666 -10.913 -24.259 1.00 0.00 44 LYS A N 9
ATOM 13151 C CA . LYS A 1 44 ? 11.013 -11.554 -23.124 1.00 0.00 44 LYS A CA 9
ATOM 13152 C C . LYS A 1 44 ? 11.294 -13.053 -23.110 1.00 0.00 44 LYS A C 9
ATOM 13153 O O . LYS A 1 44 ? 10.467 -13.845 -22.656 1.00 0.00 44 LYS A O 9
ATOM 13172 N N . ASP A 1 45 ? 12.465 -13.436 -23.608 1.00 0.00 45 ASP A N 9
ATOM 13173 C CA . ASP A 1 45 ? 12.855 -14.840 -23.650 1.00 0.00 45 ASP A CA 9
ATOM 13174 C C . ASP A 1 45 ? 14.122 -15.076 -22.834 1.00 0.00 45 ASP A C 9
ATOM 13175 O O . ASP A 1 45 ? 15.226 -15.119 -23.379 1.00 0.00 45 ASP A O 9
ATOM 13184 N N . VAL A 1 46 ? 13.957 -15.228 -21.523 1.00 0.00 46 VAL A N 9
ATOM 13185 C CA . VAL A 1 46 ? 15.087 -15.459 -20.632 1.00 0.00 46 VAL A CA 9
ATOM 13186 C C . VAL A 1 46 ? 15.961 -16.601 -21.138 1.00 0.00 46 VAL A C 9
ATOM 13187 O O . VAL A 1 46 ? 17.189 -16.516 -21.108 1.00 0.00 46 VAL A O 9
ATOM 13200 N N . ALA A 1 47 ? 15.321 -17.668 -21.603 1.00 0.00 47 ALA A N 9
ATOM 13201 C CA . ALA A 1 47 ? 16.040 -18.826 -22.119 1.00 0.00 47 ALA A CA 9
ATOM 13202 C C . ALA A 1 47 ? 16.893 -18.450 -23.325 1.00 0.00 47 ALA A C 9
ATOM 13203 O O . ALA A 1 47 ? 18.043 -18.873 -23.439 1.00 0.00 47 ALA A O 9
ATOM 13210 N N . GLN A 1 48 ? 16.322 -17.654 -24.223 1.00 0.00 48 GLN A N 9
ATOM 13211 C CA . GLN A 1 48 ? 17.031 -17.223 -25.422 1.00 0.00 48 GLN A CA 9
ATOM 13212 C C . GLN A 1 48 ? 18.274 -16.418 -25.060 1.00 0.00 48 GLN A C 9
ATOM 13213 O O . GLN A 1 48 ? 19.397 -16.820 -25.363 1.00 0.00 48 GLN A O 9
ATOM 13227 N N . VAL A 1 49 ? 18.066 -15.278 -24.408 1.00 0.00 49 VAL A N 9
ATOM 13228 C CA . VAL A 1 49 ? 19.170 -14.416 -24.003 1.00 0.00 49 VAL A CA 9
ATOM 13229 C C . VAL A 1 49 ? 20.251 -15.212 -23.282 1.00 0.00 49 VAL A C 9
ATOM 13230 O O . VAL A 1 49 ? 21.436 -15.088 -23.588 1.00 0.00 49 VAL A O 9
ATOM 13243 N N . GLY A 1 50 ? 19.835 -16.030 -22.320 1.00 0.00 50 GLY A N 9
ATOM 13244 C CA . GLY A 1 50 ? 20.781 -16.834 -21.569 1.00 0.00 50 GLY A CA 9
ATOM 13245 C C . GLY A 1 50 ? 21.651 -17.694 -22.465 1.00 0.00 50 GLY A C 9
ATOM 13246 O O . GLY A 1 50 ? 22.876 -17.691 -22.342 1.00 0.00 50 GLY A O 9
ATOM 13250 N N . LYS A 1 51 ? 21.017 -18.433 -23.369 1.00 0.00 51 LYS A N 9
ATOM 13251 C CA . LYS A 1 51 ? 21.740 -19.302 -24.290 1.00 0.00 51 LYS A CA 9
ATOM 13252 C C . LYS A 1 51 ? 22.764 -18.510 -25.096 1.00 0.00 51 LYS A C 9
ATOM 13253 O O . LYS A 1 51 ? 23.847 -19.008 -25.404 1.00 0.00 51 LYS A O 9
ATOM 13272 N N . LEU A 1 52 ? 22.415 -17.273 -25.434 1.00 0.00 52 LEU A N 9
ATOM 13273 C CA . LEU A 1 52 ? 23.304 -16.410 -26.204 1.00 0.00 52 LEU A CA 9
ATOM 13274 C C . LEU A 1 52 ? 24.566 -16.084 -25.411 1.00 0.00 52 LEU A C 9
ATOM 13275 O O . LEU A 1 52 ? 25.678 -16.168 -25.933 1.00 0.00 52 LEU A O 9
ATOM 13291 N N . ILE A 1 53 ? 24.386 -15.714 -24.148 1.00 0.00 53 ILE A N 9
ATOM 13292 C CA . ILE A 1 53 ? 25.510 -15.379 -23.282 1.00 0.00 53 ILE A CA 9
ATOM 13293 C C . ILE A 1 53 ? 26.450 -16.568 -23.117 1.00 0.00 53 ILE A C 9
ATOM 13294 O O . ILE A 1 53 ? 27.654 -16.459 -23.347 1.00 0.00 53 ILE A O 9
ATOM 13310 N N . GLY A 1 54 ? 25.891 -17.707 -22.718 1.00 0.00 54 GLY A N 9
ATOM 13311 C CA . GLY A 1 54 ? 26.694 -18.901 -22.530 1.00 0.00 54 GLY A CA 9
ATOM 13312 C C . GLY A 1 54 ? 27.455 -19.291 -23.781 1.00 0.00 54 GLY A C 9
ATOM 13313 O O . GLY A 1 54 ? 28.665 -19.511 -23.736 1.00 0.00 54 GLY A O 9
ATOM 13317 N N . GLU A 1 55 ? 26.745 -19.378 -24.902 1.00 0.00 55 GLU A N 9
ATOM 13318 C CA . GLU A 1 55 ? 27.362 -19.747 -26.170 1.00 0.00 55 GLU A CA 9
ATOM 13319 C C . GLU A 1 55 ? 28.516 -18.807 -26.507 1.00 0.00 55 GLU A C 9
ATOM 13320 O O . GLU A 1 55 ? 29.608 -19.250 -26.860 1.00 0.00 55 GLU A O 9
ATOM 13332 N N . ALA A 1 56 ? 28.264 -17.507 -26.396 1.00 0.00 56 ALA A N 9
ATOM 13333 C CA . ALA A 1 56 ? 29.281 -16.504 -26.687 1.00 0.00 56 ALA A CA 9
ATOM 13334 C C . ALA A 1 56 ? 30.536 -16.736 -25.852 1.00 0.00 56 ALA A C 9
ATOM 13335 O O . ALA A 1 56 ? 31.650 -16.731 -26.375 1.00 0.00 56 ALA A O 9
ATOM 13342 N N . TRP A 1 57 ? 30.347 -16.938 -24.553 1.00 0.00 57 TRP A N 9
ATOM 13343 C CA . TRP A 1 57 ? 31.465 -17.171 -23.646 1.00 0.00 57 TRP A CA 9
ATOM 13344 C C . TRP A 1 57 ? 32.213 -18.446 -24.020 1.00 0.00 57 TRP A C 9
ATOM 13345 O O . TRP A 1 57 ? 33.441 -18.458 -24.089 1.00 0.00 57 TRP A O 9
ATOM 13366 N N . GLY A 1 58 ? 31.464 -19.518 -24.260 1.00 0.00 58 GLY A N 9
ATOM 13367 C CA . GLY A 1 58 ? 32.074 -20.783 -24.624 1.00 0.00 58 GLY A CA 9
ATOM 13368 C C . GLY A 1 58 ? 32.919 -20.679 -25.879 1.00 0.00 58 GLY A C 9
ATOM 13369 O O . GLY A 1 58 ? 33.971 -21.310 -25.980 1.00 0.00 58 GLY A O 9
ATOM 13373 N N . GLN A 1 59 ? 32.457 -19.883 -26.837 1.00 0.00 59 GLN A N 9
ATOM 13374 C CA . GLN A 1 59 ? 33.177 -19.702 -28.092 1.00 0.00 59 GLN A CA 9
ATOM 13375 C C . GLN A 1 59 ? 33.983 -18.407 -28.075 1.00 0.00 59 GLN A C 9
ATOM 13376 O O . GLN A 1 59 ? 34.473 -17.955 -29.111 1.00 0.00 59 GLN A O 9
ATOM 13390 N N . LEU A 1 60 ? 34.117 -17.815 -26.894 1.00 0.00 60 LEU A N 9
ATOM 13391 C CA . LEU A 1 60 ? 34.864 -16.571 -26.742 1.00 0.00 60 LEU A CA 9
ATOM 13392 C C . LEU A 1 60 ? 36.366 -16.824 -26.825 1.00 0.00 60 LEU A C 9
ATOM 13393 O O . LEU A 1 60 ? 36.886 -17.746 -26.196 1.00 0.00 60 LEU A O 9
ATOM 13409 N N . SER A 1 61 ? 37.058 -15.999 -27.603 1.00 0.00 61 SER A N 9
ATOM 13410 C CA . SER A 1 61 ? 38.500 -16.134 -27.769 1.00 0.00 61 SER A CA 9
ATOM 13411 C C . SER A 1 61 ? 39.233 -15.764 -26.483 1.00 0.00 61 SER A C 9
ATOM 13412 O O . SER A 1 61 ? 38.698 -15.083 -25.608 1.00 0.00 61 SER A O 9
ATOM 13420 N N . PRO A 1 62 ? 40.487 -16.224 -26.364 1.00 0.00 62 PRO A N 9
ATOM 13421 C CA . PRO A 1 62 ? 41.321 -15.954 -25.190 1.00 0.00 62 PRO A CA 9
ATOM 13422 C C . PRO A 1 62 ? 41.745 -14.491 -25.103 1.00 0.00 62 PRO A C 9
ATOM 13423 O O . PRO A 1 62 ? 41.856 -13.932 -24.013 1.00 0.00 62 PRO A O 9
ATOM 13434 N N . ALA A 1 63 ? 41.979 -13.878 -26.258 1.00 0.00 63 ALA A N 9
ATOM 13435 C CA . ALA A 1 63 ? 42.387 -12.480 -26.312 1.00 0.00 63 ALA A CA 9
ATOM 13436 C C . ALA A 1 63 ? 41.397 -11.590 -25.569 1.00 0.00 63 ALA A C 9
ATOM 13437 O O . ALA A 1 63 ? 41.787 -10.615 -24.928 1.00 0.00 63 ALA A O 9
ATOM 13444 N N . GLN A 1 64 ? 40.116 -11.932 -25.662 1.00 0.00 64 GLN A N 9
ATOM 13445 C CA . GLN A 1 64 ? 39.071 -11.162 -24.998 1.00 0.00 64 GLN A CA 9
ATOM 13446 C C . GLN A 1 64 ? 38.884 -11.625 -23.558 1.00 0.00 64 GLN A C 9
ATOM 13447 O O . GLN A 1 64 ? 38.455 -10.856 -22.697 1.00 0.00 64 GLN A O 9
ATOM 13461 N N . LYS A 1 65 ? 39.207 -12.888 -23.301 1.00 0.00 65 LYS A N 9
ATOM 13462 C CA . LYS A 1 65 ? 39.077 -13.456 -21.964 1.00 0.00 65 LYS A CA 9
ATOM 13463 C C . LYS A 1 65 ? 40.093 -12.838 -21.009 1.00 0.00 65 LYS A C 9
ATOM 13464 O O . LYS A 1 65 ? 39.803 -12.626 -19.832 1.00 0.00 65 LYS A O 9
ATOM 13483 N N . ALA A 1 66 ? 41.284 -12.551 -21.524 1.00 0.00 66 ALA A N 9
ATOM 13484 C CA . ALA A 1 66 ? 42.341 -11.954 -20.718 1.00 0.00 66 ALA A CA 9
ATOM 13485 C C . ALA A 1 66 ? 41.835 -10.724 -19.972 1.00 0.00 66 ALA A C 9
ATOM 13486 O O . ALA A 1 66 ? 41.831 -10.672 -18.742 1.00 0.00 66 ALA A O 9
ATOM 13493 N N . PRO A 1 67 ? 41.397 -9.709 -20.731 1.00 0.00 67 PRO A N 9
ATOM 13494 C CA . PRO A 1 67 ? 40.881 -8.460 -20.163 1.00 0.00 67 PRO A CA 9
ATOM 13495 C C . PRO A 1 67 ? 39.536 -8.651 -19.471 1.00 0.00 67 PRO A C 9
ATOM 13496 O O . PRO A 1 67 ? 39.335 -8.194 -18.346 1.00 0.00 67 PRO A O 9
ATOM 13507 N N . TYR A 1 68 ? 38.617 -9.329 -20.151 1.00 0.00 68 TYR A N 9
ATOM 13508 C CA . TYR A 1 68 ? 37.290 -9.578 -19.602 1.00 0.00 68 TYR A CA 9
ATOM 13509 C C . TYR A 1 68 ? 37.383 -10.240 -18.230 1.00 0.00 68 TYR A C 9
ATOM 13510 O O . TYR A 1 68 ? 36.797 -9.764 -17.259 1.00 0.00 68 TYR A O 9
ATOM 13528 N N . GLU A 1 69 ? 38.124 -11.342 -18.162 1.00 0.00 69 GLU A N 9
ATOM 13529 C CA . GLU A 1 69 ? 38.294 -12.070 -16.910 1.00 0.00 69 GLU A CA 9
ATOM 13530 C C . GLU A 1 69 ? 39.028 -11.217 -15.879 1.00 0.00 69 GLU A C 9
ATOM 13531 O O . GLU A 1 69 ? 38.573 -11.063 -14.746 1.00 0.00 69 GLU A O 9
ATOM 13543 N N . LYS A 1 70 ? 40.169 -10.666 -16.281 1.00 0.00 70 LYS A N 9
ATOM 13544 C CA . LYS A 1 70 ? 40.967 -9.828 -15.394 1.00 0.00 70 LYS A CA 9
ATOM 13545 C C . LYS A 1 70 ? 40.115 -8.726 -14.773 1.00 0.00 70 LYS A C 9
ATOM 13546 O O . LYS A 1 70 ? 39.983 -8.642 -13.552 1.00 0.00 70 LYS A O 9
ATOM 13565 N N . LYS A 1 71 ? 39.536 -7.883 -15.622 1.00 0.00 71 LYS A N 9
ATOM 13566 C CA . LYS A 1 71 ? 38.694 -6.787 -15.157 1.00 0.00 71 LYS A CA 9
ATOM 13567 C C . LYS A 1 71 ? 37.557 -7.307 -14.283 1.00 0.00 71 LYS A C 9
ATOM 13568 O O . LYS A 1 71 ? 37.328 -6.805 -13.183 1.00 0.00 71 LYS A O 9
ATOM 13587 N N . ALA A 1 72 ? 36.850 -8.317 -14.779 1.00 0.00 72 ALA A N 9
ATOM 13588 C CA . ALA A 1 72 ? 35.740 -8.908 -14.04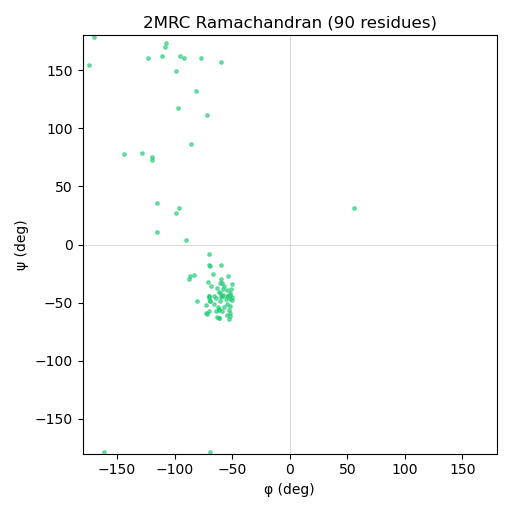2 1.00 0.00 72 ALA A CA 9
ATOM 13589 C C . ALA A 1 72 ? 36.174 -9.330 -12.642 1.00 0.00 72 ALA A C 9
ATOM 13590 O O . ALA A 1 72 ? 35.467 -9.086 -11.664 1.00 0.00 72 ALA A O 9
ATOM 13597 N N . GLN A 1 73 ? 37.339 -9.963 -12.554 1.00 0.00 73 GLN A N 9
ATOM 13598 C CA . GLN A 1 73 ? 37.865 -10.420 -11.273 1.00 0.00 73 GLN A CA 9
ATOM 13599 C C . GLN A 1 73 ? 38.119 -9.242 -10.338 1.00 0.00 73 GLN A C 9
ATOM 13600 O O . GLN A 1 73 ? 37.527 -9.152 -9.262 1.00 0.00 73 GLN A O 9
ATOM 13614 N N . LEU A 1 74 ? 39.003 -8.342 -10.755 1.00 0.00 74 LEU A N 9
ATOM 13615 C CA . LEU A 1 74 ? 39.336 -7.169 -9.954 1.00 0.00 74 LEU A CA 9
ATOM 13616 C C . LEU A 1 74 ? 38.076 -6.414 -9.545 1.00 0.00 74 LEU A C 9
ATOM 13617 O O . LEU A 1 74 ? 37.921 -6.027 -8.386 1.00 0.00 74 LEU A O 9
ATOM 13633 N N . ASP A 1 75 ? 37.178 -6.209 -10.502 1.00 0.00 75 ASP A N 9
ATOM 13634 C CA . ASP A 1 75 ? 35.929 -5.502 -10.241 1.00 0.00 75 ASP A CA 9
ATOM 13635 C C . ASP A 1 75 ? 35.047 -6.295 -9.282 1.00 0.00 75 ASP A C 9
ATOM 13636 O O . ASP A 1 75 ? 34.298 -5.721 -8.492 1.00 0.00 75 ASP A O 9
ATOM 13645 N N . LYS A 1 76 ? 35.140 -7.619 -9.357 1.00 0.00 76 LYS A N 9
ATOM 13646 C CA . LYS A 1 76 ? 34.351 -8.492 -8.496 1.00 0.00 76 LYS A CA 9
ATOM 13647 C C . LYS A 1 76 ? 34.767 -8.336 -7.037 1.00 0.00 76 LYS A C 9
ATOM 13648 O O . LYS A 1 76 ? 33.934 -8.076 -6.168 1.00 0.00 76 LYS A O 9
ATOM 13667 N N . VAL A 1 77 ? 36.060 -8.497 -6.774 1.00 0.00 77 VAL A N 9
ATOM 13668 C CA . VAL A 1 77 ? 36.586 -8.372 -5.420 1.00 0.00 77 VAL A CA 9
ATOM 13669 C C . VAL A 1 77 ? 36.429 -6.947 -4.899 1.00 0.00 77 VAL A C 9
ATOM 13670 O O . VAL A 1 77 ? 36.141 -6.735 -3.721 1.00 0.00 77 VAL A O 9
ATOM 13683 N N . ARG A 1 78 ? 36.620 -5.975 -5.784 1.00 0.00 78 ARG A N 9
ATOM 13684 C CA . ARG A 1 78 ? 36.500 -4.570 -5.414 1.00 0.00 78 ARG A CA 9
ATOM 13685 C C . ARG A 1 78 ? 35.064 -4.230 -5.028 1.00 0.00 78 ARG A C 9
ATOM 13686 O O . ARG A 1 78 ? 34.820 -3.586 -4.007 1.00 0.00 78 ARG A O 9
ATOM 13707 N N . TYR A 1 79 ? 34.117 -4.665 -5.852 1.00 0.00 79 TYR A N 9
ATOM 13708 C CA . TYR A 1 79 ? 32.705 -4.404 -5.599 1.00 0.00 79 TYR A CA 9
ATOM 13709 C C . TYR A 1 79 ? 32.245 -5.092 -4.318 1.00 0.00 79 TYR A C 9
ATOM 13710 O O . TYR A 1 79 ? 31.560 -4.492 -3.489 1.00 0.00 79 TYR A O 9
ATOM 13728 N N . SER A 1 80 ? 32.626 -6.356 -4.163 1.00 0.00 80 SER A N 9
ATOM 13729 C CA . SER A 1 80 ? 32.251 -7.128 -2.984 1.00 0.00 80 SER A CA 9
ATOM 13730 C C . SER A 1 80 ? 32.758 -6.458 -1.711 1.00 0.00 80 SER A C 9
ATOM 13731 O O . SER A 1 80 ? 31.984 -6.161 -0.801 1.00 0.00 80 SER A O 9
ATOM 13739 N N . LYS A 1 81 ? 34.064 -6.222 -1.654 1.00 0.00 81 LYS A N 9
ATOM 13740 C CA . LYS A 1 81 ? 34.677 -5.585 -0.495 1.00 0.00 81 LYS A CA 9
ATOM 13741 C C . LYS A 1 81 ? 34.091 -4.196 -0.263 1.00 0.00 81 LYS A C 9
ATOM 13742 O O . LYS A 1 81 ? 33.765 -3.832 0.867 1.00 0.00 81 LYS A O 9
ATOM 13761 N N . GLU A 1 82 ? 33.959 -3.427 -1.339 1.00 0.00 82 GLU A N 9
ATOM 13762 C CA . GLU A 1 82 ? 33.410 -2.079 -1.251 1.00 0.00 82 GLU A CA 9
ATOM 13763 C C . GLU A 1 82 ? 32.063 -2.085 -0.534 1.00 0.00 82 GLU A C 9
ATOM 13764 O O . GLU A 1 82 ? 31.917 -1.503 0.541 1.00 0.00 82 GLU A O 9
ATOM 13776 N N . ILE A 1 83 ? 31.081 -2.746 -1.139 1.00 0.00 83 ILE A N 9
ATOM 13777 C CA . ILE A 1 83 ? 29.747 -2.829 -0.559 1.00 0.00 83 ILE A CA 9
ATOM 13778 C C . ILE A 1 83 ? 29.782 -3.503 0.808 1.00 0.00 83 ILE A C 9
ATOM 13779 O O . ILE A 1 83 ? 28.951 -3.221 1.671 1.00 0.00 83 ILE A O 9
ATOM 13795 N N . GLU A 1 84 ? 30.749 -4.394 0.998 1.00 0.00 84 GLU A N 9
ATOM 13796 C CA . GLU A 1 84 ? 30.893 -5.108 2.261 1.00 0.00 84 GLU A CA 9
ATOM 13797 C C . GLU A 1 84 ? 31.095 -4.133 3.417 1.00 0.00 84 GLU A C 9
ATOM 13798 O O . GLU A 1 84 ? 30.327 -4.127 4.378 1.00 0.00 84 GLU A O 9
ATOM 13810 N N . GLU A 1 85 ? 32.135 -3.311 3.315 1.00 0.00 85 GLU A N 9
ATOM 13811 C CA . GLU A 1 85 ? 32.439 -2.333 4.353 1.00 0.00 85 GLU A CA 9
ATOM 13812 C C . GLU A 1 85 ? 31.339 -1.279 4.446 1.00 0.00 85 GLU A C 9
ATOM 13813 O O . GLU A 1 85 ? 30.941 -0.877 5.540 1.00 0.00 85 GLU A O 9
ATOM 13825 N N . TYR A 1 86 ? 30.852 -0.837 3.292 1.00 0.00 86 TYR A N 9
ATOM 13826 C CA . TYR A 1 86 ? 29.801 0.172 3.243 1.00 0.00 86 TYR A CA 9
ATOM 13827 C C . TYR A 1 86 ? 28.552 -0.306 3.978 1.00 0.00 86 TYR A C 9
ATOM 13828 O O . TYR A 1 86 ? 28.051 0.369 4.877 1.00 0.00 86 TYR A O 9
ATOM 13846 N N . ARG A 1 87 ? 28.056 -1.476 3.588 1.00 0.00 87 ARG A N 9
ATOM 13847 C CA . ARG A 1 87 ? 26.866 -2.046 4.209 1.00 0.00 87 ARG A CA 9
ATOM 13848 C C . ARG A 1 87 ? 27.077 -2.247 5.706 1.00 0.00 87 ARG A C 9
ATOM 13849 O O . ARG A 1 87 ? 26.192 -1.964 6.513 1.00 0.00 87 ARG A O 9
ATOM 13870 N N . LYS A 1 88 ? 28.256 -2.739 6.071 1.00 0.00 88 LYS A N 9
ATOM 13871 C CA . LYS A 1 88 ? 28.586 -2.979 7.471 1.00 0.00 88 LYS A CA 9
ATOM 13872 C C . LYS A 1 88 ? 28.550 -1.680 8.269 1.00 0.00 88 LYS A C 9
ATOM 13873 O O . LYS A 1 88 ? 28.169 -1.667 9.439 1.00 0.00 88 LYS A O 9
ATOM 13892 N N . LYS A 1 89 ? 28.949 -0.586 7.628 1.00 0.00 89 LYS A N 9
ATOM 13893 C CA . LYS A 1 89 ? 28.960 0.720 8.276 1.00 0.00 89 LYS A CA 9
ATOM 13894 C C . LYS A 1 89 ? 27.945 1.657 7.628 1.00 0.00 89 LYS A C 9
ATOM 13895 O O . LYS A 1 89 ? 28.179 2.860 7.521 1.00 0.00 89 LYS A O 9
ATOM 13914 N N . ASN A 1 90 ? 26.819 1.098 7.199 1.00 0.00 90 ASN A N 9
ATOM 13915 C CA . ASN A 1 90 ? 25.769 1.884 6.562 1.00 0.00 90 ASN A CA 9
ATOM 13916 C C . ASN A 1 90 ? 24.571 2.047 7.493 1.00 0.00 90 ASN A C 9
ATOM 13917 O O . ASN A 1 90 ? 24.040 3.146 7.650 1.00 0.00 90 ASN A O 9
ATOM 13928 N N . GLN A 1 91 ? 24.153 0.946 8.109 1.00 0.00 91 GLN A N 9
ATOM 13929 C CA . GLN A 1 91 ? 23.018 0.967 9.024 1.00 0.00 91 GLN A CA 9
ATOM 13930 C C . GLN A 1 91 ? 23.486 1.124 10.467 1.00 0.00 91 GLN A C 9
ATOM 13931 O O . GLN A 1 91 ? 24.601 0.737 10.814 1.00 0.00 91 GLN A O 9
ATOM 13945 N N . GLU A 1 92 ? 22.626 1.697 11.304 1.00 0.00 92 GLU A N 9
ATOM 13946 C CA . GLU A 1 92 ? 22.953 1.906 12.710 1.00 0.00 92 GLU A CA 9
ATOM 13947 C C . GLU A 1 92 ? 22.027 1.093 13.611 1.00 0.00 92 GLU A C 9
ATOM 13948 O O . GLU A 1 92 ? 20.894 1.493 13.874 1.00 0.00 92 GLU A O 9
ATOM 13960 N N . MET A 1 1 ? -1.892 -17.107 -22.852 1.00 0.00 1 MET A N 10
ATOM 13961 C CA . MET A 1 1 ? -1.356 -15.760 -23.005 1.00 0.00 1 MET A CA 10
ATOM 13962 C C . MET A 1 1 ? -0.520 -15.366 -21.792 1.00 0.00 1 MET A C 10
ATOM 13963 O O . MET A 1 1 ? -1.020 -15.329 -20.668 1.00 0.00 1 MET A O 10
ATOM 13977 N N . ALA A 1 2 ? 0.754 -15.071 -22.027 1.00 0.00 2 ALA A N 10
ATOM 13978 C CA . ALA A 1 2 ? 1.658 -14.678 -20.954 1.00 0.00 2 ALA A CA 10
ATOM 13979 C C . ALA A 1 2 ? 1.715 -13.161 -20.812 1.00 0.00 2 ALA A C 10
ATOM 13980 O O . ALA A 1 2 ? 1.665 -12.432 -21.804 1.00 0.00 2 ALA A O 10
ATOM 13987 N N . HIS A 1 3 ? 1.819 -12.690 -19.573 1.00 0.00 3 HIS A N 10
ATOM 13988 C CA . HIS A 1 3 ? 1.883 -11.259 -19.302 1.00 0.00 3 HIS A CA 10
ATOM 13989 C C . HIS A 1 3 ? 3.235 -10.878 -18.706 1.00 0.00 3 HIS A C 10
ATOM 13990 O O . HIS A 1 3 ? 4.046 -10.214 -19.352 1.00 0.00 3 HIS A O 10
ATOM 14004 N N . HIS A 1 4 ? 3.471 -11.303 -17.468 1.00 0.00 4 HIS A N 10
ATOM 14005 C CA . HIS A 1 4 ? 4.725 -11.007 -16.785 1.00 0.00 4 HIS A CA 10
ATOM 14006 C C . HIS A 1 4 ? 4.848 -11.819 -15.499 1.00 0.00 4 HIS A C 10
ATOM 14007 O O . HIS A 1 4 ? 3.853 -12.307 -14.963 1.00 0.00 4 HIS A O 10
ATOM 14021 N N . HIS A 1 5 ? 6.076 -11.961 -15.010 1.00 0.00 5 HIS A N 10
ATOM 14022 C CA . HIS A 1 5 ? 6.329 -12.715 -13.787 1.00 0.00 5 HIS A CA 10
ATOM 14023 C C . HIS A 1 5 ? 6.015 -11.873 -12.555 1.00 0.00 5 HIS A C 10
ATOM 14024 O O . HIS A 1 5 ? 5.744 -10.677 -12.660 1.00 0.00 5 HIS A O 10
ATOM 14038 N N . HIS A 1 6 ? 6.054 -12.506 -11.386 1.00 0.00 6 HIS A N 10
ATOM 14039 C CA . HIS A 1 6 ? 5.773 -11.814 -10.133 1.00 0.00 6 HIS A CA 10
ATOM 14040 C C . HIS A 1 6 ? 6.952 -11.934 -9.171 1.00 0.00 6 HIS A C 10
ATOM 14041 O O . HIS A 1 6 ? 7.408 -13.036 -8.866 1.00 0.00 6 HIS A O 10
ATOM 14055 N N . HIS A 1 7 ? 7.440 -10.792 -8.697 1.00 0.00 7 HIS A N 10
ATOM 14056 C CA . HIS A 1 7 ? 8.566 -10.769 -7.769 1.00 0.00 7 HIS A CA 10
ATOM 14057 C C . HIS A 1 7 ? 8.457 -9.586 -6.812 1.00 0.00 7 HIS A C 10
ATOM 14058 O O . HIS A 1 7 ? 8.162 -8.464 -7.225 1.00 0.00 7 HIS A O 10
ATOM 14072 N N . HIS A 1 8 ? 8.695 -9.845 -5.530 1.00 0.00 8 HIS A N 10
ATOM 14073 C CA . HIS A 1 8 ? 8.623 -8.802 -4.513 1.00 0.00 8 HIS A CA 10
ATOM 14074 C C . HIS A 1 8 ? 9.837 -8.858 -3.590 1.00 0.00 8 HIS A C 10
ATOM 14075 O O . HIS A 1 8 ? 10.113 -9.886 -2.974 1.00 0.00 8 HIS A O 10
ATOM 14089 N N . MET A 1 9 ? 10.559 -7.745 -3.502 1.00 0.00 9 MET A N 10
ATOM 14090 C CA . MET A 1 9 ? 11.743 -7.668 -2.654 1.00 0.00 9 MET A CA 10
ATOM 14091 C C . MET A 1 9 ? 11.609 -6.543 -1.633 1.00 0.00 9 MET A C 10
ATOM 14092 O O . MET A 1 9 ? 10.623 -5.805 -1.633 1.00 0.00 9 MET A O 10
ATOM 14106 N N . LYS A 1 10 ? 12.606 -6.416 -0.764 1.00 0.00 10 LYS A N 10
ATOM 14107 C CA . LYS A 1 10 ? 12.600 -5.380 0.261 1.00 0.00 10 LYS A CA 10
ATOM 14108 C C . LYS A 1 10 ? 12.531 -3.992 -0.368 1.00 0.00 10 LYS A C 10
ATOM 14109 O O . LYS A 1 10 ? 13.251 -3.695 -1.322 1.00 0.00 10 LYS A O 10
ATOM 14128 N N . LYS A 1 11 ? 11.663 -3.145 0.174 1.00 0.00 11 LYS A N 10
ATOM 14129 C CA . LYS A 1 11 ? 11.501 -1.787 -0.332 1.00 0.00 11 LYS A CA 10
ATOM 14130 C C . LYS A 1 11 ? 12.518 -0.844 0.305 1.00 0.00 11 LYS A C 10
ATOM 14131 O O . LYS A 1 11 ? 12.153 0.076 1.037 1.00 0.00 11 LYS A O 10
ATOM 14150 N N . LYS A 1 12 ? 13.794 -1.079 0.022 1.00 0.00 12 LYS A N 10
ATOM 14151 C CA . LYS A 1 12 ? 14.864 -0.251 0.565 1.00 0.00 12 LYS A CA 10
ATOM 14152 C C . LYS A 1 12 ? 15.911 0.053 -0.502 1.00 0.00 12 LYS A C 10
ATOM 14153 O O . LYS A 1 12 ? 16.312 -0.830 -1.261 1.00 0.00 12 LYS A O 10
ATOM 14172 N N . ASP A 1 13 ? 16.352 1.305 -0.552 1.00 0.00 13 ASP A N 10
ATOM 14173 C CA . ASP A 1 13 ? 17.355 1.724 -1.524 1.00 0.00 13 ASP A CA 10
ATOM 14174 C C . ASP A 1 13 ? 18.662 0.965 -1.318 1.00 0.00 13 ASP A C 10
ATOM 14175 O O . ASP A 1 13 ? 18.918 0.398 -0.256 1.00 0.00 13 ASP A O 10
ATOM 14184 N N . PRO A 1 14 ? 19.508 0.950 -2.358 1.00 0.00 14 PRO A N 10
ATOM 14185 C CA . PRO A 1 14 ? 20.802 0.263 -2.316 1.00 0.00 14 PRO A CA 10
ATOM 14186 C C . PRO A 1 14 ? 21.797 0.956 -1.391 1.00 0.00 14 PRO A C 10
ATOM 14187 O O . PRO A 1 14 ? 22.442 0.312 -0.562 1.00 0.00 14 PRO A O 10
ATOM 14198 N N . LEU A 1 15 ? 21.915 2.271 -1.536 1.00 0.00 15 LEU A N 10
ATOM 14199 C CA . LEU A 1 15 ? 22.831 3.052 -0.712 1.00 0.00 15 LEU A CA 10
ATOM 14200 C C . LEU A 1 15 ? 24.249 2.497 -0.797 1.00 0.00 15 LEU A C 10
ATOM 14201 O O . LEU A 1 15 ? 25.024 2.596 0.154 1.00 0.00 15 LEU A O 10
ATOM 14217 N N . ALA A 1 16 ? 24.583 1.914 -1.944 1.00 0.00 16 ALA A N 10
ATOM 14218 C CA . ALA A 1 16 ? 25.909 1.347 -2.156 1.00 0.00 16 ALA A CA 10
ATOM 14219 C C . ALA A 1 16 ? 26.868 2.389 -2.722 1.00 0.00 16 ALA A C 10
ATOM 14220 O O . ALA A 1 16 ? 26.458 3.410 -3.275 1.00 0.00 16 ALA A O 10
ATOM 14227 N N . PRO A 1 17 ? 28.176 2.128 -2.581 1.00 0.00 17 PRO A N 10
ATOM 14228 C CA . PRO A 1 17 ? 29.220 3.032 -3.072 1.00 0.00 17 PRO A CA 10
ATOM 14229 C C . PRO A 1 17 ? 29.290 3.064 -4.595 1.00 0.00 17 PRO A C 10
ATOM 14230 O O . PRO A 1 17 ? 28.887 2.113 -5.266 1.00 0.00 17 PRO A O 10
ATOM 14241 N N . LYS A 1 18 ? 29.805 4.163 -5.137 1.00 0.00 18 LYS A N 10
ATOM 14242 C CA . LYS A 1 18 ? 29.930 4.319 -6.581 1.00 0.00 18 LYS A CA 10
ATOM 14243 C C . LYS A 1 18 ? 31.099 3.500 -7.117 1.00 0.00 18 LYS A C 10
ATOM 14244 O O . LYS A 1 18 ? 32.228 3.629 -6.644 1.00 0.00 18 LYS A O 10
ATOM 14263 N N . ARG A 1 19 ? 30.821 2.658 -8.108 1.00 0.00 19 ARG A N 10
ATOM 14264 C CA . ARG A 1 19 ? 31.850 1.818 -8.708 1.00 0.00 19 ARG A CA 10
ATOM 14265 C C . ARG A 1 19 ? 31.406 1.308 -10.076 1.00 0.00 19 ARG A C 10
ATOM 14266 O O . ARG A 1 19 ? 30.261 1.506 -10.481 1.00 0.00 19 ARG A O 10
ATOM 14287 N N . ALA A 1 20 ? 32.320 0.650 -10.782 1.00 0.00 20 ALA A N 10
ATOM 14288 C CA . ALA A 1 20 ? 32.022 0.110 -12.103 1.00 0.00 20 ALA A CA 10
ATOM 14289 C C . ALA A 1 20 ? 31.878 -1.407 -12.056 1.00 0.00 20 ALA A C 10
ATOM 14290 O O . ALA A 1 20 ? 32.337 -2.056 -11.114 1.00 0.00 20 ALA A O 10
ATOM 14297 N N . LEU A 1 21 ? 31.238 -1.968 -13.076 1.00 0.00 21 LEU A N 10
ATOM 14298 C CA . LEU A 1 21 ? 31.033 -3.410 -13.151 1.00 0.00 21 LEU A CA 10
ATOM 14299 C C . LEU A 1 21 ? 32.207 -4.092 -13.846 1.00 0.00 21 LEU A C 10
ATOM 14300 O O . LEU A 1 21 ? 33.000 -3.442 -14.528 1.00 0.00 21 LEU A O 10
ATOM 14316 N N . SER A 1 22 ? 32.311 -5.405 -13.670 1.00 0.00 22 SER A N 10
ATOM 14317 C CA . SER A 1 22 ? 33.389 -6.175 -14.279 1.00 0.00 22 SER A CA 10
ATOM 14318 C C . SER A 1 22 ? 33.339 -6.070 -15.801 1.00 0.00 22 SER A C 10
ATOM 14319 O O . SER A 1 22 ? 32.264 -5.984 -16.393 1.00 0.00 22 SER A O 10
ATOM 14327 N N . ALA A 1 23 ? 34.512 -6.078 -16.427 1.00 0.00 23 ALA A N 10
ATOM 14328 C CA . ALA A 1 23 ? 34.603 -5.987 -17.878 1.00 0.00 23 ALA A CA 10
ATOM 14329 C C . ALA A 1 23 ? 33.773 -7.075 -18.551 1.00 0.00 23 ALA A C 10
ATOM 14330 O O . ALA A 1 23 ? 33.295 -6.901 -19.672 1.00 0.00 23 ALA A O 10
ATOM 14337 N N . TYR A 1 24 ? 33.607 -8.197 -17.859 1.00 0.00 24 TYR A N 10
ATOM 14338 C CA . TYR A 1 24 ? 32.837 -9.315 -18.391 1.00 0.00 24 TYR A CA 10
ATOM 14339 C C . TYR A 1 24 ? 31.344 -9.113 -18.150 1.00 0.00 24 TYR A C 10
ATOM 14340 O O . TYR A 1 24 ? 30.508 -9.667 -18.863 1.00 0.00 24 TYR A O 10
ATOM 14358 N N . MET A 1 25 ? 31.018 -8.314 -17.139 1.00 0.00 25 MET A N 10
ATOM 14359 C CA . MET A 1 25 ? 29.626 -8.036 -16.804 1.00 0.00 25 MET A CA 10
ATOM 14360 C C . MET A 1 25 ? 29.026 -7.021 -17.772 1.00 0.00 25 MET A C 10
ATOM 14361 O O . MET A 1 25 ? 27.911 -7.201 -18.262 1.00 0.00 25 MET A O 10
ATOM 14375 N N . PHE A 1 26 ? 29.772 -5.955 -18.042 1.00 0.00 26 PHE A N 10
ATOM 14376 C CA . PHE A 1 26 ? 29.312 -4.911 -18.951 1.00 0.00 26 PHE A CA 10
ATOM 14377 C C . PHE A 1 26 ? 28.852 -5.509 -20.278 1.00 0.00 26 PHE A C 10
ATOM 14378 O O . PHE A 1 26 ? 27.803 -5.140 -20.806 1.00 0.00 26 PHE A O 10
ATOM 14395 N N . TYR A 1 27 ? 29.645 -6.432 -20.810 1.00 0.00 27 TYR A N 10
ATOM 14396 C CA . TYR A 1 27 ? 29.322 -7.079 -22.076 1.00 0.00 27 TYR A CA 10
ATOM 14397 C C . TYR A 1 27 ? 28.032 -7.885 -21.963 1.00 0.00 27 TYR A C 10
ATOM 14398 O O . TYR A 1 27 ? 27.251 -7.966 -22.911 1.00 0.00 27 TYR A O 10
ATOM 14416 N N . VAL A 1 28 ? 27.814 -8.479 -20.794 1.00 0.00 28 VAL A N 10
ATOM 14417 C CA . VAL A 1 28 ? 26.618 -9.278 -20.554 1.00 0.00 28 VAL A CA 10
ATOM 14418 C C . VAL A 1 28 ? 25.365 -8.409 -20.565 1.00 0.00 28 VAL A C 10
ATOM 14419 O O . VAL A 1 28 ? 24.420 -8.673 -21.308 1.00 0.00 28 VAL A O 10
ATOM 14432 N N . LYS A 1 29 ? 25.365 -7.370 -19.737 1.00 0.00 29 LYS A N 10
ATOM 14433 C CA . LYS A 1 29 ? 24.230 -6.459 -19.651 1.00 0.00 29 LYS A CA 10
ATOM 14434 C C . LYS A 1 29 ? 23.981 -5.773 -20.990 1.00 0.00 29 LYS A C 10
ATOM 14435 O O . LYS A 1 29 ? 22.835 -5.550 -21.381 1.00 0.00 29 LYS A O 10
ATOM 14454 N N . ASP A 1 30 ? 25.061 -5.441 -21.689 1.00 0.00 30 ASP A N 10
ATOM 14455 C CA . ASP A 1 30 ? 24.960 -4.782 -22.986 1.00 0.00 30 ASP A CA 10
ATOM 14456 C C . ASP A 1 30 ? 24.276 -5.689 -24.005 1.00 0.00 30 ASP A C 10
ATOM 14457 O O . ASP A 1 30 ? 23.314 -5.289 -24.661 1.00 0.00 30 ASP A O 10
ATOM 14466 N N . LYS A 1 31 ? 24.779 -6.912 -24.132 1.00 0.00 31 LYS A N 10
ATOM 14467 C CA . LYS A 1 31 ? 24.218 -7.877 -25.070 1.00 0.00 31 LYS A CA 10
ATOM 14468 C C . LYS A 1 31 ? 22.748 -8.143 -24.762 1.00 0.00 31 LYS A C 10
ATOM 14469 O O . LYS A 1 31 ? 21.909 -8.162 -25.662 1.00 0.00 31 LYS A O 10
ATOM 14488 N N . ARG A 1 32 ? 22.444 -8.348 -23.484 1.00 0.00 32 ARG A N 10
ATOM 14489 C CA . ARG A 1 32 ? 21.075 -8.613 -23.058 1.00 0.00 32 ARG A CA 10
ATOM 14490 C C . ARG A 1 32 ? 20.174 -7.416 -23.346 1.00 0.00 32 ARG A C 10
ATOM 14491 O O . ARG A 1 32 ? 19.140 -7.547 -24.001 1.00 0.00 32 ARG A O 10
ATOM 14512 N N . LEU A 1 33 ? 20.575 -6.249 -22.852 1.00 0.00 33 LEU A N 10
ATOM 14513 C CA . LEU A 1 33 ? 19.804 -5.028 -23.056 1.00 0.00 33 LEU A CA 10
ATOM 14514 C C . LEU A 1 33 ? 19.490 -4.821 -24.534 1.00 0.00 33 LEU A C 10
ATOM 14515 O O . LEU A 1 33 ? 18.366 -4.479 -24.897 1.00 0.00 33 LEU A O 10
ATOM 14531 N N . GLU A 1 34 ? 20.492 -5.034 -25.382 1.00 0.00 34 GLU A N 10
ATOM 14532 C CA . GLU A 1 34 ? 20.322 -4.873 -26.821 1.00 0.00 34 GLU A CA 10
ATOM 14533 C C . GLU A 1 34 ? 19.287 -5.857 -27.360 1.00 0.00 34 GLU A C 10
ATOM 14534 O O . GLU A 1 34 ? 18.324 -5.462 -28.018 1.00 0.00 34 GLU A O 10
ATOM 14546 N N . ILE A 1 35 ? 19.494 -7.138 -27.076 1.00 0.00 35 ILE A N 10
ATOM 14547 C CA . ILE A 1 35 ? 18.580 -8.178 -27.532 1.00 0.00 35 ILE A CA 10
ATOM 14548 C C . ILE A 1 35 ? 17.148 -7.875 -27.107 1.00 0.00 35 ILE A C 10
ATOM 14549 O O . ILE A 1 35 ? 16.198 -8.176 -27.832 1.00 0.00 35 ILE A O 10
ATOM 14565 N N . ILE A 1 36 ? 16.999 -7.276 -25.931 1.00 0.00 36 ILE A N 10
ATOM 14566 C CA . ILE A 1 36 ? 15.682 -6.929 -25.412 1.00 0.00 36 ILE A CA 10
ATOM 14567 C C . ILE A 1 36 ? 15.151 -5.657 -26.063 1.00 0.00 36 ILE A C 10
ATOM 14568 O O . ILE A 1 36 ? 13.943 -5.483 -26.219 1.00 0.00 36 ILE A O 10
ATOM 14584 N N . LYS A 1 37 ? 16.064 -4.769 -26.443 1.00 0.00 37 LYS A N 10
ATOM 14585 C CA . LYS A 1 37 ? 15.690 -3.512 -27.081 1.00 0.00 37 LYS A CA 10
ATOM 14586 C C . LYS A 1 37 ? 15.092 -3.760 -28.462 1.00 0.00 37 LYS A C 10
ATOM 14587 O O . LYS A 1 37 ? 13.996 -3.290 -28.767 1.00 0.00 37 LYS A O 10
ATOM 14606 N N . GLU A 1 38 ? 15.818 -4.502 -29.292 1.00 0.00 38 GLU A N 10
ATOM 14607 C CA . GLU A 1 38 ? 15.357 -4.812 -30.641 1.00 0.00 38 GLU A CA 10
ATOM 14608 C C . GLU A 1 38 ? 14.392 -5.994 -30.627 1.00 0.00 38 GLU A C 10
ATOM 14609 O O . GLU A 1 38 ? 13.387 -5.998 -31.338 1.00 0.00 38 GLU A O 10
ATOM 14621 N N . LYS A 1 39 ? 14.706 -6.997 -29.814 1.00 0.00 39 LYS A N 10
ATOM 14622 C CA . LYS A 1 39 ? 13.868 -8.185 -29.706 1.00 0.00 39 LYS A CA 10
ATOM 14623 C C . LYS A 1 39 ? 13.382 -8.380 -28.274 1.00 0.00 39 LYS A C 10
ATOM 14624 O O . LYS A 1 39 ? 13.852 -9.255 -27.547 1.00 0.00 39 LYS A O 10
ATOM 14643 N N . PRO A 1 40 ? 12.417 -7.546 -27.857 1.00 0.00 40 PRO A N 10
ATOM 14644 C CA . PRO A 1 40 ? 11.845 -7.608 -26.509 1.00 0.00 40 PRO A CA 10
ATOM 14645 C C . PRO A 1 40 ? 10.994 -8.856 -26.297 1.00 0.00 40 PRO A C 10
ATOM 14646 O O . PRO A 1 40 ? 10.662 -9.207 -25.166 1.00 0.00 40 PRO A O 10
ATOM 14657 N N . GLU A 1 41 ? 10.645 -9.522 -27.394 1.00 0.00 41 GLU A N 10
ATOM 14658 C CA . GLU A 1 41 ? 9.832 -10.730 -27.327 1.00 0.00 41 GLU A CA 10
ATOM 14659 C C . GLU A 1 41 ? 10.563 -11.837 -26.573 1.00 0.00 41 GLU A C 10
ATOM 14660 O O . GLU A 1 41 ? 9.968 -12.552 -25.765 1.00 0.00 41 GLU A O 10
ATOM 14672 N N . LEU A 1 42 ? 11.857 -11.972 -26.842 1.00 0.00 42 LEU A N 10
ATOM 14673 C CA . LEU A 1 42 ? 12.672 -12.992 -26.190 1.00 0.00 42 LEU A CA 10
ATOM 14674 C C . LEU A 1 42 ? 13.276 -12.460 -24.894 1.00 0.00 42 LEU A C 10
ATOM 14675 O O . LEU A 1 42 ? 14.050 -13.149 -24.231 1.00 0.00 42 LEU A O 10
ATOM 14691 N N . ALA A 1 43 ? 12.914 -11.232 -24.540 1.00 0.00 43 ALA A N 10
ATOM 14692 C CA . ALA A 1 43 ? 13.417 -10.609 -23.321 1.00 0.00 43 ALA A CA 10
ATOM 14693 C C . ALA A 1 43 ? 13.122 -11.474 -22.101 1.00 0.00 43 ALA A C 10
ATOM 14694 O O . ALA A 1 43 ? 13.818 -11.396 -21.088 1.00 0.00 43 ALA A O 10
ATOM 14701 N N . LYS A 1 44 ? 12.084 -12.298 -22.202 1.00 0.00 44 LYS A N 10
ATOM 14702 C CA . LYS A 1 44 ? 11.696 -13.179 -21.107 1.00 0.00 44 LYS A CA 10
ATOM 14703 C C . LYS A 1 44 ? 12.264 -14.580 -21.308 1.00 0.00 44 LYS A C 10
ATOM 14704 O O . LYS A 1 44 ? 11.677 -15.568 -20.866 1.00 0.00 44 LYS A O 10
ATOM 14723 N N . ASP A 1 45 ? 13.410 -14.659 -21.976 1.00 0.00 45 ASP A N 10
ATOM 14724 C CA . ASP A 1 45 ? 14.058 -15.939 -22.234 1.00 0.00 45 ASP A CA 10
ATOM 14725 C C . ASP A 1 45 ? 15.412 -16.013 -21.534 1.00 0.00 45 ASP A C 10
ATOM 14726 O O . ASP A 1 45 ? 16.459 -15.920 -22.175 1.00 0.00 45 ASP A O 10
ATOM 14735 N N . VAL A 1 46 ? 15.383 -16.179 -20.216 1.00 0.00 46 VAL A N 10
ATOM 14736 C CA . VAL A 1 46 ? 16.608 -16.264 -19.429 1.00 0.00 46 VAL A CA 10
ATOM 14737 C C . VAL A 1 46 ? 17.573 -17.283 -20.024 1.00 0.00 46 VAL A C 10
ATOM 14738 O O . VAL A 1 46 ? 18.772 -17.026 -20.133 1.00 0.00 46 VAL A O 10
ATOM 14751 N N . ALA A 1 47 ? 17.043 -18.439 -20.409 1.00 0.00 47 ALA A N 10
ATOM 14752 C CA . ALA A 1 47 ? 17.857 -19.495 -20.996 1.00 0.00 47 ALA A CA 10
ATOM 14753 C C . ALA A 1 47 ? 18.507 -19.030 -22.294 1.00 0.00 47 ALA A C 10
ATOM 14754 O O . ALA A 1 47 ? 19.677 -19.314 -22.549 1.00 0.00 47 ALA A O 10
ATOM 14761 N N . GLN A 1 48 ? 17.741 -18.314 -23.111 1.00 0.00 48 GLN A N 10
ATOM 14762 C CA . GLN A 1 48 ? 18.244 -17.811 -24.384 1.00 0.00 48 GLN A CA 10
ATOM 14763 C C . GLN A 1 48 ? 19.416 -16.860 -24.169 1.00 0.00 48 GLN A C 10
ATOM 14764 O O . GLN A 1 48 ? 20.536 -17.130 -24.602 1.00 0.00 48 GLN A O 10
ATOM 14778 N N . VAL A 1 49 ? 19.151 -15.744 -23.496 1.00 0.00 49 VAL A N 10
ATOM 14779 C CA . VAL A 1 49 ? 20.184 -14.752 -23.223 1.00 0.00 49 VAL A CA 10
ATOM 14780 C C . VAL A 1 49 ? 21.427 -15.403 -22.627 1.00 0.00 49 VAL A C 10
ATOM 14781 O O . VAL A 1 49 ? 22.547 -15.144 -23.064 1.00 0.00 49 VAL A O 10
ATOM 14794 N N . GLY A 1 50 ? 21.221 -16.252 -21.624 1.00 0.00 50 GLY A N 10
ATOM 14795 C CA . GLY A 1 50 ? 22.334 -16.928 -20.984 1.00 0.00 50 GLY A CA 10
ATOM 14796 C C . GLY A 1 50 ? 23.196 -17.688 -21.972 1.00 0.00 50 GLY A C 10
ATOM 14797 O O . GLY A 1 50 ? 24.418 -17.538 -21.985 1.00 0.00 50 GLY A O 10
ATOM 14801 N N . LYS A 1 51 ? 22.560 -18.509 -22.801 1.00 0.00 51 LYS A N 10
ATOM 14802 C CA . LYS A 1 51 ? 23.275 -19.297 -23.797 1.00 0.00 51 LYS A CA 10
ATOM 14803 C C . LYS A 1 51 ? 24.098 -18.398 -24.714 1.00 0.00 51 LYS A C 10
ATOM 14804 O O . LYS A 1 51 ? 25.192 -18.767 -25.145 1.00 0.00 51 LYS A O 10
ATOM 14823 N N . LEU A 1 52 ? 23.568 -17.215 -25.006 1.00 0.00 52 LEU A N 10
ATOM 14824 C CA . LEU A 1 52 ? 24.255 -16.262 -25.871 1.00 0.00 52 LEU A CA 10
ATOM 14825 C C . LEU A 1 52 ? 25.547 -15.773 -25.224 1.00 0.00 52 LEU A C 10
ATOM 14826 O O . LEU A 1 52 ? 26.595 -15.723 -25.869 1.00 0.00 52 LEU A O 10
ATOM 14842 N N . ILE A 1 53 ? 25.464 -15.415 -23.947 1.00 0.00 53 ILE A N 10
ATOM 14843 C CA . ILE A 1 53 ? 26.628 -14.934 -23.212 1.00 0.00 53 ILE A CA 10
ATOM 14844 C C . ILE A 1 53 ? 27.720 -15.996 -23.156 1.00 0.00 53 ILE A C 10
ATOM 14845 O O . ILE A 1 53 ? 28.871 -15.738 -23.505 1.00 0.00 53 ILE A O 10
ATOM 14861 N N . GLY A 1 54 ? 27.350 -17.195 -22.714 1.00 0.00 54 GLY A N 10
ATOM 14862 C CA . GLY A 1 54 ? 28.310 -18.280 -22.621 1.00 0.00 54 GLY A CA 10
ATOM 14863 C C . GLY A 1 54 ? 28.959 -18.595 -23.954 1.00 0.00 54 GLY A C 10
ATOM 14864 O O . GLY A 1 54 ? 30.182 -18.705 -24.045 1.00 0.00 54 GLY A O 10
ATOM 14868 N N . GLU A 1 55 ? 28.139 -18.742 -24.990 1.00 0.00 55 GLU A N 10
ATOM 14869 C CA . GLU A 1 55 ? 28.643 -19.049 -26.324 1.00 0.00 55 GLU A CA 10
ATOM 14870 C C . GLU A 1 55 ? 29.551 -17.934 -26.833 1.00 0.00 55 GLU A C 10
ATOM 14871 O O . GLU A 1 55 ? 30.667 -18.186 -27.286 1.00 0.00 55 GLU A O 10
ATOM 14883 N N . ALA A 1 56 ? 29.063 -16.700 -26.756 1.00 0.00 56 ALA A N 10
ATOM 14884 C CA . ALA A 1 56 ? 29.830 -15.546 -27.207 1.00 0.00 56 ALA A CA 10
ATOM 14885 C C . ALA A 1 56 ? 31.150 -15.435 -26.452 1.00 0.00 56 ALA A C 10
ATOM 14886 O O . ALA A 1 56 ? 32.152 -14.973 -26.999 1.00 0.00 56 ALA A O 10
ATOM 14893 N N . TRP A 1 57 ? 31.144 -15.859 -25.194 1.00 0.00 57 TRP A N 10
ATOM 14894 C CA . TRP A 1 57 ? 32.343 -15.807 -24.364 1.00 0.00 57 TRP A CA 10
ATOM 14895 C C . TRP A 1 57 ? 33.354 -16.861 -24.800 1.00 0.00 57 TRP A C 10
ATOM 14896 O O . TRP A 1 57 ? 34.472 -16.536 -25.198 1.00 0.00 57 TRP A O 10
ATOM 14917 N N . GLY A 1 58 ? 32.954 -18.127 -24.723 1.00 0.00 58 GLY A N 10
ATOM 14918 C CA . GLY A 1 58 ? 33.838 -19.209 -25.114 1.00 0.00 58 GLY A CA 10
ATOM 14919 C C . GLY A 1 58 ? 34.416 -19.014 -26.501 1.00 0.00 58 GLY A C 10
ATOM 14920 O O . GLY A 1 58 ? 35.591 -19.292 -26.735 1.00 0.00 58 GLY A O 10
ATOM 14924 N N . GLN A 1 59 ? 33.587 -18.537 -27.424 1.00 0.00 59 GLN A N 10
ATOM 14925 C CA . GLN A 1 59 ? 34.022 -18.307 -28.797 1.00 0.00 59 GLN A CA 10
ATOM 14926 C C . GLN A 1 59 ? 34.941 -17.092 -28.881 1.00 0.00 59 GLN A C 10
ATOM 14927 O O . GLN A 1 59 ? 35.776 -16.993 -29.781 1.00 0.00 59 GLN A O 10
ATOM 14941 N N . LEU A 1 60 ? 34.781 -16.170 -27.938 1.00 0.00 60 LEU A N 10
ATOM 14942 C CA . LEU A 1 60 ? 35.596 -14.961 -27.905 1.00 0.00 60 LEU A CA 10
ATOM 14943 C C . LEU A 1 60 ? 37.081 -15.302 -27.973 1.00 0.00 60 LEU A C 10
ATOM 14944 O O . LEU A 1 60 ? 37.541 -16.244 -27.329 1.00 0.00 60 LEU A O 10
ATOM 14960 N N . SER A 1 61 ? 37.825 -14.528 -28.756 1.00 0.00 61 SER A N 10
ATOM 14961 C CA . SER A 1 61 ? 39.258 -14.750 -28.910 1.00 0.00 61 SER A CA 10
ATOM 14962 C C . SER A 1 61 ? 39.994 -14.471 -27.603 1.00 0.00 61 SER A C 10
ATOM 14963 O O . SER A 1 61 ? 39.490 -13.790 -26.710 1.00 0.00 61 SER A O 10
ATOM 14971 N N . PRO A 1 62 ? 41.217 -15.009 -27.487 1.00 0.00 62 PRO A N 10
ATOM 14972 C CA . PRO A 1 62 ? 42.050 -14.831 -26.293 1.00 0.00 62 PRO A CA 10
ATOM 14973 C C . PRO A 1 62 ? 42.559 -13.401 -26.149 1.00 0.00 62 PRO A C 10
ATOM 14974 O O . PRO A 1 62 ? 42.882 -12.956 -25.048 1.00 0.00 62 PRO A O 10
ATOM 14985 N N . ALA A 1 63 ? 42.627 -12.686 -27.267 1.00 0.00 63 ALA A N 10
ATOM 14986 C CA . ALA A 1 63 ? 43.094 -11.306 -27.264 1.00 0.00 63 ALA A CA 10
ATOM 14987 C C . ALA A 1 63 ? 42.202 -10.426 -26.394 1.00 0.00 63 ALA A C 10
ATOM 14988 O O . ALA A 1 63 ? 42.690 -9.660 -25.565 1.00 0.00 63 ALA A O 10
ATOM 14995 N N . GLN A 1 64 ? 40.892 -10.543 -26.590 1.00 0.00 64 GLN A N 10
ATOM 14996 C CA . GLN A 1 64 ? 39.933 -9.757 -25.824 1.00 0.00 64 GLN A CA 10
ATOM 14997 C C . GLN A 1 64 ? 39.594 -10.445 -24.506 1.00 0.00 64 GLN A C 10
ATOM 14998 O O . GLN A 1 64 ? 39.269 -9.790 -23.516 1.00 0.00 64 GLN A O 10
ATOM 15012 N N . LYS A 1 65 ? 39.671 -11.772 -24.501 1.00 0.00 65 LYS A N 10
ATOM 15013 C CA . LYS A 1 65 ? 39.373 -12.551 -23.305 1.00 0.00 65 LYS A CA 10
ATOM 15014 C C . LYS A 1 65 ? 40.423 -12.312 -22.225 1.00 0.00 65 LYS A C 10
ATOM 15015 O O . LYS A 1 65 ? 40.122 -12.355 -21.032 1.00 0.00 65 LYS A O 10
ATOM 15034 N N . ALA A 1 66 ? 41.657 -12.060 -22.650 1.00 0.00 66 ALA A N 10
ATOM 15035 C CA . ALA A 1 66 ? 42.750 -11.811 -21.719 1.00 0.00 66 ALA A CA 10
ATOM 15036 C C . ALA A 1 66 ? 42.402 -10.684 -20.753 1.00 0.00 66 ALA A C 10
ATOM 15037 O O . ALA A 1 66 ? 42.342 -10.872 -19.538 1.00 0.00 66 ALA A O 10
ATOM 15044 N N . PRO A 1 67 ? 42.168 -9.483 -21.302 1.00 0.00 67 PRO A N 10
ATOM 15045 C CA . PRO A 1 67 ? 41.822 -8.302 -20.506 1.00 0.00 67 PRO A CA 10
ATOM 15046 C C . PRO A 1 67 ? 40.429 -8.402 -19.894 1.00 0.00 67 PRO A C 10
ATOM 15047 O O . PRO A 1 67 ? 40.210 -7.990 -18.755 1.00 0.00 67 PRO A O 10
ATOM 15058 N N . TYR A 1 68 ? 39.492 -8.953 -20.657 1.00 0.00 68 TYR A N 10
ATOM 15059 C CA . TYR A 1 68 ? 38.119 -9.106 -20.190 1.00 0.00 68 TYR A CA 10
ATOM 15060 C C . TYR A 1 68 ? 38.061 -9.989 -18.947 1.00 0.00 68 TYR A C 10
ATOM 15061 O O . TYR A 1 68 ? 37.409 -9.648 -17.961 1.00 0.00 68 TYR A O 10
ATOM 15079 N N . GLU A 1 69 ? 38.750 -11.125 -19.003 1.00 0.00 69 GLU A N 10
ATOM 15080 C CA . GLU A 1 69 ? 38.777 -12.057 -17.882 1.00 0.00 69 GLU A CA 10
ATOM 15081 C C . GLU A 1 69 ? 39.578 -11.483 -16.717 1.00 0.00 69 GLU A C 10
ATOM 15082 O O . GLU A 1 69 ? 39.120 -11.481 -15.574 1.00 0.00 69 GLU A O 10
ATOM 15094 N N . LYS A 1 70 ? 40.778 -10.996 -17.014 1.00 0.00 70 LYS A N 10
ATOM 15095 C CA . LYS A 1 70 ? 41.645 -10.418 -15.994 1.00 0.00 70 LYS A CA 10
ATOM 15096 C C . LYS A 1 70 ? 40.944 -9.272 -15.270 1.00 0.00 70 LYS A C 10
ATOM 15097 O O . LYS A 1 70 ? 40.875 -9.250 -14.041 1.00 0.00 70 LYS A O 10
ATOM 15116 N N . LYS A 1 71 ? 40.424 -8.322 -16.041 1.00 0.00 71 LYS A N 10
ATOM 15117 C CA . LYS A 1 71 ? 39.726 -7.174 -15.474 1.00 0.00 71 LYS A CA 10
ATOM 15118 C C . LYS A 1 71 ? 38.501 -7.619 -14.682 1.00 0.00 71 LYS A C 10
ATOM 15119 O O . LYS A 1 71 ? 38.329 -7.242 -13.523 1.00 0.00 71 LYS A O 10
ATOM 15138 N N . ALA A 1 72 ? 37.653 -8.424 -15.315 1.00 0.00 72 ALA A N 10
ATOM 15139 C CA . ALA A 1 72 ? 36.446 -8.923 -14.667 1.00 0.00 72 ALA A CA 10
ATOM 15140 C C . ALA A 1 72 ? 36.780 -9.652 -13.370 1.00 0.00 72 ALA A C 10
ATOM 15141 O O . ALA A 1 72 ? 36.052 -9.545 -12.383 1.00 0.00 72 ALA A O 10
ATOM 15148 N N . GLN A 1 73 ? 37.884 -10.392 -13.380 1.00 0.00 73 GLN A N 10
ATOM 15149 C CA . GLN A 1 73 ? 38.313 -11.139 -12.203 1.00 0.00 73 GLN A CA 10
ATOM 15150 C C . GLN A 1 73 ? 38.701 -10.195 -11.070 1.00 0.00 73 GLN A C 10
ATOM 15151 O O . GLN A 1 73 ? 38.062 -10.176 -10.017 1.00 0.00 73 GLN A O 10
ATOM 15165 N N . LEU A 1 74 ? 39.751 -9.413 -11.292 1.00 0.00 74 LEU A N 10
ATOM 15166 C CA . LEU A 1 74 ? 40.225 -8.465 -10.289 1.00 0.00 74 LEU A CA 10
ATOM 15167 C C . LEU A 1 74 ? 39.097 -7.547 -9.831 1.00 0.00 74 LEU A C 10
ATOM 15168 O O . LEU A 1 74 ? 38.933 -7.297 -8.637 1.00 0.00 74 LEU A O 10
ATOM 15184 N N . ASP A 1 75 ? 38.320 -7.050 -10.787 1.00 0.00 75 ASP A N 10
ATOM 15185 C CA . ASP A 1 75 ? 37.204 -6.162 -10.482 1.00 0.00 75 ASP A CA 10
ATOM 15186 C C . ASP A 1 75 ? 36.147 -6.884 -9.652 1.00 0.00 75 ASP A C 10
ATOM 15187 O O . ASP A 1 75 ? 35.535 -6.297 -8.759 1.00 0.00 75 ASP A O 10
ATOM 15196 N N . LYS A 1 76 ? 35.936 -8.161 -9.954 1.00 0.00 76 LYS A N 10
ATOM 15197 C CA . LYS A 1 76 ? 34.953 -8.964 -9.237 1.00 0.00 76 LYS A CA 10
ATOM 15198 C C . LYS A 1 76 ? 35.340 -9.116 -7.769 1.00 0.00 76 LYS A C 10
ATOM 15199 O O . LYS A 1 76 ? 34.499 -8.995 -6.879 1.00 0.00 76 LYS A O 10
ATOM 15218 N N . VAL A 1 77 ? 36.619 -9.381 -7.524 1.00 0.00 77 VAL A N 10
ATOM 15219 C CA . VAL A 1 77 ? 37.119 -9.547 -6.164 1.00 0.00 77 VAL A CA 10
ATOM 15220 C C . VAL A 1 77 ? 37.045 -8.236 -5.389 1.00 0.00 77 VAL A C 10
ATOM 15221 O O . VAL A 1 77 ? 36.452 -8.173 -4.312 1.00 0.00 77 VAL A O 10
ATOM 15234 N N . ARG A 1 78 ? 37.652 -7.192 -5.943 1.00 0.00 78 ARG A N 10
ATOM 15235 C CA . ARG A 1 78 ? 37.656 -5.882 -5.303 1.00 0.00 78 ARG A CA 10
ATOM 15236 C C . ARG A 1 78 ? 36.232 -5.381 -5.080 1.00 0.00 78 ARG A C 10
ATOM 15237 O O . ARG A 1 78 ? 35.957 -4.674 -4.111 1.00 0.00 78 ARG A O 10
ATOM 15258 N N . TYR A 1 79 ? 35.332 -5.753 -5.983 1.00 0.00 79 TYR A N 10
ATOM 15259 C CA . TYR A 1 79 ? 33.937 -5.339 -5.887 1.00 0.00 79 TYR A CA 10
ATOM 15260 C C . TYR A 1 79 ? 33.246 -6.023 -4.711 1.00 0.00 79 TYR A C 10
ATOM 15261 O O . TYR A 1 79 ? 32.686 -5.362 -3.836 1.00 0.00 79 TYR A O 10
ATOM 15279 N N . SER A 1 80 ? 33.291 -7.351 -4.697 1.00 0.00 80 SER A N 10
ATOM 15280 C CA . SER A 1 80 ? 32.667 -8.126 -3.631 1.00 0.00 80 SER A CA 10
ATOM 15281 C C . SER A 1 80 ? 33.180 -7.682 -2.265 1.00 0.00 80 SER A C 10
ATOM 15282 O O . SER A 1 80 ? 32.399 -7.415 -1.352 1.00 0.00 80 SER A O 10
ATOM 15290 N N . LYS A 1 81 ? 34.500 -7.605 -2.132 1.00 0.00 81 LYS A N 10
ATOM 15291 C CA . LYS A 1 81 ? 35.120 -7.192 -0.878 1.00 0.00 81 LYS A CA 10
ATOM 15292 C C . LYS A 1 81 ? 34.711 -5.769 -0.512 1.00 0.00 81 LYS A C 10
ATOM 15293 O O . LYS A 1 81 ? 34.367 -5.489 0.636 1.00 0.00 81 LYS A O 10
ATOM 15312 N N . GLU A 1 82 ? 34.749 -4.875 -1.495 1.00 0.00 82 GLU A N 10
ATOM 15313 C CA . GLU A 1 82 ? 34.381 -3.481 -1.274 1.00 0.00 82 GLU A CA 10
ATOM 15314 C C . GLU A 1 82 ? 32.989 -3.377 -0.656 1.00 0.00 82 GLU A C 10
ATOM 15315 O O . GLU A 1 82 ? 32.833 -2.908 0.472 1.00 0.00 82 GLU A O 10
ATOM 15327 N N . ILE A 1 83 ? 31.982 -3.818 -1.403 1.00 0.00 83 ILE A N 10
ATOM 15328 C CA . ILE A 1 83 ? 30.605 -3.775 -0.929 1.00 0.00 83 ILE A CA 10
ATOM 15329 C C . ILE A 1 83 ? 30.435 -4.598 0.344 1.00 0.00 83 ILE A C 10
ATOM 15330 O O . ILE A 1 83 ? 29.587 -4.294 1.182 1.00 0.00 83 ILE A O 10
ATOM 15346 N N . GLU A 1 84 ? 31.249 -5.640 0.481 1.00 0.00 84 GLU A N 10
ATOM 15347 C CA . GLU A 1 84 ? 31.189 -6.506 1.652 1.00 0.00 84 GLU A CA 10
ATOM 15348 C C . GLU A 1 84 ? 31.432 -5.710 2.931 1.00 0.00 84 GLU A C 10
ATOM 15349 O O . GLU A 1 84 ? 30.603 -5.708 3.840 1.00 0.00 84 GLU A O 10
ATOM 15361 N N . GLU A 1 85 ? 32.576 -5.034 2.993 1.00 0.00 85 GLU A N 10
ATOM 15362 C CA . GLU A 1 85 ? 32.928 -4.235 4.160 1.00 0.00 85 GLU A CA 10
ATOM 15363 C C . GLU A 1 85 ? 31.967 -3.062 4.327 1.00 0.00 85 GLU A C 10
ATOM 15364 O O . GLU A 1 85 ? 31.515 -2.768 5.434 1.00 0.00 85 GLU A O 10
ATOM 15376 N N . TYR A 1 86 ? 31.661 -2.395 3.220 1.00 0.00 86 TYR A N 10
ATOM 15377 C CA . TYR A 1 86 ? 30.756 -1.251 3.243 1.00 0.00 86 TYR A CA 10
ATOM 15378 C C . TYR A 1 86 ? 29.399 -1.642 3.820 1.00 0.00 86 TYR A C 10
ATOM 15379 O O . TYR A 1 86 ? 28.910 -1.019 4.763 1.00 0.00 86 TYR A O 10
ATOM 15397 N N . ARG A 1 87 ? 28.796 -2.678 3.247 1.00 0.00 87 ARG A N 10
ATOM 15398 C CA . ARG A 1 87 ? 27.495 -3.152 3.703 1.00 0.00 87 ARG A CA 10
ATOM 15399 C C . ARG A 1 87 ? 27.545 -3.545 5.177 1.00 0.00 87 ARG A C 10
ATOM 15400 O O . ARG A 1 87 ? 26.652 -3.205 5.953 1.00 0.00 87 ARG A O 10
ATOM 15421 N N . LYS A 1 88 ? 28.596 -4.264 5.556 1.00 0.00 88 LYS A N 10
ATOM 15422 C CA . LYS A 1 88 ? 28.766 -4.703 6.936 1.00 0.00 88 LYS A CA 10
ATOM 15423 C C . LYS A 1 88 ? 28.837 -3.509 7.883 1.00 0.00 88 LYS A C 10
ATOM 15424 O O . LYS A 1 88 ? 28.366 -3.575 9.019 1.00 0.00 88 LYS A O 10
ATOM 15443 N N . LYS A 1 89 ? 29.427 -2.418 7.407 1.00 0.00 89 LYS A N 10
ATOM 15444 C CA . LYS A 1 89 ? 29.557 -1.207 8.209 1.00 0.00 89 LYS A CA 10
ATOM 15445 C C . LYS A 1 89 ? 28.730 -0.070 7.617 1.00 0.00 89 LYS A C 10
ATOM 15446 O O . LYS A 1 89 ? 29.128 1.092 7.670 1.00 0.00 89 LYS A O 10
ATOM 15465 N N . ASN A 1 90 ? 27.576 -0.415 7.054 1.00 0.00 90 ASN A N 10
ATOM 15466 C CA . ASN A 1 90 ? 26.693 0.577 6.453 1.00 0.00 90 ASN A CA 10
ATOM 15467 C C . ASN A 1 90 ? 25.453 0.795 7.315 1.00 0.00 90 ASN A C 10
ATOM 15468 O O . ASN A 1 90 ? 24.450 0.098 7.164 1.00 0.00 90 ASN A O 10
ATOM 15479 N N . GLN A 1 91 ? 25.530 1.767 8.218 1.00 0.00 91 GLN A N 10
ATOM 15480 C CA . GLN A 1 91 ? 24.414 2.076 9.104 1.00 0.00 91 GLN A CA 10
ATOM 15481 C C . GLN A 1 91 ? 24.080 3.564 9.061 1.00 0.00 91 GLN A C 10
ATOM 15482 O O . GLN A 1 91 ? 23.634 4.138 10.053 1.00 0.00 91 GLN A O 10
ATOM 15496 N N . GLU A 1 92 ? 24.301 4.181 7.904 1.00 0.00 92 GLU A N 10
ATOM 15497 C CA . GLU A 1 92 ? 24.024 5.603 7.733 1.00 0.00 92 GLU A CA 10
ATOM 15498 C C . GLU A 1 92 ? 22.573 5.828 7.317 1.00 0.00 92 GLU A C 10
ATOM 15499 O O . GLU A 1 92 ? 21.888 4.899 6.892 1.00 0.00 92 GLU A O 10
#

Sequence (92 aa):
MAHHHHHHMKKKDPLAPKRALSAYMFYVKDKRLEIIKEKPELAKDVAQVGKLIGEAWGQLSPAQKAPYEKKAQLDKVRYSKEIEEYRKKNQEMAHHHHHHMKKKDPLAPKRALSAYMFYVKDKRLEIIKEKPELAKDVAQVGKLIGEAWGQLSPAQKAPYEKKAQLDKVRYSKEIEEYRKKNQEMAHHHHHHMKKKDPLAPKRALSAYMFYVKDKRLEIIKEKPELAKDVAQVGKLIGEAWGQLSPAQKAPYEKKAQLDKVRYSKEIEEYRKKNQEMAHHHHHHMKKKDPLAPKRALSAYMFYVKDKRLEIIKEKPELAKDVAQVGKLIGEAWGQLSPAQKAPYEKKAQLDKVRYSKEIEEYRKKNQEMAHHHHHHMKKKDPLAPKRALSAYMFYVKDKRLEIIKEKPELAKDVAQVGKLIGEAWGQLSPAQKAPYEKKAQLDKVRYSKEIEEYRKKNQEMAHHHHHHMKKKDPLAPKRALSAYMFYVKDKRLEIIKEKPELAKDVAQVGKLIGEAWGQLSPAQKAPYEKKAQLDKVRYSKEIEEYRKKNQEMAHHHHHHMKKKDPLAPKRALSAYMFYVKDKRLEIIKEKPELAKDVAQVGKLIGEAWGQLSPAQKAPYEKKAQLDKVRYSKEIEEYRKKNQEMAHHHHHHMKKKDPLAPKRALSAYMFYVKDKRLEIIKEKPELAKDVAQVGKLIGEAWGQLSPAQKAPYEKKAQLDKVRYSKEIEEYRKKNQEMAHHHHHHMKKKDPLAPKRALSAYMFYVKDKRLEIIKEKPELAKDVAQVGKLIGEAWGQLSPAQKAPYEKKAQLDKVRYSKEIEEYRKKNQEMAHHHHHHMKKKDPLAPKRALSAYMFYVKDKRLEIIKEKPELAKDVAQVGKLIGEAWGQLSPAQKAPYEKKAQLDKVRYSKEIEEYRKKNQE